Protein AF-0000000080060195 (afdb_homodimer)

InterPro domains:
  IPR005198 Glycoside hydrolase, family 76 [PF03663] (36-399)
  IPR008928 Six-hairpin glycosidase superfamily [SSF48208] (46-353)
  IPR014480 Mannan endo-1,6-alpha-mannosidase [PIRSF016302] (9-457)
  IPR014480 Mannan endo-1,6-alpha-mannosidase [PTHR12145] (8-458)

Radius of gyration: 31.0 Å; Cα contacts (8 Å, |Δi|>4): 1639; chains: 2; bounding box: 170×84×78 Å

Nearest PDB structures (foldseek):
  6ry6-assembly1_A  TM=9.215E-01  e=2.199E-27  Thermochaetoides thermophila DSM 1495
  6y8f-assembly1_A  TM=8.154E-01  e=5.928E-11  Salegentibacter sp. Hel_I_6
  6shm-assembly1_A  TM=8.233E-01  e=9.356E-11  Salegentibacter sp. Hel_I_6
  6shd-assembly3_C  TM=8.015E-01  e=4.115E-11  Salegentibacter sp. Hel_I_6
  5gy3-assembly1_A  TM=5.235E-01  e=1.309E-02  Klebsiella pneumoniae

Sequence (920 aa):
MHYLTSQQLCATLLFLFFHAQTALSDLGIVANNEDSLKKGAQEIIPPMMEFYKENQTEGIPGKLTDTWYIAGSMFMTLIQYWQASGDDSQNAVVSHDLMFQAGENYDFFSSNYSQWLGNDDQMFWGLAAITASEAGFPERDGKPSWTSLARAVFNEQVERWDGQTCGGGMRWQVWPYQAGYQLKNAISNGGLFELAARLARFTKNETYTEWAEKIWDWSAKSGLMDVNKWVIYDSVNNDDQCKSPDNLQWTYNYGTYLSGAAFLYNYTNGDEKWLNRVNGLLGTTLKTFFPEKYGGNTMSEVACEPIMSCDRNQIGFKGYLSMWLAFTSILVPSTKDQIVPKLQGSVESISKMCNGQSDGQSNLCGLTWGANTFDGVKGLEAQMSALGGVTGNLMLMVTESPNTIDTNPNAKEHNVPSAGEGKDPSKPKPITTADRAGAWILMVMMIAAVTGSVGWLVKPMHYLTSQQLCATLLFLFFHAQTALSDLGIVANNEDSLKKGAQEIIPPMMEFYKENQTEGIPGKLTDTWYIAGSMFMTLIQYWQASGDDSQNAVVSHDLMFQAGENYDFFSSNYSQWLGNDDQMFWGLAAITASEAGFPERDGKPSWTSLARAVFNEQVERWDGQTCGGGMRWQVWPYQAGYQLKNAISNGGLFELAARLARFTKNETYTEWAEKIWDWSAKSGLMDVNKWVIYDSVNNDDQCKSPDNLQWTYNYGTYLSGAAFLYNYTNGDEKWLNRVNGLLGTTLKTFFPEKYGGNTMSEVACEPIMSCDRNQIGFKGYLSMWLAFTSILVPSTKDQIVPKLQGSVESISKMCNGQSDGQSNLCGLTWGANTFDGVKGLEAQMSALGGVTGNLMLMVTESPNTIDTNPNAKEHNVPSAGEGKDPSKPKPITTADRAGAWILMVMMIAAVTGSVGWLVKP

Secondary structure (DSSP, 8-state):
-----S------------------------TT-HHHHHHHHHHHHHHHHHHHHHHBSTT-TT-BTTBSHHHHHHHHHHHHHHHHH---TTHHHHHHHHHHHTTTTTSS--TTTGGG-BHHHHHHHHHHHHHHHHHTPPPPTTS--HHHHHHHHHHHHHHT---SSTTS---SBSSTTSTTTTEEEHHHHHHHHHHHHHHHHHH--HHHHHHHHHHHHHHHHSTTEETTTTEE-SEEEGGGTT----S---HHHHHHHHHHHHHHHHHTTS-HHHHHHHHHHHHHHHHHHS-GGGTT-S---TTTGGGT---TTGGGHHHHHHHHHHHHHHHSGGGHHHHHHHHHHHHHHHHHH--EEETTEEEE--S-GGG-S--S--SHHHHHHHHHHHHHHHHTT--PPPP-TTT-GGG-------TTSS--TTS-----HHHHHHHHHHHHHHHHHHHHHHHHHH--/------------------------------TT-HHHHHHHHHHHHHHHHHHHHHHBSTT-TT-BTTBSHHHHHHHHHHHHHHHHH---TTHHHHHHHHHHHTTTTTSS--TTTGGG-BHHHHHHHHHHHHHHHHHTPPPPTTS--HHHHHHHHHHHHHHT---SSTTS---SBSSTTSTTTTEEEHHHHHHHHHHHHHHHHHH--HHHHHHHHHHHHHHHHSTTEETTTTEE-SEEEGGGTT----S---HHHHHHHHHHHHHHHHHTTS-HHHHHHHHHHHHHHHHHHS-GGGTT-S---TTTGGGT---TTGGGHHHHHHHHHHHHHHHSGGGHHHHHHHHHHHHHHHHHH--EEETTEEEE--S-GGG-S--S--SHHHHHHHHHHHHHHHHTT--PPPP-TTT-GGG-------TTSS--TTS-----HHHHHHHHHHHHHHHHHHHHHHHHHH--

Solvent-accessible surface area (backbone atoms only — not comparable to full-atom values): 46420 Å² total; per-residue (Å²): 136,82,79,80,76,82,70,83,70,72,77,76,71,71,73,70,70,69,71,68,63,72,63,73,53,47,52,66,38,42,65,92,33,70,69,32,38,52,52,33,44,63,51,34,47,55,53,24,52,50,36,48,61,71,35,33,41,92,73,41,61,54,36,37,66,97,44,52,34,61,45,28,46,46,41,29,47,51,46,54,33,22,57,44,66,68,56,62,88,58,47,66,61,41,56,50,24,57,56,55,47,18,38,94,42,39,34,46,61,33,83,88,56,45,88,75,39,34,43,40,37,39,40,34,40,20,48,22,22,40,46,29,37,28,53,61,52,82,74,56,88,97,50,77,27,39,30,15,32,19,47,37,30,50,55,50,50,62,71,53,48,31,74,85,46,57,82,30,56,34,36,29,29,65,38,79,65,34,59,50,28,58,25,34,26,33,51,31,38,22,37,49,25,22,46,23,16,47,47,16,46,29,68,70,43,65,72,27,47,55,49,24,50,50,45,49,52,45,38,52,72,32,33,34,23,39,73,90,74,35,42,56,27,45,30,17,32,53,90,64,45,20,58,61,40,57,94,44,58,53,55,40,40,52,22,24,45,35,30,17,28,19,37,42,16,45,59,57,74,63,40,62,69,30,48,52,52,28,54,43,38,46,54,39,47,53,62,60,29,19,40,65,93,46,74,44,22,20,55,47,58,64,76,24,54,86,74,65,60,58,41,74,70,60,42,27,26,60,10,53,24,31,37,28,49,34,49,26,27,68,50,35,61,91,42,29,82,71,45,52,58,36,47,35,37,28,31,40,23,37,19,35,5,20,36,23,71,55,96,91,40,57,40,35,38,15,68,58,31,65,65,45,39,36,29,78,45,70,51,39,37,20,24,46,14,47,43,18,29,43,32,18,42,38,44,68,72,45,86,74,73,75,36,29,42,86,77,34,59,88,38,51,67,54,92,59,65,52,70,65,76,78,61,48,70,87,48,79,79,79,82,44,71,64,54,49,49,50,50,46,50,50,48,49,49,47,48,47,50,50,49,47,52,48,46,61,67,64,52,130,138,83,79,79,79,86,73,82,77,74,75,75,73,73,74,70,71,69,72,70,63,72,63,72,53,48,52,67,39,43,65,91,32,71,68,33,40,52,52,33,44,64,51,34,46,56,52,24,52,50,36,49,61,71,36,33,41,94,73,39,62,54,35,36,66,96,44,52,32,60,45,27,46,47,42,30,46,52,45,52,34,22,57,42,66,68,58,61,88,57,47,66,60,41,55,49,23,56,56,56,45,19,37,94,43,38,35,46,61,34,84,91,57,45,89,75,39,33,44,39,37,41,40,34,40,21,47,21,23,40,46,31,37,29,53,62,53,82,73,59,87,98,50,77,27,37,31,14,31,21,46,36,31,49,56,52,50,61,70,54,49,31,74,84,46,57,82,30,57,33,36,29,29,65,37,80,65,34,61,51,30,57,25,35,27,32,52,30,38,23,38,48,26,22,44,23,16,48,49,18,47,30,67,70,43,64,73,28,46,54,49,23,50,50,45,50,52,46,38,52,71,32,33,34,23,39,76,89,74,34,43,56,26,46,30,18,32,51,89,65,46,21,57,61,41,57,92,45,59,53,53,38,41,52,21,24,46,36,30,17,30,20,36,41,17,45,59,57,74,62,39,64,71,32,47,52,50,30,53,44,38,47,53,39,49,54,63,60,29,20,42,62,94,46,73,43,24,20,56,46,58,66,77,23,55,86,75,68,62,57,40,75,71,60,43,27,25,60,10,52,23,31,37,28,49,33,50,26,28,68,49,34,61,90,43,29,83,71,45,52,58,36,47,34,37,26,29,40,23,36,18,36,6,20,36,23,72,55,97,90,40,56,38,34,37,13,71,59,31,63,65,46,38,36,30,79,45,72,52,40,38,20,25,45,14,48,43,17,29,43,34,16,44,38,44,69,71,45,85,72,72,73,36,30,41,88,79,33,59,88,38,51,67,53,92,60,66,50,72,63,76,79,60,49,71,88,48,79,79,78,82,44,71,64,56,50,47,51,49,47,49,50,47,50,48,47,49,48,50,51,50,48,52,49,47,62,68,63,53,128

Structure (mmCIF, N/CA/C/O backbone):
data_AF-0000000080060195-model_v1
#
loop_
_entity.id
_entity.type
_entity.pdbx_description
1 polymer 'Mannan endo-1,6-alpha-mannosidase'
#
loop_
_atom_site.group_PDB
_atom_site.id
_atom_site.type_symbol
_atom_site.label_atom_id
_atom_site.label_alt_id
_atom_site.label_comp_id
_atom_site.label_asym_id
_atom_site.label_entity_id
_atom_site.label_seq_id
_atom_site.pdbx_PDB_ins_code
_atom_site.Cartn_x
_atom_site.Cartn_y
_atom_site.Cartn_z
_atom_site.occupancy
_atom_site.B_iso_or_equiv
_atom_site.auth_seq_id
_atom_site.auth_comp_id
_atom_site.auth_asym_id
_atom_site.auth_atom_id
_atom_site.pdbx_PDB_model_num
ATOM 1 N N . MET A 1 1 ? 84.5 14.453 -6.129 1 26 1 MET A N 1
ATOM 2 C CA . MET A 1 1 ? 83.562 15.578 -6.16 1 26 1 MET A CA 1
ATOM 3 C C . MET A 1 1 ? 82.5 15.359 -7.207 1 26 1 MET A C 1
ATOM 5 O O . MET A 1 1 ? 82.688 15.602 -8.391 1 26 1 MET A O 1
ATOM 9 N N . HIS A 1 2 ? 81.75 14.156 -7.141 1 29.64 2 HIS A N 1
ATOM 10 C CA . HIS A 1 2 ? 80.938 13.312 -7.996 1 29.64 2 HIS A CA 1
ATOM 11 C C . HIS A 1 2 ? 79.625 13.992 -8.305 1 29.64 2 HIS A C 1
ATOM 13 O O . HIS A 1 2 ? 78.875 14.398 -7.387 1 29.64 2 HIS A O 1
ATOM 19 N N . TYR A 1 3 ? 79.562 14.781 -9.43 1 30.86 3 TYR A N 1
ATOM 20 C CA . TYR A 1 3 ? 78.562 15.602 -10.07 1 30.86 3 TYR A CA 1
ATOM 21 C C . TYR A 1 3 ? 77.25 14.812 -10.289 1 30.86 3 TYR A C 1
ATOM 23 O O . TYR A 1 3 ? 77.312 13.734 -10.883 1 30.86 3 TYR A O 1
ATOM 31 N N . LEU A 1 4 ? 76.375 14.844 -9.266 1 32.44 4 LEU A N 1
ATOM 32 C CA . LEU A 1 4 ? 75 14.328 -9.094 1 32.44 4 LEU A CA 1
ATOM 33 C C . LEU A 1 4 ? 74.125 14.758 -10.258 1 32.44 4 LEU A C 1
ATOM 35 O O . LEU A 1 4 ? 73.938 15.953 -10.516 1 32.44 4 LEU A O 1
ATOM 39 N N . THR A 1 5 ? 74.25 14.062 -11.461 1 32.44 5 THR A N 1
ATOM 40 C CA . THR A 1 5 ? 73.625 14.414 -12.734 1 32.44 5 THR A CA 1
ATOM 41 C C . THR A 1 5 ? 72.125 14.531 -12.594 1 32.44 5 THR A C 1
ATOM 43 O O . THR A 1 5 ? 71.5 13.906 -11.719 1 32.44 5 THR A O 1
ATOM 46 N N . SER A 1 6 ? 71.5 15.625 -13.148 1 32.47 6 SER A N 1
ATOM 47 C CA . SER A 1 6 ? 70.25 16.375 -13.164 1 32.47 6 SER A CA 1
ATOM 48 C C . SER A 1 6 ? 69.062 15.516 -13.672 1 32.47 6 SER A C 1
ATOM 50 O O . SER A 1 6 ? 68 16.016 -13.852 1 32.47 6 SER A O 1
ATOM 52 N N . GLN A 1 7 ? 69.312 14.344 -14.328 1 29.2 7 GLN A N 1
ATOM 53 C CA . GLN A 1 7 ? 68.312 13.812 -15.227 1 29.2 7 GLN A CA 1
ATOM 54 C C . GLN A 1 7 ? 67 13.578 -14.492 1 29.2 7 GLN A C 1
ATOM 56 O O . GLN A 1 7 ? 65.938 13.805 -15.047 1 29.2 7 GLN A O 1
ATOM 61 N N . GLN A 1 8 ? 66.938 12.688 -13.523 1 28.88 8 GLN A N 1
ATOM 62 C CA . GLN A 1 8 ? 65.75 11.82 -13.406 1 28.88 8 GLN A CA 1
ATOM 63 C C . GLN A 1 8 ? 64.562 12.578 -12.82 1 28.88 8 GLN A C 1
ATOM 65 O O . GLN A 1 8 ? 64.188 12.367 -11.664 1 28.88 8 GLN A O 1
ATOM 70 N N . LEU A 1 9 ? 64.5 13.898 -12.914 1 29.14 9 LEU A N 1
ATOM 71 C CA . LEU A 1 9 ? 63.375 14.477 -12.195 1 29.14 9 LEU A CA 1
ATOM 72 C C . LEU A 1 9 ? 62.062 14.094 -12.859 1 29.14 9 LEU A C 1
ATOM 74 O O . LEU A 1 9 ? 61.625 14.734 -13.82 1 29.14 9 LEU A O 1
ATOM 78 N N . CYS A 1 10 ? 62 12.938 -13.562 1 28.08 10 CYS A N 1
ATOM 79 C CA . CYS A 1 10 ? 60.719 12.727 -14.195 1 28.08 10 CYS A CA 1
ATOM 80 C C . CYS A 1 10 ? 59.594 12.883 -13.188 1 28.08 10 CYS A C 1
ATOM 82 O O . CYS A 1 10 ? 59.594 12.242 -12.133 1 28.08 10 CYS A O 1
ATOM 84 N N . ALA A 1 11 ? 58.781 13.992 -13.328 1 27.42 11 ALA A N 1
ATOM 85 C CA . ALA A 1 11 ? 57.531 14.453 -12.719 1 27.42 11 ALA A CA 1
ATOM 86 C C . ALA A 1 11 ? 56.469 13.352 -12.711 1 27.42 11 ALA A C 1
ATOM 88 O O . ALA A 1 11 ? 56.062 12.867 -13.773 1 27.42 11 ALA A O 1
ATOM 89 N N . THR A 1 12 ? 56.594 12.312 -11.867 1 30.09 12 THR A N 1
ATOM 90 C CA . THR A 1 12 ? 55.469 11.477 -11.547 1 30.09 12 THR A CA 1
ATOM 91 C C . THR A 1 12 ? 54.188 12.32 -11.438 1 30.09 12 THR A C 1
ATOM 93 O O . THR A 1 12 ? 54.062 13.133 -10.523 1 30.09 12 THR A O 1
ATOM 96 N N . LEU A 1 13 ? 53.812 12.93 -12.555 1 30.58 13 LEU A N 1
ATOM 97 C CA . LEU A 1 13 ? 52.469 13.484 -12.484 1 30.58 13 LEU A CA 1
ATOM 98 C C . LEU A 1 13 ? 51.5 12.453 -11.938 1 30.58 13 LEU A C 1
ATOM 100 O O . LEU A 1 13 ? 51.25 11.414 -12.57 1 30.58 13 LEU A O 1
ATOM 104 N N . LEU A 1 14 ? 51.5 12.281 -10.633 1 31.28 14 LEU A N 1
ATOM 105 C CA . LEU A 1 14 ? 50.406 11.617 -9.938 1 31.28 14 LEU A CA 1
ATOM 106 C C . LEU A 1 14 ? 49.062 12.086 -10.477 1 31.28 14 LEU A C 1
ATOM 108 O O . LEU A 1 14 ? 48.719 13.258 -10.344 1 31.28 14 LEU A O 1
ATOM 112 N N . PHE A 1 15 ? 48.75 11.617 -11.68 1 33.31 15 PHE A N 1
ATOM 113 C CA . PHE A 1 15 ? 47.344 11.75 -12.039 1 33.31 15 PHE A CA 1
ATOM 114 C C . PHE A 1 15 ? 46.438 11.367 -10.867 1 33.31 15 PHE A C 1
ATOM 116 O O . PHE A 1 15 ? 46.344 10.195 -10.508 1 33.31 15 PHE A O 1
ATOM 123 N N . LEU A 1 16 ? 46.406 12.242 -9.898 1 32.59 16 LEU A N 1
ATOM 124 C CA . LEU A 1 16 ? 45.312 12.148 -8.953 1 32.59 16 LEU A CA 1
ATOM 125 C C . LEU A 1 16 ? 43.969 12 -9.688 1 32.59 16 LEU A C 1
ATOM 127 O O . LEU A 1 16 ? 43.531 12.938 -10.352 1 32.59 16 LEU A O 1
ATOM 131 N N . PHE A 1 17 ? 43.844 10.875 -10.312 1 32 17 PHE A N 1
ATOM 132 C CA . PHE A 1 17 ? 42.438 10.578 -10.648 1 32 17 PHE A CA 1
ATOM 133 C C . PHE A 1 17 ? 41.531 10.922 -9.5 1 32 17 PHE A C 1
ATOM 135 O O . PHE A 1 17 ? 41.5 10.227 -8.477 1 32 17 PHE A O 1
ATOM 142 N N . PHE A 1 18 ? 41.312 12.211 -9.375 1 33.56 18 PHE A N 1
ATOM 143 C CA . PHE A 1 18 ? 40.125 12.539 -8.586 1 33.56 18 PHE A CA 1
ATOM 144 C C . PHE A 1 18 ? 38.906 11.742 -9.07 1 33.56 18 PHE A C 1
ATOM 146 O O . PHE A 1 18 ? 38.438 11.977 -10.18 1 33.56 18 PHE A O 1
ATOM 153 N N . HIS A 1 19 ? 38.875 10.445 -8.836 1 34.16 19 HIS A N 1
ATOM 154 C CA . HIS A 1 19 ? 37.562 9.852 -8.805 1 34.16 19 HIS A CA 1
ATOM 155 C C . HIS A 1 19 ? 36.5 10.859 -8.336 1 34.16 19 HIS A C 1
ATOM 157 O O . HIS A 1 19 ? 36.438 11.188 -7.145 1 34.16 19 HIS A O 1
ATOM 163 N N . ALA A 1 20 ? 36.25 11.703 -9.203 1 31.61 20 ALA A N 1
ATOM 164 C CA . ALA A 1 20 ? 35.062 12.477 -8.898 1 31.61 20 ALA A CA 1
ATOM 165 C C . ALA A 1 20 ? 33.906 11.57 -8.484 1 31.61 20 ALA A C 1
ATOM 167 O O . ALA A 1 20 ? 33.281 10.93 -9.328 1 31.61 20 ALA A O 1
ATOM 168 N N . GLN A 1 21 ? 34 10.781 -7.461 1 34.84 21 GLN A N 1
ATOM 169 C CA . GLN A 1 21 ? 32.719 10.344 -6.895 1 34.84 21 GLN A CA 1
ATOM 170 C C . GLN A 1 21 ? 31.625 11.391 -7.113 1 34.84 21 GLN A C 1
ATOM 172 O O . GLN A 1 21 ? 31.75 12.523 -6.641 1 34.84 21 GLN A O 1
ATOM 177 N N . THR A 1 22 ? 31.141 11.445 -8.25 1 35.97 22 THR A N 1
ATOM 178 C CA . THR A 1 22 ? 29.953 12.281 -8.227 1 35.97 22 THR A CA 1
ATOM 179 C C . THR A 1 22 ? 29.281 12.211 -6.859 1 35.97 22 THR A C 1
ATOM 181 O O . THR A 1 22 ? 28.812 11.148 -6.441 1 35.97 22 THR A O 1
ATOM 184 N N . ALA A 1 23 ? 29.766 12.766 -5.984 1 39.66 23 ALA A N 1
ATOM 185 C CA . ALA A 1 23 ? 29.078 12.953 -4.707 1 39.66 23 ALA A CA 1
ATOM 186 C C . ALA A 1 23 ? 27.562 12.992 -4.902 1 39.66 23 ALA A C 1
ATOM 188 O O . ALA A 1 23 ? 27.031 13.875 -5.578 1 39.66 23 ALA A O 1
ATOM 189 N N . LEU A 1 24 ? 26.859 11.875 -5.129 1 52.25 24 LEU A N 1
ATOM 190 C CA . LEU A 1 24 ? 25.406 11.906 -5.016 1 52.25 24 LEU A CA 1
ATOM 191 C C . LEU A 1 24 ? 24.969 13.055 -4.113 1 52.25 24 LEU A C 1
ATOM 193 O O . LEU A 1 24 ? 25.375 13.133 -2.953 1 52.25 24 LEU A O 1
ATOM 197 N N . SER A 1 25 ? 24.672 14.258 -4.676 1 63.53 25 SER A N 1
ATOM 198 C CA . SER A 1 25 ? 24.594 15.625 -4.156 1 63.53 25 SER A CA 1
ATOM 199 C C . SER A 1 25 ? 23.531 15.734 -3.059 1 63.53 25 SER A C 1
ATOM 201 O O . SER A 1 25 ? 22.375 15.383 -3.268 1 63.53 25 SER A O 1
ATOM 203 N N . ASP A 1 26 ? 23.828 15.672 -1.817 1 84.88 26 ASP A N 1
ATOM 204 C CA . ASP A 1 26 ? 23.188 16.234 -0.627 1 84.88 26 ASP A CA 1
ATOM 205 C C . ASP A 1 26 ? 22.641 17.625 -0.907 1 84.88 26 ASP A C 1
ATOM 207 O O . ASP A 1 26 ? 23.234 18.406 -1.657 1 84.88 26 ASP A O 1
ATOM 211 N N . LEU A 1 27 ? 21.422 17.844 -0.522 1 94 27 LEU A N 1
ATOM 212 C CA . LEU A 1 27 ? 20.812 19.141 -0.77 1 94 27 LEU A CA 1
ATOM 213 C C . LEU A 1 27 ? 21.547 20.25 -0.033 1 94 27 LEU A C 1
ATOM 215 O O . LEU A 1 27 ? 21.344 21.438 -0.312 1 94 27 LEU A O 1
ATOM 219 N N . GLY A 1 28 ? 22.406 19.875 0.902 1 93.75 28 GLY A N 1
ATOM 220 C CA . GLY A 1 28 ? 23.172 20.844 1.65 1 93.75 28 GLY A CA 1
ATOM 221 C C . GLY A 1 28 ? 22.359 21.578 2.695 1 93.75 28 GLY A C 1
ATOM 222 O O . GLY A 1 28 ? 22.672 22.719 3.062 1 93.75 28 GLY A O 1
ATOM 223 N N . ILE A 1 29 ? 21.281 21.016 3.199 1 96.25 29 ILE A N 1
ATOM 224 C CA . ILE A 1 29 ? 20.438 21.656 4.203 1 96.25 29 ILE A CA 1
ATOM 225 C C . ILE A 1 29 ? 21.141 21.625 5.559 1 96.25 29 ILE A C 1
ATOM 227 O O . ILE A 1 29 ? 21.641 20.594 5.992 1 96.25 29 ILE A O 1
ATOM 231 N N . VAL A 1 30 ? 21.125 22.781 6.148 1 94.25 30 VAL A N 1
ATOM 232 C CA . VAL A 1 30 ? 21.562 22.938 7.535 1 94.25 30 VAL A CA 1
ATOM 233 C C . VAL A 1 30 ? 20.359 23.312 8.406 1 94.25 30 VAL A C 1
ATOM 235 O O . VAL A 1 30 ? 19.703 24.328 8.164 1 94.25 30 VAL A O 1
ATOM 238 N N . ALA A 1 31 ? 19.828 22.562 9.43 1 91.06 31 ALA A N 1
ATOM 239 C CA . ALA A 1 31 ? 18.562 22.609 10.172 1 91.06 31 ALA A CA 1
ATOM 240 C C . ALA A 1 31 ? 18.344 24 10.766 1 91.06 31 ALA A C 1
ATOM 242 O O . ALA A 1 31 ? 17.203 24.484 10.805 1 91.06 31 ALA A O 1
ATOM 243 N N . ASN A 1 32 ? 19.25 24.734 11.141 1 91.06 32 ASN A N 1
ATOM 244 C CA . ASN A 1 32 ? 19.078 26.031 11.781 1 91.06 32 ASN A CA 1
ATOM 245 C C . ASN A 1 32 ? 19.562 27.172 10.883 1 91.06 32 ASN A C 1
ATOM 247 O O . ASN A 1 32 ? 19.953 28.219 11.375 1 91.06 32 ASN A O 1
ATOM 251 N N . ASN A 1 33 ? 19.484 26.875 9.656 1 96.31 33 ASN A N 1
ATOM 252 C CA . ASN A 1 33 ? 19.812 27.891 8.656 1 96.31 33 ASN A CA 1
ATOM 253 C C . ASN A 1 33 ? 18.672 28.094 7.664 1 96.31 33 ASN A C 1
ATOM 255 O O . ASN A 1 33 ? 18.453 27.266 6.781 1 96.31 33 ASN A O 1
ATOM 259 N N . GLU A 1 34 ? 18.031 29.25 7.789 1 96.69 34 GLU A N 1
ATOM 260 C CA . GLU A 1 34 ? 16.828 29.531 7.004 1 96.69 34 GLU A CA 1
ATOM 261 C C . GLU A 1 34 ? 17.125 29.469 5.508 1 96.69 34 GLU A C 1
ATOM 263 O O . GLU A 1 34 ? 16.344 28.891 4.746 1 96.69 34 GLU A O 1
ATOM 268 N N . ASP A 1 35 ? 18.234 30.047 5.078 1 97.06 35 ASP A N 1
ATOM 269 C CA . ASP A 1 35 ? 18.578 30.094 3.662 1 97.06 35 ASP A CA 1
ATOM 270 C C . ASP A 1 35 ? 18.797 28.703 3.096 1 97.06 35 ASP A C 1
ATOM 272 O O . ASP A 1 35 ? 18.344 28.391 1.987 1 97.06 35 ASP A O 1
ATOM 276 N N . SER A 1 36 ? 19.438 27.891 3.834 1 97.69 36 SER A N 1
ATOM 277 C CA . SER A 1 36 ? 19.703 26.531 3.363 1 97.69 36 SER A CA 1
ATOM 278 C C . SER A 1 36 ? 18.422 25.719 3.299 1 97.69 36 SER A C 1
ATOM 280 O O . SER A 1 36 ? 18.25 24.875 2.41 1 97.69 36 SER A O 1
ATOM 282 N N . LEU A 1 37 ? 17.516 25.906 4.27 1 98.31 37 LEU A N 1
ATOM 283 C CA . LEU A 1 37 ? 16.219 25.234 4.254 1 98.31 37 LEU A CA 1
ATOM 284 C C . LEU A 1 37 ? 15.414 25.641 3.027 1 98.31 37 LEU A C 1
ATOM 286 O O . LEU A 1 37 ? 14.852 24.797 2.34 1 98.31 37 LEU A O 1
ATOM 290 N N . LYS A 1 38 ? 15.398 26.938 2.75 1 98 38 LYS A N 1
ATOM 291 C CA . LYS A 1 38 ? 14.672 27.453 1.594 1 98 38 LYS A CA 1
ATOM 292 C C . LYS A 1 38 ? 15.242 26.906 0.293 1 98 38 LYS A C 1
ATOM 294 O O . LYS A 1 38 ? 14.492 26.5 -0.599 1 98 38 LYS A O 1
ATOM 299 N N . LYS A 1 39 ? 16.547 26.844 0.213 1 97.69 39 LYS A N 1
ATOM 300 C CA . LYS A 1 39 ? 17.188 26.297 -0.98 1 97.69 39 LYS A CA 1
ATOM 301 C C . LYS A 1 39 ? 16.859 24.828 -1.157 1 97.69 39 LYS A C 1
ATOM 303 O O . LYS A 1 39 ? 16.594 24.375 -2.275 1 97.69 39 LYS A O 1
ATOM 308 N N . GLY A 1 40 ? 16.922 24.078 -0.037 1 97.81 40 GLY A N 1
ATOM 309 C CA . GLY A 1 40 ? 16.516 22.672 -0.088 1 97.81 40 GLY A CA 1
ATOM 310 C C . GLY A 1 40 ? 15.094 22.484 -0.581 1 97.81 40 GLY A C 1
ATOM 311 O O . GLY A 1 40 ? 14.844 21.625 -1.435 1 97.81 40 GLY A O 1
ATOM 312 N N . ALA A 1 41 ? 14.164 23.281 -0.051 1 98.5 41 ALA A N 1
ATOM 313 C CA . ALA A 1 41 ? 12.766 23.203 -0.465 1 98.5 41 ALA A CA 1
ATOM 314 C C . ALA A 1 41 ? 12.617 23.5 -1.954 1 98.5 41 ALA A C 1
ATOM 316 O O . ALA A 1 41 ? 11.852 22.828 -2.65 1 98.5 41 ALA A O 1
ATOM 317 N N . GLN A 1 42 ? 13.359 24.469 -2.449 1 98.06 42 GLN A N 1
ATOM 318 C CA . GLN A 1 42 ? 13.297 24.859 -3.85 1 98.06 42 GLN A CA 1
ATOM 319 C C . GLN A 1 42 ? 13.789 23.75 -4.766 1 98.06 42 GLN A C 1
ATOM 321 O O . GLN A 1 42 ? 13.414 23.688 -5.938 1 98.06 42 GLN A O 1
ATOM 326 N N . GLU A 1 43 ? 14.586 22.859 -4.211 1 97.31 43 GLU A N 1
ATOM 327 C CA . GLU A 1 43 ? 15.062 21.703 -4.977 1 97.31 43 GLU A CA 1
ATOM 328 C C . GLU A 1 43 ? 14.086 20.547 -4.895 1 97.31 43 GLU A C 1
ATOM 330 O O . GLU A 1 43 ? 14.023 19.703 -5.801 1 97.31 43 GLU A O 1
ATOM 335 N N . ILE A 1 44 ? 13.266 20.453 -3.877 1 98.12 44 ILE A N 1
ATOM 336 C CA . ILE A 1 44 ? 12.328 19.359 -3.637 1 98.12 44 ILE A CA 1
ATOM 337 C C . ILE A 1 44 ? 11.039 19.609 -4.414 1 98.12 44 ILE A C 1
ATOM 339 O O . ILE A 1 44 ? 10.422 18.672 -4.914 1 98.12 44 ILE A O 1
ATOM 343 N N . ILE A 1 45 ? 10.664 20.859 -4.629 1 98.5 45 ILE A N 1
ATOM 344 C CA . ILE A 1 45 ? 9.344 21.25 -5.109 1 98.5 45 ILE A CA 1
ATOM 345 C C . ILE A 1 45 ? 9.227 20.953 -6.598 1 98.5 45 ILE A C 1
ATOM 347 O O . ILE A 1 45 ? 8.211 20.406 -7.047 1 98.5 45 ILE A O 1
ATOM 351 N N . PRO A 1 46 ? 10.273 21.141 -7.438 1 97.12 46 PRO A N 1
ATOM 352 C CA . PRO A 1 46 ? 10.078 20.953 -8.875 1 97.12 46 PRO A CA 1
ATOM 353 C C . PRO A 1 46 ? 9.711 19.516 -9.234 1 97.12 46 PRO A C 1
ATOM 355 O O . PRO A 1 46 ? 8.719 19.281 -9.922 1 97.12 46 PRO A O 1
ATOM 358 N N . PRO A 1 47 ? 10.461 18.547 -8.711 1 96.81 47 PRO A N 1
ATOM 359 C CA . PRO A 1 47 ? 10 17.188 -9.031 1 96.81 47 PRO A CA 1
ATOM 360 C C . PRO A 1 47 ? 8.625 16.875 -8.453 1 96.81 47 PRO A C 1
ATOM 362 O O . PRO A 1 47 ? 7.852 16.125 -9.055 1 96.81 47 PRO A O 1
ATOM 365 N N . MET A 1 48 ? 8.258 17.391 -7.309 1 97.56 48 MET A N 1
ATOM 366 C CA . MET A 1 48 ? 6.922 17.203 -6.742 1 97.56 48 MET A CA 1
ATOM 367 C C . MET A 1 48 ? 5.848 17.688 -7.711 1 97.56 48 MET A C 1
ATOM 369 O O . MET A 1 48 ? 4.859 16.984 -7.949 1 97.56 48 MET A O 1
ATOM 373 N N . MET A 1 49 ? 6.125 18.844 -8.281 1 97.19 49 MET A N 1
ATOM 374 C CA . MET A 1 49 ? 5.141 19.453 -9.172 1 97.19 49 MET A CA 1
ATOM 375 C C . MET A 1 49 ? 5.094 18.719 -10.508 1 97.19 49 MET A C 1
ATOM 377 O O . MET A 1 49 ? 4.047 18.672 -11.156 1 97.19 49 MET A O 1
ATOM 381 N N . GLU A 1 50 ? 6.184 18.141 -10.914 1 94.19 50 GLU A N 1
ATOM 382 C CA . GLU A 1 50 ? 6.156 17.266 -12.086 1 94.19 50 GLU A CA 1
ATOM 383 C C . GLU A 1 50 ? 5.301 16.031 -11.836 1 94.19 50 GLU A C 1
ATOM 385 O O . GLU A 1 50 ? 4.508 15.633 -12.695 1 94.19 50 GLU A O 1
ATOM 390 N N . PHE A 1 51 ? 5.5 15.453 -10.672 1 93.12 51 PHE A N 1
ATOM 391 C CA . PHE A 1 51 ? 4.664 14.312 -10.32 1 93.12 51 PHE A CA 1
ATOM 392 C C . PHE A 1 51 ? 3.195 14.719 -10.25 1 93.12 51 PHE A C 1
ATOM 394 O O . PHE A 1 51 ? 2.314 13.945 -10.633 1 93.12 51 PHE A O 1
ATOM 401 N N . TYR A 1 52 ? 2.908 15.898 -9.727 1 95.38 52 TYR A N 1
ATOM 402 C CA . TYR A 1 52 ? 1.538 16.391 -9.68 1 95.38 52 TYR A CA 1
ATOM 403 C C . TYR A 1 52 ? 0.924 16.453 -11.07 1 95.38 52 TYR A C 1
ATOM 405 O O . TYR A 1 52 ? -0.192 15.977 -11.281 1 95.38 52 TYR A O 1
ATOM 413 N N . LYS A 1 53 ? 1.637 16.953 -12.016 1 90.31 53 LYS A N 1
ATOM 414 C CA . LYS A 1 53 ? 1.165 17.062 -13.398 1 90.31 53 LYS A CA 1
ATOM 415 C C . LYS A 1 53 ? 0.954 15.672 -14.008 1 90.31 53 LYS A C 1
ATOM 417 O O . LYS A 1 53 ? -0.06 15.43 -14.664 1 90.31 53 LYS A O 1
ATOM 422 N N . GLU A 1 54 ? 1.875 14.836 -13.695 1 83.31 54 GLU A N 1
ATOM 423 C CA . GLU A 1 54 ? 1.841 13.492 -14.281 1 83.31 54 GLU A CA 1
ATOM 424 C C . GLU A 1 54 ? 0.671 12.68 -13.734 1 83.31 54 GLU A C 1
ATOM 426 O O . GLU A 1 54 ? 0.139 11.812 -14.422 1 83.31 54 GLU A O 1
ATOM 431 N N . ASN A 1 55 ? 0.3 12.984 -12.508 1 82.19 55 ASN A N 1
ATOM 432 C CA . ASN A 1 55 ? -0.732 12.195 -11.844 1 82.19 55 ASN A CA 1
ATOM 433 C C . ASN A 1 55 ? -2.113 12.82 -12.008 1 82.19 55 ASN A C 1
ATOM 435 O O . ASN A 1 55 ? -3.117 12.242 -11.594 1 82.19 55 ASN A O 1
ATOM 439 N N . GLN A 1 56 ? -2.178 13.977 -12.602 1 84.94 56 GLN A N 1
ATOM 440 C CA . GLN A 1 56 ? -3.473 14.625 -12.758 1 84.94 56 GLN A CA 1
ATOM 441 C C . GLN A 1 56 ? -4.375 13.836 -13.695 1 84.94 56 GLN A C 1
ATOM 443 O O . GLN A 1 56 ? -3.941 13.398 -14.766 1 84.94 56 GLN A O 1
ATOM 448 N N . THR A 1 57 ? -5.559 13.633 -13.258 1 71.12 57 THR A N 1
ATOM 449 C CA . THR A 1 57 ? -6.531 12.883 -14.047 1 71.12 57 THR A CA 1
ATOM 450 C C . THR A 1 57 ? -7.23 13.797 -15.047 1 71.12 57 THR A C 1
ATOM 452 O O . THR A 1 57 ? -7.93 14.734 -14.656 1 71.12 57 THR A O 1
ATOM 455 N N . GLU A 1 58 ? -7.152 13.531 -16.266 1 71.31 58 GLU A N 1
ATOM 456 C CA . GLU A 1 58 ? -7.859 14.203 -17.359 1 71.31 58 GLU A CA 1
ATOM 457 C C . GLU A 1 58 ? -7.672 15.719 -17.297 1 71.31 58 GLU A C 1
ATOM 459 O O . GLU A 1 58 ? -8.586 16.469 -17.641 1 71.31 58 GLU A O 1
ATOM 464 N N . GLY A 1 59 ? -6.684 16.156 -16.609 1 79.94 59 GLY A N 1
ATOM 465 C CA . GLY A 1 59 ? -6.391 17.578 -16.531 1 79.94 59 GLY A CA 1
ATOM 466 C C . GLY A 1 59 ? -7.266 18.312 -15.523 1 79.94 59 GLY A C 1
ATOM 467 O O . GLY A 1 59 ? -7.242 19.547 -15.461 1 79.94 59 GLY A O 1
ATOM 468 N N . ILE A 1 60 ? -8.016 17.641 -14.773 1 86.88 60 ILE A N 1
ATOM 469 C CA . ILE A 1 60 ? -8.867 18.266 -13.766 1 86.88 60 ILE A CA 1
ATOM 470 C C . ILE A 1 60 ? -8.016 18.781 -12.609 1 86.88 60 ILE A C 1
ATOM 472 O O . ILE A 1 60 ? -7.277 18.016 -11.984 1 86.88 60 ILE A O 1
ATOM 476 N N . PRO A 1 61 ? -8.102 20.031 -12.312 1 92.38 61 PRO A N 1
ATOM 477 C CA . PRO A 1 61 ? -7.285 20.609 -11.242 1 92.38 61 PRO A CA 1
ATOM 478 C C . PRO A 1 61 ? -7.496 19.922 -9.898 1 92.38 61 PRO A C 1
ATOM 480 O O . PRO A 1 61 ? -8.633 19.812 -9.43 1 92.38 61 PRO A O 1
ATOM 483 N N . GLY A 1 62 ? -6.406 19.484 -9.32 1 92.94 62 GLY A N 1
ATOM 484 C CA . GLY A 1 62 ? -6.438 18.938 -7.977 1 92.94 62 GLY A CA 1
ATOM 485 C C . GLY A 1 62 ? -6.891 17.484 -7.941 1 92.94 62 GLY A C 1
ATOM 486 O O . GLY A 1 62 ? -6.926 16.875 -6.875 1 92.94 62 GLY A O 1
ATOM 487 N N . LYS A 1 63 ? -7.258 16.922 -9.062 1 89.06 63 LYS A N 1
ATOM 488 C CA . LYS A 1 63 ? -7.668 15.523 -9.125 1 89.06 63 LYS A CA 1
ATOM 489 C C . LYS A 1 63 ? -6.512 14.633 -9.562 1 89.06 63 LYS A C 1
ATOM 491 O O . LYS A 1 63 ? -5.953 14.82 -10.648 1 89.06 63 LYS A O 1
ATOM 496 N N . LEU A 1 64 ? -6.164 13.711 -8.672 1 87.81 64 LEU A N 1
ATOM 497 C CA . LEU A 1 64 ? -5.074 12.789 -8.977 1 87.81 64 LEU A CA 1
ATOM 498 C C . LEU A 1 64 ? -5.609 11.391 -9.266 1 87.81 64 LEU A C 1
ATOM 500 O O . LEU A 1 64 ? -6.66 11 -8.75 1 87.81 64 LEU A O 1
ATOM 504 N N . THR A 1 65 ? -4.859 10.719 -10 1 77.75 65 THR A N 1
ATOM 505 C CA . THR A 1 65 ? -5.211 9.336 -10.312 1 77.75 65 THR A CA 1
ATOM 506 C C . THR A 1 65 ? -5.184 8.469 -9.055 1 77.75 65 THR A C 1
ATOM 508 O O . THR A 1 65 ? -4.195 8.461 -8.328 1 77.75 65 THR A O 1
ATOM 511 N N . ASP A 1 66 ? -6.312 7.859 -8.719 1 73.25 66 ASP A N 1
ATOM 512 C CA . ASP A 1 66 ? -6.488 6.832 -7.699 1 73.25 66 ASP A CA 1
ATOM 513 C C . ASP A 1 66 ? -6.484 7.445 -6.301 1 73.25 66 ASP A C 1
ATOM 515 O O . ASP A 1 66 ? -6.43 6.723 -5.301 1 73.25 66 ASP A O 1
ATOM 519 N N . THR A 1 67 ? -6.414 8.773 -6.246 1 84.62 67 THR A N 1
ATOM 520 C CA . THR A 1 67 ? -6.484 9.43 -4.945 1 84.62 67 THR A CA 1
ATOM 521 C C . THR A 1 67 ? -7.016 10.852 -5.082 1 84.62 67 THR A C 1
ATOM 523 O O . THR A 1 67 ? -6.871 11.477 -6.137 1 84.62 67 THR A O 1
ATOM 526 N N . TRP A 1 68 ? -7.605 11.305 -4.059 1 90.25 68 TRP A N 1
ATOM 527 C CA . TRP A 1 68 ? -8.109 12.672 -4.074 1 90.25 68 TRP A CA 1
ATOM 528 C C . TRP A 1 68 ? -7.492 13.492 -2.945 1 90.25 68 TRP A C 1
ATOM 530 O O . TRP A 1 68 ? -7.055 14.625 -3.158 1 90.25 68 TRP A O 1
ATOM 540 N N . TYR A 1 69 ? -7.352 12.953 -1.724 1 94.88 69 TYR A N 1
ATOM 541 C CA . TYR A 1 69 ? -6.949 13.742 -0.562 1 94.88 69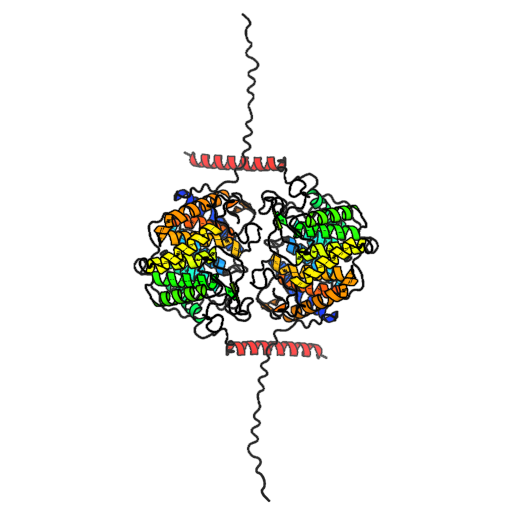 TYR A CA 1
ATOM 542 C C . TYR A 1 69 ? -5.488 14.156 -0.664 1 94.88 69 TYR A C 1
ATOM 544 O O . TYR A 1 69 ? -5.078 15.164 -0.079 1 94.88 69 TYR A O 1
ATOM 552 N N . ILE A 1 70 ? -4.699 13.438 -1.464 1 96.19 70 ILE A N 1
ATOM 553 C CA . ILE A 1 70 ? -3.271 13.711 -1.549 1 96.19 70 ILE A CA 1
ATOM 554 C C . ILE A 1 70 ? -3.047 15.109 -2.117 1 96.19 70 ILE A C 1
ATOM 556 O O . ILE A 1 70 ? -2.131 15.82 -1.694 1 96.19 70 ILE A O 1
ATOM 560 N N . ALA A 1 71 ? -3.834 15.461 -3.084 1 96.44 71 ALA A N 1
ATOM 561 C CA . ALA A 1 71 ? -3.705 16.812 -3.619 1 96.44 71 ALA A CA 1
ATOM 562 C C . ALA A 1 71 ? -4.012 17.859 -2.547 1 96.44 71 ALA A C 1
ATOM 564 O O . ALA A 1 71 ? -3.303 18.859 -2.43 1 96.44 71 ALA A O 1
ATOM 565 N N . GLY A 1 72 ? -5.07 17.656 -1.799 1 97.5 72 GLY A N 1
ATOM 566 C CA . GLY A 1 72 ? -5.367 18.547 -0.691 1 97.5 72 GLY A CA 1
ATOM 567 C C . GLY A 1 72 ? -4.23 18.656 0.306 1 97.5 72 GLY A C 1
ATOM 568 O O . GLY A 1 72 ? -3.904 19.766 0.763 1 97.5 72 GLY A O 1
ATOM 569 N N . SER A 1 73 ? -3.668 17.516 0.627 1 98.25 73 SER A N 1
ATOM 570 C CA . SER A 1 73 ? -2.541 17.5 1.554 1 98.25 73 SER A CA 1
ATOM 571 C C . SER A 1 73 ? -1.33 18.219 0.967 1 98.25 73 SER A C 1
ATOM 573 O O . SER A 1 73 ? -0.573 18.859 1.693 1 98.25 73 SER A O 1
ATOM 575 N N . MET A 1 74 ? -1.134 18.062 -0.323 1 98.62 74 MET A N 1
ATOM 576 C CA . MET A 1 74 ? -0.05 18.766 -0.995 1 98.62 74 MET A CA 1
ATOM 577 C C . MET A 1 74 ? -0.256 20.281 -0.914 1 98.62 74 MET A C 1
ATOM 579 O O . MET A 1 74 ? 0.683 21.031 -0.629 1 98.62 74 MET A O 1
ATOM 583 N N . PHE A 1 75 ? -1.45 20.734 -1.116 1 98.81 75 PHE A N 1
ATOM 584 C CA . PHE A 1 75 ? -1.746 22.156 -1.041 1 98.81 75 PHE A CA 1
ATOM 585 C C . PHE A 1 75 ? -1.563 22.672 0.381 1 98.81 75 PHE A C 1
ATOM 587 O O . PHE A 1 75 ? -1.038 23.766 0.585 1 98.81 75 PHE A O 1
ATOM 594 N N . MET A 1 76 ? -2.014 21.875 1.334 1 98.88 76 MET A N 1
ATOM 595 C CA . MET A 1 76 ? -1.767 22.219 2.732 1 98.88 76 MET A CA 1
ATOM 596 C C . MET A 1 76 ? -0.277 22.422 2.986 1 98.88 76 MET A C 1
ATOM 598 O O . MET A 1 76 ? 0.123 23.422 3.596 1 98.88 76 MET A O 1
ATOM 602 N N . THR A 1 77 ? 0.543 21.531 2.471 1 98.88 77 THR A N 1
ATOM 603 C CA . THR A 1 77 ? 1.989 21.578 2.662 1 98.88 77 THR A CA 1
ATOM 604 C C . THR A 1 77 ? 2.592 22.797 1.974 1 98.88 77 THR A C 1
ATOM 606 O O . THR A 1 77 ? 3.436 23.484 2.549 1 98.88 77 THR A O 1
ATOM 609 N N . LEU A 1 78 ? 2.113 23.109 0.792 1 98.94 78 LEU A N 1
ATOM 610 C CA . LEU A 1 78 ? 2.637 24.234 0.024 1 98.94 78 LEU A CA 1
ATOM 611 C C . LEU A 1 78 ? 2.221 25.562 0.652 1 98.94 78 LEU A C 1
ATOM 613 O O . LEU A 1 78 ? 2.99 26.516 0.638 1 98.94 78 LEU A O 1
ATOM 617 N N . ILE A 1 79 ? 1.056 25.641 1.18 1 98.88 79 ILE A N 1
ATOM 618 C CA . ILE A 1 79 ? 0.608 26.859 1.862 1 98.88 79 ILE A CA 1
ATOM 619 C C . ILE A 1 79 ? 1.474 27.109 3.096 1 98.88 79 ILE A C 1
ATOM 621 O O . ILE A 1 79 ? 1.949 28.219 3.312 1 98.88 79 ILE A O 1
ATOM 625 N N . GLN A 1 80 ? 1.639 26.031 3.863 1 98.69 80 GLN A N 1
ATOM 626 C CA . GLN A 1 80 ? 2.451 26.188 5.066 1 98.69 80 GLN A CA 1
ATOM 627 C C . GLN A 1 80 ? 3.889 26.547 4.715 1 98.69 80 GLN A C 1
ATOM 629 O O . GLN A 1 80 ? 4.52 27.359 5.41 1 98.69 80 GLN A O 1
ATOM 634 N N . TYR A 1 81 ? 4.391 25.938 3.648 1 98.75 81 TYR A N 1
ATOM 635 C CA . TYR A 1 81 ? 5.719 26.281 3.158 1 98.75 81 TYR A CA 1
ATOM 636 C C . TYR A 1 81 ? 5.805 27.75 2.787 1 98.75 81 TYR A C 1
ATOM 638 O O . TYR A 1 81 ? 6.766 28.438 3.148 1 98.75 81 TYR A O 1
ATOM 646 N N . TRP A 1 82 ? 4.867 28.203 2.082 1 98.56 82 TRP A N 1
ATOM 647 C CA . TRP A 1 82 ? 4.828 29.625 1.699 1 98.56 82 TRP A CA 1
ATOM 648 C C . TRP A 1 82 ? 4.84 30.516 2.932 1 98.56 82 TRP A C 1
ATOM 650 O O . TRP A 1 82 ? 5.594 31.5 2.99 1 98.56 82 TRP A O 1
ATOM 660 N N . GLN A 1 83 ? 3.998 30.219 3.848 1 98.12 83 GLN A N 1
ATOM 661 C CA . GLN A 1 83 ? 3.916 31.016 5.066 1 98.12 83 GLN A CA 1
ATOM 662 C C . GLN A 1 83 ? 5.27 31.094 5.77 1 98.12 83 GLN A C 1
ATOM 664 O O . GLN A 1 83 ? 5.66 32.156 6.266 1 98.12 83 GLN A O 1
ATOM 669 N N . ALA A 1 84 ? 5.961 29.984 5.812 1 97.81 84 ALA A N 1
ATOM 670 C CA . ALA A 1 84 ? 7.188 29.875 6.594 1 97.81 84 ALA A CA 1
ATOM 671 C C . ALA A 1 84 ? 8.383 30.453 5.828 1 97.81 84 ALA A C 1
ATOM 673 O O . ALA A 1 84 ? 9.352 30.906 6.43 1 97.81 84 ALA A O 1
ATOM 674 N N . SER A 1 85 ? 8.312 30.469 4.531 1 97.5 85 SER A N 1
ATOM 675 C CA . SER A 1 85 ? 9.5 30.781 3.742 1 97.5 85 SER A CA 1
ATOM 676 C C . SER A 1 85 ? 9.352 32.125 3.014 1 97.5 85 SER A C 1
ATOM 678 O O . SER A 1 85 ? 10.344 32.719 2.605 1 97.5 85 SER A O 1
ATOM 680 N N . GLY A 1 86 ? 8.109 32.5 2.74 1 96.81 86 GLY A N 1
ATOM 681 C CA . GLY A 1 86 ? 7.848 33.656 1.898 1 96.81 86 GLY A CA 1
ATOM 682 C C . GLY A 1 86 ? 7.887 33.312 0.416 1 96.81 86 GLY A C 1
ATOM 683 O O . GLY A 1 86 ? 7.602 34.188 -0.418 1 96.81 86 GLY A O 1
ATOM 684 N N . ASP A 1 87 ? 8.211 32.062 0.045 1 98.12 87 ASP A N 1
ATOM 685 C CA . ASP A 1 87 ? 8.266 31.656 -1.352 1 98.12 87 ASP A CA 1
ATOM 686 C C . ASP A 1 87 ? 6.867 31.469 -1.93 1 98.12 87 ASP A C 1
ATOM 688 O O . ASP A 1 87 ? 6.184 30.484 -1.605 1 98.12 87 ASP A O 1
ATOM 692 N N . ASP A 1 88 ? 6.449 32.312 -2.824 1 98.12 88 ASP A N 1
ATOM 693 C CA . ASP A 1 88 ? 5.082 32.281 -3.326 1 98.12 88 ASP A CA 1
ATOM 694 C C . ASP A 1 88 ? 5.016 31.672 -4.723 1 98.12 88 ASP A C 1
ATOM 696 O O . ASP A 1 88 ? 4.023 31.828 -5.434 1 98.12 88 ASP A O 1
ATOM 700 N N . SER A 1 89 ? 6.031 30.906 -5.137 1 97.94 89 SER A N 1
ATOM 701 C CA . SER A 1 89 ? 6.164 30.406 -6.496 1 97.94 89 SER A CA 1
ATOM 702 C C . SER A 1 89 ? 5.012 29.469 -6.852 1 97.94 89 SER A C 1
ATOM 704 O O . SER A 1 89 ? 4.688 29.297 -8.031 1 97.94 89 SER A O 1
ATOM 706 N N . GLN A 1 90 ? 4.387 28.844 -5.812 1 98.38 90 GLN A N 1
ATOM 707 C CA . GLN A 1 90 ? 3.342 27.875 -6.121 1 98.38 90 GLN A CA 1
ATOM 708 C C . GLN A 1 90 ? 1.963 28.422 -5.758 1 98.38 90 GLN A C 1
ATOM 710 O O . GLN A 1 90 ? 0.958 27.719 -5.906 1 98.38 90 GLN A O 1
ATOM 715 N N . ASN A 1 91 ? 1.83 29.688 -5.312 1 98.5 91 ASN A N 1
ATOM 716 C CA . ASN A 1 91 ? 0.588 30.234 -4.762 1 98.5 91 ASN A CA 1
ATOM 717 C C . ASN A 1 91 ? -0.523 30.25 -5.809 1 98.5 91 ASN A C 1
ATOM 719 O O . ASN A 1 91 ? -1.688 30 -5.488 1 98.5 91 ASN A O 1
ATOM 723 N N . ALA A 1 92 ? -0.172 30.531 -7.043 1 98 92 ALA A N 1
ATOM 724 C CA . ALA A 1 92 ? -1.189 30.625 -8.086 1 98 92 ALA A CA 1
ATOM 725 C C . ALA A 1 92 ? -1.882 29.281 -8.305 1 98 92 ALA A C 1
ATOM 727 O O . ALA A 1 92 ? -3.111 29.219 -8.344 1 98 92 ALA A O 1
ATOM 728 N N . VAL A 1 93 ? -1.058 28.234 -8.477 1 97.81 93 VAL A N 1
ATOM 729 C CA . VAL A 1 93 ? -1.621 26.906 -8.711 1 97.81 93 VAL A CA 1
ATOM 730 C C . VAL A 1 93 ? -2.395 26.453 -7.48 1 97.81 93 VAL A C 1
ATOM 732 O O . VAL A 1 93 ? -3.479 25.875 -7.602 1 97.81 93 VAL A O 1
ATOM 735 N N . VAL A 1 94 ? -1.89 26.688 -6.273 1 98.62 94 VAL A N 1
ATOM 736 C CA . VAL A 1 94 ? -2.541 26.281 -5.031 1 98.62 94 VAL A CA 1
ATOM 737 C C . VAL A 1 94 ? -3.887 26.984 -4.898 1 98.62 94 VAL A C 1
ATOM 739 O O . VAL A 1 94 ? -4.91 26.344 -4.652 1 98.62 94 VAL A O 1
ATOM 742 N N . SER A 1 95 ? -3.85 28.328 -5.113 1 98.5 95 SER A N 1
ATOM 743 C CA . SER A 1 95 ? -5.066 29.125 -5.004 1 98.5 95 SER A CA 1
ATOM 744 C C . SER A 1 95 ? -6.137 28.625 -5.973 1 98.5 95 SER A C 1
ATOM 746 O O . SER A 1 95 ? -7.293 28.422 -5.586 1 98.5 95 SER A O 1
ATOM 748 N N . HIS A 1 96 ? -5.734 28.391 -7.145 1 98 96 HIS A N 1
ATOM 749 C CA . HIS A 1 96 ? -6.668 27.969 -8.18 1 98 96 HIS A CA 1
ATOM 750 C C . HIS A 1 96 ? -7.215 26.562 -7.898 1 98 96 HIS A C 1
ATOM 752 O O . HIS A 1 96 ? -8.43 26.375 -7.875 1 98 96 HIS A O 1
ATOM 758 N N . ASP A 1 97 ? -6.348 25.609 -7.695 1 97.75 97 ASP A N 1
ATOM 759 C CA . ASP A 1 97 ? -6.766 24.203 -7.645 1 97.75 97 ASP A CA 1
ATOM 760 C C . ASP A 1 97 ? -7.488 23.891 -6.336 1 97.75 97 ASP A C 1
ATOM 762 O O . ASP A 1 97 ? -8.398 23.062 -6.305 1 97.75 97 ASP A O 1
ATOM 766 N N . LEU A 1 98 ? -7.059 24.516 -5.242 1 98.19 98 LEU A N 1
ATOM 767 C CA . LEU A 1 98 ? -7.75 24.344 -3.967 1 98.19 98 LEU A CA 1
ATOM 768 C C . LEU A 1 98 ? -9.188 24.828 -4.062 1 98.19 98 LEU A C 1
ATOM 770 O O . LEU A 1 98 ? -10.117 24.141 -3.627 1 98.19 98 LEU A O 1
ATOM 774 N N . MET A 1 99 ? -9.375 26.016 -4.668 1 97.56 99 MET A N 1
ATOM 775 C CA . MET A 1 99 ? -10.719 26.562 -4.82 1 97.56 99 MET A CA 1
ATOM 776 C C . MET A 1 99 ? -11.531 25.75 -5.82 1 97.56 99 MET A C 1
ATOM 778 O O . MET A 1 99 ? -12.734 25.547 -5.629 1 97.56 99 MET A O 1
ATOM 782 N N . PHE A 1 100 ? -10.867 25.312 -6.832 1 96 100 PHE A N 1
ATOM 783 C CA . PHE A 1 100 ? -11.562 24.5 -7.824 1 96 100 PHE A CA 1
ATOM 784 C C . PHE A 1 100 ? -12.164 23.25 -7.18 1 96 100 PHE A C 1
ATOM 786 O O . PHE A 1 100 ? -13.32 22.906 -7.441 1 96 100 PHE A O 1
ATOM 793 N N . GLN A 1 101 ? -11.445 22.594 -6.316 1 95.69 101 GLN A N 1
ATOM 794 C CA . GLN A 1 101 ? -11.859 21.328 -5.727 1 95.69 101 GLN A CA 1
ATOM 795 C C . GLN A 1 101 ? -12.883 21.547 -4.613 1 95.69 101 GLN A C 1
ATOM 797 O O . GLN A 1 101 ? -13.523 20.609 -4.152 1 95.69 101 GLN A O 1
ATOM 802 N N . ALA A 1 102 ? -13.078 22.797 -4.184 1 95.81 102 ALA A N 1
ATOM 803 C CA . ALA A 1 102 ? -14.141 23.078 -3.227 1 95.81 102 ALA A CA 1
ATOM 804 C C . ALA A 1 102 ? -15.516 22.766 -3.818 1 95.81 102 ALA A C 1
ATOM 806 O O . ALA A 1 102 ? -16.484 22.547 -3.082 1 95.81 102 ALA A O 1
ATOM 807 N N . GLY A 1 103 ? -15.508 22.734 -5.164 1 92.56 103 GLY A N 1
ATOM 808 C CA . GLY A 1 103 ? -16.703 22.266 -5.848 1 92.56 103 GLY A CA 1
ATOM 809 C C . GLY A 1 103 ? -17.812 23.297 -5.867 1 92.56 103 GLY A C 1
ATOM 810 O O . GLY A 1 103 ? -17.609 24.453 -5.477 1 92.56 103 GLY A O 1
ATOM 811 N N . GLU A 1 104 ? -19 22.844 -6.285 1 90.12 104 GLU A N 1
ATOM 812 C CA . GLU A 1 104 ? -20.141 23.719 -6.543 1 90.12 104 GLU A CA 1
ATOM 813 C C . GLU A 1 104 ? -20.719 24.266 -5.242 1 90.12 104 GLU A C 1
ATOM 815 O O . GLU A 1 104 ? -21.25 25.375 -5.215 1 90.12 104 GLU A O 1
ATOM 820 N N . ASN A 1 105 ? -20.516 23.547 -4.18 1 91.88 105 ASN A N 1
ATOM 821 C CA . ASN A 1 105 ? -21.094 23.953 -2.908 1 91.88 105 ASN A CA 1
ATOM 822 C C . ASN A 1 105 ? -20.031 24.422 -1.928 1 91.88 105 ASN A C 1
ATOM 824 O O . ASN A 1 105 ? -20.328 24.688 -0.761 1 91.88 105 ASN A O 1
ATOM 828 N N . TYR A 1 106 ? -18.734 24.406 -2.354 1 94.88 106 TYR A N 1
ATOM 829 C CA . TYR A 1 106 ? -17.609 24.906 -1.582 1 94.88 106 TYR A CA 1
ATOM 830 C C . TYR A 1 106 ? -17.422 24.109 -0.299 1 94.88 106 TYR A C 1
ATOM 832 O O . TYR A 1 106 ? -17.156 24.672 0.763 1 94.88 106 TYR A O 1
ATOM 840 N N . ASP A 1 107 ? -17.641 22.844 -0.363 1 94.94 107 ASP A N 1
ATOM 841 C CA . ASP A 1 107 ? -17.594 21.984 0.817 1 94.94 107 ASP A CA 1
ATOM 842 C C . ASP A 1 107 ? -16.656 20.812 0.597 1 94.94 107 ASP A C 1
ATOM 844 O O . ASP A 1 107 ? -16.656 19.859 1.377 1 94.94 107 ASP A O 1
ATOM 848 N N . PHE A 1 108 ? -15.898 20.844 -0.499 1 95.75 108 PHE A N 1
ATOM 849 C CA . PHE A 1 108 ? -15.008 19.75 -0.875 1 95.75 108 PHE A CA 1
ATOM 850 C C . PHE A 1 108 ? -15.758 18.422 -0.906 1 95.75 108 PHE A C 1
ATOM 852 O O . PHE A 1 108 ? -15.273 17.422 -0.372 1 95.75 108 PHE A O 1
ATOM 859 N N . PHE A 1 109 ? -16.875 18.422 -1.415 1 92.31 109 PHE A N 1
ATOM 860 C CA . PHE A 1 109 ? -17.719 17.25 -1.547 1 92.31 109 PHE A CA 1
ATOM 861 C C . PHE A 1 109 ? -18.5 17.281 -2.859 1 92.31 109 PHE A C 1
ATOM 863 O O . PHE A 1 109 ? -19.734 17.172 -2.865 1 92.31 109 PHE A O 1
ATOM 870 N N . SER A 1 110 ? -17.703 17.328 -3.934 1 85.5 110 SER A N 1
ATOM 871 C CA . SER A 1 110 ? -18.312 17.469 -5.25 1 85.5 110 SER A CA 1
ATOM 872 C C . SER A 1 110 ? -19.125 16.234 -5.621 1 85.5 110 SER A C 1
ATOM 874 O O . SER A 1 110 ? -18.719 15.109 -5.293 1 85.5 110 SER A O 1
ATOM 876 N N . SER A 1 111 ? -20.172 16.438 -6.324 1 77.81 111 SER A N 1
ATOM 877 C CA . SER A 1 111 ? -21.062 15.367 -6.766 1 77.81 111 SER A CA 1
ATOM 878 C C . SER A 1 111 ? -20.344 14.438 -7.734 1 77.81 111 SER A C 1
ATOM 880 O O . SER A 1 111 ? -20.719 13.266 -7.863 1 77.81 111 SER A O 1
ATOM 882 N N . ASN A 1 112 ? -19.391 14.977 -8.375 1 67.38 112 ASN A N 1
ATOM 883 C CA . ASN A 1 112 ? -18.688 14.203 -9.391 1 67.38 112 ASN A CA 1
ATOM 884 C C . ASN A 1 112 ? -17.844 13.102 -8.766 1 67.38 112 ASN A C 1
ATOM 886 O O . ASN A 1 112 ? -17.594 12.078 -9.406 1 67.38 112 ASN A O 1
ATOM 890 N N . TYR A 1 113 ? -17.516 13.289 -7.547 1 70.62 113 TYR A N 1
ATOM 891 C CA . TYR A 1 113 ? -16.547 12.328 -7.031 1 70.62 113 TYR A CA 1
ATOM 892 C C . TYR A 1 113 ? -16.922 11.867 -5.629 1 70.62 113 TYR A C 1
ATOM 894 O O . TYR A 1 113 ? -16.344 10.922 -5.098 1 70.62 113 TYR A O 1
ATOM 902 N N . SER A 1 114 ? -17.969 12.328 -5.105 1 76.62 114 SER A N 1
ATOM 903 C CA . SER A 1 114 ? -18.281 12.117 -3.697 1 76.62 114 SER A CA 1
ATOM 904 C C . SER A 1 114 ? -18.766 10.695 -3.445 1 76.62 114 SER A C 1
ATOM 906 O O . SER A 1 114 ? -18.781 10.234 -2.303 1 76.62 114 SER A O 1
ATOM 908 N N . GLN A 1 115 ? -19.031 9.953 -4.434 1 75.69 115 GLN A N 1
ATOM 909 C CA . GLN A 1 115 ? -19.594 8.625 -4.27 1 75.69 115 GLN A CA 1
ATOM 910 C C . GLN A 1 115 ? -18.562 7.641 -3.729 1 75.69 115 GLN A C 1
ATOM 912 O O . GLN A 1 115 ? -18.922 6.562 -3.248 1 75.69 115 GLN A O 1
ATOM 917 N N . TRP A 1 116 ? -17.312 8.062 -3.707 1 75.19 116 TRP A N 1
ATOM 918 C CA . TRP A 1 116 ? -16.297 7.109 -3.279 1 75.19 116 TRP A CA 1
ATOM 919 C C . TRP A 1 116 ? -15.398 7.723 -2.211 1 75.19 116 TRP A C 1
ATOM 921 O O . TRP A 1 116 ? -14.312 7.203 -1.931 1 75.19 116 TRP A O 1
ATOM 931 N N . LEU A 1 117 ? -15.852 8.758 -1.629 1 86.5 117 LEU A N 1
ATOM 932 C CA . LEU A 1 117 ? -15.008 9.5 -0.7 1 86.5 117 LEU A CA 1
ATOM 933 C C . LEU A 1 117 ? -15.164 8.969 0.721 1 86.5 117 LEU A C 1
ATOM 935 O O . LEU A 1 117 ? -16.25 8.562 1.123 1 86.5 117 LEU A O 1
ATOM 939 N N . GLY A 1 118 ? -14.047 8.93 1.404 1 92.75 118 GLY A N 1
ATOM 940 C CA . GLY A 1 118 ? -14.078 8.773 2.85 1 92.75 118 GLY A CA 1
ATOM 941 C C . GLY A 1 118 ? -14.109 10.094 3.594 1 92.75 118 GLY A C 1
ATOM 942 O O . GLY A 1 118 ? -13.891 11.156 3.002 1 92.75 118 GLY A O 1
ATOM 943 N N . ASN A 1 119 ? -14.453 10.008 4.848 1 97.25 119 ASN A N 1
ATOM 944 C CA . ASN A 1 119 ? -14.461 11.211 5.676 1 97.25 119 ASN A CA 1
ATOM 945 C C . ASN A 1 119 ? -13.062 11.812 5.801 1 97.25 119 ASN A C 1
ATOM 947 O O . ASN A 1 119 ? -12.914 13.031 5.879 1 97.25 119 ASN A O 1
ATOM 951 N N . ASP A 1 120 ? -12.109 10.93 5.82 1 97.19 120 ASP A N 1
ATOM 952 C CA . ASP A 1 120 ? -10.734 11.398 5.934 1 97.19 120 ASP A CA 1
ATOM 953 C C . ASP A 1 120 ? -10.312 12.18 4.688 1 97.19 120 ASP A C 1
ATOM 955 O O . ASP A 1 120 ? -9.562 13.148 4.781 1 97.19 120 ASP A O 1
ATOM 959 N N . ASP A 1 121 ? -10.859 11.781 3.523 1 95.62 121 ASP A N 1
ATOM 960 C CA . ASP A 1 121 ? -10.531 12.492 2.293 1 95.62 121 ASP A CA 1
ATOM 961 C C . ASP A 1 121 ? -10.945 13.961 2.377 1 95.62 121 ASP A C 1
ATOM 963 O O . ASP A 1 121 ? -10.125 14.859 2.168 1 95.62 121 ASP A O 1
ATOM 967 N N . GLN A 1 122 ? -12.195 14.148 2.691 1 96.88 122 GLN A N 1
ATOM 968 C CA . GLN A 1 122 ? -12.727 15.5 2.795 1 96.88 122 GLN A CA 1
ATOM 969 C C . GLN A 1 122 ? -12.031 16.281 3.9 1 96.88 122 GLN A C 1
ATOM 971 O O . GLN A 1 122 ? -11.789 17.484 3.758 1 96.88 122 GLN A O 1
ATOM 976 N N . MET A 1 123 ? -11.758 15.617 4.988 1 98.19 123 MET A N 1
ATOM 977 C CA . MET A 1 123 ? -11.117 16.234 6.145 1 98.19 123 MET A CA 1
ATOM 978 C C . MET A 1 123 ? -9.781 16.859 5.758 1 98.19 123 MET A C 1
ATOM 980 O O . MET A 1 123 ? -9.484 17.984 6.16 1 98.19 123 MET A O 1
ATOM 984 N N . PHE A 1 124 ? -8.984 16.234 4.934 1 98.5 124 PHE A N 1
ATOM 985 C CA . PHE A 1 124 ? -7.684 16.766 4.547 1 98.5 124 PHE A CA 1
ATOM 986 C C . PHE A 1 124 ? -7.836 18.062 3.771 1 98.5 124 PHE A C 1
ATOM 988 O O . PHE A 1 124 ? -7.016 18.984 3.904 1 98.5 124 PHE A O 1
ATOM 995 N N . TRP A 1 125 ? -8.859 18.156 2.992 1 98.25 125 TRP A N 1
ATOM 996 C CA . TRP A 1 125 ? -9.125 19.406 2.283 1 98.25 125 TRP A CA 1
ATOM 997 C C . TRP A 1 125 ? -9.578 20.484 3.25 1 98.25 125 TRP A C 1
ATOM 999 O O . TRP A 1 125 ? -9.242 21.672 3.072 1 98.25 125 TRP A O 1
ATOM 1009 N N . GLY A 1 126 ? -10.336 20.141 4.234 1 98.69 126 GLY A N 1
ATOM 1010 C CA . GLY A 1 126 ? -10.664 21.078 5.301 1 98.69 126 GLY A CA 1
ATOM 1011 C C . GLY A 1 126 ? -9.438 21.594 6.039 1 98.69 126 GLY A C 1
ATOM 1012 O O . GLY A 1 126 ? -9.344 22.797 6.328 1 98.69 126 GLY A O 1
ATOM 1013 N N . LEU A 1 127 ? -8.539 20.672 6.309 1 98.94 127 LEU A N 1
ATOM 1014 C CA . LEU A 1 127 ? -7.301 21.078 6.969 1 98.94 127 LEU A CA 1
ATOM 1015 C C . LEU A 1 127 ? -6.484 22 6.074 1 98.94 127 LEU A C 1
ATOM 1017 O O . LEU A 1 127 ? -5.836 22.938 6.566 1 98.94 127 LEU A O 1
ATOM 1021 N N . ALA A 1 128 ? -6.492 21.719 4.766 1 98.88 128 ALA A N 1
ATOM 1022 C CA . ALA A 1 128 ? -5.82 22.641 3.842 1 98.88 128 ALA A CA 1
ATOM 1023 C C . ALA A 1 128 ? -6.441 24.031 3.896 1 98.88 128 ALA A C 1
ATOM 1025 O O . ALA A 1 128 ? -5.727 25.031 3.928 1 98.88 128 ALA A O 1
ATOM 1026 N N . ALA A 1 129 ? -7.727 24.109 3.994 1 98.81 129 ALA A N 1
ATOM 1027 C CA . ALA A 1 129 ? -8.445 25.375 4.016 1 98.81 129 ALA A CA 1
ATOM 1028 C C . ALA A 1 129 ? -8.148 26.156 5.297 1 98.81 129 ALA A C 1
ATOM 1030 O O . ALA A 1 129 ? -7.863 27.359 5.25 1 98.81 129 ALA A O 1
ATOM 1031 N N . ILE A 1 130 ? -8.195 25.531 6.418 1 98.88 130 ILE A N 1
ATOM 1032 C CA . ILE A 1 130 ? -7.945 26.234 7.664 1 98.88 130 ILE A CA 1
ATOM 1033 C C . ILE A 1 130 ? -6.48 26.656 7.738 1 98.88 130 ILE A C 1
ATOM 1035 O O . ILE A 1 130 ? -6.156 27.719 8.273 1 98.88 130 ILE A O 1
ATOM 1039 N N . THR A 1 131 ? -5.586 25.797 7.141 1 98.88 131 THR A N 1
ATOM 1040 C CA . THR A 1 131 ? -4.184 26.188 7.047 1 98.88 131 THR A CA 1
ATOM 1041 C C . THR A 1 131 ? -4.035 27.469 6.234 1 98.88 131 THR A C 1
ATOM 1043 O O . THR A 1 131 ? -3.24 28.344 6.586 1 98.88 131 THR A O 1
ATOM 1046 N N . ALA A 1 132 ? -4.793 27.609 5.215 1 98.88 132 ALA A N 1
ATOM 1047 C CA . ALA A 1 132 ? -4.766 28.812 4.402 1 98.88 132 ALA A CA 1
ATOM 1048 C C . ALA A 1 132 ? -5.145 30.047 5.23 1 98.88 132 ALA A C 1
ATOM 1050 O O . ALA A 1 132 ? -4.465 31.062 5.176 1 98.88 132 ALA A O 1
ATOM 1051 N N . SER A 1 133 ? -6.133 29.953 6.008 1 98.69 133 SER A N 1
ATOM 1052 C CA . SER A 1 133 ? -6.578 31.062 6.844 1 98.69 133 SER A CA 1
ATOM 1053 C C . SER A 1 133 ? -5.539 31.406 7.902 1 98.69 133 SER A C 1
ATOM 1055 O O . SER A 1 133 ? -5.219 32.594 8.109 1 98.69 133 SER A O 1
ATOM 1057 N N . GLU A 1 134 ? -5.062 30.422 8.531 1 98.62 134 GLU A N 1
ATOM 1058 C CA . GLU A 1 134 ? -4.078 30.609 9.594 1 98.62 134 GLU A CA 1
ATOM 1059 C C . GLU A 1 134 ? -2.781 31.188 9.047 1 98.62 134 GLU A C 1
ATOM 1061 O O . GLU A 1 134 ? -2.088 31.938 9.734 1 98.62 134 GLU A O 1
ATOM 1066 N N . ALA A 1 135 ? -2.465 30.844 7.785 1 98 135 ALA A N 1
ATOM 1067 C CA . ALA A 1 135 ? -1.233 31.297 7.141 1 98 135 ALA A CA 1
ATOM 1068 C C . ALA A 1 135 ? -1.393 32.719 6.578 1 98 135 ALA A C 1
ATOM 1070 O O . ALA A 1 135 ? -0.402 33.375 6.273 1 98 135 ALA A O 1
ATOM 1071 N N . GLY A 1 136 ? -2.627 33.188 6.531 1 97.88 136 GLY A N 1
ATOM 1072 C CA . GLY A 1 136 ? -2.889 34.438 5.852 1 97.88 136 GLY A CA 1
ATOM 1073 C C . GLY A 1 136 ? -2.811 34.344 4.34 1 97.88 136 GLY A C 1
ATOM 1074 O O . GLY A 1 136 ? -2.398 35.281 3.664 1 97.88 136 GLY A O 1
ATOM 1075 N N . PHE A 1 137 ? -3.035 33.156 3.807 1 98.38 137 PHE A N 1
ATOM 1076 C CA . PHE A 1 137 ? -3.057 32.906 2.367 1 98.38 137 PHE A CA 1
ATOM 1077 C C . PHE A 1 137 ? -4.109 33.781 1.698 1 98.38 137 PHE A C 1
ATOM 1079 O O . PHE A 1 137 ? -5.23 33.906 2.199 1 98.38 137 PHE A O 1
ATOM 1086 N N . PRO A 1 138 ? -3.846 34.438 0.573 1 97.5 138 PRO A N 1
ATOM 1087 C CA . PRO A 1 138 ? -4.777 35.406 -0.023 1 97.5 138 PRO A CA 1
ATOM 1088 C C . PRO A 1 138 ? -6.129 34.781 -0.368 1 97.5 138 PRO A C 1
ATOM 1090 O O . PRO A 1 138 ? -6.18 33.688 -0.964 1 97.5 138 PRO A O 1
ATOM 1093 N N . GLU A 1 139 ? -7.137 35.469 0.052 1 97.62 139 GLU A N 1
ATOM 1094 C CA . GLU A 1 139 ? -8.484 35.062 -0.331 1 97.62 139 GLU A CA 1
ATOM 1095 C C . GLU A 1 139 ? -8.727 35.281 -1.823 1 97.62 139 GLU A C 1
ATOM 1097 O O . GLU A 1 139 ? -8.039 36.094 -2.457 1 97.62 139 GLU A O 1
ATOM 1102 N N . ARG A 1 140 ? -9.672 34.531 -2.387 1 96.38 140 ARG A N 1
ATOM 1103 C CA . ARG A 1 140 ? -10.047 34.719 -3.783 1 96.38 140 ARG A CA 1
ATOM 1104 C C . ARG A 1 140 ? -11.289 35.594 -3.898 1 96.38 140 ARG A C 1
ATOM 1106 O O . ARG A 1 140 ? -12.266 35.406 -3.168 1 96.38 140 ARG A O 1
ATOM 1113 N N . ASP A 1 141 ? -11.258 36.531 -4.852 1 93.81 141 ASP A N 1
ATOM 1114 C CA . ASP A 1 141 ? -12.359 37.469 -5.043 1 93.81 141 ASP A CA 1
ATOM 1115 C C . ASP A 1 141 ? -13.633 36.75 -5.465 1 93.81 141 ASP A C 1
ATOM 1117 O O . ASP A 1 141 ? -13.602 35.875 -6.352 1 93.81 141 ASP A O 1
ATOM 1121 N N . GLY A 1 142 ? -14.695 37.125 -4.805 1 93 142 GLY A N 1
ATOM 1122 C CA . GLY A 1 142 ? -16 36.594 -5.164 1 93 142 GLY A CA 1
ATOM 1123 C C . GLY A 1 142 ? -16.234 35.188 -4.68 1 93 142 GLY A C 1
ATOM 1124 O O . GLY A 1 142 ? -17.25 34.562 -5.008 1 93 142 GLY A O 1
ATOM 1125 N N . LYS A 1 143 ? -15.312 34.625 -3.961 1 95.69 143 LYS A N 1
ATOM 1126 C CA . LYS A 1 143 ? -15.438 33.281 -3.412 1 95.69 143 LYS A CA 1
ATOM 1127 C C . LYS A 1 143 ? -15.547 33.312 -1.89 1 95.69 143 LYS A C 1
ATOM 1129 O O . LYS A 1 143 ? -15.18 34.312 -1.258 1 95.69 143 LYS A O 1
ATOM 1134 N N . PRO A 1 144 ? -16.109 32.25 -1.301 1 96.56 144 PRO A N 1
ATOM 1135 C CA . PRO A 1 144 ? -16.078 32.188 0.162 1 96.56 144 PRO A CA 1
ATOM 1136 C C . PRO A 1 144 ? -14.648 32.156 0.714 1 96.56 144 PRO A C 1
ATOM 1138 O O . PRO A 1 144 ? -13.727 31.719 0.035 1 96.56 144 PRO A O 1
ATOM 1141 N N . SER A 1 145 ? -14.508 32.656 1.931 1 97.75 145 SER A N 1
ATOM 1142 C CA . SER A 1 145 ? -13.203 32.625 2.578 1 97.75 145 SER A CA 1
ATOM 1143 C C . SER A 1 145 ? -12.734 31.188 2.787 1 97.75 145 SER A C 1
ATOM 1145 O O . SER A 1 145 ? -13.547 30.25 2.805 1 97.75 145 SER A O 1
ATOM 1147 N N . TRP A 1 146 ? -11.43 30.984 2.926 1 98.44 146 TRP A N 1
ATOM 1148 C CA . TRP A 1 146 ? -10.883 29.672 3.232 1 98.44 146 TRP A CA 1
ATOM 1149 C C . TRP A 1 146 ? -11.469 29.125 4.531 1 98.44 146 TRP A C 1
ATOM 1151 O O . TRP A 1 146 ? -11.766 27.938 4.633 1 98.44 146 TRP A O 1
ATOM 1161 N N . THR A 1 147 ? -11.68 30.031 5.539 1 98.38 147 THR A N 1
ATOM 1162 C CA . THR A 1 147 ? -12.297 29.625 6.801 1 98.38 147 THR A CA 1
ATOM 1163 C C . THR A 1 147 ? -13.711 29.094 6.566 1 98.38 147 THR A C 1
ATOM 1165 O O . THR A 1 147 ? -14.148 28.156 7.238 1 98.38 147 THR A O 1
ATOM 1168 N N . SER A 1 148 ? -14.406 29.719 5.652 1 98.06 148 SER A N 1
ATOM 1169 C CA . SER A 1 148 ? -15.758 29.266 5.328 1 98.06 148 SER A CA 1
ATOM 1170 C C . SER A 1 148 ? -15.742 27.844 4.742 1 98.06 148 SER A C 1
ATOM 1172 O O . SER A 1 148 ? -16.625 27.047 5.016 1 98.06 148 SER A O 1
ATOM 1174 N N . LEU A 1 149 ? -14.727 27.578 3.906 1 98.12 149 LEU A N 1
ATOM 1175 C CA . LEU A 1 149 ? -14.602 26.234 3.346 1 98.12 149 LEU A CA 1
ATOM 1176 C C . LEU A 1 149 ? -14.305 25.219 4.441 1 98.12 149 LEU A C 1
ATOM 1178 O O . LEU A 1 149 ? -14.891 24.125 4.453 1 98.12 149 LEU A O 1
ATOM 1182 N N . ALA A 1 150 ? -13.391 25.547 5.34 1 98.44 150 ALA A N 1
ATOM 1183 C CA . ALA A 1 150 ? -13.078 24.688 6.473 1 98.44 150 ALA A CA 1
ATOM 1184 C C . ALA A 1 150 ? -14.32 24.422 7.324 1 98.44 150 ALA A C 1
ATOM 1186 O O . ALA A 1 150 ? -14.57 23.297 7.738 1 98.44 150 ALA A O 1
ATOM 1187 N N . ARG A 1 151 ? -15.094 25.438 7.57 1 97.69 151 ARG A N 1
ATOM 1188 C CA . ARG A 1 151 ? -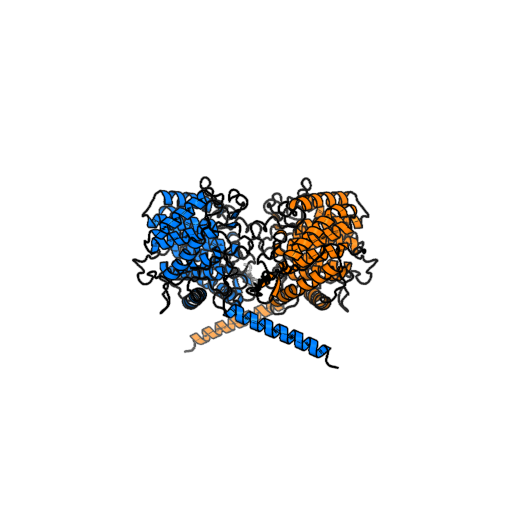16.328 25.328 8.336 1 97.69 151 ARG A CA 1
ATOM 1189 C C . ARG A 1 151 ? -17.328 24.406 7.641 1 97.69 151 ARG A C 1
ATOM 1191 O O . ARG A 1 151 ? -18.016 23.609 8.289 1 97.69 151 ARG A O 1
ATOM 1198 N N . ALA A 1 152 ? -17.422 24.547 6.371 1 97.25 152 ALA A N 1
ATOM 1199 C CA . ALA A 1 152 ? -18.344 23.688 5.621 1 97.25 152 ALA A CA 1
ATOM 1200 C C . ALA A 1 152 ? -18 22.219 5.816 1 97.25 152 ALA A C 1
ATOM 1202 O O . ALA A 1 152 ? -18.891 21.391 6.004 1 97.25 152 ALA A O 1
ATOM 1203 N N . VAL A 1 153 ? -16.734 21.875 5.734 1 97.62 153 VAL A N 1
ATOM 1204 C CA . VAL A 1 153 ? -16.281 20.5 5.945 1 97.62 153 VAL A CA 1
ATOM 1205 C C . VAL A 1 153 ? -16.641 20.062 7.363 1 97.62 153 VAL A C 1
ATOM 1207 O O . VAL A 1 153 ? -17.172 18.969 7.562 1 97.62 153 VAL A O 1
ATOM 1210 N N . PHE A 1 154 ? -16.375 20.922 8.359 1 97.94 154 PHE A N 1
ATOM 1211 C CA . PHE A 1 154 ? -16.703 20.625 9.75 1 97.94 154 PHE A CA 1
ATOM 1212 C C . PHE A 1 154 ? -18.188 20.328 9.906 1 97.94 154 PHE A C 1
ATOM 1214 O O . PHE A 1 154 ? -18.562 19.312 10.5 1 97.94 154 PHE A O 1
ATOM 1221 N N . ASN A 1 155 ? -19 21.188 9.359 1 96.94 155 ASN A N 1
ATOM 1222 C CA . ASN A 1 155 ? -20.453 21.047 9.484 1 96.94 155 ASN A CA 1
ATOM 1223 C C . ASN A 1 155 ? -20.938 19.75 8.875 1 96.94 155 ASN A C 1
ATOM 1225 O O . ASN A 1 155 ? -21.766 19.047 9.469 1 96.94 155 ASN A O 1
ATOM 1229 N N . GLU A 1 156 ? -20.406 19.438 7.781 1 95.69 156 GLU A N 1
ATOM 1230 C CA . GLU A 1 156 ? -20.828 18.203 7.125 1 95.69 156 GLU A CA 1
ATOM 1231 C C . GLU A 1 156 ? -20.391 16.969 7.91 1 95.69 156 GLU A C 1
ATOM 1233 O O . GLU A 1 156 ? -21.141 16 8.031 1 95.69 156 GLU A O 1
ATOM 1238 N N . GLN A 1 157 ? -19.219 17.062 8.422 1 97.44 157 GLN A N 1
ATOM 1239 C CA . GLN A 1 157 ? -18.688 15.883 9.094 1 97.44 157 GLN A CA 1
ATOM 1240 C C . GLN A 1 157 ? -19.375 15.672 10.438 1 97.44 157 GLN A C 1
ATOM 1242 O O . GLN A 1 157 ? -19.609 14.531 10.844 1 97.44 157 GLN A O 1
ATOM 1247 N N . VAL A 1 158 ? -19.703 16.719 11.148 1 96.75 158 VAL A N 1
ATOM 1248 C CA . VAL A 1 158 ? -20.375 16.531 12.422 1 96.75 158 VAL A CA 1
ATOM 1249 C C . VAL A 1 158 ? -21.766 15.938 12.18 1 96.75 158 VAL A C 1
ATOM 1251 O O . VAL A 1 158 ? -22.266 15.164 13 1 96.75 158 VAL A O 1
ATOM 1254 N N . GLU A 1 159 ? -22.344 16.203 11.008 1 95.88 159 GLU A N 1
ATOM 1255 C CA . GLU A 1 159 ? -23.625 15.617 10.656 1 95.88 159 GLU A CA 1
ATOM 1256 C C . GLU A 1 159 ? -23.5 14.109 10.414 1 95.88 159 GLU A C 1
ATOM 1258 O O . GLU A 1 159 ? -24.469 13.367 10.539 1 95.88 159 GLU A O 1
ATOM 1263 N N . ARG A 1 160 ? -22.266 13.703 10.156 1 96.69 160 ARG A N 1
ATOM 1264 C CA . ARG A 1 160 ? -22.047 12.289 9.852 1 96.69 160 ARG A CA 1
ATOM 1265 C C . ARG A 1 160 ? -21.547 11.539 11.078 1 96.69 160 ARG A C 1
ATOM 1267 O O . ARG A 1 160 ? -21.172 10.367 10.984 1 96.69 160 ARG A O 1
ATOM 1274 N N . TRP A 1 161 ? -21.516 12.234 12.211 1 97.56 161 TRP A N 1
ATOM 1275 C CA . TRP A 1 161 ? -21.188 11.578 13.469 1 97.56 161 TRP A CA 1
ATOM 1276 C C . TRP A 1 161 ? -22.125 10.406 13.727 1 97.56 161 TRP A C 1
ATOM 1278 O O . TRP A 1 161 ? -23.344 10.555 13.648 1 97.56 161 TRP A O 1
ATOM 1288 N N . ASP A 1 162 ? -21.562 9.195 14.023 1 96.31 162 ASP A N 1
ATOM 1289 C CA . ASP A 1 162 ? -22.359 7.98 14.18 1 96.31 162 ASP A CA 1
ATOM 1290 C C . ASP A 1 162 ? -22.797 7.789 15.633 1 96.31 162 ASP A C 1
ATOM 1292 O O . ASP A 1 162 ? -22.047 7.223 16.438 1 96.31 162 ASP A O 1
ATOM 1296 N N . GLY A 1 163 ? -24.031 8.047 15.969 1 93.25 163 GLY A N 1
ATOM 1297 C CA . GLY A 1 163 ? -24.547 7.883 17.328 1 93.25 163 GLY A CA 1
ATOM 1298 C C . GLY A 1 163 ? -25.156 6.516 17.578 1 93.25 163 GLY A C 1
ATOM 1299 O O . GLY A 1 163 ? -25.547 6.203 18.703 1 93.25 163 GLY A O 1
ATOM 1300 N N . GLN A 1 164 ? -25.109 5.637 16.641 1 94.44 164 GLN A N 1
ATOM 1301 C CA . GLN A 1 164 ? -25.828 4.371 16.734 1 94.44 164 GLN A CA 1
ATOM 1302 C C . GLN A 1 164 ? -24.891 3.244 17.188 1 94.44 164 GLN A C 1
ATOM 1304 O O . GLN A 1 164 ? -25.344 2.289 17.828 1 94.44 164 GLN A O 1
ATOM 1309 N N . THR A 1 165 ? -23.688 3.326 16.75 1 95.75 165 THR A N 1
ATOM 1310 C CA . THR A 1 165 ? -22.734 2.271 17.078 1 95.75 165 THR A CA 1
ATOM 1311 C C . THR A 1 165 ? -21.531 2.842 17.828 1 95.75 165 THR A C 1
ATOM 1313 O O . THR A 1 165 ? -21.203 4.016 17.672 1 95.75 165 THR A O 1
ATOM 1316 N N . CYS A 1 166 ? -20.906 2.02 18.75 1 97.19 166 CYS A N 1
ATOM 1317 C CA . CYS A 1 166 ? -19.656 2.301 19.438 1 97.19 166 CYS A CA 1
ATOM 1318 C C . CYS A 1 166 ? -19.781 3.539 20.328 1 97.19 166 CYS A C 1
ATOM 1320 O O . CYS A 1 166 ? -18.781 4.141 20.703 1 97.19 166 CYS A O 1
ATOM 1322 N N . GLY A 1 167 ? -21.031 4.074 20.531 1 96.56 167 GLY A N 1
ATOM 1323 C CA . GLY A 1 167 ? -21.203 5.27 21.344 1 96.56 167 GLY A CA 1
ATOM 1324 C C . GLY A 1 167 ? -20.828 6.543 20.609 1 96.56 167 GLY A C 1
ATOM 1325 O O . GLY A 1 167 ? -20.672 7.598 21.234 1 96.56 167 GLY A O 1
ATOM 1326 N N . GLY A 1 168 ? -20.594 6.465 19.359 1 98.06 168 GLY A N 1
ATOM 1327 C CA . GLY A 1 168 ? -20.203 7.613 18.562 1 98.06 168 GLY A CA 1
ATOM 1328 C C . GLY A 1 168 ? -19.094 7.301 17.562 1 98.06 168 GLY A C 1
ATOM 1329 O O . GLY A 1 168 ? -18.953 6.152 17.141 1 98.06 168 GLY A O 1
ATOM 1330 N N . GLY A 1 169 ? -18.422 8.414 17.156 1 98.25 169 GLY A N 1
ATOM 1331 C CA . GLY A 1 169 ? -17.297 8.281 16.25 1 98.25 169 GLY A CA 1
ATOM 1332 C C . GLY A 1 169 ? -17.688 8.422 14.797 1 98.25 169 GLY A C 1
ATOM 1333 O O . GLY A 1 169 ? -18.781 8.023 14.398 1 98.25 169 GLY A O 1
ATOM 1334 N N . MET A 1 170 ? -16.719 8.906 14.023 1 98.06 170 MET A N 1
ATOM 1335 C CA . MET A 1 170 ? -16.859 9.008 12.57 1 98.06 170 MET A CA 1
ATOM 1336 C C . MET A 1 170 ? -16.438 7.719 11.891 1 98.06 170 MET A C 1
ATOM 1338 O O . MET A 1 170 ? -15.367 7.168 12.195 1 98.06 170 MET A O 1
ATOM 1342 N N . ARG A 1 171 ? -17.297 7.258 11.016 1 97 171 ARG A N 1
ATOM 1343 C CA . ARG A 1 171 ? -16.906 6.148 10.156 1 97 171 ARG A CA 1
ATOM 1344 C C . ARG A 1 171 ? -15.844 6.586 9.148 1 97 171 ARG A C 1
ATOM 1346 O O . ARG A 1 171 ? -15.734 7.773 8.836 1 97 171 ARG A O 1
ATOM 1353 N N . TRP A 1 172 ? -15.102 5.621 8.727 1 96.25 172 TRP A N 1
ATOM 1354 C CA . TRP A 1 172 ? -14.078 5.91 7.734 1 96.25 172 TRP A CA 1
ATOM 1355 C C . TRP A 1 172 ? -14.711 6.332 6.41 1 96.25 172 TRP A C 1
ATOM 1357 O O . TRP A 1 172 ? -14.367 7.387 5.863 1 96.25 172 TRP A O 1
ATOM 1367 N N . GLN A 1 173 ? -15.625 5.488 5.926 1 92.88 173 GLN A N 1
ATOM 1368 C CA . GLN A 1 173 ? -16.281 5.746 4.648 1 92.88 173 GLN A CA 1
ATOM 1369 C C . GLN A 1 173 ? -17.562 6.535 4.836 1 92.88 173 GLN A C 1
ATOM 1371 O O . GLN A 1 173 ? -18.219 6.434 5.883 1 92.88 173 GLN A O 1
ATOM 1376 N N . VAL A 1 174 ? -17.953 7.324 3.828 1 93.31 174 VAL A N 1
ATOM 1377 C CA . VAL A 1 174 ? -19.156 8.148 3.895 1 93.31 174 VAL A CA 1
ATOM 1378 C C . VAL A 1 174 ? -20.391 7.301 3.561 1 93.31 174 VAL A C 1
ATOM 1380 O O . VAL A 1 174 ? -21.438 7.453 4.184 1 93.31 174 VAL A O 1
ATOM 1383 N N . TRP A 1 175 ? -20.125 6.324 2.604 1 87.19 175 TRP A N 1
ATOM 1384 C CA . TRP A 1 175 ? -21.297 5.609 2.111 1 87.19 175 TRP A CA 1
ATOM 1385 C C . TRP A 1 175 ? -21.281 4.152 2.561 1 87.19 175 TRP A C 1
ATOM 1387 O O . TRP A 1 175 ? -20.219 3.521 2.588 1 87.19 175 TRP A O 1
ATOM 1397 N N . PRO A 1 176 ? -22.422 3.555 2.734 1 85.5 176 PRO A N 1
ATOM 1398 C CA . PRO A 1 176 ? -22.516 2.197 3.281 1 85.5 176 PRO A CA 1
ATOM 1399 C C . PRO A 1 176 ? -22 1.136 2.312 1 85.5 176 PRO A C 1
ATOM 1401 O O . PRO A 1 176 ? -21.594 0.052 2.738 1 85.5 176 PRO A O 1
ATOM 1404 N N . TYR A 1 177 ? -22 1.452 1.033 1 74.31 177 TYR A N 1
ATOM 1405 C CA . TYR A 1 177 ? -21.609 0.441 0.055 1 74.31 177 TYR A CA 1
ATOM 1406 C C . TYR A 1 177 ? -20.094 0.374 -0.093 1 74.31 177 TYR A C 1
ATOM 1408 O O . TYR A 1 177 ? -19.562 -0.53 -0.746 1 74.31 177 TYR A O 1
ATOM 1416 N N . GLN A 1 178 ? -19.438 1.298 0.542 1 80.88 178 GLN A N 1
ATOM 1417 C CA . GLN A 1 178 ? -17.984 1.331 0.429 1 80.88 178 GLN A CA 1
ATOM 1418 C C . GLN A 1 178 ? -17.328 0.348 1.398 1 80.88 178 GLN A C 1
ATOM 1420 O O . GLN A 1 178 ? -17.766 0.216 2.543 1 80.88 178 GLN A O 1
ATOM 1425 N N . ALA A 1 179 ? -16.312 -0.252 0.855 1 77.44 179 ALA A N 1
ATOM 1426 C CA . ALA A 1 179 ? -15.5 -1.098 1.731 1 77.44 179 ALA A CA 1
ATOM 1427 C C . ALA A 1 179 ? -14.93 -0.295 2.896 1 77.44 179 ALA A C 1
ATOM 1429 O O . ALA A 1 179 ? -14.414 0.811 2.705 1 77.44 179 ALA A O 1
ATOM 1430 N N . GLY A 1 180 ? -15.07 -0.809 4.117 1 86.31 180 GLY A N 1
ATOM 1431 C CA . GLY A 1 180 ? -14.57 -0.131 5.301 1 86.31 180 GLY A CA 1
ATOM 1432 C C . GLY A 1 180 ? -15.602 0.754 5.969 1 86.31 180 GLY A C 1
ATOM 1433 O O . GLY A 1 180 ? -15.297 1.46 6.934 1 86.31 180 GLY A O 1
ATOM 1434 N N . TYR A 1 181 ? -16.812 0.637 5.453 1 89.94 181 TYR A N 1
ATOM 1435 C CA . TYR A 1 181 ? -17.859 1.478 6.008 1 89.94 181 TYR A CA 1
ATOM 1436 C C . TYR A 1 181 ? -18.031 1.22 7.5 1 89.94 181 TYR A C 1
ATOM 1438 O O . TYR A 1 181 ? -18.406 2.123 8.258 1 89.94 181 TYR A O 1
ATOM 1446 N N . GLN A 1 182 ? -17.75 0.071 7.984 1 90.69 182 GLN A N 1
ATOM 1447 C CA . GLN A 1 182 ? -17.969 -0.292 9.383 1 90.69 182 GLN A CA 1
ATOM 1448 C C . GLN A 1 182 ? -16.781 0.122 10.242 1 90.69 182 GLN A C 1
ATOM 1450 O O . GLN A 1 182 ? -16.812 -0.003 11.469 1 90.69 182 GLN A O 1
ATOM 1455 N N . LEU A 1 183 ? -15.789 0.667 9.617 1 94.44 183 LEU A N 1
ATOM 1456 C CA . LEU A 1 183 ? -14.594 1.07 10.352 1 94.44 183 LEU A CA 1
ATOM 1457 C C . LEU A 1 183 ? -14.719 2.508 10.844 1 94.44 183 LEU A C 1
ATOM 1459 O O . LEU A 1 183 ? -15.273 3.361 10.148 1 94.44 183 LEU A O 1
ATOM 1463 N N . LYS A 1 184 ? -14.203 2.689 12.008 1 97.69 184 LYS A N 1
ATOM 1464 C CA . LYS A 1 184 ? -13.906 4.02 12.531 1 97.69 184 LYS A CA 1
ATOM 1465 C C . LYS A 1 184 ? -12.414 4.199 12.773 1 97.69 184 LYS A C 1
ATOM 1467 O O . LYS A 1 184 ? -11.844 3.574 13.672 1 97.69 184 LYS A O 1
ATOM 1472 N N . ASN A 1 185 ? -11.789 5.012 11.977 1 97.56 185 ASN A N 1
ATOM 1473 C CA . ASN A 1 185 ? -10.336 5.082 12.008 1 97.56 185 ASN A CA 1
ATOM 1474 C C . ASN A 1 185 ? -9.852 6.375 12.656 1 97.56 185 ASN A C 1
ATOM 1476 O O . ASN A 1 185 ? -10.617 7.332 12.797 1 97.56 185 ASN A O 1
ATOM 1480 N N . ALA A 1 186 ? -8.664 6.379 13.078 1 98.31 186 ALA A N 1
ATOM 1481 C CA . ALA A 1 186 ? -8.047 7.484 13.812 1 98.31 186 ALA A CA 1
ATOM 1482 C C . ALA A 1 186 ? -7.938 8.727 12.938 1 98.31 186 ALA A C 1
ATOM 1484 O O . ALA A 1 186 ? -8.125 9.852 13.414 1 98.31 186 ALA A O 1
ATOM 1485 N N . ILE A 1 187 ? -7.684 8.547 11.664 1 98.38 187 ILE A N 1
ATOM 1486 C CA . ILE A 1 187 ? -7.398 9.719 10.844 1 98.38 187 ILE A CA 1
ATOM 1487 C C . ILE A 1 187 ? -8.688 10.5 10.602 1 98.38 187 ILE A C 1
ATOM 1489 O O . ILE A 1 187 ? -8.672 11.734 10.562 1 98.38 187 ILE A O 1
ATOM 1493 N N . SER A 1 188 ? -9.797 9.812 10.43 1 98.44 188 SER A N 1
ATOM 1494 C CA . SER A 1 188 ? -11.062 10.523 10.281 1 98.44 188 SER A CA 1
ATOM 1495 C C . SER A 1 188 ? -11.438 11.258 11.562 1 98.44 188 SER A C 1
ATOM 1497 O O . SER A 1 188 ? -11.797 12.438 11.523 1 98.44 188 SER A O 1
ATOM 1499 N N . ASN A 1 189 ? -11.336 10.633 12.656 1 98.81 189 ASN A N 1
ATOM 1500 C CA . ASN A 1 189 ? -11.734 11.219 13.93 1 98.81 189 ASN A CA 1
ATOM 1501 C C . ASN A 1 189 ? -10.711 12.227 14.438 1 98.81 189 ASN A C 1
ATOM 1503 O O . ASN A 1 189 ? -11.07 13.32 14.867 1 98.81 189 ASN A O 1
ATOM 1507 N N . GLY A 1 190 ? -9.477 11.82 14.391 1 98.88 190 GLY A N 1
ATOM 1508 C CA . GLY A 1 190 ? -8.422 12.742 14.773 1 98.88 190 GLY A CA 1
ATOM 1509 C C . GLY A 1 190 ? -8.344 13.969 13.883 1 98.88 190 GLY A C 1
ATOM 1510 O O . GLY A 1 190 ? -8.055 15.07 14.359 1 98.88 190 GLY A O 1
ATOM 1511 N N . GLY A 1 191 ? -8.547 13.727 12.547 1 98.88 191 GLY A N 1
ATOM 1512 C CA . GLY A 1 191 ? -8.57 14.852 11.625 1 98.88 191 GLY A CA 1
ATOM 1513 C C . GLY A 1 191 ? -9.703 15.82 11.906 1 98.88 191 GLY A C 1
ATOM 1514 O O . GLY A 1 191 ? -9.5 17.047 11.883 1 98.88 191 GLY A O 1
ATOM 1515 N N . LEU A 1 192 ? -10.867 15.32 12.195 1 98.81 192 LEU A N 1
ATOM 1516 C CA . LEU A 1 192 ? -11.977 16.188 12.57 1 98.81 192 LEU A CA 1
ATOM 1517 C C . LEU A 1 192 ? -11.703 16.891 13.891 1 98.81 192 LEU A C 1
ATOM 1519 O O . LEU A 1 192 ? -12.078 18.047 14.078 1 98.81 192 LEU A O 1
ATOM 1523 N N . PHE A 1 193 ? -11.133 16.188 14.836 1 98.94 193 PHE A N 1
ATOM 1524 C CA . PHE A 1 193 ? -10.727 16.781 16.109 1 98.94 193 PHE A CA 1
ATOM 1525 C C . PHE A 1 193 ? -9.789 17.969 15.875 1 98.94 193 PHE A C 1
ATOM 1527 O O . PHE A 1 193 ? -10 19.047 16.422 1 98.94 193 PHE A O 1
ATOM 1534 N N . GLU A 1 194 ? -8.75 17.719 15.078 1 98.94 194 GLU A N 1
ATOM 1535 C CA . GLU A 1 194 ? -7.805 18.781 14.773 1 98.94 194 GLU A CA 1
ATOM 1536 C C . GLU A 1 194 ? -8.5 19.953 14.078 1 98.94 194 GLU A C 1
ATOM 1538 O O . GLU A 1 194 ? -8.258 21.109 14.414 1 98.94 194 GLU A O 1
ATOM 1543 N N . LEU A 1 195 ? -9.336 19.625 13.094 1 98.94 195 LEU A N 1
ATOM 1544 C CA . LEU A 1 195 ? -10.062 20.672 12.383 1 98.94 195 LEU A CA 1
ATOM 1545 C C . LEU A 1 195 ? -10.906 21.5 13.344 1 98.94 195 LEU A C 1
ATOM 1547 O O . LEU A 1 195 ? -10.906 22.734 13.266 1 98.94 195 LEU A O 1
ATOM 1551 N N . ALA A 1 196 ? -11.594 20.859 14.242 1 98.94 196 ALA A N 1
ATOM 1552 C CA . ALA A 1 196 ? -12.422 21.547 15.234 1 98.94 196 ALA A CA 1
ATOM 1553 C C . ALA A 1 196 ? -11.57 22.422 16.141 1 98.94 196 ALA A C 1
ATOM 1555 O O . ALA A 1 196 ? -11.93 23.578 16.422 1 98.94 196 ALA A O 1
ATOM 1556 N N . ALA A 1 197 ? -10.508 21.906 16.594 1 98.94 197 ALA A N 1
ATOM 1557 C CA . ALA A 1 197 ? -9.617 22.641 17.484 1 98.94 197 ALA A CA 1
ATOM 1558 C C . ALA A 1 197 ? -9.07 23.891 16.812 1 98.94 197 ALA A C 1
ATOM 1560 O O . ALA A 1 197 ? -9.039 24.969 17.406 1 98.94 197 ALA A O 1
ATOM 1561 N N . ARG A 1 198 ? -8.656 23.75 15.547 1 98.88 198 ARG A N 1
ATOM 1562 C CA . ARG A 1 198 ? -8.086 24.859 14.797 1 98.88 198 ARG A CA 1
ATOM 1563 C C . ARG A 1 198 ? -9.148 25.906 14.484 1 98.88 198 ARG A C 1
ATOM 1565 O O . ARG A 1 198 ? -8.891 27.109 14.586 1 98.88 198 ARG A O 1
ATOM 1572 N N . LEU A 1 199 ? -10.312 25.422 14.148 1 98.81 199 LEU A N 1
ATOM 1573 C CA . LEU A 1 199 ? -11.414 26.344 13.922 1 98.81 199 LEU A CA 1
ATOM 1574 C C . LEU A 1 199 ? -11.773 27.078 15.211 1 98.81 199 LEU A C 1
ATOM 1576 O O . LEU A 1 199 ? -12.086 28.281 15.18 1 98.81 199 LEU A O 1
ATOM 1580 N N . ALA A 1 200 ? -11.758 26.391 16.328 1 98.62 200 ALA A N 1
ATOM 1581 C CA . ALA A 1 200 ? -12.031 27.016 17.609 1 98.62 200 ALA A CA 1
ATOM 1582 C C . ALA A 1 200 ? -11.047 28.156 17.891 1 98.62 200 ALA A C 1
ATOM 1584 O O . ALA A 1 200 ? -11.453 29.281 18.219 1 98.62 200 ALA A O 1
ATOM 1585 N N . ARG A 1 201 ? -9.805 27.828 17.734 1 98.5 201 ARG A N 1
ATOM 1586 C CA . ARG A 1 201 ? -8.797 28.844 18 1 98.5 201 ARG A CA 1
ATOM 1587 C C . ARG A 1 201 ? -8.906 30 17.016 1 98.5 201 ARG A C 1
ATOM 1589 O O . ARG A 1 201 ? -8.805 31.172 17.422 1 98.5 201 ARG A O 1
ATOM 1596 N N . PHE A 1 202 ? -9.086 29.719 15.75 1 98.56 202 PHE A N 1
ATOM 1597 C CA . PHE A 1 202 ? -9.078 30.734 14.711 1 98.56 202 PHE A CA 1
ATOM 1598 C C . PHE A 1 202 ? -10.266 31.672 14.859 1 98.56 202 PHE A C 1
ATOM 1600 O O . PHE A 1 202 ? -10.125 32.906 14.75 1 98.56 202 PHE A O 1
ATOM 1607 N N . THR A 1 203 ? -11.469 31.156 15.164 1 97.62 203 THR A N 1
ATOM 1608 C CA . THR A 1 203 ? -12.711 31.922 15.078 1 97.62 203 THR A CA 1
ATOM 1609 C C . THR A 1 203 ? -13.148 32.375 16.469 1 97.62 203 THR A C 1
ATOM 1611 O O . THR A 1 203 ? -14.016 33.25 16.594 1 97.62 203 THR A O 1
ATOM 1614 N N . LYS A 1 204 ? -12.734 31.703 17.516 1 95.81 204 LYS A N 1
ATOM 1615 C CA . LYS A 1 204 ? -13.141 31.922 18.891 1 95.81 204 LYS A CA 1
ATOM 1616 C C . LYS A 1 204 ? -14.594 31.516 19.109 1 95.81 204 LYS A C 1
ATOM 1618 O O . LYS A 1 204 ? -15.266 32.031 20 1 95.81 204 LYS A O 1
ATOM 1623 N N . ASN A 1 205 ? -15.047 30.656 18.219 1 93.38 205 ASN A N 1
ATOM 1624 C CA . ASN A 1 205 ? -16.391 30.094 18.328 1 93.38 205 ASN A CA 1
ATOM 1625 C C . ASN A 1 205 ? -16.391 28.828 19.172 1 93.38 205 ASN A C 1
ATOM 1627 O O . ASN A 1 205 ? -15.75 27.844 18.812 1 93.38 205 ASN A O 1
ATOM 1631 N N . GLU A 1 206 ? -17.188 28.75 20.219 1 93.69 206 GLU A N 1
ATOM 1632 C CA . GLU A 1 206 ? -17.188 27.688 21.203 1 93.69 206 GLU A CA 1
ATOM 1633 C C . GLU A 1 206 ? -17.812 26.406 20.656 1 93.69 206 GLU A C 1
ATOM 1635 O O . GLU A 1 206 ? -17.594 25.312 21.188 1 93.69 206 GLU A O 1
ATOM 1640 N N . THR A 1 207 ? -18.625 26.5 19.625 1 94.88 207 THR A N 1
ATOM 1641 C CA . THR A 1 207 ? -19.219 25.312 19.016 1 94.88 207 THR A CA 1
ATOM 1642 C C . THR A 1 207 ? -18.141 24.312 18.625 1 94.88 207 THR A C 1
ATOM 1644 O O . THR A 1 207 ? -18.328 23.094 18.781 1 94.88 207 THR A O 1
ATOM 1647 N N . TYR A 1 208 ? -17.062 24.797 18.219 1 98.06 208 TYR A N 1
ATOM 1648 C CA . TYR A 1 208 ? -15.984 23.922 17.766 1 98.06 208 TYR A CA 1
ATOM 1649 C C . TYR A 1 208 ? -15.328 23.219 18.938 1 98.06 208 TYR A C 1
ATOM 1651 O O . TYR A 1 208 ? -14.945 22.047 18.844 1 98.06 208 TYR A O 1
ATOM 1659 N N . THR A 1 209 ? -15.156 23.906 20.078 1 97.75 209 THR A N 1
ATOM 1660 C CA . THR A 1 209 ? -14.523 23.297 21.234 1 97.75 209 THR A CA 1
ATOM 1661 C C . THR A 1 209 ? -15.398 22.172 21.797 1 97.75 209 THR A C 1
ATOM 1663 O O . THR A 1 209 ? -14.883 21.172 22.297 1 97.75 209 THR A O 1
ATOM 1666 N N . GLU A 1 210 ? -16.719 22.375 21.734 1 98.06 210 GLU A N 1
ATOM 1667 C CA . GLU A 1 210 ? -17.641 21.328 22.188 1 98.06 210 GLU A CA 1
ATOM 1668 C C . GLU A 1 210 ? -17.438 20.047 21.391 1 98.06 210 GLU A C 1
ATOM 1670 O O . GLU A 1 210 ? -17.375 18.953 21.984 1 98.06 210 GLU A O 1
ATOM 1675 N N . TRP A 1 211 ? -17.328 20.219 20.172 1 98.44 211 TRP A N 1
ATOM 1676 C CA . TRP A 1 211 ? -17.141 19.047 19.312 1 98.44 211 TRP A CA 1
ATOM 1677 C C . TRP A 1 211 ? -15.75 18.453 19.5 1 98.44 211 TRP A C 1
ATOM 1679 O O . TRP A 1 211 ? -15.578 17.234 19.484 1 98.44 211 TRP A O 1
ATOM 1689 N N . ALA A 1 212 ? -14.727 19.328 19.578 1 98.75 212 ALA A N 1
ATOM 1690 C CA . ALA A 1 212 ? -13.375 18.812 19.828 1 98.75 212 ALA A CA 1
ATOM 1691 C C . ALA A 1 212 ? -13.344 17.953 21.078 1 98.75 212 ALA A C 1
ATOM 1693 O O . ALA A 1 212 ? -12.758 16.859 21.062 1 98.75 212 ALA A O 1
ATOM 1694 N N . GLU A 1 213 ? -14.008 18.422 22.141 1 98.44 213 GLU A N 1
ATOM 1695 C CA . GLU A 1 213 ? -14.086 17.656 23.391 1 98.44 213 GLU A CA 1
ATOM 1696 C C . GLU A 1 213 ? -14.828 16.344 23.188 1 98.44 213 GLU A C 1
ATOM 1698 O O . GLU A 1 213 ? -14.391 15.297 23.672 1 98.44 213 GLU A O 1
ATOM 1703 N N . LYS A 1 214 ? -15.898 16.406 22.484 1 98.44 214 LYS A N 1
ATOM 1704 C CA . LYS A 1 214 ? -16.703 15.219 22.219 1 98.44 214 LYS A CA 1
ATOM 1705 C C . LYS A 1 214 ? -15.898 14.164 21.469 1 98.44 214 LYS A C 1
ATOM 1707 O O . LYS A 1 214 ? -15.938 12.977 21.828 1 98.44 214 LYS A O 1
ATOM 1712 N N . ILE A 1 215 ? -15.172 14.562 20.484 1 98.81 215 ILE A N 1
ATOM 1713 C CA . ILE A 1 215 ? -14.398 13.641 19.656 1 98.81 215 ILE A CA 1
ATOM 1714 C C . ILE A 1 215 ? -13.266 13.031 20.469 1 98.81 215 ILE A C 1
ATOM 1716 O O . ILE A 1 215 ? -13.023 11.828 20.406 1 98.81 215 ILE A O 1
ATOM 1720 N N . TRP A 1 216 ? -12.555 13.867 21.25 1 98.69 216 TRP A N 1
ATOM 1721 C CA . TRP A 1 216 ? -11.492 13.359 22.109 1 98.69 216 TRP A CA 1
ATOM 1722 C C . TRP A 1 216 ? -12.031 12.32 23.078 1 98.69 216 TRP A C 1
ATOM 1724 O O . TRP A 1 216 ? -11.453 11.242 23.234 1 98.69 216 TRP A O 1
ATOM 1734 N N . ASP A 1 217 ? -13.148 12.68 23.719 1 98.44 217 ASP A N 1
ATOM 1735 C CA . ASP A 1 217 ? -13.719 11.805 24.75 1 98.44 217 ASP A CA 1
ATOM 1736 C C . ASP A 1 217 ? -14.125 10.461 24.156 1 98.44 217 ASP A C 1
ATOM 1738 O O . ASP A 1 217 ? -13.891 9.406 24.75 1 98.44 217 ASP A O 1
ATOM 1742 N N . TRP A 1 218 ? -14.711 10.516 23 1 98.56 218 TRP A N 1
ATOM 1743 C CA . TRP A 1 218 ? -15.086 9.258 22.359 1 98.56 218 TRP A CA 1
ATOM 1744 C C . TRP A 1 218 ? -13.844 8.43 22.031 1 98.56 218 TRP A C 1
ATOM 1746 O O . TRP A 1 218 ? -13.828 7.215 22.266 1 98.56 218 TRP A O 1
ATOM 1756 N N . SER A 1 219 ? -12.844 9.062 21.406 1 98.5 219 SER A N 1
ATOM 1757 C CA . SER A 1 219 ? -11.617 8.352 21.062 1 98.5 219 SER A CA 1
ATOM 1758 C C . SER A 1 219 ? -10.984 7.703 22.281 1 98.5 219 SER A C 1
ATOM 1760 O O . SER A 1 219 ? -10.516 6.566 22.219 1 98.5 219 SER A O 1
ATOM 1762 N N . ALA A 1 220 ? -11.023 8.414 23.391 1 97.69 220 ALA A N 1
ATOM 1763 C CA . ALA A 1 220 ? -10.406 7.961 24.625 1 97.69 220 ALA A CA 1
ATOM 1764 C C . ALA A 1 220 ? -11.203 6.824 25.25 1 97.69 220 ALA A C 1
ATOM 1766 O O . ALA A 1 220 ? -10.656 6.004 26 1 97.69 220 ALA A O 1
ATOM 1767 N N . LYS A 1 221 ? -12.453 6.758 24.984 1 96.5 221 LYS A N 1
ATOM 1768 C CA . LYS A 1 221 ? -13.312 5.734 25.578 1 96.5 221 LYS A CA 1
ATOM 1769 C C . LYS A 1 221 ? -13.406 4.508 24.672 1 96.5 221 LYS A C 1
ATOM 1771 O O . LYS A 1 221 ? -13.75 3.418 25.141 1 96.5 221 LYS A O 1
ATOM 1776 N N . SER A 1 222 ? -13.164 4.738 23.422 1 96.5 222 SER A N 1
ATOM 1777 C CA . SER A 1 222 ? -13.195 3.627 22.469 1 96.5 222 SER A CA 1
ATOM 1778 C C . SER A 1 222 ? -11.867 2.877 22.453 1 96.5 222 SER A C 1
ATOM 1780 O O . SER A 1 222 ? -10.945 3.223 23.203 1 96.5 222 SER A O 1
ATOM 1782 N N . GLY A 1 223 ? -11.812 1.808 21.703 1 95.38 223 GLY A N 1
ATOM 1783 C CA . GLY A 1 223 ? -10.578 1.062 21.531 1 95.38 223 GLY A CA 1
ATOM 1784 C C . GLY A 1 223 ? -9.562 1.775 20.656 1 95.38 223 GLY A C 1
ATOM 1785 O O . GLY A 1 223 ? -8.422 1.335 20.547 1 95.38 223 GLY A O 1
ATOM 1786 N N . LEU A 1 224 ? -9.914 2.939 20.141 1 97.38 224 LEU A N 1
ATOM 1787 C CA . LEU A 1 224 ? -9.086 3.646 19.172 1 97.38 224 LEU A CA 1
ATOM 1788 C C . LEU A 1 224 ? -7.871 4.27 19.844 1 97.38 224 LEU A C 1
ATOM 1790 O O . LEU A 1 224 ? -6.816 4.418 19.219 1 97.38 224 LEU A O 1
ATOM 1794 N N . MET A 1 225 ? -8.039 4.641 21.094 1 97.81 225 MET A N 1
ATOM 1795 C CA . MET A 1 225 ? -6.992 5.32 21.859 1 97.81 225 MET A CA 1
ATOM 1796 C C . MET A 1 225 ? -6.871 4.738 23.266 1 97.81 225 MET A C 1
ATOM 1798 O O . MET A 1 225 ? -7.879 4.512 23.938 1 97.81 225 MET A O 1
ATOM 1802 N N . ASP A 1 226 ? -5.68 4.398 23.656 1 97.75 226 ASP A N 1
ATOM 1803 C CA . ASP A 1 226 ? -5.371 4.023 25.031 1 97.75 226 ASP A CA 1
ATOM 1804 C C . ASP A 1 226 ? -4.688 5.168 25.781 1 97.75 226 ASP A C 1
ATOM 1806 O O . ASP A 1 226 ? -3.475 5.352 25.672 1 97.75 226 ASP A O 1
ATOM 1810 N N . VAL A 1 227 ? -5.387 5.863 26.578 1 96.06 227 VAL A N 1
ATOM 1811 C CA . VAL A 1 227 ? -4.887 7.086 27.203 1 96.06 227 VAL A CA 1
ATOM 1812 C C . VAL A 1 227 ? -3.932 6.73 28.344 1 96.06 227 VAL A C 1
ATOM 1814 O O . VAL A 1 227 ? -3.152 7.574 28.797 1 96.06 227 VAL A O 1
ATOM 1817 N N . ASN A 1 228 ? -3.986 5.539 28.812 1 96.5 228 ASN A N 1
ATOM 1818 C CA . ASN A 1 228 ? -3.029 5.121 29.844 1 96.5 228 ASN A CA 1
ATOM 1819 C C . ASN A 1 228 ? -1.645 4.887 29.25 1 96.5 228 ASN A C 1
ATOM 1821 O O . ASN A 1 228 ? -0.632 5.152 29.891 1 96.5 228 ASN A O 1
ATOM 1825 N N . LYS A 1 229 ? -1.63 4.41 28.031 1 97.44 229 LYS A N 1
ATOM 1826 C CA . LYS A 1 229 ? -0.37 4.137 27.359 1 97.44 229 LYS A CA 1
ATOM 1827 C C . LYS A 1 229 ? -0.056 5.219 26.328 1 97.44 229 LYS A C 1
ATOM 1829 O O . LYS A 1 229 ? 1.061 5.285 25.812 1 97.44 229 LYS A O 1
ATOM 1834 N N . TRP A 1 230 ? -1.058 6.082 26.047 1 98.44 230 TRP A N 1
ATOM 1835 C CA . TRP A 1 230 ? -0.985 7.133 25.031 1 98.44 230 TRP A CA 1
ATOM 1836 C C . TRP A 1 230 ? -0.708 6.543 23.656 1 98.44 230 TRP A C 1
ATOM 1838 O O . TRP A 1 230 ? 0.182 7.012 22.938 1 98.44 230 TRP A O 1
ATOM 1848 N N . VAL A 1 231 ? -1.441 5.473 23.375 1 98.5 231 VAL A N 1
ATOM 1849 C CA . VAL A 1 231 ? -1.336 4.805 22.078 1 98.5 231 VAL A CA 1
ATOM 1850 C C . VAL A 1 231 ? -2.562 5.125 21.234 1 98.5 231 VAL A C 1
ATOM 1852 O O . VAL A 1 231 ? -3.695 5.059 21.719 1 98.5 231 VAL A O 1
ATOM 1855 N N . ILE A 1 232 ? -2.35 5.547 20.031 1 98.5 232 ILE A N 1
ATOM 1856 C CA . ILE A 1 232 ? -3.4 5.711 19.031 1 98.5 232 ILE A CA 1
ATOM 1857 C C . ILE A 1 232 ? -3.309 4.598 18 1 98.5 232 ILE A C 1
ATOM 1859 O O . ILE A 1 232 ? -2.32 4.508 17.266 1 98.5 232 ILE A O 1
ATOM 1863 N N . TYR A 1 233 ? -4.281 3.77 17.984 1 97.25 233 TYR A N 1
ATOM 1864 C CA . TYR A 1 233 ? -4.355 2.703 16.984 1 97.25 233 TYR A CA 1
ATOM 1865 C C . TYR A 1 233 ? -4.945 3.217 15.68 1 97.25 233 TYR A C 1
ATOM 1867 O O . TYR A 1 233 ? -5.332 4.383 15.578 1 97.25 233 TYR A O 1
ATOM 1875 N N . ASP A 1 234 ? -4.973 2.416 14.703 1 96.5 234 ASP A N 1
ATOM 1876 C CA . ASP A 1 234 ? -5.387 2.879 13.383 1 96.5 234 ASP A CA 1
ATOM 1877 C C . ASP A 1 234 ? -6.91 2.857 13.25 1 96.5 234 ASP A C 1
ATOM 1879 O O . ASP A 1 234 ? -7.5 3.785 12.695 1 96.5 234 ASP A O 1
ATOM 1883 N N . SER A 1 235 ? -7.512 1.739 13.648 1 95.94 235 SER A N 1
ATOM 1884 C CA . SER A 1 235 ? -8.953 1.655 13.422 1 95.94 235 SER A CA 1
ATOM 1885 C C . SER A 1 235 ? -9.609 0.687 14.398 1 95.94 235 SER A C 1
ATOM 1887 O O . SER A 1 235 ? -8.93 -0.158 14.992 1 95.94 235 SER A O 1
ATOM 1889 N N . VAL A 1 236 ? -10.828 0.858 14.617 1 96.19 236 VAL A N 1
ATOM 1890 C CA . VAL A 1 236 ? -11.75 -0.042 15.312 1 96.19 236 VAL A CA 1
ATOM 1891 C C . VAL A 1 236 ? -12.945 -0.34 14.414 1 96.19 236 VAL A C 1
ATOM 1893 O O . VAL A 1 236 ? -13.102 0.268 13.352 1 96.19 236 VAL A O 1
ATOM 1896 N N . ASN A 1 237 ? -13.664 -1.325 14.797 1 92.38 237 ASN A N 1
ATOM 1897 C CA . ASN A 1 237 ? -14.75 -1.808 13.945 1 92.38 237 ASN A CA 1
ATOM 1898 C C . ASN A 1 237 ? -16.062 -1.886 14.703 1 92.38 237 ASN A C 1
ATOM 1900 O O . ASN A 1 237 ? -16.094 -2.254 15.875 1 92.38 237 ASN A O 1
ATOM 1904 N N . ASN A 1 238 ? -17.172 -1.546 14.016 1 93.12 238 ASN A N 1
ATOM 1905 C CA . ASN A 1 238 ? -18.516 -1.624 14.586 1 93.12 238 ASN A CA 1
ATOM 1906 C C . ASN A 1 238 ? -18.859 -3.051 15.008 1 93.12 238 ASN A C 1
ATOM 1908 O O . ASN A 1 238 ? -19.688 -3.258 15.898 1 93.12 238 ASN A O 1
ATOM 1912 N N . ASP A 1 239 ? -18.219 -3.99 14.383 1 86 239 ASP A N 1
ATOM 1913 C CA . ASP A 1 239 ? -18.562 -5.398 14.57 1 86 239 ASP A CA 1
ATOM 1914 C C . ASP A 1 239 ? -18.469 -5.797 16.047 1 86 239 ASP A C 1
ATOM 1916 O O . ASP A 1 239 ? -19.25 -6.609 16.531 1 86 239 ASP A O 1
ATOM 1920 N N . ASP A 1 240 ? -17.469 -5.281 16.75 1 92.38 240 ASP A N 1
ATOM 1921 C CA . ASP A 1 240 ? -17.328 -5.602 18.172 1 92.38 240 ASP A CA 1
ATOM 1922 C C . ASP A 1 240 ? -17.516 -4.355 19.031 1 92.38 240 ASP A C 1
ATOM 1924 O O . ASP A 1 240 ? -16.891 -4.238 20.094 1 92.38 240 ASP A O 1
ATOM 1928 N N . GLN A 1 241 ? -18.203 -3.42 18.469 1 95.12 241 GLN A N 1
ATOM 1929 C CA . GLN A 1 241 ? -18.547 -2.174 19.141 1 95.12 241 GLN A CA 1
ATOM 1930 C C . GLN A 1 241 ? -17.297 -1.379 19.5 1 95.12 241 GLN A C 1
ATOM 1932 O O . GLN A 1 241 ? -17.203 -0.786 20.578 1 95.12 241 GLN A O 1
ATOM 1937 N N . CYS A 1 242 ? -16.281 -1.46 18.625 1 96.12 242 CYS A N 1
ATOM 1938 C CA . CYS A 1 242 ? -15.07 -0.645 18.641 1 96.12 242 CYS A CA 1
ATOM 1939 C C . CYS A 1 242 ? -14.227 -0.954 19.875 1 96.12 242 CYS A C 1
ATOM 1941 O O . CYS A 1 242 ? -13.562 -0.068 20.422 1 96.12 242 CYS A O 1
ATOM 1943 N N . LYS A 1 243 ? -14.305 -2.195 20.312 1 92.94 243 LYS A N 1
ATOM 1944 C CA . LYS A 1 243 ? -13.578 -2.588 21.516 1 92.94 243 LYS A CA 1
ATOM 1945 C C . LYS A 1 243 ? -12.141 -2.992 21.172 1 92.94 243 LYS A C 1
ATOM 1947 O O . LYS A 1 243 ? -11.227 -2.762 21.953 1 92.94 243 LYS A O 1
ATOM 1952 N N . SER A 1 244 ? -11.984 -3.594 20 1 90.69 244 SER A N 1
ATOM 1953 C CA . SER A 1 244 ? -10.68 -4.145 19.656 1 90.69 244 SER A CA 1
ATOM 1954 C C . SER A 1 244 ? -10.062 -3.395 18.469 1 90.69 244 SER A C 1
ATOM 1956 O O . SER A 1 244 ? -10.641 -3.363 17.391 1 90.69 244 SER A O 1
ATOM 1958 N N . PRO A 1 245 ? -8.906 -2.803 18.719 1 92.81 245 PRO A N 1
ATOM 1959 C CA . PRO A 1 245 ? -8.227 -2.1 17.625 1 92.81 245 PRO A CA 1
ATOM 1960 C C . PRO A 1 245 ? -7.297 -3.01 16.828 1 92.81 245 PRO A C 1
ATOM 1962 O O . PRO A 1 245 ? -7.074 -4.16 17.203 1 92.81 245 PRO A O 1
ATOM 1965 N N . ASP A 1 246 ? -6.918 -2.529 15.742 1 88 246 ASP A N 1
ATOM 1966 C CA . ASP A 1 246 ? -5.777 -3.152 15.078 1 88 246 ASP A CA 1
ATOM 1967 C C . ASP A 1 246 ? -4.488 -2.904 15.867 1 88 246 ASP A C 1
ATOM 1969 O O . ASP A 1 246 ? -4.527 -2.416 17 1 88 246 ASP A O 1
ATOM 1973 N N . ASN A 1 247 ? -3.318 -3.281 15.375 1 84.5 247 ASN A N 1
ATOM 1974 C CA . ASN A 1 247 ? -2.061 -3.1 16.094 1 84.5 247 ASN A CA 1
ATOM 1975 C C . ASN A 1 247 ? -1.083 -2.24 15.289 1 84.5 247 ASN A C 1
ATOM 1977 O O . ASN A 1 247 ? 0.123 -2.496 15.297 1 84.5 247 ASN A O 1
ATOM 1981 N N . LEU A 1 248 ? -1.633 -1.231 14.672 1 90.69 248 LEU A N 1
ATOM 1982 C CA . LEU A 1 248 ? -0.796 -0.371 13.844 1 90.69 248 LEU A CA 1
ATOM 1983 C C . LEU A 1 248 ? -0.736 1.042 14.414 1 90.69 248 LEU A C 1
ATOM 1985 O O . LEU A 1 248 ? -1.742 1.562 14.898 1 90.69 248 LEU A O 1
ATOM 1989 N N . GLN A 1 249 ? 0.397 1.601 14.461 1 95.31 249 GLN A N 1
ATOM 1990 C CA . GLN A 1 249 ? 0.613 2.998 14.82 1 95.31 249 GLN A CA 1
ATOM 1991 C C . GLN A 1 249 ? 1.211 3.781 13.656 1 95.31 249 GLN A C 1
ATOM 1993 O O . GLN A 1 249 ? 2.283 3.436 13.156 1 95.31 249 GLN A O 1
ATOM 1998 N N . TRP A 1 250 ? 0.51 4.809 13.25 1 97.56 250 TRP A N 1
ATOM 1999 C CA . TRP A 1 250 ? 0.935 5.656 12.141 1 97.56 250 TRP A CA 1
ATOM 2000 C C . TRP A 1 250 ? 1.268 7.062 12.625 1 97.56 250 TRP A C 1
ATOM 2002 O O . TRP A 1 250 ? 0.579 7.605 13.492 1 97.56 250 TRP A O 1
ATOM 2012 N N . THR A 1 251 ? 2.248 7.688 12.062 1 98.75 251 THR A N 1
ATOM 2013 C CA . THR A 1 251 ? 2.719 9 12.477 1 98.75 251 THR A CA 1
ATOM 2014 C C . THR A 1 251 ? 1.597 10.031 12.391 1 98.75 251 THR A C 1
ATOM 2016 O O . THR A 1 251 ? 1.369 10.797 13.328 1 98.75 251 THR A O 1
ATOM 2019 N N . TYR A 1 252 ? 0.84 10.023 11.266 1 98.44 252 TYR A N 1
ATOM 2020 C CA . TYR A 1 252 ? -0.086 11.125 11.031 1 98.44 252 TYR A CA 1
ATOM 2021 C C . TYR A 1 252 ? -1.303 11.016 11.945 1 98.44 252 TYR A C 1
ATOM 2023 O O . TYR A 1 252 ? -1.992 12.008 12.188 1 98.44 252 TYR A O 1
ATOM 2031 N N . ASN A 1 253 ? -1.603 9.773 12.484 1 98.69 253 ASN A N 1
ATOM 2032 C CA . ASN A 1 253 ? -2.656 9.656 13.484 1 98.69 253 ASN A CA 1
ATOM 2033 C C . ASN A 1 253 ? -2.289 10.391 14.773 1 98.69 253 ASN A C 1
ATOM 2035 O O . ASN A 1 253 ? -3.102 11.141 15.32 1 98.69 253 ASN A O 1
ATOM 2039 N N . TYR A 1 254 ? -1.072 10.164 15.203 1 98.88 254 TYR A N 1
ATOM 2040 C CA . TYR A 1 254 ? -0.584 10.883 16.375 1 98.88 254 TYR A CA 1
ATOM 2041 C C . TYR A 1 254 ? -0.541 12.383 16.109 1 98.88 254 TYR A C 1
ATOM 2043 O O . TYR A 1 254 ? -0.886 13.188 16.984 1 98.88 254 TYR A O 1
ATOM 2051 N N . GLY A 1 255 ? -0.17 12.734 14.906 1 98.88 255 GLY A N 1
ATOM 2052 C CA . GLY A 1 255 ? -0.079 14.141 14.539 1 98.88 255 GLY A CA 1
ATOM 2053 C C . GLY A 1 255 ? -1.393 14.883 14.703 1 98.88 255 GLY A C 1
ATOM 2054 O O . GLY A 1 255 ? -1.427 15.984 15.25 1 98.88 255 GLY A O 1
ATOM 2055 N N . THR A 1 256 ? -2.463 14.289 14.227 1 98.88 256 THR A N 1
ATOM 2056 C CA . THR A 1 256 ? -3.75 14.977 14.258 1 98.88 256 THR A CA 1
ATOM 2057 C C . THR A 1 256 ? -4.207 15.203 15.695 1 98.88 256 THR A C 1
ATOM 2059 O O . THR A 1 256 ? -4.625 16.312 16.047 1 98.88 256 THR A O 1
ATOM 2062 N N . TYR A 1 257 ? -4.074 14.227 16.562 1 98.94 257 TYR A N 1
ATOM 2063 C CA . TYR A 1 257 ? -4.508 14.375 17.953 1 98.94 257 TYR A CA 1
ATOM 2064 C C . TYR A 1 257 ? -3.574 15.305 18.719 1 98.94 257 TYR A C 1
ATOM 2066 O O . TYR A 1 257 ? -4.027 16.125 19.516 1 98.94 257 TYR A O 1
ATOM 2074 N N . LEU A 1 258 ? -2.299 15.156 18.484 1 98.94 258 LEU A N 1
ATOM 2075 C CA . LEU A 1 258 ? -1.304 15.977 19.156 1 98.94 258 LEU A CA 1
ATOM 2076 C C . LEU A 1 258 ? -1.471 17.453 18.781 1 98.94 258 LEU A C 1
ATOM 2078 O O . LEU A 1 258 ? -1.522 18.312 19.672 1 98.94 258 LEU A O 1
ATOM 2082 N N . SER A 1 259 ? -1.549 17.734 17.516 1 98.75 259 SER A N 1
ATOM 2083 C CA . SER A 1 259 ? -1.714 19.125 17.062 1 98.75 259 SER A CA 1
ATOM 2084 C C . SER A 1 259 ? -3.047 19.703 17.531 1 98.75 259 SER A C 1
ATOM 2086 O O . SER A 1 259 ? -3.107 20.844 17.984 1 98.75 259 SER A O 1
ATOM 2088 N N . GLY A 1 260 ? -4.109 18.875 17.438 1 98.94 260 GLY A N 1
ATOM 2089 C CA . GLY A 1 260 ? -5.387 19.344 17.953 1 98.94 260 GLY A CA 1
ATOM 2090 C C . GLY A 1 260 ? -5.328 19.719 19.422 1 98.94 260 GLY A C 1
ATOM 2091 O O . GLY A 1 260 ? -5.832 20.766 19.828 1 98.94 260 GLY A O 1
ATOM 2092 N N . ALA A 1 261 ? -4.699 18.906 20.219 1 98.94 261 ALA A N 1
ATOM 2093 C CA . ALA A 1 261 ? -4.547 19.188 21.641 1 98.94 261 ALA A CA 1
ATOM 2094 C C . ALA A 1 261 ? -3.717 20.453 21.859 1 98.94 261 ALA A C 1
ATOM 2096 O O . ALA A 1 261 ? -4.004 21.234 22.766 1 98.94 261 ALA A O 1
ATOM 2097 N N . ALA A 1 262 ? -2.729 20.641 21.094 1 98.88 262 ALA A N 1
ATOM 2098 C CA . ALA A 1 262 ? -1.89 21.828 21.203 1 98.88 262 ALA A CA 1
ATOM 2099 C C . ALA A 1 262 ? -2.686 23.094 20.891 1 98.88 262 ALA A C 1
ATOM 2101 O O . ALA A 1 262 ? -2.566 24.109 21.578 1 98.88 262 ALA A O 1
ATOM 2102 N N . PHE A 1 263 ? -3.465 23.031 19.797 1 98.88 263 PHE A N 1
ATOM 2103 C CA . PHE A 1 263 ? -4.301 24.172 19.438 1 98.88 263 PHE A CA 1
ATOM 2104 C C . PHE A 1 263 ? -5.281 24.484 20.562 1 98.88 263 PHE A C 1
ATOM 2106 O O . PHE A 1 263 ? -5.516 25.656 20.875 1 98.88 263 PHE A O 1
ATOM 2113 N N . LEU A 1 264 ? -5.832 23.469 21.219 1 98.88 264 LEU A N 1
ATOM 2114 C CA . LEU A 1 264 ? -6.781 23.688 22.297 1 98.88 264 LEU A CA 1
ATOM 2115 C C . LEU A 1 264 ? -6.066 24.188 23.547 1 98.88 264 LEU A C 1
ATOM 2117 O O . LEU A 1 264 ? -6.617 24.984 24.312 1 98.88 264 LEU A O 1
ATOM 2121 N N . TYR A 1 265 ? -4.891 23.703 23.812 1 98.75 265 TYR A N 1
ATOM 2122 C CA . TYR A 1 265 ? -4.086 24.25 24.906 1 98.75 265 TYR A CA 1
ATOM 2123 C C . TYR A 1 265 ? -3.904 25.75 24.734 1 98.75 265 TYR A C 1
ATOM 2125 O O . TYR A 1 265 ? -4.082 26.516 25.703 1 98.75 265 TYR A O 1
ATOM 2133 N N . ASN A 1 266 ? -3.521 26.125 23.531 1 98.12 266 ASN A N 1
ATOM 2134 C CA . ASN A 1 266 ? -3.322 27.547 23.266 1 98.12 266 ASN A CA 1
ATOM 2135 C C . ASN A 1 266 ? -4.633 28.328 23.359 1 98.12 266 ASN A C 1
ATOM 2137 O O . ASN A 1 266 ? -4.676 29.406 23.953 1 98.12 266 ASN A O 1
ATOM 2141 N N . TYR A 1 267 ? -5.66 27.75 22.797 1 97.88 267 TYR A N 1
ATOM 2142 C CA . TYR A 1 267 ? -6.984 28.359 22.812 1 97.88 267 TYR A CA 1
ATOM 2143 C C . TYR A 1 267 ? -7.441 28.641 24.234 1 97.88 267 TYR A C 1
ATOM 2145 O O . TYR A 1 267 ? -8.055 29.672 24.5 1 97.88 267 TYR A O 1
ATOM 2153 N N . THR A 1 268 ? -7.098 27.766 25.141 1 97.81 268 THR A N 1
ATOM 2154 C CA . THR A 1 268 ? -7.578 27.844 26.516 1 97.81 268 THR A CA 1
ATOM 2155 C C . THR A 1 268 ? -6.574 28.578 27.391 1 97.81 268 THR A C 1
ATOM 2157 O O . THR A 1 268 ? -6.719 28.594 28.625 1 97.81 268 THR A O 1
ATOM 2160 N N . ASN A 1 269 ? -5.629 29.125 26.844 1 96.69 269 ASN A N 1
ATOM 2161 C CA . ASN A 1 269 ? -4.59 29.859 27.547 1 96.69 269 ASN A CA 1
ATOM 2162 C C . ASN A 1 269 ? -3.914 29 28.609 1 96.69 269 ASN A C 1
ATOM 2164 O O . ASN A 1 269 ? -3.666 29.453 29.734 1 96.69 269 ASN A O 1
ATOM 2168 N N . GLY A 1 270 ? -3.764 27.719 28.281 1 97.62 270 GLY A N 1
ATOM 2169 C CA . GLY A 1 270 ? -2.887 26.906 29.109 1 97.62 270 GLY A CA 1
ATOM 2170 C C . GLY A 1 270 ? -3.637 25.969 30.031 1 97.62 270 GLY A C 1
ATOM 2171 O O . GLY A 1 270 ? -3.172 25.656 31.125 1 97.62 270 GLY A O 1
ATOM 2172 N N . ASP A 1 271 ? -4.828 25.484 29.672 1 97.88 271 ASP A N 1
ATOM 2173 C CA . ASP A 1 271 ? -5.551 24.484 30.469 1 97.88 271 ASP A CA 1
ATOM 2174 C C . ASP A 1 271 ? -4.703 23.234 30.688 1 97.88 271 ASP A C 1
ATOM 2176 O O . ASP A 1 271 ? -4.18 22.656 29.734 1 97.88 271 ASP A O 1
ATOM 2180 N N . GLU A 1 272 ? -4.633 22.75 31.922 1 98.31 272 GLU A N 1
ATOM 2181 C CA . GLU A 1 272 ? -3.797 21.625 32.312 1 98.31 272 GLU A CA 1
ATOM 2182 C C . GLU A 1 272 ? -4.25 20.344 31.641 1 98.31 272 GLU A C 1
ATOM 2184 O O . GLU A 1 272 ? -3.426 19.484 31.297 1 98.31 272 GLU A O 1
ATOM 2189 N N . LYS A 1 273 ? -5.492 20.25 31.406 1 98.06 273 LYS A N 1
ATOM 2190 C CA . LYS A 1 273 ? -6.047 19.078 30.734 1 98.06 273 LYS A CA 1
ATOM 2191 C C . LYS A 1 273 ? -5.402 18.875 29.375 1 98.06 273 LYS A C 1
ATOM 2193 O O . LYS A 1 273 ? -4.961 17.781 29.047 1 98.06 273 LYS A O 1
ATOM 2198 N N . TRP A 1 274 ? -5.355 19.875 28.609 1 98.75 274 TRP A N 1
ATOM 2199 C CA . TRP A 1 274 ? -4.801 19.797 27.266 1 98.75 274 TRP A CA 1
ATOM 2200 C C . TRP A 1 274 ? -3.283 19.656 27.312 1 98.75 274 TRP A C 1
ATOM 2202 O O . TRP A 1 274 ? -2.689 18.984 26.469 1 98.75 274 TRP A O 1
ATOM 2212 N N . LEU A 1 275 ? -2.611 20.297 28.297 1 98.81 275 LEU A N 1
ATOM 2213 C CA . LEU A 1 275 ? -1.171 20.141 28.453 1 98.81 275 LEU A CA 1
ATOM 2214 C C . LEU A 1 275 ? -0.817 18.672 28.719 1 98.81 275 LEU A C 1
ATOM 2216 O O . LEU A 1 275 ? 0.142 18.141 28.156 1 98.81 275 LEU A O 1
ATOM 2220 N N . ASN A 1 276 ? -1.565 18.031 29.625 1 98.69 276 ASN A N 1
ATOM 2221 C CA . ASN A 1 276 ? -1.342 16.609 29.938 1 98.69 276 ASN A CA 1
ATOM 2222 C C . ASN A 1 276 ? -1.503 15.742 28.688 1 98.69 276 ASN A C 1
ATOM 2224 O O . ASN A 1 276 ? -0.724 14.812 28.484 1 98.69 276 ASN A O 1
ATOM 2228 N N . ARG A 1 277 ? -2.492 16.047 27.922 1 98.75 277 ARG A N 1
ATOM 2229 C CA . ARG A 1 277 ? -2.754 15.297 26.703 1 98.75 277 ARG A CA 1
ATOM 2230 C C . ARG A 1 277 ? -1.637 15.5 25.688 1 98.75 277 ARG A C 1
ATOM 2232 O O . ARG A 1 277 ? -1.179 14.539 25.062 1 98.75 277 ARG A O 1
ATOM 2239 N N . VAL A 1 278 ? -1.156 16.734 25.547 1 98.94 278 VAL A N 1
ATOM 2240 C CA . VAL A 1 278 ? -0.026 17.047 24.672 1 98.94 278 VAL A CA 1
ATOM 2241 C C . VAL A 1 278 ? 1.203 16.266 25.125 1 98.94 278 VAL A C 1
ATOM 2243 O O . VAL A 1 278 ? 1.837 15.57 24.328 1 98.94 278 VAL A O 1
ATOM 2246 N N . ASN A 1 279 ? 1.526 16.344 26.406 1 98.88 279 ASN A N 1
ATOM 2247 C CA . ASN A 1 279 ? 2.734 15.703 26.922 1 98.88 279 ASN A CA 1
ATOM 2248 C C . ASN A 1 279 ? 2.666 14.18 26.797 1 98.88 279 ASN A C 1
ATOM 2250 O O . ASN A 1 279 ? 3.664 13.539 26.453 1 98.88 279 ASN A O 1
ATOM 2254 N N . GLY A 1 280 ? 1.546 13.594 27.094 1 98.81 280 GLY A N 1
ATOM 2255 C CA . GLY A 1 280 ? 1.376 12.156 26.938 1 98.81 280 GLY A CA 1
ATOM 2256 C C . GLY A 1 280 ? 1.568 11.672 25.516 1 98.81 280 GLY A C 1
ATOM 2257 O O . GLY A 1 280 ? 2.367 10.766 25.266 1 98.81 280 GLY A O 1
ATOM 2258 N N . LEU A 1 281 ? 0.856 12.305 24.562 1 98.88 281 LEU A N 1
ATOM 2259 C CA . LEU A 1 281 ? 0.948 11.914 23.156 1 98.88 281 LEU A CA 1
ATOM 2260 C C . LEU A 1 281 ? 2.346 12.188 22.609 1 98.88 281 LEU A C 1
ATOM 2262 O O . LEU A 1 281 ? 2.871 11.391 21.828 1 98.88 281 LEU A O 1
ATOM 2266 N N . LEU A 1 282 ? 2.912 13.312 23 1 98.94 282 LEU A N 1
ATOM 2267 C CA . LEU A 1 282 ? 4.254 13.641 22.547 1 98.94 282 LEU A CA 1
ATOM 2268 C C . LEU A 1 282 ? 5.266 12.594 23 1 98.94 282 LEU A C 1
ATOM 2270 O O . LEU A 1 282 ? 6.125 12.172 22.234 1 98.94 282 LEU A O 1
ATOM 2274 N N . GLY A 1 283 ? 5.191 12.188 24.266 1 98.81 283 GLY A N 1
ATOM 2275 C CA . GLY A 1 283 ? 6.086 11.164 24.781 1 98.81 283 GLY A CA 1
ATOM 2276 C C . GLY A 1 283 ? 6.078 9.891 23.938 1 98.81 283 GLY A C 1
ATOM 2277 O O . GLY A 1 283 ? 7.137 9.383 23.578 1 98.81 283 GLY A O 1
ATOM 2278 N N . THR A 1 284 ? 4.918 9.414 23.641 1 98.75 284 THR A N 1
ATOM 2279 C CA . THR A 1 284 ? 4.797 8.195 22.844 1 98.75 284 THR A CA 1
ATOM 2280 C C . THR A 1 284 ? 5.242 8.445 21.406 1 98.75 284 THR A C 1
ATOM 2282 O O . THR A 1 284 ? 5.848 7.57 20.781 1 98.75 284 THR A O 1
ATOM 2285 N N . THR A 1 285 ? 4.906 9.617 20.859 1 98.81 285 THR A N 1
ATOM 2286 C CA . THR A 1 285 ? 5.324 9.977 19.5 1 98.81 285 THR A CA 1
ATOM 2287 C C . THR A 1 285 ? 6.84 9.914 19.375 1 98.81 285 THR A C 1
ATOM 2289 O O . THR A 1 285 ? 7.363 9.297 18.438 1 98.81 285 THR A O 1
ATOM 2292 N N . LEU A 1 286 ? 7.559 10.508 20.328 1 98.75 286 LEU A N 1
ATOM 2293 C CA . LEU A 1 286 ? 9.016 10.586 20.266 1 98.75 286 LEU A CA 1
ATOM 2294 C C . LEU A 1 286 ? 9.641 9.211 20.5 1 98.75 286 LEU A C 1
ATOM 2296 O O . LEU A 1 286 ? 10.648 8.867 19.875 1 98.75 286 LEU A O 1
ATOM 2300 N N . LYS A 1 287 ? 9.055 8.398 21.297 1 98.19 287 LYS A N 1
ATOM 2301 C CA . LYS A 1 287 ? 9.555 7.059 21.594 1 98.19 287 LYS A CA 1
ATOM 2302 C C . LYS A 1 287 ? 9.344 6.121 20.406 1 98.19 287 LYS A C 1
ATOM 2304 O O . LYS A 1 287 ? 10.203 5.281 20.109 1 98.19 287 LYS A O 1
ATOM 2309 N N . THR A 1 288 ? 8.266 6.254 19.75 1 98.12 288 THR A N 1
ATOM 2310 C CA . THR A 1 288 ? 7.848 5.273 18.75 1 98.12 288 THR A CA 1
ATOM 2311 C C . THR A 1 288 ? 8.422 5.621 17.391 1 98.12 288 THR A C 1
ATOM 2313 O O . THR A 1 288 ? 8.906 4.742 16.672 1 98.12 288 THR A O 1
ATOM 2316 N N . PHE A 1 289 ? 8.453 6.848 16.969 1 98.69 289 PHE A N 1
ATOM 2317 C CA . PHE A 1 289 ? 8.656 7.184 15.57 1 98.69 289 PHE A CA 1
ATOM 2318 C C . PHE A 1 289 ? 10.062 7.734 15.344 1 98.69 289 PHE A C 1
ATOM 2320 O O . PHE A 1 289 ? 10.398 8.148 14.227 1 98.69 289 PHE A O 1
ATOM 2327 N N . PHE A 1 290 ? 10.844 7.762 16.375 1 98.56 290 PHE A N 1
ATOM 2328 C CA . PHE A 1 290 ? 12.25 8.141 16.266 1 98.56 290 PHE A CA 1
ATOM 2329 C C . PHE A 1 290 ? 13.148 7.039 16.797 1 98.56 290 PHE A C 1
ATOM 2331 O O . PHE A 1 290 ? 13.758 7.184 17.859 1 98.56 290 PHE A O 1
ATOM 2338 N N . PRO A 1 291 ? 13.305 6.043 15.992 1 95.62 291 PRO A N 1
ATOM 2339 C CA . PRO A 1 291 ? 14.008 4.848 16.469 1 95.62 291 PRO A CA 1
ATOM 2340 C C . PRO A 1 291 ? 15.5 5.082 16.672 1 95.62 291 PRO A C 1
ATOM 2342 O O . PRO A 1 291 ? 16.109 5.867 15.945 1 95.62 291 PRO A O 1
ATOM 2345 N N . GLU A 1 292 ? 16.156 4.289 17.516 1 94.19 292 GLU A N 1
ATOM 2346 C CA . GLU A 1 292 ? 17.578 4.387 17.844 1 94.19 292 GLU A CA 1
ATOM 2347 C C . GLU A 1 292 ? 18.453 3.998 16.672 1 94.19 292 GLU A C 1
ATOM 2349 O O . GLU A 1 292 ? 19.562 4.527 16.5 1 94.19 292 GLU A O 1
ATOM 2354 N N . LYS A 1 293 ? 17.938 3.166 15.844 1 88.06 293 LYS A N 1
ATOM 2355 C CA . LYS A 1 293 ? 18.719 2.707 14.703 1 88.06 293 LYS A CA 1
ATOM 2356 C C . LYS A 1 293 ? 19.109 3.873 13.797 1 88.06 293 LYS A C 1
ATOM 2358 O O . LYS A 1 293 ? 20.094 3.793 13.062 1 88.06 293 LYS A O 1
ATOM 2363 N N . TYR A 1 294 ? 18.359 4.91 13.875 1 91.06 294 TYR A N 1
ATOM 2364 C CA . TYR A 1 294 ? 18.688 6.105 13.109 1 91.06 294 TYR A CA 1
ATOM 2365 C C . TYR A 1 294 ? 19.172 7.227 14.023 1 91.06 294 TYR A C 1
ATOM 2367 O O . TYR A 1 294 ? 18.969 8.406 13.727 1 91.06 294 TYR A O 1
ATOM 2375 N N . GLY A 1 295 ? 19.656 6.84 15.242 1 93.12 295 GLY A N 1
ATOM 2376 C CA . GLY A 1 295 ? 20.25 7.785 16.188 1 93.12 295 GLY A CA 1
ATOM 2377 C C . GLY A 1 295 ? 19.219 8.414 17.109 1 93.12 295 GLY A C 1
ATOM 2378 O O . GLY A 1 295 ? 19.562 9.266 17.922 1 93.12 295 GLY A O 1
ATOM 2379 N N . GLY A 1 296 ? 17.969 8.086 16.922 1 96.62 296 GLY A N 1
ATOM 2380 C CA . GLY A 1 296 ? 16.938 8.602 17.812 1 96.62 296 GLY A CA 1
ATOM 2381 C C . GLY A 1 296 ? 16.438 9.977 17.391 1 96.62 296 GLY A C 1
ATOM 2382 O O . GLY A 1 296 ? 15.625 10.586 18.094 1 96.62 296 GLY A O 1
ATOM 2383 N N . ASN A 1 297 ? 16.859 10.492 16.25 1 97.12 297 ASN A N 1
ATOM 2384 C CA . ASN A 1 297 ? 16.484 11.852 15.883 1 97.12 297 ASN A CA 1
ATOM 2385 C C . ASN A 1 297 ? 16.016 11.93 14.438 1 97.12 297 ASN A C 1
ATOM 2387 O O . ASN A 1 297 ? 15.898 13.023 13.875 1 97.12 297 ASN A O 1
ATOM 2391 N N . THR A 1 298 ? 15.82 10.859 13.797 1 98.06 298 THR A N 1
ATOM 2392 C CA . THR A 1 298 ? 15.25 10.812 12.453 1 98.06 298 THR A CA 1
ATOM 2393 C C . THR A 1 298 ? 13.922 10.078 12.453 1 98.06 298 THR A C 1
ATOM 2395 O O . THR A 1 298 ? 13.836 8.93 12.898 1 98.06 298 THR A O 1
ATOM 2398 N N . MET A 1 299 ? 12.922 10.688 11.945 1 98.56 299 MET A N 1
ATOM 2399 C CA . MET A 1 299 ? 11.57 10.133 11.953 1 98.56 299 MET A CA 1
ATOM 2400 C C . MET A 1 299 ? 11.461 8.938 11.008 1 98.56 299 MET A C 1
ATOM 2402 O O . MET A 1 299 ? 12.086 8.922 9.953 1 98.56 299 MET A O 1
ATOM 2406 N N . SER A 1 300 ? 10.68 7.98 11.422 1 97.5 300 SER A N 1
ATOM 2407 C CA . SER A 1 300 ? 10.445 6.773 10.633 1 97.5 300 SER A CA 1
ATOM 2408 C C . SER A 1 300 ? 9 6.305 10.75 1 97.5 300 SER A C 1
ATOM 2410 O O . SER A 1 300 ? 8.406 6.371 11.828 1 97.5 300 SER A O 1
ATOM 2412 N N . GLU A 1 301 ? 8.438 5.938 9.602 1 96.88 301 GLU A N 1
ATOM 2413 C CA . GLU A 1 301 ? 7.172 5.215 9.641 1 96.88 301 GLU A CA 1
ATOM 2414 C C . GLU A 1 301 ? 7.383 3.758 10.039 1 96.88 301 GLU A C 1
ATOM 2416 O O . GLU A 1 301 ? 7.453 2.873 9.188 1 96.88 301 GLU A O 1
ATOM 2421 N N . VAL A 1 302 ? 7.289 3.469 11.258 1 93.06 302 VAL A N 1
ATOM 2422 C CA . VAL A 1 302 ? 7.879 2.273 11.852 1 93.06 302 VAL A CA 1
ATOM 2423 C C . VAL A 1 302 ? 7.062 1.044 11.461 1 93.06 302 VAL A C 1
ATOM 2425 O O . VAL A 1 302 ? 7.578 -0.075 11.453 1 93.06 302 VAL A O 1
ATOM 2428 N N . ALA A 1 303 ? 5.816 1.251 11.125 1 89.81 303 ALA A N 1
ATOM 2429 C CA . ALA A 1 303 ? 4.961 0.1 10.844 1 89.81 303 ALA A CA 1
ATOM 2430 C C . ALA A 1 303 ? 5.254 -0.483 9.469 1 89.81 303 ALA A C 1
ATOM 2432 O O . ALA A 1 303 ? 5.066 -1.681 9.242 1 89.81 303 ALA A O 1
ATOM 2433 N N . CYS A 1 304 ? 5.852 0.305 8.547 1 89.56 304 CYS A N 1
ATOM 2434 C CA . CYS A 1 304 ? 5.93 -0.197 7.176 1 89.56 304 CYS A CA 1
ATOM 2435 C C . CYS A 1 304 ? 7.328 -0.009 6.602 1 89.56 304 CYS A C 1
ATOM 2437 O O . CYS A 1 304 ? 7.758 -0.775 5.738 1 89.56 304 CYS A O 1
ATOM 2439 N N . GLU A 1 305 ? 8.102 0.996 7.086 1 90 305 GLU A N 1
ATOM 2440 C CA . GLU A 1 305 ? 9.391 1.331 6.492 1 90 305 GLU A CA 1
ATOM 2441 C C . GLU A 1 305 ? 10.398 0.198 6.68 1 90 305 GLU A C 1
ATOM 2443 O O . GLU A 1 305 ? 11.102 -0.18 5.742 1 90 305 GLU A O 1
ATOM 2448 N N . PRO A 1 306 ? 10.461 -0.405 7.883 1 82.56 306 PRO A N 1
ATOM 2449 C CA . PRO A 1 306 ? 11.5 -1.415 8.094 1 82.56 306 PRO A CA 1
ATOM 2450 C C . PRO A 1 306 ? 11.359 -2.613 7.156 1 82.56 306 PRO A C 1
ATOM 2452 O O . PRO A 1 306 ? 12.344 -3.301 6.875 1 82.56 306 PRO A O 1
ATOM 2455 N N . ILE A 1 307 ? 10.094 -2.811 6.629 1 79.62 307 ILE A N 1
ATOM 2456 C CA . ILE A 1 307 ? 9.867 -3.973 5.773 1 79.62 307 ILE A CA 1
ATOM 2457 C C . ILE A 1 307 ? 9.484 -3.516 4.371 1 79.62 307 ILE A C 1
ATOM 2459 O O . ILE A 1 307 ? 9.016 -4.316 3.555 1 79.62 307 ILE A O 1
ATOM 2463 N N . MET A 1 308 ? 9.57 -2.146 4.129 1 81.5 308 MET A N 1
ATOM 2464 C CA . MET A 1 308 ? 9.367 -1.52 2.826 1 81.5 308 MET A CA 1
ATOM 2465 C C . MET A 1 308 ? 8 -1.875 2.26 1 81.5 308 MET A C 1
ATOM 2467 O O . MET A 1 308 ? 7.883 -2.256 1.093 1 81.5 308 MET A O 1
ATOM 2471 N N . SER A 1 309 ? 7.012 -1.774 3.148 1 81.62 309 SER A N 1
ATOM 2472 C CA . SER A 1 309 ? 5.66 -2.141 2.744 1 81.62 309 SER A CA 1
ATOM 2473 C C . SER A 1 309 ? 4.734 -0.926 2.738 1 81.62 309 SER A C 1
ATOM 2475 O O . SER A 1 309 ? 3.518 -1.066 2.627 1 81.62 309 SER A O 1
ATOM 2477 N N . CYS A 1 310 ? 5.336 0.261 2.785 1 90.5 310 CYS A N 1
ATOM 2478 C CA . CYS A 1 310 ? 4.488 1.447 2.82 1 90.5 310 CYS A CA 1
ATOM 2479 C C . CYS A 1 310 ? 3.711 1.6 1.518 1 90.5 310 CYS A C 1
ATOM 2481 O O . CYS A 1 310 ? 4.285 1.501 0.432 1 90.5 310 CYS A O 1
ATOM 2483 N N . ASP A 1 311 ? 2.424 1.805 1.709 1 86.38 311 ASP A N 1
ATOM 2484 C CA . ASP A 1 311 ? 1.649 2.127 0.515 1 86.38 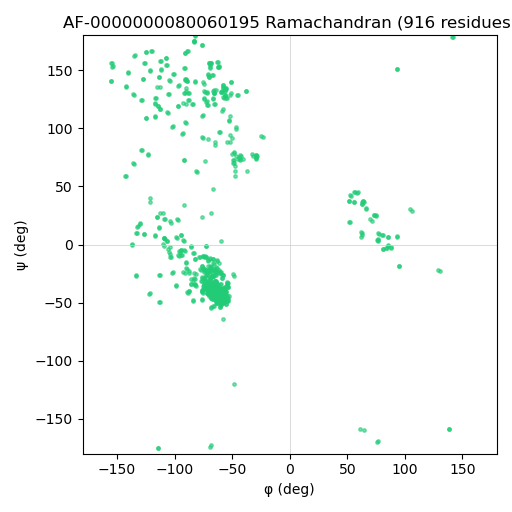311 ASP A CA 1
ATOM 2485 C C . ASP A 1 311 ? 1.758 3.611 0.174 1 86.38 311 ASP A C 1
ATOM 2487 O O . ASP A 1 311 ? 2.482 4.355 0.838 1 86.38 311 ASP A O 1
ATOM 2491 N N . ARG A 1 312 ? 1.117 3.992 -0.868 1 86.38 312 ARG A N 1
ATOM 2492 C CA . ARG A 1 312 ? 1.197 5.348 -1.405 1 86.38 312 ARG A CA 1
ATOM 2493 C C . ARG A 1 312 ? 0.831 6.379 -0.344 1 86.38 312 ARG A C 1
ATOM 2495 O O . ARG A 1 312 ? 1.444 7.445 -0.271 1 86.38 312 ARG A O 1
ATOM 2502 N N . ASN A 1 313 ? -0.196 6.105 0.458 1 92.69 313 ASN A N 1
ATOM 2503 C CA . ASN A 1 313 ? -0.619 7.02 1.511 1 92.69 313 ASN A CA 1
ATOM 2504 C C . ASN A 1 313 ? 0.443 7.156 2.598 1 92.69 313 ASN A C 1
ATOM 2506 O O . ASN A 1 313 ? 0.796 8.266 2.994 1 92.69 313 ASN A O 1
ATOM 2510 N N . GLN A 1 314 ? 0.969 6.039 2.998 1 95.19 314 GLN A N 1
ATOM 2511 C CA . GLN A 1 314 ? 1.842 5.945 4.164 1 95.19 314 GLN A CA 1
ATOM 2512 C C . GLN A 1 314 ? 3.17 6.652 3.916 1 95.19 314 GLN A C 1
ATOM 2514 O O . GLN A 1 314 ? 3.82 7.113 4.855 1 95.19 314 GLN A O 1
ATOM 2519 N N . ILE A 1 315 ? 3.5 6.875 2.658 1 95.5 315 ILE A N 1
ATOM 2520 C CA . ILE A 1 315 ? 4.738 7.535 2.258 1 95.5 315 ILE A CA 1
ATOM 2521 C C . ILE A 1 315 ? 4.707 9 2.695 1 95.5 315 ILE A C 1
ATOM 2523 O O . ILE A 1 315 ? 5.742 9.57 3.051 1 95.5 315 ILE A O 1
ATOM 2527 N N . GLY A 1 316 ? 3.549 9.562 2.803 1 97.56 316 GLY A N 1
ATOM 2528 C CA . GLY A 1 316 ? 3.424 10.992 3.08 1 97.56 316 GLY A CA 1
ATOM 2529 C C . GLY A 1 316 ? 3.273 11.297 4.559 1 97.56 316 GLY A C 1
ATOM 2530 O O . GLY A 1 316 ? 3.4 12.453 4.973 1 97.56 316 GLY A O 1
ATOM 2531 N N . PHE A 1 317 ? 3.084 10.328 5.473 1 98.62 317 PHE A N 1
ATOM 2532 C CA . PHE A 1 317 ? 2.605 10.516 6.836 1 98.62 317 PHE A CA 1
ATOM 2533 C C . PHE A 1 317 ? 3.625 11.297 7.66 1 98.62 317 PHE A C 1
ATOM 2535 O O . PHE A 1 317 ? 3.256 12.172 8.445 1 98.62 317 PHE A O 1
ATOM 2542 N N . LYS A 1 318 ? 4.906 11.031 7.402 1 98.75 318 LYS A N 1
ATOM 2543 C CA . LYS A 1 318 ? 5.949 11.672 8.195 1 98.75 318 LYS A CA 1
ATOM 2544 C C . LYS A 1 318 ? 6.004 13.172 7.926 1 98.75 318 LYS A C 1
ATOM 2546 O O . LYS A 1 318 ? 6.312 13.953 8.82 1 98.75 318 LYS A O 1
ATOM 2551 N N . GLY A 1 319 ? 5.707 13.539 6.703 1 98.81 319 GLY A N 1
ATOM 2552 C CA . GLY A 1 319 ? 5.656 14.961 6.387 1 98.81 319 GLY A CA 1
ATOM 2553 C C . GLY A 1 319 ? 4.605 15.711 7.18 1 98.81 319 GLY A C 1
ATOM 2554 O O . GLY A 1 319 ? 4.863 16.812 7.68 1 98.81 319 GLY A O 1
ATOM 2555 N N . TYR A 1 320 ? 3.422 15.07 7.355 1 98.81 320 TYR A N 1
ATOM 2556 C CA . TYR A 1 320 ? 2.35 15.672 8.133 1 98.81 320 TYR A CA 1
ATOM 2557 C C . TYR A 1 320 ? 2.762 15.844 9.594 1 98.81 320 TYR A C 1
ATOM 2559 O O . TYR A 1 320 ? 2.617 16.922 10.164 1 98.81 320 TYR A O 1
ATOM 2567 N N . LEU A 1 321 ? 3.307 14.766 10.125 1 98.94 321 LEU A N 1
ATOM 2568 C CA . LEU A 1 321 ? 3.695 14.828 11.531 1 98.94 321 LEU A CA 1
ATOM 2569 C C . LEU A 1 321 ? 4.77 15.891 11.75 1 98.94 321 LEU A C 1
ATOM 2571 O O . LEU A 1 321 ? 4.777 16.562 12.781 1 98.94 321 LEU A O 1
ATOM 2575 N N . SER A 1 322 ? 5.668 16.094 10.805 1 98.88 322 SER A N 1
ATOM 2576 C CA . SER A 1 322 ? 6.711 17.109 10.938 1 98.88 322 SER A CA 1
ATOM 2577 C C . SER A 1 322 ? 6.113 18.5 11.125 1 98.88 322 SER A C 1
ATOM 2579 O O . SER A 1 322 ? 6.496 19.219 12.047 1 98.88 322 SER A O 1
ATOM 2581 N N . MET A 1 323 ? 5.188 18.828 10.32 1 98.88 323 MET A N 1
ATOM 2582 C CA . MET A 1 323 ? 4.559 20.141 10.422 1 98.88 323 MET A CA 1
ATOM 2583 C C . MET A 1 323 ? 3.73 20.25 11.695 1 98.88 323 MET A C 1
ATOM 2585 O O . MET A 1 323 ? 3.744 21.281 12.367 1 98.88 323 MET A O 1
ATOM 2589 N N . TRP A 1 324 ? 3.09 19.188 12.086 1 98.88 324 TRP A N 1
ATOM 2590 C CA . TRP A 1 324 ? 2.209 19.219 13.25 1 98.88 324 TRP A CA 1
ATOM 2591 C C . TRP A 1 324 ? 3.018 19.219 14.547 1 98.88 324 TRP A C 1
ATOM 2593 O O . TRP A 1 324 ? 2.6 19.812 15.547 1 98.88 324 TRP A O 1
ATOM 2603 N N . LEU A 1 325 ? 4.223 18.625 14.492 1 98.88 325 LEU A N 1
ATOM 2604 C CA . LEU A 1 325 ? 5.148 18.781 15.609 1 98.88 325 LEU A CA 1
ATOM 2605 C C . LEU A 1 325 ? 5.621 20.234 15.719 1 98.88 325 LEU A C 1
ATOM 2607 O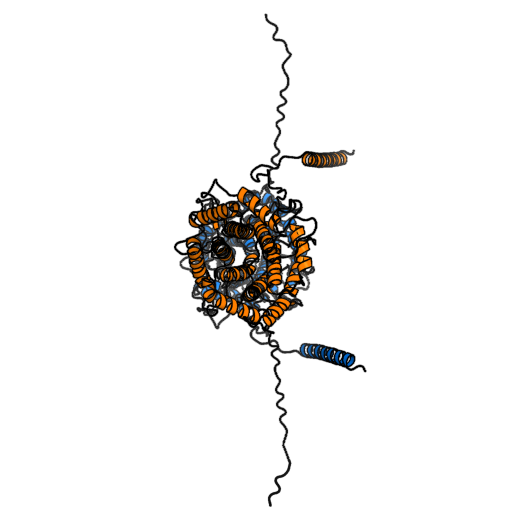 O . LEU A 1 325 ? 5.762 20.766 16.828 1 98.88 325 LEU A O 1
ATOM 2611 N N . ALA A 1 326 ? 5.883 20.859 14.625 1 98.75 326 ALA A N 1
ATOM 2612 C CA . ALA A 1 32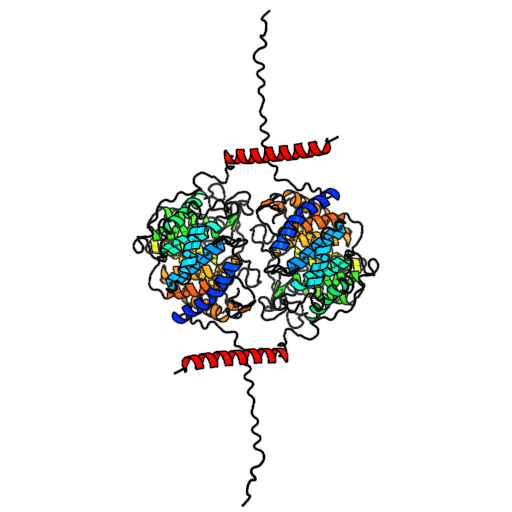6 ? 6.27 22.266 14.641 1 98.75 326 ALA A CA 1
ATOM 2613 C C . ALA A 1 326 ? 5.164 23.141 15.242 1 98.75 326 ALA A C 1
ATOM 2615 O O . ALA A 1 326 ? 5.43 23.984 16.094 1 98.75 326 ALA A O 1
ATOM 2616 N N . PHE A 1 327 ? 3.908 22.906 14.812 1 98.62 327 PHE A N 1
ATOM 2617 C CA . PHE A 1 327 ? 2.787 23.609 15.422 1 98.62 327 PHE A CA 1
ATOM 2618 C C . PHE A 1 327 ? 2.758 23.391 16.922 1 98.62 327 PHE A C 1
ATOM 2620 O O . PHE A 1 327 ? 2.537 24.344 17.688 1 98.62 327 PHE A O 1
ATOM 2627 N N . THR A 1 328 ? 2.979 22.141 17.312 1 98.81 328 THR A N 1
ATOM 2628 C CA . THR A 1 328 ? 2.945 21.812 18.734 1 98.81 328 THR A CA 1
ATOM 2629 C C . THR A 1 328 ? 4.016 22.594 19.484 1 98.81 328 THR A C 1
ATOM 2631 O O . THR A 1 328 ? 3.744 23.141 20.562 1 98.81 328 THR A O 1
ATOM 2634 N N . SER A 1 329 ? 5.16 22.672 18.938 1 98.25 329 SER A N 1
ATOM 2635 C CA . SER A 1 329 ? 6.266 23.375 19.562 1 98.25 329 SER A CA 1
ATOM 2636 C C . SER A 1 329 ? 5.961 24.875 19.688 1 98.25 329 SER A C 1
ATOM 2638 O O . SER A 1 329 ? 6.336 25.516 20.672 1 98.25 329 SER A O 1
ATOM 2640 N N . ILE A 1 330 ? 5.301 25.422 18.766 1 98 330 ILE A N 1
ATOM 2641 C CA . ILE A 1 330 ? 4.988 26.844 18.719 1 98 330 ILE A CA 1
ATOM 2642 C C . ILE A 1 330 ? 3.873 27.172 19.703 1 98 330 ILE A C 1
ATOM 2644 O O . ILE A 1 330 ? 3.955 28.156 20.453 1 98 330 ILE A O 1
ATOM 2648 N N . LEU A 1 331 ? 2.887 26.328 19.781 1 98.31 331 LEU A N 1
ATOM 2649 C CA . LEU A 1 331 ? 1.67 26.609 20.531 1 98.31 331 LEU A CA 1
ATOM 2650 C C . LEU A 1 331 ? 1.81 26.156 21.984 1 98.31 331 LEU A C 1
ATOM 2652 O O . LEU A 1 331 ? 1.069 26.625 22.859 1 98.31 331 LEU A O 1
ATOM 2656 N N . VAL A 1 332 ? 2.738 25.25 22.219 1 98.44 332 VAL A N 1
ATOM 2657 C CA . VAL A 1 332 ? 3.043 24.75 23.547 1 98.44 332 VAL A CA 1
ATOM 2658 C C . VAL A 1 332 ? 4.547 24.844 23.812 1 98.44 332 VAL A C 1
ATOM 2660 O O . VAL A 1 332 ? 5.25 23.828 23.781 1 98.44 332 VAL A O 1
ATOM 2663 N N . PRO A 1 333 ? 5.027 25.984 24.188 1 97.12 333 PRO A N 1
ATOM 2664 C CA . PRO A 1 333 ? 6.461 26.281 24.234 1 97.12 333 PRO A CA 1
ATOM 2665 C C . PRO A 1 333 ? 7.238 25.328 25.125 1 97.12 333 PRO A C 1
ATOM 2667 O O . PRO A 1 333 ? 8.414 25.062 24.875 1 97.12 333 PRO A O 1
ATOM 2670 N N . SER A 1 334 ? 6.637 24.719 26.125 1 98.31 334 SER A N 1
ATOM 2671 C CA . SER A 1 334 ? 7.324 23.812 27.031 1 98.31 334 SER A CA 1
ATOM 2672 C C . SER A 1 334 ? 7.766 22.547 26.312 1 98.31 334 SER A C 1
ATOM 2674 O O . SER A 1 334 ? 8.562 21.766 26.844 1 98.31 334 SER A O 1
ATOM 2676 N N . THR A 1 335 ? 7.246 22.328 25.062 1 98.69 335 THR A N 1
ATOM 2677 C CA . THR A 1 335 ? 7.59 21.109 24.328 1 98.69 335 THR A CA 1
ATOM 2678 C C . THR A 1 335 ? 8.75 21.375 23.359 1 98.69 335 THR A C 1
ATOM 2680 O O . THR A 1 335 ? 9.289 20.438 22.766 1 98.69 335 THR A O 1
ATOM 2683 N N . LYS A 1 336 ? 9.156 22.578 23.25 1 97.94 336 LYS A N 1
ATOM 2684 C CA . LYS A 1 336 ? 10.086 23.016 22.219 1 97.94 336 LYS A CA 1
ATOM 2685 C C . LYS A 1 336 ? 11.406 22.25 22.312 1 97.94 336 LYS A C 1
ATOM 2687 O O . LYS A 1 336 ? 11.914 21.75 21.297 1 97.94 336 LYS A O 1
ATOM 2692 N N . ASP A 1 337 ? 11.977 22.078 23.484 1 98.25 337 ASP A N 1
ATOM 2693 C CA . ASP A 1 337 ? 13.289 21.469 23.656 1 98.25 337 ASP A CA 1
ATOM 2694 C C . ASP A 1 337 ? 13.273 19.984 23.266 1 98.25 337 ASP A C 1
ATOM 2696 O O . ASP A 1 337 ? 14.305 19.438 22.891 1 98.25 337 ASP A O 1
ATOM 2700 N N . GLN A 1 338 ? 12.102 19.344 23.375 1 98.62 338 GLN A N 1
ATOM 2701 C CA . GLN A 1 338 ? 11.977 17.938 23.016 1 98.62 338 GLN A CA 1
ATOM 2702 C C . GLN A 1 338 ? 11.781 17.781 21.516 1 98.62 338 GLN A C 1
ATOM 2704 O O . GLN A 1 338 ? 12.258 16.797 20.922 1 98.62 338 GLN A O 1
ATOM 2709 N N . ILE A 1 339 ? 11.094 18.719 20.891 1 98.69 339 ILE A N 1
ATOM 2710 C CA . ILE A 1 339 ? 10.633 18.562 19.516 1 98.69 339 ILE A CA 1
ATOM 2711 C C . ILE A 1 339 ? 11.719 19.031 18.562 1 98.69 339 ILE A C 1
ATOM 2713 O O . ILE A 1 339 ? 11.992 18.375 17.547 1 98.69 339 ILE A O 1
ATOM 2717 N N . VAL A 1 340 ? 12.422 20.109 18.844 1 98.31 340 VAL A N 1
ATOM 2718 C CA . VAL A 1 340 ? 13.297 20.812 17.906 1 98.31 340 VAL A CA 1
ATOM 2719 C C . VAL A 1 340 ? 14.422 19.875 17.453 1 98.31 340 VAL A C 1
ATOM 2721 O O . VAL A 1 340 ? 14.672 19.734 16.25 1 98.31 340 VAL A O 1
ATOM 2724 N N . PRO A 1 341 ? 15.117 19.094 18.344 1 98.38 341 PRO A N 1
ATOM 2725 C CA . PRO A 1 341 ? 16.188 18.219 17.875 1 98.38 341 PRO A CA 1
ATOM 2726 C C . PRO A 1 341 ? 15.688 17.109 16.953 1 98.38 341 PRO A C 1
ATOM 2728 O O . PRO A 1 341 ? 16.406 16.688 16.047 1 98.38 341 PRO A O 1
ATOM 2731 N N . LYS A 1 342 ? 14.461 16.656 17.172 1 98.75 342 LYS A N 1
ATOM 2732 C CA . LYS A 1 342 ? 13.891 15.594 16.344 1 98.75 342 LYS A CA 1
ATOM 2733 C C . LYS A 1 342 ? 13.617 16.078 14.93 1 98.75 342 LYS A C 1
ATOM 2735 O O . LYS A 1 342 ? 13.898 15.383 13.961 1 98.75 342 LYS A O 1
ATOM 2740 N N . LEU A 1 343 ? 13.047 17.312 14.828 1 98.69 343 LEU A N 1
ATOM 2741 C CA . LEU A 1 343 ? 12.805 17.891 13.516 1 98.69 343 LEU A CA 1
ATOM 2742 C C . LEU A 1 343 ? 14.117 18.219 12.805 1 98.69 343 LEU A C 1
ATOM 2744 O O . LEU A 1 343 ? 14.242 17.984 11.602 1 98.69 343 LEU A O 1
ATOM 2748 N N . GLN A 1 344 ? 15.109 18.656 13.547 1 98.38 344 GLN A N 1
ATOM 2749 C CA . GLN A 1 344 ? 16.406 18.984 12.977 1 98.38 344 GLN A CA 1
ATOM 2750 C C . GLN A 1 344 ? 17.125 17.734 12.469 1 98.38 344 GLN A C 1
ATOM 2752 O O . GLN A 1 344 ? 17.688 17.734 11.375 1 98.38 344 GLN A O 1
ATOM 2757 N N . GLY A 1 345 ? 17.109 16.688 13.266 1 97.94 345 GLY A N 1
ATOM 2758 C CA . GLY A 1 345 ? 17.703 15.445 12.805 1 97.94 345 GLY A CA 1
ATOM 2759 C C . GLY A 1 345 ? 17.031 14.891 11.555 1 97.94 345 GLY A C 1
ATOM 2760 O O . GLY A 1 345 ? 17.703 14.383 10.664 1 97.94 345 GLY A O 1
ATOM 2761 N N . SER A 1 346 ? 15.719 15 11.484 1 98.44 346 SER A N 1
ATOM 2762 C CA . SER A 1 346 ? 14.969 14.5 10.336 1 98.44 346 SER A CA 1
ATOM 2763 C C . SER A 1 346 ? 15.312 15.281 9.07 1 98.44 346 SER A C 1
ATOM 2765 O O . SER A 1 346 ? 15.5 14.695 8.008 1 98.44 346 SER A O 1
ATOM 2767 N N . VAL A 1 347 ? 15.406 16.594 9.18 1 98.19 347 VAL A N 1
ATOM 2768 C CA . VAL A 1 347 ? 15.625 17.391 7.973 1 98.19 347 VAL A CA 1
ATOM 2769 C C . VAL A 1 347 ? 17.062 17.172 7.473 1 98.19 347 VAL A C 1
ATOM 2771 O O . VAL A 1 347 ? 17.312 17.188 6.266 1 98.19 347 VAL A O 1
ATOM 2774 N N . GLU A 1 348 ? 18.016 16.938 8.352 1 96.62 348 GLU A N 1
ATOM 2775 C CA . GLU A 1 348 ? 19.375 16.609 7.938 1 96.62 348 GLU A CA 1
ATOM 2776 C C . GLU A 1 348 ? 19.422 15.281 7.18 1 96.62 348 GLU A C 1
ATOM 2778 O O . GLU A 1 348 ? 20.141 15.148 6.188 1 96.62 348 GLU A O 1
ATOM 2783 N N . SER A 1 349 ? 18.656 14.391 7.703 1 96.75 349 SER A N 1
ATOM 2784 C CA . SER A 1 349 ? 18.547 13.109 7.004 1 96.75 349 SER A CA 1
ATOM 2785 C C . SER A 1 349 ? 17.891 13.273 5.645 1 96.75 349 SER A C 1
ATOM 2787 O O . SER A 1 349 ? 18.297 12.641 4.668 1 96.75 349 SER A O 1
ATOM 2789 N N . ILE A 1 350 ? 16.844 14.078 5.566 1 97.75 350 ILE A N 1
ATOM 2790 C CA . ILE A 1 350 ? 16.172 14.383 4.309 1 97.75 350 ILE A CA 1
ATOM 2791 C C . ILE A 1 350 ? 17.172 14.969 3.312 1 97.75 350 ILE A C 1
ATOM 2793 O O . ILE A 1 350 ? 17.172 14.594 2.139 1 97.75 350 ILE A O 1
ATOM 2797 N N . SER A 1 351 ? 18.031 15.852 3.793 1 97.19 351 SER A N 1
ATOM 2798 C CA . SER A 1 351 ? 19.047 16.5 2.955 1 97.19 351 SER A CA 1
ATOM 2799 C C . SER A 1 351 ? 19.922 15.461 2.262 1 97.19 351 SER A C 1
ATOM 2801 O O . SER A 1 351 ? 20.203 15.57 1.065 1 97.19 351 SER A O 1
ATOM 2803 N N . LYS A 1 352 ? 20.281 14.5 2.98 1 94.25 352 LYS A N 1
ATOM 2804 C CA . LYS A 1 352 ? 21.203 13.477 2.471 1 94.25 352 LYS A CA 1
ATOM 2805 C C . LYS A 1 352 ? 20.469 12.508 1.542 1 94.25 352 LYS A C 1
ATOM 2807 O O . LYS A 1 352 ? 21.047 12.016 0.573 1 94.25 352 LYS A O 1
ATOM 2812 N N . MET A 1 353 ? 19.25 12.336 1.855 1 92.12 353 MET A N 1
ATOM 2813 C CA . MET A 1 353 ? 18.5 11.305 1.149 1 92.12 353 MET A CA 1
ATOM 2814 C C . MET A 1 353 ? 17.969 11.828 -0.184 1 92.12 353 MET A C 1
ATOM 2816 O O . MET A 1 353 ? 17.75 11.047 -1.117 1 92.12 353 MET A O 1
ATOM 2820 N N . CYS A 1 354 ? 17.703 13.078 -0.316 1 95 354 CYS A N 1
ATOM 2821 C CA . CYS A 1 354 ? 17.078 13.664 -1.494 1 95 354 CYS A CA 1
ATOM 2822 C C . CYS A 1 354 ? 18.094 13.891 -2.602 1 95 354 CYS A C 1
ATOM 2824 O O . CYS A 1 354 ? 18.297 15.023 -3.045 1 95 354 CYS A O 1
ATOM 2826 N N . ASN A 1 355 ? 18.703 12.797 -3.088 1 90.56 355 ASN A N 1
ATOM 2827 C CA . ASN A 1 355 ? 19.719 12.867 -4.133 1 90.56 355 ASN A CA 1
ATOM 2828 C C . ASN A 1 355 ? 19.453 11.859 -5.246 1 90.56 355 ASN A C 1
ATOM 2830 O O . ASN A 1 355 ? 20.344 11.539 -6.027 1 90.56 355 ASN A O 1
ATOM 2834 N N . GLY A 1 356 ? 18.266 11.383 -5.242 1 88.69 356 GLY A N 1
ATOM 2835 C CA . GLY A 1 356 ? 17.906 10.406 -6.258 1 88.69 356 GLY A CA 1
ATOM 2836 C C . GLY A 1 356 ? 17.781 11.008 -7.645 1 88.69 356 GLY A C 1
ATOM 2837 O O . GLY A 1 356 ? 17.375 12.164 -7.789 1 88.69 356 GLY A O 1
ATOM 2838 N N . GLN A 1 357 ? 18.172 10.156 -8.625 1 85.94 357 GLN A N 1
ATOM 2839 C CA . GLN A 1 357 ? 17.969 10.5 -10.031 1 85.94 357 GLN A CA 1
ATOM 2840 C C . GLN A 1 357 ? 17.266 9.375 -10.781 1 85.94 357 GLN A C 1
ATOM 2842 O O . GLN A 1 357 ? 17.609 8.203 -10.641 1 85.94 357 GLN A O 1
ATOM 2847 N N . SER A 1 358 ? 16.219 9.758 -11.352 1 76.31 358 SER A N 1
ATOM 2848 C CA . SER A 1 358 ? 15.469 8.797 -12.164 1 76.31 358 SER A CA 1
ATOM 2849 C C . SER A 1 358 ? 14.633 9.508 -13.227 1 76.31 358 SER A C 1
ATOM 2851 O O . SER A 1 358 ? 14.047 10.555 -12.961 1 76.31 358 SER A O 1
ATOM 2853 N N . ASP A 1 359 ? 14.602 8.875 -14.445 1 72 359 ASP A N 1
ATOM 2854 C CA . ASP A 1 359 ? 13.711 9.297 -15.516 1 72 359 ASP A CA 1
ATOM 2855 C C . ASP A 1 359 ? 13.852 10.797 -15.781 1 72 359 ASP A C 1
ATOM 2857 O O . ASP A 1 359 ? 12.852 11.508 -15.891 1 72 359 ASP A O 1
ATOM 2861 N N . GLY A 1 360 ? 15.023 11.258 -15.688 1 77.94 360 GLY A N 1
ATOM 2862 C CA . GLY A 1 360 ? 15.305 12.641 -16.031 1 77.94 360 GLY A CA 1
ATOM 2863 C C . GLY A 1 360 ? 15.055 13.602 -14.883 1 77.94 360 GLY A C 1
ATOM 2864 O O . GLY A 1 360 ? 15.195 14.812 -15.039 1 77.94 360 GLY A O 1
ATOM 2865 N N . GLN A 1 361 ? 14.617 13.07 -13.773 1 85.5 361 GLN A N 1
ATOM 2866 C CA . GLN A 1 361 ? 14.398 13.906 -12.602 1 85.5 361 GLN A CA 1
ATOM 2867 C C . GLN A 1 361 ? 15.547 13.766 -11.602 1 85.5 361 GLN A C 1
ATOM 2869 O O . GLN A 1 361 ? 16.188 12.711 -11.523 1 85.5 361 GLN A O 1
ATOM 2874 N N . SER A 1 362 ? 15.805 14.828 -10.969 1 90.69 362 SER A N 1
ATOM 2875 C CA . SER A 1 362 ? 16.812 14.836 -9.922 1 90.69 362 SER A CA 1
ATOM 2876 C C . SER A 1 362 ? 16.219 15.234 -8.578 1 90.69 362 SER A C 1
ATOM 2878 O O . SER A 1 362 ? 15.047 15.602 -8.492 1 90.69 362 SER A O 1
ATOM 2880 N N . ASN A 1 363 ? 16.938 15.031 -7.484 1 94.25 363 ASN A N 1
ATOM 2881 C CA . ASN A 1 363 ? 16.578 15.398 -6.121 1 94.25 363 ASN A CA 1
ATOM 2882 C C . ASN A 1 363 ? 15.328 14.641 -5.66 1 94.25 363 ASN A C 1
ATOM 2884 O O . ASN A 1 363 ? 14.445 15.227 -5.027 1 94.25 363 ASN A O 1
ATOM 2888 N N . LEU A 1 364 ? 15.266 13.43 -6.086 1 93.88 364 LEU A N 1
ATOM 2889 C CA . LEU A 1 364 ? 14.211 12.555 -5.59 1 93.88 364 LEU A CA 1
ATOM 2890 C C . LEU A 1 364 ? 14.469 12.156 -4.141 1 93.88 364 LEU A C 1
ATOM 2892 O O . LEU A 1 364 ? 15.602 11.82 -3.777 1 93.88 364 LEU A O 1
ATOM 2896 N N . CYS A 1 365 ? 13.531 12.258 -3.166 1 94.75 365 CYS A N 1
ATOM 2897 C CA . CYS A 1 365 ? 13.75 12.25 -1.725 1 94.75 365 CYS A CA 1
ATOM 2898 C C . CYS A 1 365 ? 13.359 10.906 -1.118 1 94.75 365 CYS A C 1
ATOM 2900 O O . CYS A 1 365 ? 13.555 10.68 0.078 1 94.75 365 CYS A O 1
ATOM 2902 N N . GLY A 1 366 ? 12.906 10 -1.728 1 91.19 366 GLY A N 1
ATOM 2903 C CA . GLY A 1 366 ? 12.664 8.633 -1.293 1 91.19 366 GLY A CA 1
ATOM 2904 C C . GLY A 1 366 ? 11.688 8.539 -0.136 1 91.19 366 GLY A C 1
ATOM 2905 O O . GLY A 1 366 ? 10.93 9.469 0.116 1 91.19 366 GLY A O 1
ATOM 2906 N N . LEU A 1 367 ? 11.727 7.371 0.657 1 92.69 367 LEU A N 1
ATOM 2907 C CA . LEU A 1 367 ? 10.828 7.004 1.746 1 92.69 367 LEU A CA 1
ATOM 2908 C C . LEU A 1 367 ? 11.562 7.004 3.082 1 92.69 367 LEU A C 1
ATOM 2910 O O . LEU A 1 367 ? 11.102 7.609 4.051 1 92.69 367 LEU A O 1
ATOM 2914 N N . THR A 1 368 ? 12.719 6.34 3.152 1 93.31 368 THR A N 1
ATOM 2915 C CA . THR A 1 368 ? 13.414 6.09 4.41 1 93.31 368 THR A CA 1
ATOM 2916 C C . THR A 1 368 ? 14.438 7.188 4.688 1 93.31 368 THR A C 1
ATOM 2918 O O . THR A 1 368 ? 15.617 7.047 4.352 1 93.31 368 THR A O 1
ATOM 2921 N N . TRP A 1 369 ? 14.047 8.141 5.445 1 95.38 369 TRP A N 1
ATOM 2922 C CA . TRP A 1 369 ? 14.914 9.289 5.723 1 95.38 369 TRP A CA 1
ATOM 2923 C C . TRP A 1 369 ? 16.219 8.836 6.379 1 95.38 369 TRP A C 1
ATOM 2925 O O . TRP A 1 369 ? 17.297 9.32 6.027 1 95.38 369 TRP A O 1
ATOM 2935 N N . GLY A 1 370 ? 16.203 7.906 7.219 1 91.12 370 GLY A N 1
ATOM 2936 C CA . GLY A 1 370 ? 17.359 7.473 7.988 1 91.12 370 GLY A CA 1
ATOM 2937 C C . GLY A 1 370 ? 18.375 6.699 7.164 1 91.12 370 GLY A C 1
ATOM 2938 O O . GLY A 1 370 ? 19.484 6.461 7.617 1 91.12 370 GLY A O 1
ATOM 2939 N N . ALA A 1 371 ? 17.984 6.359 5.965 1 84.44 371 ALA A N 1
ATOM 2940 C CA . ALA A 1 371 ? 18.906 5.629 5.102 1 84.44 371 ALA A CA 1
ATOM 2941 C C . ALA A 1 371 ? 20.016 6.543 4.586 1 84.44 371 ALA A C 1
ATOM 2943 O O . ALA A 1 371 ? 21.047 6.066 4.125 1 84.44 371 ALA A O 1
ATOM 2944 N N . ASN A 1 372 ? 19.828 7.789 4.559 1 80.81 372 ASN A N 1
ATOM 2945 C CA . ASN A 1 372 ? 20.766 8.828 4.148 1 80.81 372 ASN A CA 1
ATOM 2946 C C . ASN A 1 372 ? 21.156 8.68 2.678 1 80.81 372 ASN A C 1
ATOM 2948 O O . ASN A 1 372 ? 22.141 9.2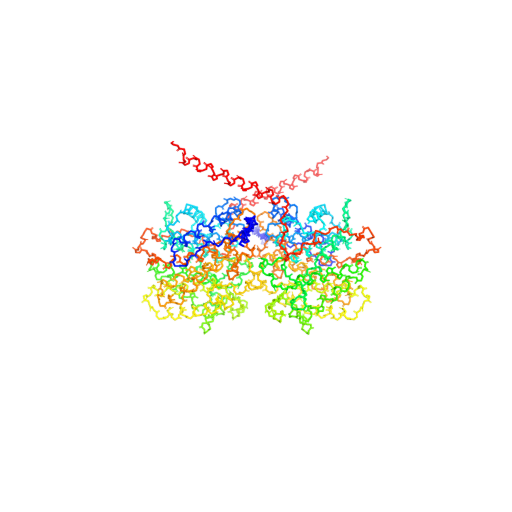58 2.234 1 80.81 372 ASN A O 1
ATOM 2952 N N . THR A 1 373 ? 20.547 7.828 1.957 1 84.62 373 THR A N 1
ATOM 2953 C CA . THR A 1 373 ? 20.672 7.656 0.515 1 84.62 373 THR A CA 1
ATOM 2954 C C . THR A 1 373 ? 19.312 7.355 -0.117 1 84.62 373 THR A C 1
ATOM 2956 O O . THR A 1 373 ? 18.422 6.793 0.535 1 84.62 373 THR A O 1
ATOM 2959 N N . PHE A 1 374 ? 19.25 7.828 -1.333 1 89.69 374 PHE A N 1
ATOM 2960 C CA . PHE A 1 374 ? 18.016 7.578 -2.053 1 89.69 374 PHE A CA 1
ATOM 2961 C C . PHE A 1 374 ? 17.719 6.086 -2.113 1 89.69 374 PHE A C 1
ATOM 2963 O O . PHE A 1 374 ? 18.578 5.289 -2.467 1 89.69 374 PHE A O 1
ATOM 2970 N N . ASP A 1 375 ? 16.484 5.723 -1.84 1 85.31 375 ASP A N 1
ATOM 2971 C CA . ASP A 1 375 ? 16.156 4.309 -1.654 1 85.31 375 ASP A CA 1
ATOM 2972 C C . ASP A 1 375 ? 15.336 3.773 -2.82 1 85.31 375 ASP A C 1
ATOM 2974 O O . ASP A 1 375 ? 14.75 2.691 -2.729 1 85.31 375 ASP A O 1
ATOM 2978 N N . GLY A 1 376 ? 15.148 4.613 -3.85 1 81.19 376 GLY A N 1
ATOM 2979 C CA . GLY A 1 376 ? 14.477 4.156 -5.055 1 81.19 376 GLY A CA 1
ATOM 2980 C C . GLY A 1 376 ? 12.992 4.465 -5.062 1 81.19 376 GLY A C 1
ATOM 2981 O O . GLY A 1 376 ? 12.344 4.406 -6.109 1 81.19 376 GLY A O 1
ATOM 2982 N N . VAL A 1 377 ? 12.422 4.738 -3.883 1 86 377 VAL A N 1
ATOM 2983 C CA . VAL A 1 377 ? 11.016 5.121 -3.828 1 86 377 VAL A CA 1
ATOM 2984 C C . VAL A 1 377 ? 10.852 6.551 -4.336 1 86 377 VAL A C 1
ATOM 2986 O O . VAL A 1 377 ? 11.555 7.461 -3.891 1 86 377 VAL A O 1
ATOM 2989 N N . LYS A 1 378 ? 10.023 6.707 -5.258 1 88 378 LYS A N 1
ATOM 2990 C CA . LYS A 1 378 ? 9.812 8.047 -5.801 1 88 378 LYS A CA 1
ATOM 2991 C C . LYS A 1 378 ? 8.328 8.344 -5.977 1 88 378 LYS A C 1
ATOM 2993 O O . LYS A 1 378 ? 7.5 7.434 -5.953 1 88 378 LYS A O 1
ATOM 2998 N N . GLY A 1 379 ? 8 9.68 -6.121 1 91.12 379 GLY A N 1
ATOM 2999 C CA . GLY A 1 379 ? 6.633 10.102 -6.375 1 91.12 379 GLY A CA 1
ATOM 3000 C C . GLY A 1 379 ? 6.258 11.375 -5.637 1 91.12 379 GLY A C 1
ATOM 3001 O O . GLY A 1 379 ? 7.066 11.93 -4.887 1 91.12 379 GLY A O 1
ATOM 3002 N N . LEU A 1 380 ? 5.047 11.742 -5.902 1 96 380 LEU A N 1
ATOM 3003 C CA . LEU A 1 380 ? 4.516 12.969 -5.316 1 96 380 LEU A CA 1
ATOM 3004 C C . LEU A 1 380 ? 4.559 12.906 -3.793 1 96 380 LEU A C 1
ATOM 3006 O O . LEU A 1 380 ? 5 13.859 -3.141 1 96 380 LEU A O 1
ATOM 3010 N N . GLU A 1 381 ? 4.172 11.773 -3.248 1 97.31 381 GLU A N 1
ATOM 3011 C CA . GLU A 1 381 ? 4.027 11.609 -1.804 1 97.31 381 GLU A CA 1
ATOM 3012 C C . GLU A 1 381 ? 5.383 11.672 -1.105 1 97.31 381 GLU A C 1
ATOM 3014 O O . GLU A 1 381 ? 5.504 12.242 -0.021 1 97.31 381 GLU A O 1
ATOM 3019 N N . ALA A 1 382 ? 6.383 11.102 -1.744 1 96.69 382 ALA A N 1
ATOM 3020 C CA . ALA A 1 382 ? 7.727 11.133 -1.169 1 96.69 382 ALA A CA 1
ATOM 3021 C C . ALA A 1 382 ? 8.273 12.562 -1.137 1 96.69 382 ALA A C 1
ATOM 3023 O O . ALA A 1 382 ? 8.852 12.984 -0.134 1 96.69 382 ALA A O 1
ATOM 3024 N N . GLN A 1 383 ? 8.094 13.266 -2.262 1 98.25 383 GLN A N 1
ATOM 3025 C CA . GLN A 1 383 ? 8.523 14.664 -2.332 1 98.25 383 GLN A CA 1
ATOM 3026 C C . GLN A 1 383 ? 7.766 15.523 -1.328 1 98.25 383 GLN A C 1
ATOM 3028 O O . GLN A 1 383 ? 8.359 16.359 -0.645 1 98.25 383 GLN A O 1
ATOM 3033 N N . MET A 1 384 ? 6.461 15.312 -1.247 1 98.75 384 MET A N 1
ATOM 3034 C CA . MET A 1 384 ? 5.625 16.047 -0.31 1 98.75 384 MET A CA 1
ATOM 3035 C C . MET A 1 384 ? 6.055 15.797 1.13 1 98.75 384 MET A C 1
ATOM 3037 O O . MET A 1 384 ? 6.098 16.719 1.945 1 98.75 384 MET A O 1
ATOM 3041 N N . SER A 1 385 ? 6.344 14.531 1.419 1 98.75 385 SER A N 1
ATOM 3042 C CA . SER A 1 385 ? 6.805 14.164 2.754 1 98.75 385 SER A CA 1
ATOM 3043 C C . SER A 1 385 ? 8.094 14.906 3.113 1 98.75 385 SER A C 1
ATOM 3045 O O . SER A 1 385 ? 8.203 15.469 4.203 1 98.75 385 SER A O 1
ATOM 3047 N N . ALA A 1 386 ? 9.023 14.914 2.221 1 98.69 386 ALA A N 1
ATOM 3048 C CA . ALA A 1 386 ? 10.281 15.625 2.436 1 98.69 386 ALA A CA 1
ATOM 3049 C C . ALA A 1 386 ? 10.047 17.125 2.617 1 98.69 386 ALA A C 1
ATOM 3051 O O . ALA A 1 386 ? 10.617 17.734 3.516 1 98.69 386 ALA A O 1
ATOM 3052 N N . LEU A 1 387 ? 9.211 17.688 1.78 1 98.88 387 LEU A N 1
ATOM 3053 C CA . LEU A 1 387 ? 8.891 19.094 1.905 1 98.88 387 LEU A CA 1
ATOM 3054 C C . LEU A 1 387 ? 8.281 19.406 3.27 1 98.88 387 LEU A C 1
ATOM 3056 O O . LEU A 1 387 ? 8.57 20.438 3.867 1 98.88 387 LEU A O 1
ATOM 3060 N N . GLY A 1 388 ? 7.414 18.531 3.707 1 98.88 388 GLY A N 1
ATOM 3061 C CA . GLY A 1 388 ? 6.855 18.688 5.043 1 98.88 388 GLY A CA 1
ATOM 3062 C C . GLY A 1 388 ? 7.914 18.734 6.129 1 98.88 388 GLY A C 1
ATOM 3063 O O . GLY A 1 388 ? 7.824 19.547 7.051 1 98.88 388 GLY A O 1
ATOM 3064 N N . GLY A 1 389 ? 8.914 17.844 6 1 98.81 389 GLY A N 1
ATOM 3065 C CA . GLY A 1 389 ? 10.023 17.875 6.938 1 98.81 389 GLY A CA 1
ATOM 3066 C C . GLY A 1 389 ? 10.797 19.172 6.93 1 98.81 389 GLY A C 1
ATOM 3067 O O . GLY A 1 389 ? 11.117 19.719 7.992 1 98.81 389 GLY A O 1
ATOM 3068 N N . VAL A 1 390 ? 11.055 19.688 5.77 1 98.81 390 VAL A N 1
ATOM 3069 C CA . VAL A 1 390 ? 11.758 20.953 5.629 1 98.81 390 VAL A CA 1
ATOM 3070 C C . VAL A 1 390 ? 10.891 22.094 6.168 1 98.81 390 VAL A C 1
ATOM 3072 O O . VAL A 1 390 ? 11.367 22.953 6.914 1 98.81 390 VAL A O 1
ATOM 3075 N N . THR A 1 391 ? 9.641 22.062 5.816 1 98.75 391 THR A N 1
ATOM 3076 C CA . THR A 1 391 ? 8.703 23.094 6.23 1 98.75 391 THR A CA 1
ATOM 3077 C C . THR A 1 391 ? 8.578 23.141 7.75 1 98.75 391 THR A C 1
ATOM 3079 O O . THR A 1 391 ? 8.531 24.219 8.344 1 98.75 391 THR A O 1
ATOM 3082 N N . GLY A 1 392 ? 8.523 21.938 8.391 1 98.56 392 GLY A N 1
ATOM 3083 C CA . GLY A 1 392 ? 8.492 21.906 9.844 1 98.56 392 GLY A CA 1
ATOM 3084 C C . GLY A 1 392 ? 9.641 22.672 10.477 1 98.56 392 GLY A C 1
ATOM 3085 O O . GLY A 1 392 ? 9.453 23.359 11.484 1 98.56 392 GLY A O 1
ATOM 3086 N N . ASN A 1 393 ? 10.766 22.625 9.891 1 98.56 393 ASN A N 1
ATOM 3087 C CA . ASN A 1 393 ? 11.93 23.344 10.398 1 98.56 393 ASN A CA 1
ATOM 3088 C C . ASN A 1 393 ? 11.844 24.844 10.102 1 98.56 393 ASN A C 1
ATOM 3090 O O . ASN A 1 393 ? 12.234 25.672 10.93 1 98.56 393 ASN A O 1
ATOM 3094 N N . LEU A 1 394 ? 11.367 25.172 8.93 1 98.56 394 LEU A N 1
ATOM 3095 C CA . LEU A 1 394 ? 11.172 26.578 8.586 1 98.56 394 LEU A CA 1
ATOM 3096 C C . LEU A 1 394 ? 10.195 27.234 9.547 1 98.56 394 LEU A C 1
ATOM 3098 O O . LEU A 1 394 ? 10.383 28.391 9.938 1 98.56 394 LEU A O 1
ATOM 3102 N N . MET A 1 395 ? 9.172 26.531 9.914 1 98 395 MET A N 1
ATOM 3103 C CA . MET A 1 395 ? 8.148 27.047 10.82 1 98 395 MET A CA 1
ATOM 3104 C C . MET A 1 395 ? 8.758 27.438 12.164 1 98 395 MET A C 1
ATOM 3106 O O . MET A 1 395 ? 8.305 28.391 12.797 1 98 395 MET A O 1
ATOM 3110 N N . LEU A 1 396 ? 9.758 26.719 12.578 1 96.31 396 LEU A N 1
ATOM 3111 C CA . LEU A 1 396 ? 10.383 26.953 13.867 1 96.31 396 LEU A CA 1
ATOM 3112 C C . LEU A 1 396 ? 11.188 28.25 13.859 1 96.31 396 LEU A C 1
ATOM 3114 O O . LEU A 1 396 ? 11.547 28.781 14.914 1 96.31 396 LEU A O 1
ATOM 3118 N N . MET A 1 397 ? 11.422 28.766 12.711 1 94.31 397 MET A N 1
ATOM 3119 C CA . MET A 1 397 ? 12.242 29.969 12.578 1 94.31 397 MET A CA 1
ATOM 3120 C C . MET A 1 397 ? 11.383 31.219 12.484 1 94.31 397 MET A C 1
ATOM 3122 O O . MET A 1 397 ? 11.891 32.344 12.523 1 94.31 397 MET A O 1
ATOM 3126 N N . VAL A 1 398 ? 10.164 30.906 12.352 1 85.25 398 VAL A N 1
ATOM 3127 C CA . VAL A 1 398 ? 9.242 32.031 12.281 1 85.25 398 VAL A CA 1
ATOM 3128 C C . VAL A 1 398 ? 8.773 32.406 13.688 1 85.25 398 VAL A C 1
ATOM 3130 O O . VAL A 1 398 ? 8.562 31.531 14.531 1 85.25 398 VAL A O 1
ATOM 3133 N N . THR A 1 399 ? 8.672 33.562 13.922 1 74.88 399 THR A N 1
ATOM 3134 C CA . THR A 1 399 ? 8.336 34.031 15.258 1 74.88 399 THR A CA 1
ATOM 3135 C C . THR A 1 399 ? 6.824 34.156 15.43 1 74.88 399 THR A C 1
ATOM 3137 O O . THR A 1 399 ? 6.32 34.188 16.547 1 74.88 399 THR A O 1
ATOM 3140 N N . GLU A 1 400 ? 6.129 34.156 14.398 1 82.44 400 GLU A N 1
ATOM 3141 C CA . GLU A 1 400 ? 4.703 34.438 14.492 1 82.44 400 GLU A CA 1
ATOM 3142 C C . GLU A 1 400 ? 3.896 33.156 14.695 1 82.44 400 GLU A C 1
ATOM 3144 O O . GLU A 1 400 ? 4.203 32.125 14.094 1 82.44 400 GLU A O 1
ATOM 3149 N N . SER A 1 401 ? 2.936 33.188 15.648 1 88.75 401 SER A N 1
ATOM 3150 C CA . SER A 1 401 ? 1.929 32.156 15.812 1 88.75 401 SER A CA 1
ATOM 3151 C C . SER A 1 401 ? 0.928 32.156 14.664 1 88.75 401 SER A C 1
ATOM 3153 O O . SER A 1 401 ? 0.752 33.188 14 1 88.75 401 SER A O 1
ATOM 3155 N N . PRO A 1 402 ? 0.342 30.969 14.383 1 95.75 402 PRO A N 1
ATOM 3156 C CA . PRO A 1 402 ? -0.702 30.969 13.359 1 95.75 402 PRO A CA 1
ATOM 3157 C C . PRO A 1 402 ? -1.768 32.031 13.602 1 95.75 402 PRO A C 1
ATOM 3159 O O . PRO A 1 402 ? -2.164 32.25 14.75 1 95.75 402 PRO A O 1
ATOM 3162 N N . ASN A 1 403 ? -2.229 32.688 12.586 1 97.31 403 ASN A N 1
ATOM 3163 C CA . ASN A 1 403 ? -3.207 33.781 12.688 1 97.31 403 ASN A CA 1
ATOM 3164 C C . ASN A 1 403 ? -4.523 33.281 13.281 1 97.31 403 ASN A C 1
ATOM 3166 O O . ASN A 1 403 ? -4.832 32.094 13.219 1 97.31 403 ASN A O 1
ATOM 3170 N N . THR A 1 404 ? -5.184 34.156 13.891 1 97.75 404 THR A N 1
ATOM 3171 C CA . THR A 1 404 ? -6.598 34.031 14.227 1 97.75 404 THR A CA 1
ATOM 3172 C C . THR A 1 404 ? -7.418 35.062 13.477 1 97.75 404 THR A C 1
ATOM 3174 O O . THR A 1 404 ? -6.879 35.812 12.656 1 97.75 404 THR A O 1
ATOM 3177 N N . ILE A 1 405 ? -8.664 35.094 13.781 1 97 405 ILE A N 1
ATOM 3178 C CA . ILE A 1 405 ? -9.539 36.062 13.125 1 97 405 ILE A CA 1
ATOM 3179 C C . ILE A 1 405 ? -9.125 37.5 13.531 1 97 405 ILE A C 1
ATOM 3181 O O . ILE A 1 405 ? -9.367 38.438 12.789 1 97 405 ILE A O 1
ATOM 3185 N N . ASP A 1 406 ? -8.414 37.688 14.648 1 96.69 406 ASP A N 1
ATOM 3186 C CA . ASP A 1 406 ? -7.953 38.969 15.125 1 96.69 406 ASP A CA 1
ATOM 3187 C C . ASP A 1 406 ? -6.82 39.5 14.25 1 96.69 406 ASP A C 1
ATOM 3189 O O . ASP A 1 406 ? -6.73 40.719 14.008 1 96.69 406 ASP A O 1
ATOM 3193 N N . THR A 1 407 ? -5.969 38.625 13.797 1 96.56 407 THR A N 1
ATOM 3194 C CA . THR A 1 407 ? -4.797 39.062 13.039 1 96.56 407 THR A CA 1
ATOM 3195 C C . THR A 1 407 ? -4.992 38.781 11.547 1 96.56 407 THR A C 1
ATOM 3197 O O . THR A 1 407 ? -4.156 39.188 10.734 1 96.56 407 THR A O 1
ATOM 3200 N N . ASN A 1 408 ? -6.023 38.125 11.18 1 96.69 408 ASN A N 1
ATOM 3201 C CA . ASN A 1 408 ? -6.453 37.938 9.805 1 96.69 408 ASN A CA 1
ATOM 3202 C C . ASN A 1 408 ? -7.957 38.125 9.648 1 96.69 408 ASN A C 1
ATOM 3204 O O . ASN A 1 408 ? -8.68 37.188 9.289 1 96.69 408 ASN A O 1
ATOM 3208 N N . PRO A 1 409 ? -8.453 39.312 9.781 1 94.88 409 PRO A N 1
ATOM 3209 C CA . PRO A 1 409 ? -9.891 39.594 9.82 1 94.88 409 PRO A CA 1
ATOM 3210 C C . PRO A 1 409 ? -10.586 39.312 8.484 1 94.88 409 PRO A C 1
ATOM 3212 O O . PRO A 1 409 ? -11.797 39.125 8.445 1 94.88 409 PRO A O 1
ATOM 3215 N N . ASN A 1 410 ? -9.891 39.344 7.336 1 92.19 410 ASN A N 1
ATOM 3216 C CA . ASN A 1 410 ? -10.469 39.125 6.012 1 92.19 410 ASN A CA 1
ATOM 3217 C C . ASN A 1 410 ? -10.906 37.688 5.828 1 92.19 410 ASN A C 1
ATOM 3219 O O . ASN A 1 410 ? -11.641 37.344 4.891 1 92.19 410 ASN A O 1
ATOM 3223 N N . ALA A 1 411 ? -10.492 36.781 6.754 1 94.94 411 ALA A N 1
ATOM 3224 C CA . ALA A 1 411 ? -10.797 35.344 6.633 1 94.94 411 ALA A CA 1
ATOM 3225 C C . ALA A 1 411 ? -12.023 34.969 7.457 1 94.94 411 ALA A C 1
ATOM 3227 O O . ALA A 1 411 ? -12.203 33.812 7.832 1 94.94 411 ALA A O 1
ATOM 3228 N N . LYS A 1 412 ? -12.82 35.938 7.754 1 92 412 LYS A N 1
ATOM 3229 C CA . LYS A 1 412 ? -14.016 35.688 8.539 1 92 412 LYS A CA 1
ATOM 3230 C C . LYS A 1 412 ? -14.906 34.656 7.867 1 92 412 LYS A C 1
ATOM 3232 O O . LYS A 1 412 ? -15.047 34.656 6.641 1 92 412 LYS A O 1
ATOM 3237 N N . GLU A 1 413 ? -15.414 33.75 8.711 1 88.75 413 GLU A N 1
ATOM 3238 C CA . GLU A 1 413 ? -16.25 32.688 8.188 1 88.75 413 GLU A CA 1
ATOM 3239 C C . GLU A 1 413 ? -17.641 33.188 7.82 1 88.75 413 GLU A C 1
ATOM 3241 O O . GLU A 1 413 ? -18.188 34.031 8.516 1 88.75 413 GLU A O 1
ATOM 3246 N N . HIS A 1 414 ? -18.109 32.719 6.762 1 85.44 414 HIS A N 1
ATOM 3247 C CA . HIS A 1 414 ? -19.5 32.906 6.352 1 85.44 414 HIS A CA 1
ATOM 3248 C C . HIS A 1 414 ? -20.156 31.547 6.051 1 85.44 414 HIS A C 1
ATOM 3250 O O . HIS A 1 414 ? -19.453 30.547 5.832 1 85.44 414 HIS A O 1
ATOM 3256 N N . ASN A 1 415 ? -21.516 31.547 6.16 1 80.69 415 ASN A N 1
ATOM 3257 C CA . ASN A 1 415 ? -22.234 30.328 5.824 1 80.69 415 ASN A CA 1
ATOM 3258 C C . ASN A 1 415 ? -22.219 30.062 4.32 1 80.69 415 ASN A C 1
ATOM 3260 O O . ASN A 1 415 ? -22.484 30.953 3.521 1 80.69 415 ASN A O 1
ATOM 3264 N N . VAL A 1 416 ? -21.672 28.938 4.027 1 81.69 416 VAL A N 1
ATOM 3265 C CA . VAL A 1 416 ? -21.734 28.516 2.635 1 81.69 416 VAL A CA 1
ATOM 3266 C C . VAL A 1 416 ? -22.766 27.406 2.484 1 81.69 416 VAL A C 1
ATOM 3268 O O . VAL A 1 416 ? -23 26.625 3.418 1 81.69 416 VAL A O 1
ATOM 3271 N N . PRO A 1 417 ? -23.531 27.406 1.386 1 67.75 417 PRO A N 1
ATOM 3272 C CA . PRO A 1 417 ? -24.484 26.312 1.198 1 67.75 417 PRO A CA 1
ATOM 3273 C C . PRO A 1 417 ? -23.828 24.938 1.182 1 67.75 417 PRO A C 1
ATOM 3275 O O . PRO A 1 417 ? -22.703 24.797 0.691 1 67.75 417 PRO A O 1
ATOM 3278 N N . SER A 1 418 ? -24.047 24.109 1.973 1 61.47 418 SER A N 1
ATOM 3279 C CA . SER A 1 418 ? -23.516 22.75 1.96 1 61.47 418 SER A CA 1
ATOM 3280 C C . SER A 1 418 ? -24.469 21.781 1.247 1 61.47 418 SER A C 1
ATOM 3282 O O . SER A 1 418 ? -25.688 21.938 1.338 1 61.47 418 SER A O 1
ATOM 3284 N N . ALA A 1 419 ? -24.062 21.141 0.268 1 53.78 419 ALA A N 1
ATOM 3285 C CA . ALA A 1 419 ? -24.891 20.141 -0.405 1 53.78 419 ALA A CA 1
ATOM 3286 C C . ALA A 1 419 ? -25.406 19.094 0.586 1 53.78 419 ALA A C 1
ATOM 3288 O O . ALA A 1 419 ? -26.375 18.391 0.3 1 53.78 419 ALA A O 1
ATOM 3289 N N . GLY A 1 420 ? -24.641 18.797 1.553 1 50.88 420 GLY A N 1
ATOM 3290 C CA . GLY A 1 420 ? -24.969 17.688 2.451 1 50.88 420 GLY A CA 1
ATOM 3291 C C . GLY A 1 420 ? -26.203 17.953 3.281 1 50.88 420 GLY A C 1
ATOM 3292 O O . GLY A 1 420 ? -26.578 17.125 4.121 1 50.88 420 GLY A O 1
ATOM 3293 N N . GLU A 1 421 ? -26.656 19.156 3.371 1 39.78 421 GLU A N 1
ATOM 3294 C CA . GLU A 1 421 ? -27.906 19.469 4.062 1 39.78 421 GLU A CA 1
ATOM 3295 C C . GLU A 1 421 ? -29.094 18.844 3.342 1 39.78 421 GLU A C 1
ATOM 3297 O O . GLU A 1 421 ? -29.375 19.172 2.189 1 39.78 421 GLU A O 1
ATOM 3302 N N . GLY A 1 422 ? -29.531 17.469 3.586 1 42.53 422 GLY A N 1
ATOM 3303 C CA . GLY A 1 422 ? -30.672 16.641 3.242 1 42.53 422 GLY A CA 1
ATOM 3304 C C . GLY A 1 422 ? -30.281 15.297 2.678 1 42.53 422 GLY A C 1
ATOM 3305 O O . GLY A 1 422 ? -31.156 14.445 2.447 1 42.53 422 GLY A O 1
ATOM 3306 N N . LYS A 1 423 ? -29.141 15.141 2.143 1 47.47 423 LYS A N 1
ATOM 3307 C CA . LYS A 1 423 ? -28.953 13.812 1.558 1 47.47 423 LYS A CA 1
ATOM 3308 C C . LYS A 1 423 ? -28.328 12.852 2.559 1 47.47 423 LYS A C 1
ATOM 3310 O O . LYS A 1 423 ? -27.141 12.984 2.893 1 47.47 423 LYS A O 1
ATOM 3315 N N . ASP A 1 424 ? -29.141 12.5 3.461 1 42.81 424 ASP A N 1
ATOM 3316 C CA . ASP A 1 424 ? -28.766 11.398 4.344 1 42.81 424 ASP A CA 1
ATOM 3317 C C . ASP A 1 424 ? -28.219 10.219 3.547 1 42.81 424 ASP A C 1
ATOM 3319 O O . ASP A 1 424 ? -28.953 9.57 2.799 1 42.81 424 ASP A O 1
ATOM 3323 N N . PRO A 1 425 ? -26.969 10.102 3.529 1 46.28 425 PRO A N 1
ATOM 3324 C CA . PRO A 1 425 ? -26.422 9.039 2.686 1 46.28 425 PRO A CA 1
ATOM 3325 C C . PRO A 1 425 ? -27.109 7.695 2.914 1 46.28 425 PRO A C 1
ATOM 3327 O O . PRO A 1 425 ? -26.938 6.766 2.121 1 46.28 425 PRO A O 1
ATOM 3330 N N . SER A 1 426 ? -27.656 7.551 4.109 1 44.53 426 SER A N 1
ATOM 3331 C CA . SER A 1 426 ? -28.391 6.312 4.34 1 44.53 426 SER A CA 1
ATOM 3332 C C . SER A 1 426 ? -29.703 6.289 3.555 1 44.53 426 SER A C 1
ATOM 3334 O O . SER A 1 426 ? -30.359 5.25 3.453 1 44.53 426 SER A O 1
ATOM 3336 N N . LYS A 1 427 ? -30.125 7.5 3.131 1 47.72 427 LYS A N 1
ATOM 3337 C CA . LYS A 1 427 ? -31.406 7.512 2.439 1 47.72 427 LYS A CA 1
ATOM 3338 C C . LYS A 1 427 ? -31.219 7.348 0.934 1 47.72 427 LYS A C 1
ATOM 3340 O O . LYS A 1 427 ? -30.359 7.98 0.336 1 47.72 427 LYS A O 1
ATOM 3345 N N . PRO A 1 428 ? -31.938 6.426 0.265 1 40.75 428 PRO A N 1
ATOM 3346 C CA . PRO A 1 428 ? -31.844 6.32 -1.192 1 40.75 428 PRO A CA 1
ATOM 3347 C C . PRO A 1 428 ? -32.062 7.656 -1.898 1 40.75 428 PRO A C 1
ATOM 3349 O O . PRO A 1 428 ? -32.812 8.5 -1.409 1 40.75 428 PRO A O 1
ATOM 3352 N N . LYS A 1 429 ? -31.266 8.141 -2.773 1 43.53 429 LYS A N 1
ATOM 3353 C CA . LYS A 1 429 ? -31.484 9.344 -3.572 1 43.53 429 LYS A CA 1
ATOM 3354 C C . LYS A 1 429 ? -32.906 9.367 -4.137 1 43.53 429 LYS A C 1
ATOM 3356 O O . LYS A 1 429 ? -33.375 8.375 -4.688 1 43.53 429 LYS A O 1
ATOM 3361 N N . PRO A 1 430 ? -33.719 10.477 -3.977 1 37.97 430 PRO A N 1
ATOM 3362 C CA . PRO A 1 430 ? -35 10.508 -4.664 1 37.97 430 PRO A CA 1
ATOM 3363 C C . PRO A 1 430 ? -34.875 10.578 -6.184 1 37.97 430 PRO A C 1
ATOM 3365 O O . PRO A 1 430 ? -33.938 11.203 -6.691 1 37.97 430 PRO A O 1
ATOM 3368 N N . ILE A 1 431 ? -35.469 9.703 -6.918 1 44.41 431 ILE A N 1
ATOM 3369 C CA . ILE A 1 431 ? -35.5 9.727 -8.375 1 44.41 431 ILE A CA 1
ATOM 3370 C C . ILE A 1 431 ? -36 11.086 -8.852 1 44.41 431 ILE A C 1
ATOM 3372 O O . ILE A 1 431 ? -37.094 11.516 -8.469 1 44.41 431 ILE A O 1
ATOM 3376 N N . THR A 1 432 ? -35.219 11.875 -9.336 1 42.88 432 THR A N 1
ATOM 3377 C CA . THR A 1 432 ? -35.656 13.188 -9.82 1 42.88 432 THR A CA 1
ATOM 3378 C C . THR A 1 432 ? -36.375 13.07 -11.156 1 42.88 432 THR A C 1
ATOM 3380 O O . THR A 1 432 ? -36.344 12.016 -11.789 1 42.88 432 THR A O 1
ATOM 3383 N N . THR A 1 433 ? -36.938 14.18 -11.57 1 50.5 433 THR A N 1
ATOM 3384 C CA . THR A 1 433 ? -37.625 14.273 -12.852 1 50.5 433 THR A CA 1
ATOM 3385 C C . THR A 1 433 ? -36.656 14.055 -14.008 1 50.5 433 THR A C 1
ATOM 3387 O O . THR A 1 433 ? -37 13.391 -14.992 1 50.5 433 THR A O 1
ATOM 3390 N N . ALA A 1 434 ? -35.5 14.539 -13.891 1 50.41 434 ALA A N 1
ATOM 3391 C CA . ALA A 1 434 ? -34.469 14.375 -14.922 1 50.41 434 ALA A CA 1
ATOM 3392 C C . ALA A 1 434 ? -33.969 12.938 -14.961 1 50.41 434 ALA A C 1
ATOM 3394 O O . ALA A 1 434 ? -33.719 12.383 -16.047 1 50.41 434 ALA A O 1
ATOM 3395 N N . ASP A 1 435 ? -33.844 12.375 -13.805 1 47.78 435 ASP A N 1
ATOM 3396 C CA . ASP A 1 435 ? -33.5 10.961 -13.734 1 47.78 435 ASP A CA 1
ATOM 3397 C C . ASP A 1 435 ? -34.562 10.102 -14.391 1 47.78 435 ASP A C 1
ATOM 3399 O O . ASP A 1 435 ? -34.25 9.141 -15.102 1 47.78 435 ASP A O 1
ATOM 3403 N N . ARG A 1 436 ? -35.75 10.508 -14.18 1 53.28 436 ARG A N 1
ATOM 3404 C CA . ARG A 1 436 ? -36.875 9.859 -14.812 1 53.28 436 ARG A CA 1
ATOM 3405 C C . ARG A 1 436 ? -36.875 10.094 -16.312 1 53.28 436 ARG A C 1
ATOM 3407 O O . ARG A 1 436 ? -37.125 9.172 -17.094 1 53.28 436 ARG A O 1
ATOM 3414 N N . ALA A 1 437 ? -36.562 11.258 -16.703 1 57.25 437 ALA A N 1
ATOM 3415 C CA . ALA A 1 437 ? -36.5 11.602 -18.125 1 57.25 437 ALA A CA 1
ATOM 3416 C C . ALA A 1 437 ? -35.312 10.883 -18.797 1 57.25 437 ALA A C 1
ATOM 3418 O O . ALA A 1 437 ? -35.469 10.375 -19.922 1 57.25 437 ALA A O 1
ATOM 3419 N N . GLY A 1 438 ? -34.188 10.773 -18.219 1 51.44 438 GLY A N 1
ATOM 3420 C CA . GLY A 1 438 ? -33.062 10.023 -18.75 1 51.44 438 GLY A CA 1
ATOM 3421 C C . GLY A 1 438 ? -33.344 8.523 -18.812 1 51.44 438 GLY A C 1
ATOM 3422 O O . GLY A 1 438 ? -32.969 7.867 -19.781 1 51.44 438 GLY A O 1
ATOM 3423 N N . ALA A 1 439 ? -34.031 8.078 -17.828 1 54.34 439 ALA A N 1
ATOM 3424 C CA . ALA A 1 439 ? -34.469 6.684 -17.859 1 54.34 439 ALA A CA 1
ATOM 3425 C C . ALA A 1 439 ? -35.438 6.434 -19 1 54.34 439 ALA A C 1
ATOM 3427 O O . ALA A 1 439 ? -35.375 5.398 -19.656 1 54.34 439 ALA A O 1
ATOM 3428 N N . TRP A 1 440 ? -36.25 7.453 -19.172 1 57.75 440 TRP A N 1
ATOM 3429 C CA . TRP A 1 440 ? -37.188 7.395 -20.297 1 57.75 440 TRP A CA 1
ATOM 3430 C C . TRP A 1 440 ? -36.469 7.402 -21.625 1 57.75 440 TRP A C 1
ATOM 3432 O O . TRP A 1 440 ? -36.812 6.641 -22.531 1 57.75 440 TRP A O 1
ATOM 3442 N N . ILE A 1 441 ? -35.5 8.156 -21.719 1 59 441 ILE A N 1
ATOM 3443 C CA . ILE A 1 441 ? -34.75 8.266 -22.969 1 59 441 ILE A CA 1
ATOM 3444 C C . ILE A 1 441 ? -33.938 6.988 -23.203 1 59 441 ILE A C 1
ATOM 3446 O O . ILE A 1 441 ? -33.938 6.441 -24.312 1 59 441 ILE A O 1
ATOM 3450 N N . LEU A 1 442 ? -33.438 6.516 -22.156 1 56 442 LEU A N 1
ATOM 3451 C CA . LEU A 1 442 ? -32.719 5.258 -22.297 1 56 442 LEU A CA 1
ATOM 3452 C C . LEU A 1 442 ? -33.656 4.109 -22.609 1 56 442 LEU A C 1
ATOM 3454 O O . LEU A 1 442 ? -33.344 3.238 -23.422 1 56 442 LEU A O 1
ATOM 3458 N N . MET A 1 443 ? -34.844 4.16 -22 1 56.81 443 MET A N 1
ATOM 3459 C CA . MET A 1 443 ? -35.875 3.188 -22.297 1 56.81 443 MET A CA 1
ATOM 3460 C C . MET A 1 443 ? -36.312 3.289 -23.75 1 56.81 443 MET A C 1
ATOM 3462 O O . MET A 1 443 ? -36.469 2.273 -24.438 1 56.81 443 MET A O 1
ATOM 3466 N N . VAL A 1 444 ? -36.438 4.465 -24.234 1 62.53 444 VAL A N 1
ATOM 3467 C CA . VAL A 1 444 ? -36.844 4.68 -25.609 1 62.53 444 VAL A CA 1
ATOM 3468 C C . VAL A 1 444 ? -35.75 4.219 -26.562 1 62.53 444 VAL A C 1
ATOM 3470 O O . VAL A 1 444 ? -36.031 3.557 -27.562 1 62.53 444 VAL A O 1
ATOM 3473 N N . MET A 1 445 ? -34.594 4.434 -26.141 1 60.31 445 MET A N 1
ATOM 3474 C CA . MET A 1 445 ? -33.5 4.012 -27 1 60.31 445 MET A CA 1
ATOM 3475 C C . MET A 1 445 ? -33.344 2.496 -26.969 1 60.31 445 MET A C 1
ATOM 3477 O O . MET A 1 445 ? -33.062 1.876 -28 1 60.31 445 MET A O 1
ATOM 3481 N N . MET A 1 446 ? -33.562 1.997 -25.859 1 58.75 446 MET A N 1
ATOM 3482 C CA . MET A 1 446 ? -33.531 0.542 -25.766 1 58.75 446 MET A CA 1
ATOM 3483 C C . MET A 1 446 ? -34.688 -0.089 -26.562 1 58.75 446 MET A C 1
ATOM 3485 O O . MET A 1 446 ? -34.469 -1.083 -27.266 1 58.75 446 MET A O 1
ATOM 3489 N N . ILE A 1 447 ? -35.781 0.462 -26.453 1 61.56 447 ILE A N 1
ATOM 3490 C CA . ILE A 1 447 ? -36.938 -0.023 -27.203 1 61.56 447 ILE A CA 1
ATOM 3491 C C . ILE A 1 447 ? -36.688 0.134 -28.703 1 61.56 447 ILE A C 1
ATOM 3493 O O . ILE A 1 447 ? -36.938 -0.779 -29.484 1 61.56 447 ILE A O 1
ATOM 3497 N N . ALA A 1 448 ? -36.062 1.217 -29.062 1 63.25 448 ALA A N 1
ATOM 3498 C CA . ALA A 1 448 ? -35.75 1.453 -30.469 1 63.25 448 ALA A CA 1
ATOM 3499 C C . ALA A 1 448 ? -34.688 0.477 -30.969 1 63.25 448 ALA A C 1
ATOM 3501 O O . ALA A 1 448 ? -34.781 -0.05 -32.062 1 63.25 448 ALA A O 1
ATOM 3502 N N . ALA A 1 449 ? -33.812 0.224 -30.141 1 60.06 449 ALA A N 1
ATOM 3503 C CA . ALA A 1 449 ? -32.75 -0.71 -30.5 1 60.06 449 ALA A CA 1
ATOM 3504 C C . ALA A 1 449 ? -33.281 -2.137 -30.594 1 60.06 449 ALA A C 1
ATOM 3506 O O . ALA A 1 449 ? -32.969 -2.863 -31.547 1 60.06 449 ALA A O 1
ATOM 3507 N N . VAL A 1 450 ? -34.125 -2.492 -29.703 1 61.12 450 VAL A N 1
ATOM 3508 C CA . VAL A 1 450 ? -34.719 -3.814 -29.734 1 61.12 450 VAL A CA 1
ATOM 3509 C C . VAL A 1 450 ? -35.688 -3.914 -30.938 1 61.12 450 VAL A C 1
ATOM 3511 O O . VAL A 1 450 ? -35.656 -4.91 -31.672 1 61.12 450 VAL A O 1
ATOM 3514 N N . THR A 1 451 ? -36.469 -2.902 -31.109 1 60.22 451 THR A N 1
ATOM 3515 C CA . THR A 1 451 ? -37.406 -2.914 -32.219 1 60.22 451 THR A CA 1
ATOM 3516 C C . THR A 1 451 ? -36.656 -2.871 -33.562 1 60.22 451 THR A C 1
ATOM 3518 O O . THR A 1 451 ? -37.094 -3.516 -34.531 1 60.22 451 THR A O 1
ATOM 3521 N N . GLY A 1 452 ? -35.625 -2.156 -33.625 1 59.41 452 GLY A N 1
ATOM 3522 C CA . GLY A 1 452 ? -34.812 -2.156 -34.844 1 59.41 452 GLY A CA 1
ATOM 3523 C C . GLY A 1 452 ? -34.156 -3.5 -35.125 1 59.41 452 GLY A C 1
ATOM 3524 O O . GLY A 1 452 ? -34.125 -3.945 -36.25 1 59.41 452 GLY A O 1
ATOM 3525 N N . SER A 1 453 ? -33.719 -4.082 -34.094 1 56.94 453 SER A N 1
ATOM 3526 C CA . SER A 1 453 ? -33.094 -5.402 -34.25 1 56.94 453 SER A CA 1
ATOM 3527 C C . SER A 1 453 ? -34.156 -6.438 -34.656 1 56.94 453 SER A C 1
ATOM 3529 O O . SER A 1 453 ? -33.875 -7.289 -35.5 1 56.94 453 SER A O 1
ATOM 3531 N N . VAL A 1 454 ? -35.25 -6.355 -34.062 1 56.44 454 VAL A N 1
ATOM 3532 C CA . VAL A 1 454 ? -36.344 -7.258 -34.469 1 56.44 454 VAL A CA 1
ATOM 3533 C C . VAL A 1 454 ? -36.75 -6.953 -35.906 1 56.44 454 VAL A C 1
ATOM 3535 O O . VAL A 1 454 ? -37 -7.867 -36.688 1 56.44 454 VAL A O 1
ATOM 3538 N N . GLY A 1 455 ? -36.844 -5.695 -36.219 1 57.22 455 GLY A N 1
ATOM 3539 C CA . GLY A 1 455 ? -37.156 -5.328 -37.594 1 57.22 455 GLY A CA 1
ATOM 3540 C C . GLY A 1 455 ? -36.156 -5.848 -38.594 1 57.22 455 GLY A C 1
ATOM 3541 O O . GLY A 1 455 ? -36.531 -6.281 -39.688 1 57.22 455 GLY A O 1
ATOM 3542 N N . TRP A 1 456 ? -34.969 -5.77 -38.188 1 56.59 456 TRP A N 1
ATOM 3543 C CA . TRP A 1 456 ? -33.938 -6.281 -39.062 1 56.59 456 TRP A CA 1
ATOM 3544 C C . TRP A 1 456 ? -34.062 -7.793 -39.219 1 56.59 456 TRP A C 1
ATOM 3546 O O . TRP A 1 456 ? -33.875 -8.328 -40.344 1 56.59 456 TRP A O 1
ATOM 3556 N N . LEU A 1 457 ? -34.438 -8.445 -38.219 1 50.62 457 LEU A N 1
ATOM 3557 C CA . LEU A 1 457 ? -34.562 -9.898 -38.281 1 50.62 457 LEU A CA 1
ATOM 3558 C C . LEU A 1 457 ? -35.812 -10.297 -39.062 1 50.62 457 LEU A C 1
ATOM 3560 O O . LEU A 1 457 ? -35.844 -11.352 -39.688 1 50.62 457 LEU A O 1
ATOM 3564 N N . VAL A 1 458 ? -36.875 -9.484 -38.906 1 45.31 458 VAL A N 1
ATOM 3565 C CA . VAL A 1 458 ? -38.125 -9.867 -39.531 1 45.31 458 VAL A CA 1
ATOM 3566 C C . VAL A 1 458 ? -38.188 -9.25 -40.938 1 45.31 458 VAL A C 1
ATOM 3568 O O . VAL A 1 458 ? -39.219 -9.336 -41.594 1 45.31 458 VAL A O 1
ATOM 3571 N N . LYS A 1 459 ? -37.156 -8.422 -41.219 1 47.28 459 LYS A N 1
ATOM 3572 C CA . LYS A 1 459 ? -37.25 -8.094 -42.656 1 47.28 459 LYS A CA 1
ATOM 3573 C C . LYS A 1 459 ? -37.281 -9.359 -43.5 1 47.28 459 LYS A C 1
ATOM 3575 O O . LYS A 1 459 ? -36.438 -10.242 -43.312 1 47.28 459 LYS A O 1
ATOM 3580 N N . PRO A 1 460 ? -38.438 -9.492 -44.469 1 43.19 460 PRO A N 1
ATOM 3581 C CA . PRO A 1 460 ? -38.594 -10.617 -45.375 1 43.19 460 PRO A CA 1
ATOM 3582 C C . PRO A 1 460 ? -37.375 -10.82 -46.281 1 43.19 460 PRO A C 1
ATOM 3584 O O . PRO A 1 460 ? -36.656 -9.867 -46.562 1 43.19 460 PRO A O 1
ATOM 3587 N N . MET B 1 1 ? -86.812 -9.266 -5.355 1 27.92 1 MET B N 1
ATOM 3588 C CA . MET B 1 1 ? -85.938 -9.742 -6.406 1 27.92 1 MET B CA 1
ATOM 3589 C C . MET B 1 1 ? -84.938 -8.664 -6.789 1 27.92 1 MET B C 1
ATOM 3591 O O . MET B 1 1 ? -85.25 -7.656 -7.398 1 27.92 1 MET B O 1
ATOM 3595 N N . HIS B 1 2 ? -84 -8.312 -5.809 1 28.64 2 HIS B N 1
ATOM 3596 C CA . HIS B 1 2 ? -83.125 -7.215 -5.375 1 28.64 2 HIS B CA 1
ATOM 3597 C C . HIS B 1 2 ? -81.938 -7.078 -6.293 1 28.64 2 HIS B C 1
ATOM 3599 O O . HIS B 1 2 ? -81.062 -7.977 -6.359 1 28.64 2 HIS B O 1
ATOM 3605 N N . TYR B 1 3 ? -82.188 -6.562 -7.547 1 29.94 3 TYR B N 1
ATOM 3606 C CA . TYR B 1 3 ? -81.25 -6.371 -8.664 1 29.94 3 TYR B CA 1
ATOM 3607 C C . TYR B 1 3 ? -80.062 -5.551 -8.234 1 29.94 3 TYR B C 1
ATOM 3609 O O . TYR B 1 3 ? -80.188 -4.426 -7.746 1 29.94 3 TYR B O 1
ATOM 3617 N N . LEU B 1 4 ? -79 -6.254 -7.707 1 31.41 4 LEU B N 1
ATOM 3618 C CA . LEU B 1 4 ? -77.688 -5.789 -7.242 1 31.41 4 LEU B CA 1
ATOM 3619 C C . LEU B 1 4 ? -77 -4.934 -8.305 1 31.41 4 LEU B C 1
ATOM 3621 O O . LEU B 1 4 ? -76.875 -5.352 -9.453 1 31.41 4 LEU B O 1
ATOM 3625 N N . THR B 1 5 ? -77.125 -3.594 -8.289 1 32.25 5 THR B N 1
ATOM 3626 C CA . THR B 1 5 ? -76.688 -2.512 -9.156 1 32.25 5 THR B CA 1
ATOM 3627 C C . THR B 1 5 ? -75.188 -2.564 -9.344 1 32.25 5 THR B C 1
ATOM 3629 O O . THR B 1 5 ? -74.438 -3.039 -8.461 1 32.25 5 THR B O 1
ATOM 3632 N N . SER B 1 6 ? -74.625 -2.553 -10.625 1 32.41 6 SER B N 1
ATOM 3633 C CA . SER B 1 6 ? -73.438 -2.713 -11.391 1 32.41 6 SER B CA 1
ATOM 3634 C C . SER B 1 6 ? -72.375 -1.704 -10.961 1 32.41 6 SER B C 1
ATOM 3636 O O . SER B 1 6 ? -71.375 -1.485 -11.664 1 32.41 6 SER B O 1
ATOM 3638 N N . GLN B 1 7 ? -72.562 -0.828 -9.922 1 28.86 7 GLN B N 1
ATOM 3639 C CA . GLN B 1 7 ? -71.625 0.302 -9.742 1 28.86 7 GLN B CA 1
ATOM 3640 C C . GLN B 1 7 ? -70.188 -0.147 -9.797 1 28.86 7 GLN B C 1
ATOM 3642 O O . GLN B 1 7 ? -69.375 0.417 -10.547 1 28.86 7 GLN B O 1
ATOM 3647 N N . GLN B 1 8 ? -69.312 0.054 -8.656 1 27.58 8 GLN B N 1
ATOM 3648 C CA . GLN B 1 8 ? -68.062 0.736 -8.352 1 27.58 8 GLN B CA 1
ATOM 3649 C C . GLN B 1 8 ? -66.875 -0.199 -8.539 1 27.58 8 GLN B C 1
ATOM 3651 O O . GLN B 1 8 ? -66.438 -0.83 -7.578 1 27.58 8 GLN B O 1
ATOM 3656 N N . LEU B 1 9 ? -66.812 -1.138 -9.438 1 26.2 9 LEU B N 1
ATOM 3657 C CA . LEU B 1 9 ? -65.625 -1.962 -9.398 1 26.2 9 LEU B CA 1
ATOM 3658 C C . LEU B 1 9 ? -64.375 -1.143 -9.766 1 26.2 9 LEU B C 1
ATOM 3660 O O . LEU B 1 9 ? -64.125 -0.853 -10.938 1 26.2 9 LEU B O 1
ATOM 3664 N N . CYS B 1 10 ? -64.188 0.084 -9.164 1 28.28 10 CYS B N 1
ATOM 3665 C CA . CYS B 1 10 ? -62.906 0.759 -9.469 1 28.28 10 CYS B CA 1
ATOM 3666 C C . CYS B 1 10 ? -61.719 -0.175 -9.266 1 28.28 10 CYS B C 1
ATOM 3668 O O . CYS B 1 10 ? -61.5 -0.66 -8.156 1 28.28 10 CYS B O 1
ATOM 3670 N N . ALA B 1 11 ? -61.281 -0.888 -10.273 1 29.5 11 ALA B N 1
ATOM 3671 C CA . ALA B 1 11 ? -60.094 -1.71 -10.398 1 29.5 11 ALA B CA 1
ATOM 3672 C C . ALA B 1 11 ? -58.875 -0.958 -9.914 1 29.5 11 ALA B C 1
ATOM 3674 O O . ALA B 1 11 ? -58.531 0.099 -10.453 1 29.5 11 ALA B O 1
ATOM 3675 N N . THR B 1 12 ? -58.656 -0.862 -8.594 1 29.7 12 THR B N 1
ATOM 3676 C CA . THR B 1 12 ? -57.375 -0.476 -8.047 1 29.7 12 THR B CA 1
ATOM 3677 C C . THR B 1 12 ? -56.219 -1.13 -8.828 1 29.7 12 THR B C 1
ATOM 3679 O O . THR B 1 12 ? -56.094 -2.354 -8.812 1 29.7 12 THR B O 1
ATOM 3682 N N . LEU B 1 13 ? -55.969 -0.661 -10.008 1 30.86 13 LEU B N 1
ATOM 3683 C CA . LEU B 1 13 ? -54.688 -1.033 -10.641 1 30.86 13 LEU B CA 1
ATOM 3684 C C . LEU B 1 13 ? -53.531 -0.867 -9.664 1 30.86 13 LEU B C 1
ATOM 3686 O O . LEU B 1 13 ? -53.219 0.252 -9.258 1 30.86 13 LEU B O 1
ATOM 3690 N N . LEU B 1 14 ? -53.406 -1.792 -8.734 1 31.48 14 LEU B N 1
ATOM 3691 C CA . LEU B 1 14 ? -52.156 -1.937 -7.996 1 31.48 14 LEU B CA 1
ATOM 3692 C C . LEU B 1 14 ? -50.969 -1.852 -8.938 1 31.48 14 LEU B C 1
ATOM 3694 O O . LEU B 1 14 ? -50.781 -2.723 -9.789 1 31.48 14 LEU B O 1
ATOM 3698 N N . PHE B 1 15 ? -50.656 -0.642 -9.391 1 33.78 15 PHE B N 1
ATOM 3699 C CA . PHE B 1 15 ? -49.344 -0.452 -9.961 1 33.78 15 PHE B CA 1
ATOM 3700 C C . PHE B 1 15 ? -48.281 -1.112 -9.086 1 33.78 15 PHE B C 1
ATOM 3702 O O . PHE B 1 15 ? -47.969 -0.633 -7.988 1 33.78 15 PHE B O 1
ATOM 3709 N N . LEU B 1 16 ? -48.25 -2.41 -9.141 1 32.47 16 LEU B N 1
ATOM 3710 C CA . LEU B 1 16 ? -47.031 -3.049 -8.648 1 32.47 16 LEU B CA 1
ATOM 3711 C C . LEU B 1 16 ? -45.781 -2.389 -9.242 1 32.47 16 LEU B C 1
ATOM 3713 O O . LEU B 1 16 ? -45.5 -2.521 -10.445 1 32.47 16 LEU B O 1
ATOM 3717 N N . PHE B 1 17 ? -45.531 -1.195 -8.812 1 32.56 17 PHE B N 1
ATOM 3718 C CA . PHE B 1 17 ? -44.188 -0.719 -9.039 1 32.56 17 PHE B CA 1
ATOM 3719 C C . PHE B 1 17 ? -43.156 -1.812 -8.727 1 32.56 17 PHE B C 1
ATOM 3721 O O . PHE B 1 17 ? -42.938 -2.148 -7.562 1 32.56 17 PHE B O 1
ATOM 3728 N N . PHE B 1 18 ? -43.062 -2.721 -9.664 1 34.09 18 PHE B N 1
ATOM 3729 C CA . PHE B 1 18 ? -41.844 -3.51 -9.602 1 34.09 18 PHE B CA 1
ATOM 3730 C C . PHE B 1 18 ? -40.625 -2.605 -9.484 1 34.09 18 PHE B C 1
ATOM 3732 O O . PHE B 1 18 ? -40.281 -1.891 -10.43 1 34.09 18 PHE B O 1
ATOM 3739 N N . HIS B 1 19 ? -40.406 -2.006 -8.359 1 34.53 19 HIS B N 1
ATOM 3740 C CA . HIS B 1 19 ? -39.031 -1.613 -8.086 1 34.53 19 HIS B CA 1
ATOM 3741 C C . HIS B 1 19 ? -38.062 -2.596 -8.711 1 34.53 19 HIS B C 1
ATOM 3743 O O . HIS B 1 19 ? -37.875 -3.715 -8.219 1 34.53 19 HIS B O 1
ATOM 3749 N N . ALA B 1 20 ? -37.938 -2.465 -9.953 1 32.09 20 ALA B N 1
ATOM 3750 C CA . ALA B 1 20 ? -36.781 -3.148 -10.523 1 32.09 20 ALA B CA 1
ATOM 3751 C C . ALA B 1 20 ? -35.531 -2.848 -9.719 1 32.09 20 ALA B C 1
ATOM 3753 O O . ALA B 1 20 ? -34.938 -1.765 -9.844 1 32.09 20 ALA B O 1
ATOM 3754 N N . GLN B 1 21 ? -35.406 -3.197 -8.508 1 35.34 21 GLN B N 1
ATOM 3755 C CA . GLN B 1 21 ? -34.031 -3.295 -8 1 35.34 21 GLN B CA 1
ATOM 3756 C C . GLN B 1 21 ? -33.094 -3.736 -9.094 1 35.34 21 GLN B C 1
ATOM 3758 O O . GLN B 1 21 ? -33.219 -4.828 -9.656 1 35.34 21 GLN B O 1
ATOM 3763 N N . THR B 1 22 ? -32.75 -2.869 -9.93 1 36.38 22 THR B N 1
ATOM 3764 C CA . THR B 1 22 ? -31.625 -3.342 -10.734 1 36.38 22 THR B CA 1
ATOM 3765 C C . THR B 1 22 ? -30.766 -4.312 -9.93 1 36.38 22 THR B C 1
ATOM 3767 O O . THR B 1 22 ? -30.172 -3.934 -8.922 1 36.38 22 THR B O 1
ATOM 3770 N N . ALA B 1 23 ? -31.156 -5.379 -9.766 1 39.91 23 ALA B N 1
ATOM 3771 C CA . ALA B 1 23 ? -30.312 -6.445 -9.227 1 39.91 23 ALA B CA 1
ATOM 3772 C C . ALA B 1 23 ? -28.844 -6.227 -9.586 1 39.91 23 ALA B C 1
ATOM 3774 O O . ALA B 1 23 ? -28.484 -6.219 -10.766 1 39.91 23 ALA B O 1
ATOM 3775 N N . LEU B 1 24 ? -28.094 -5.336 -8.945 1 52.28 24 LEU B N 1
ATOM 3776 C CA . LEU B 1 24 ? -26.641 -5.348 -9.117 1 52.28 24 LEU B CA 1
ATOM 3777 C C . LEU B 1 24 ? -26.156 -6.734 -9.516 1 52.28 24 LEU B C 1
ATOM 3779 O O . LEU B 1 24 ? -26.406 -7.719 -8.82 1 52.28 24 LEU B O 1
ATOM 3783 N N . SER B 1 25 ? -26 -7.039 -10.844 1 64 25 SER B N 1
ATOM 3784 C CA . SER B 1 25 ? -25.922 -8.281 -11.602 1 64 25 SER B CA 1
ATOM 3785 C C . SER B 1 25 ? -24.734 -9.133 -11.172 1 64 25 SER B C 1
ATOM 3787 O O . SER B 1 25 ? -23.594 -8.664 -11.164 1 64 25 SER B O 1
ATOM 3789 N N . ASP B 1 26 ? -24.844 -10.109 -10.328 1 84.94 26 ASP B N 1
ATOM 3790 C CA . ASP B 1 26 ? -24.094 -11.344 -10.125 1 84.94 26 ASP B CA 1
ATOM 3791 C C . ASP B 1 26 ? -23.672 -11.953 -11.461 1 84.94 26 ASP B C 1
ATOM 3793 O O . ASP B 1 26 ? -24.406 -11.883 -12.445 1 84.94 26 ASP B O 1
ATOM 3797 N N . LEU B 1 27 ? -22.422 -12.32 -11.555 1 93.94 27 LEU B N 1
ATOM 3798 C CA . LEU B 1 27 ? -21.922 -12.891 -12.805 1 93.94 27 LEU B CA 1
ATOM 3799 C C . LEU B 1 27 ? -22.625 -14.195 -13.125 1 93.94 27 LEU B C 1
ATOM 3801 O O . LEU B 1 27 ? -22.547 -14.695 -14.25 1 93.94 27 LEU B O 1
ATOM 3805 N N . GLY B 1 28 ? -23.328 -14.75 -12.156 1 93.62 28 GLY B N 1
ATOM 3806 C CA . GLY B 1 28 ? -24.047 -15.992 -12.367 1 93.62 28 GLY B CA 1
ATOM 3807 C C . GLY B 1 28 ? -23.141 -17.219 -12.414 1 93.62 28 GLY B C 1
ATOM 3808 O O . GLY B 1 28 ? -23.484 -18.219 -13.039 1 93.62 28 GLY B O 1
ATOM 3809 N N . ILE B 1 29 ? -21.984 -17.172 -11.805 1 96.19 29 ILE B N 1
ATOM 3810 C CA . ILE B 1 29 ? -21.047 -18.297 -11.805 1 96.19 29 ILE B CA 1
ATOM 3811 C C . ILE B 1 29 ? -21.562 -19.391 -10.875 1 96.19 29 ILE B C 1
ATOM 3813 O O . ILE B 1 29 ? -21.938 -19.125 -9.734 1 96.19 29 ILE B O 1
ATOM 3817 N N . VAL B 1 30 ? -21.547 -20.578 -11.414 1 94.31 30 VAL B N 1
ATOM 3818 C CA . VAL B 1 30 ? -21.797 -21.797 -10.648 1 94.31 30 VAL B CA 1
ATOM 3819 C C . VAL B 1 30 ? -20.516 -22.625 -10.57 1 94.31 30 VAL B C 1
ATOM 3821 O O . VAL B 1 30 ? -19.969 -23.016 -11.602 1 94.31 30 VAL B O 1
ATOM 3824 N N . ALA B 1 31 ? -19.828 -22.922 -9.43 1 91.44 31 ALA B N 1
ATOM 3825 C CA . ALA B 1 31 ? -18.5 -23.438 -9.188 1 91.44 31 ALA B CA 1
ATOM 3826 C C . ALA B 1 31 ? -18.266 -24.75 -9.953 1 91.44 31 ALA B C 1
ATOM 3828 O O . ALA B 1 31 ? -17.172 -25 -10.453 1 91.44 31 ALA B O 1
ATOM 3829 N N . ASN B 1 32 ? -19.156 -25.562 -10.148 1 91.12 32 ASN B N 1
ATOM 3830 C CA . ASN B 1 32 ? -18.969 -26.859 -10.805 1 91.12 32 ASN B CA 1
ATOM 3831 C C . ASN B 1 32 ? -19.625 -26.891 -12.18 1 91.12 32 ASN B C 1
ATOM 3833 O O . ASN B 1 32 ? -20.016 -27.953 -12.656 1 91.12 32 ASN B O 1
ATOM 3837 N N . ASN B 1 33 ? -19.703 -25.734 -12.719 1 96.38 33 ASN B N 1
ATOM 3838 C CA . ASN B 1 33 ? -20.234 -25.594 -14.07 1 96.38 33 ASN B CA 1
ATOM 3839 C C . ASN B 1 33 ? -19.25 -24.875 -14.984 1 96.38 33 ASN B C 1
ATOM 3841 O O . ASN B 1 33 ? -19.109 -23.656 -14.898 1 96.38 33 ASN B O 1
ATOM 3845 N N . GLU B 1 34 ? -18.656 -25.641 -15.914 1 96.69 34 GLU B N 1
ATOM 3846 C CA . GLU B 1 34 ? -17.609 -25.125 -16.766 1 96.69 34 GLU B CA 1
ATOM 3847 C C . GLU B 1 34 ? -18.094 -23.938 -17.594 1 96.69 34 GLU B C 1
ATOM 3849 O O . GLU B 1 34 ? -17.391 -22.922 -17.703 1 96.69 34 GLU B O 1
ATOM 3854 N N . ASP B 1 35 ? -19.281 -24.031 -18.156 1 97 35 ASP B N 1
ATOM 3855 C CA . ASP B 1 35 ? -19.812 -22.969 -19.016 1 97 35 ASP B CA 1
ATOM 3856 C C . ASP B 1 35 ? -20.016 -21.672 -18.234 1 97 35 ASP B C 1
ATOM 3858 O O . ASP B 1 35 ? -19.703 -20.594 -18.719 1 97 35 ASP B O 1
ATOM 3862 N N . SER B 1 36 ? -20.5 -21.812 -17.062 1 97.69 36 SER B N 1
ATOM 3863 C CA . SER B 1 36 ? -20.734 -20.609 -16.25 1 97.69 36 SER B CA 1
ATOM 3864 C C . SER B 1 36 ? -19.422 -19.969 -15.82 1 97.69 36 SER B C 1
ATOM 3866 O O . SER B 1 36 ? -19.328 -18.75 -15.734 1 97.69 36 SER B O 1
ATOM 3868 N N . LEU B 1 37 ? -18.422 -20.781 -15.5 1 98.31 37 LEU B N 1
ATOM 3869 C CA . LEU B 1 37 ? -17.109 -20.266 -15.156 1 98.31 37 LEU B CA 1
ATOM 3870 C C . LEU B 1 37 ? -16.5 -19.516 -16.328 1 98.31 37 LEU B C 1
ATOM 3872 O O . LEU B 1 37 ? -15.984 -18.406 -16.156 1 98.31 37 LEU B O 1
ATOM 3876 N N . LYS B 1 38 ? -16.609 -20.094 -17.516 1 98 38 LYS B N 1
ATOM 3877 C CA . LYS B 1 38 ? -16.078 -19.453 -18.719 1 98 38 LYS B CA 1
ATOM 3878 C C . LYS B 1 38 ? -16.781 -18.125 -19 1 98 38 LYS B C 1
ATOM 3880 O O . LYS B 1 38 ? -16.125 -17.141 -19.328 1 98 38 LYS B O 1
ATOM 3885 N N . LYS B 1 39 ? -18.062 -18.125 -18.828 1 97.69 39 LYS B N 1
ATOM 3886 C CA . LYS B 1 39 ? -18.828 -16.891 -19.031 1 97.69 39 LYS B CA 1
ATOM 3887 C C . LYS B 1 39 ? -18.438 -15.82 -18.031 1 97.69 39 LYS B C 1
ATOM 3889 O O . LYS B 1 39 ? -18.297 -14.648 -18.391 1 97.69 39 LYS B O 1
ATOM 3894 N N . GLY B 1 40 ? -18.297 -16.234 -16.75 1 97.81 40 GLY B N 1
ATOM 3895 C CA . GLY B 1 40 ? -17.828 -15.312 -15.734 1 97.81 40 GLY B CA 1
ATOM 3896 C C . GLY B 1 40 ? -16.469 -14.711 -16.062 1 97.81 40 GLY B C 1
ATOM 3897 O O . GLY B 1 40 ? -16.281 -13.492 -15.953 1 97.81 40 GLY B O 1
ATOM 3898 N N . ALA B 1 41 ? -15.531 -15.555 -16.516 1 98.5 41 ALA B N 1
ATOM 3899 C CA . ALA B 1 41 ? -14.203 -15.086 -16.891 1 98.5 41 ALA B CA 1
ATOM 3900 C C . ALA B 1 41 ? -14.273 -14.086 -18.047 1 98.5 41 ALA B C 1
ATOM 3902 O O . ALA B 1 41 ? -13.562 -13.078 -18.047 1 98.5 41 ALA B O 1
ATOM 3903 N N . GLN B 1 42 ? -15.133 -14.344 -19 1 98 42 GLN B N 1
ATOM 3904 C CA . GLN B 1 42 ? -15.289 -13.484 -20.172 1 98 42 GLN B CA 1
ATOM 3905 C C . GLN B 1 42 ? -15.828 -12.109 -19.781 1 98 42 GLN B C 1
ATOM 3907 O O . GLN B 1 42 ? -15.617 -11.133 -20.5 1 98 42 GLN B O 1
ATOM 3912 N N . GLU B 1 43 ? -16.484 -12.055 -18.641 1 97.31 43 GLU B N 1
ATOM 3913 C CA . GLU B 1 43 ? -16.984 -10.781 -18.141 1 97.31 43 GLU B CA 1
ATOM 3914 C C . GLU B 1 43 ? -15.938 -10.055 -17.297 1 97.31 43 GLU B C 1
ATOM 3916 O O . GLU B 1 43 ? -15.953 -8.828 -17.203 1 97.31 43 GLU B O 1
ATOM 3921 N N . ILE B 1 44 ? -14.977 -10.75 -16.734 1 98.12 44 ILE B N 1
ATOM 3922 C CA . ILE B 1 44 ? -13.953 -10.195 -15.852 1 98.12 44 ILE B CA 1
ATOM 3923 C C . ILE B 1 44 ? -12.797 -9.648 -16.688 1 98.12 44 ILE B C 1
ATOM 3925 O O . ILE B 1 44 ? -12.195 -8.633 -16.344 1 98.12 44 ILE B O 1
ATOM 3929 N N . ILE B 1 45 ? -12.531 -10.219 -17.859 1 98.5 45 ILE B N 1
ATOM 3930 C CA . ILE B 1 45 ? -11.312 -10 -18.625 1 98.5 45 ILE B CA 1
ATOM 3931 C C . ILE B 1 45 ? -11.375 -8.633 -19.312 1 98.5 45 ILE B C 1
ATOM 3933 O O . ILE B 1 45 ? -10.406 -7.875 -19.297 1 98.5 45 ILE B O 1
ATOM 3937 N N . PRO B 1 46 ? -12.539 -8.18 -19.844 1 97.12 46 PRO B N 1
ATOM 3938 C CA . PRO B 1 46 ? -12.531 -6.922 -20.594 1 97.12 46 PRO B CA 1
ATOM 3939 C C . PRO B 1 46 ? -12.133 -5.727 -19.719 1 97.12 46 PRO B C 1
ATOM 3941 O O . PRO B 1 46 ? -11.227 -4.969 -20.094 1 97.12 46 PRO B O 1
ATOM 3944 N N . PRO B 1 47 ? -12.742 -5.582 -18.547 1 96.88 47 PRO B N 1
ATOM 3945 C CA . PRO B 1 47 ? -12.25 -4.457 -17.75 1 96.88 47 PRO B CA 1
ATOM 3946 C C . PRO B 1 47 ? -10.789 -4.629 -17.328 1 96.88 47 PRO B C 1
ATOM 3948 O O . PRO B 1 47 ? -10.055 -3.643 -17.219 1 96.88 47 PRO B O 1
ATOM 3951 N N . MET B 1 48 ? -10.297 -5.828 -17.094 1 97.56 48 MET B N 1
ATOM 3952 C CA . MET B 1 48 ? -8.891 -6.059 -16.781 1 97.56 48 MET B CA 1
ATOM 3953 C C . MET B 1 48 ? -7.988 -5.531 -17.891 1 97.56 48 MET B C 1
ATOM 3955 O O . MET B 1 48 ? -7 -4.844 -17.625 1 97.56 48 MET B O 1
ATOM 3959 N N . MET B 1 49 ? -8.414 -5.812 -19.109 1 97.19 49 MET B N 1
ATOM 3960 C CA . MET B 1 49 ? -7.598 -5.418 -20.25 1 97.19 49 MET B CA 1
ATOM 3961 C C . MET B 1 49 ? -7.684 -3.918 -20.5 1 97.19 49 MET B C 1
ATOM 3963 O O . MET B 1 49 ? -6.738 -3.309 -21 1 97.19 49 MET B O 1
ATOM 3967 N N . GLU B 1 50 ? -8.781 -3.32 -20.141 1 94.19 50 GLU B N 1
ATOM 3968 C CA . GLU B 1 50 ? -8.859 -1.862 -20.172 1 94.19 50 GLU B CA 1
ATOM 3969 C C . GLU B 1 50 ? -7.902 -1.234 -19.172 1 94.19 50 GLU B C 1
ATOM 3971 O O . GLU B 1 50 ? -7.207 -0.265 -19.484 1 94.19 50 GLU B O 1
ATOM 3976 N N . PHE B 1 51 ? -7.906 -1.806 -17.969 1 93.19 51 PHE B N 1
ATOM 3977 C CA . PHE B 1 51 ? -6.961 -1.32 -16.969 1 93.19 51 PHE B CA 1
ATOM 3978 C C . PHE B 1 51 ? -5.527 -1.524 -17.453 1 93.19 51 PHE B C 1
ATOM 3980 O O . PHE B 1 51 ? -4.656 -0.688 -17.188 1 93.19 51 PHE B O 1
ATOM 3987 N N . TYR B 1 52 ? -5.246 -2.645 -18.094 1 95.38 52 TYR B N 1
ATOM 3988 C CA . TYR B 1 52 ? -3.916 -2.898 -18.641 1 95.38 52 TYR B CA 1
ATOM 3989 C C . TYR B 1 52 ? -3.504 -1.802 -19.609 1 95.38 52 TYR B C 1
ATOM 3991 O O . TYR B 1 52 ? -2.4 -1.261 -19.516 1 95.38 52 TYR B O 1
ATOM 3999 N N . LYS B 1 53 ? -4.367 -1.422 -20.484 1 90.31 53 LYS B N 1
ATOM 4000 C CA . LYS B 1 53 ? -4.098 -0.375 -21.469 1 90.31 53 LYS B CA 1
ATOM 4001 C C . LYS B 1 53 ? -3.881 0.974 -20.781 1 90.31 53 LYS B C 1
ATOM 4003 O O . LYS B 1 53 ? -2.949 1.704 -21.125 1 90.31 53 LYS B O 1
ATOM 4008 N N . GLU B 1 54 ? -4.691 1.19 -19.812 1 83.5 54 GLU B N 1
ATOM 4009 C CA . GLU B 1 54 ? -4.648 2.479 -19.125 1 83.5 54 GLU B CA 1
ATOM 4010 C C . GLU B 1 54 ? -3.365 2.629 -18.312 1 83.5 54 GLU B C 1
ATOM 4012 O O . GLU B 1 54 ? -2.873 3.744 -18.125 1 83.5 54 GLU B O 1
ATOM 4017 N N . ASN B 1 55 ? -2.855 1.504 -17.859 1 82.5 55 ASN B N 1
ATOM 4018 C CA . ASN B 1 55 ? -1.694 1.548 -16.984 1 82.5 55 ASN B CA 1
ATOM 4019 C C . ASN B 1 55 ? -0.393 1.383 -17.75 1 82.5 55 ASN B C 1
ATOM 4021 O O . ASN B 1 55 ? 0.695 1.489 -17.188 1 82.5 55 ASN B O 1
ATOM 4025 N N . GLN B 1 56 ? -0.487 1.131 -19.031 1 85.25 56 GLN B N 1
ATOM 4026 C CA . GLN B 1 56 ? 0.73 0.941 -19.812 1 85.25 56 GLN B CA 1
ATOM 4027 C C . GLN B 1 56 ? 1.545 2.23 -19.891 1 85.25 56 GLN B C 1
ATOM 4029 O O . GLN B 1 56 ? 0.997 3.305 -20.141 1 85.25 56 GLN B O 1
ATOM 4034 N N . THR B 1 57 ? 2.783 2.094 -19.609 1 71.12 57 THR B N 1
ATOM 4035 C CA . THR B 1 57 ? 3.684 3.242 -19.625 1 71.12 57 THR B CA 1
ATOM 4036 C C . THR B 1 57 ? 4.191 3.51 -21.047 1 71.12 57 THR B C 1
ATOM 4038 O O . THR B 1 57 ? 4.875 2.672 -21.625 1 71.12 57 THR B O 1
ATOM 4041 N N . GLU B 1 58 ? 3.967 4.621 -21.578 1 71.38 58 GLU B N 1
ATOM 4042 C CA . GLU B 1 58 ? 4.484 5.105 -22.859 1 71.38 58 GLU B CA 1
ATOM 4043 C C . GLU B 1 58 ? 4.215 4.109 -23.969 1 71.38 58 GLU B C 1
ATOM 4045 O O . GLU B 1 58 ? 5.023 3.965 -24.891 1 71.38 58 GLU B O 1
ATOM 4050 N N . GLY B 1 59 ? 3.297 3.23 -23.766 1 79.94 59 GLY B N 1
ATOM 4051 C CA . GLY B 1 59 ? 2.93 2.273 -24.797 1 79.94 59 GLY B CA 1
ATOM 4052 C C . GLY B 1 59 ? 3.879 1.093 -24.891 1 79.94 59 GLY B C 1
ATOM 4053 O O . GLY B 1 59 ? 3.791 0.284 -25.812 1 79.94 59 GLY B O 1
ATOM 4054 N N . ILE B 1 60 ? 4.758 0.963 -24 1 86.81 60 ILE B N 1
ATOM 4055 C CA . ILE B 1 60 ? 5.695 -0.153 -23.984 1 86.81 60 ILE B CA 1
ATOM 4056 C C . ILE B 1 60 ? 4.973 -1.433 -23.578 1 86.81 60 ILE B C 1
ATOM 4058 O O . ILE B 1 60 ? 4.383 -1.495 -22.5 1 86.81 60 ILE B O 1
ATOM 4062 N N . PRO B 1 61 ? 5.016 -2.436 -24.391 1 92.31 61 PRO B N 1
ATOM 4063 C CA . PRO B 1 61 ? 4.312 -3.682 -24.078 1 92.31 61 PRO B CA 1
ATOM 4064 C C . PRO B 1 61 ? 4.754 -4.297 -22.75 1 92.31 61 PRO B C 1
ATOM 4066 O O . PRO B 1 61 ? 5.949 -4.508 -22.531 1 92.31 61 PRO B O 1
ATOM 4069 N N . GLY B 1 62 ? 3.795 -4.562 -21.906 1 92.94 62 GLY B N 1
ATOM 4070 C CA . GLY B 1 62 ? 4.047 -5.27 -20.672 1 92.94 62 GLY B CA 1
ATOM 4071 C C . GLY B 1 62 ? 4.594 -4.371 -19.562 1 92.94 62 GLY B C 1
ATOM 4072 O O . GLY B 1 62 ? 4.812 -4.82 -18.438 1 92.94 62 GLY B O 1
ATOM 4073 N N . LYS B 1 63 ? 4.836 -3.117 -19.859 1 89.06 63 LYS B N 1
ATOM 4074 C CA . LYS B 1 63 ? 5.32 -2.176 -18.859 1 89.06 63 LYS B CA 1
ATOM 4075 C C . LYS B 1 63 ? 4.176 -1.358 -18.266 1 89.06 63 LYS B C 1
ATOM 4077 O O . LYS B 1 63 ? 3.463 -0.666 -19 1 89.06 63 LYS B O 1
ATOM 4082 N N . LEU B 1 64 ? 4.016 -1.515 -16.953 1 87.88 64 LEU B N 1
ATOM 4083 C CA . LEU B 1 64 ? 2.957 -0.784 -16.266 1 87.88 64 LEU B CA 1
ATOM 4084 C C . LEU B 1 64 ? 3.537 0.345 -15.422 1 87.88 64 LEU B C 1
ATOM 4086 O O . LEU B 1 64 ? 4.676 0.254 -14.953 1 87.88 64 LEU B O 1
ATOM 4090 N N . THR B 1 65 ? 2.73 1.276 -15.227 1 77.75 65 THR B N 1
ATOM 4091 C CA . THR B 1 65 ? 3.127 2.4 -14.391 1 77.75 65 THR B CA 1
ATOM 4092 C C . THR B 1 65 ? 3.334 1.949 -12.945 1 77.75 65 THR B C 1
ATOM 4094 O O . THR B 1 65 ? 2.461 1.308 -12.359 1 77.75 65 THR B O 1
ATOM 4097 N N . ASP B 1 66 ? 4.543 2.15 -12.422 1 73.19 66 ASP B N 1
ATOM 4098 C CA . ASP B 1 66 ? 4.93 1.997 -11.023 1 73.19 66 ASP B CA 1
ATOM 4099 C C . ASP B 1 66 ? 5.078 0.523 -10.648 1 73.19 66 ASP B C 1
ATOM 4101 O O . ASP B 1 66 ? 5.215 0.185 -9.477 1 73.19 66 ASP B O 1
ATOM 4105 N N . THR B 1 67 ? 4.914 -0.349 -11.648 1 84.75 67 THR B N 1
ATOM 4106 C CA . THR B 1 67 ? 5.121 -1.769 -11.383 1 84.75 67 THR B CA 1
ATOM 4107 C C . THR B 1 67 ? 5.539 -2.502 -12.656 1 84.75 67 THR B C 1
ATOM 4109 O O . THR B 1 67 ? 5.219 -2.064 -13.766 1 84.75 67 THR B O 1
ATOM 4112 N N . TRP B 1 68 ? 6.227 -3.541 -12.461 1 90.38 68 TRP B N 1
ATOM 4113 C CA . TRP B 1 68 ? 6.633 -4.34 -13.617 1 90.38 68 TRP B CA 1
ATOM 4114 C C . TRP B 1 68 ? 6.125 -5.77 -13.492 1 90.38 68 TRP B C 1
ATOM 4116 O O . TRP B 1 68 ? 5.598 -6.332 -14.453 1 90.38 68 TRP B O 1
ATOM 4126 N N . TYR B 1 69 ? 6.191 -6.41 -12.312 1 94.88 69 TYR B N 1
ATOM 4127 C CA . TYR B 1 69 ? 5.898 -7.836 -12.172 1 94.88 69 TYR B CA 1
ATOM 4128 C C . TYR B 1 69 ? 4.414 -8.109 -12.367 1 94.88 69 TYR B C 1
ATOM 4130 O O . TYR B 1 69 ? 4.023 -9.219 -12.742 1 94.88 69 TYR B O 1
ATOM 4138 N N . ILE B 1 70 ? 3.572 -7.09 -12.18 1 96.19 70 ILE B N 1
ATOM 4139 C CA . ILE B 1 70 ? 2.129 -7.289 -12.25 1 96.19 70 ILE B CA 1
ATOM 4140 C C . ILE B 1 70 ? 1.739 -7.723 -13.664 1 96.19 70 ILE B C 1
ATOM 4142 O O . ILE B 1 70 ? 0.845 -8.555 -13.836 1 96.19 70 ILE B O 1
ATOM 4146 N N . ALA B 1 71 ? 2.361 -7.125 -14.625 1 96.5 71 ALA B N 1
ATOM 4147 C CA . ALA B 1 71 ? 2.074 -7.555 -15.992 1 96.5 71 ALA B CA 1
ATOM 4148 C C . ALA B 1 71 ? 2.457 -9.016 -16.203 1 96.5 71 ALA B C 1
ATOM 4150 O O . ALA B 1 71 ? 1.709 -9.773 -16.828 1 96.5 71 ALA B O 1
ATOM 4151 N N . GLY B 1 72 ? 3.621 -9.406 -15.734 1 97.5 72 GLY B N 1
ATOM 4152 C CA . GLY B 1 72 ? 4.008 -10.805 -15.797 1 97.5 72 GLY B CA 1
ATOM 4153 C C . GLY B 1 72 ? 3.008 -11.734 -15.133 1 97.5 72 GLY B C 1
ATOM 4154 O O . GLY B 1 72 ? 2.676 -12.789 -15.672 1 97.5 72 GLY B O 1
ATOM 4155 N N . SER B 1 73 ? 2.564 -11.312 -13.969 1 98.25 73 SER B N 1
ATOM 4156 C CA . SER B 1 73 ? 1.574 -12.102 -13.242 1 98.25 73 SER B CA 1
ATOM 4157 C C . SER B 1 73 ? 0.252 -12.164 -14 1 98.25 73 SER B C 1
ATOM 4159 O O . SER B 1 73 ? -0.439 -13.188 -13.961 1 98.25 73 SER B O 1
ATOM 4161 N N . MET B 1 74 ? -0.108 -11.078 -14.633 1 98.62 74 MET B N 1
ATOM 4162 C CA . MET B 1 74 ? -1.316 -11.062 -15.453 1 98.62 74 MET B CA 1
ATOM 4163 C C . MET B 1 74 ? -1.2 -12.039 -16.609 1 98.62 74 MET B C 1
ATOM 4165 O O . MET B 1 74 ? -2.139 -12.789 -16.891 1 98.62 74 MET B O 1
ATOM 4169 N N . PHE B 1 75 ? -0.069 -12.078 -17.25 1 98.81 75 PHE B N 1
ATOM 4170 C CA . PHE B 1 75 ? 0.139 -13 -18.359 1 98.81 75 PHE B CA 1
ATOM 4171 C C . PHE B 1 75 ? 0.117 -14.445 -17.875 1 98.81 75 PHE B C 1
ATOM 4173 O O . PHE B 1 75 ? -0.45 -15.312 -18.547 1 98.81 75 PHE B O 1
ATOM 4180 N N . MET B 1 76 ? 0.745 -14.68 -16.75 1 98.88 76 MET B N 1
ATOM 4181 C CA . MET B 1 76 ? 0.667 -16 -16.125 1 98.88 76 MET B CA 1
ATOM 4182 C C . MET B 1 76 ? -0.785 -16.422 -15.938 1 98.88 76 MET B C 1
ATOM 4184 O O . MET B 1 76 ? -1.162 -17.547 -16.297 1 98.88 76 MET B O 1
ATOM 4188 N N . THR B 1 77 ? -1.609 -15.523 -15.438 1 98.88 77 THR B N 1
ATOM 4189 C CA . THR B 1 77 ? -3.016 -15.797 -15.164 1 98.88 77 THR B CA 1
ATOM 4190 C C . THR B 1 77 ? -3.783 -16.047 -16.453 1 98.88 77 THR B C 1
ATOM 4192 O O . THR B 1 77 ? -4.582 -16.984 -16.531 1 98.88 77 THR B O 1
ATOM 4195 N N . LEU B 1 78 ? -3.492 -15.281 -17.469 1 98.94 78 LEU B N 1
ATOM 4196 C CA . LEU B 1 78 ? -4.184 -15.406 -18.75 1 98.94 78 LEU B CA 1
ATOM 4197 C C . LEU B 1 78 ? -3.775 -16.688 -19.469 1 98.94 78 LEU B C 1
ATOM 4199 O O . LEU B 1 78 ? -4.598 -17.328 -20.125 1 98.94 78 LEU B O 1
ATOM 4203 N N . ILE B 1 79 ? -2.553 -17.078 -19.375 1 98.88 79 ILE B N 1
ATOM 4204 C CA . ILE B 1 79 ? -2.096 -18.328 -19.969 1 98.88 79 ILE B CA 1
ATOM 4205 C C . ILE B 1 79 ? -2.801 -19.516 -19.297 1 98.88 79 ILE B C 1
ATOM 4207 O O . ILE B 1 79 ? -3.316 -20.406 -19.984 1 98.88 79 ILE B O 1
ATOM 4211 N N . GLN B 1 80 ? -2.789 -19.469 -17.969 1 98.69 80 GLN B N 1
ATOM 4212 C CA . GLN B 1 80 ? -3.439 -20.562 -17.25 1 98.69 80 GLN B CA 1
ATOM 4213 C C . GLN B 1 80 ? -4.934 -20.609 -17.562 1 98.69 80 GLN B C 1
ATOM 4215 O O . GLN B 1 80 ? -5.512 -21.688 -17.688 1 98.69 80 GLN B O 1
ATOM 4220 N N . TYR B 1 81 ? -5.535 -19.422 -17.656 1 98.75 81 TYR B N 1
ATOM 4221 C CA . TYR B 1 81 ? -6.938 -19.344 -18.047 1 98.75 81 TYR B CA 1
ATOM 4222 C C . TYR B 1 81 ? -7.164 -19.969 -19.406 1 98.75 81 TYR B C 1
ATOM 4224 O O . TYR B 1 81 ? -8.109 -20.75 -19.609 1 98.75 81 TYR B O 1
ATOM 4232 N N . TRP B 1 82 ? -6.363 -19.641 -20.328 1 98.56 82 TRP B N 1
ATOM 4233 C CA . TRP B 1 82 ? -6.469 -20.203 -21.672 1 98.56 82 TRP B CA 1
ATOM 4234 C C . TRP B 1 82 ? -6.371 -21.719 -21.625 1 98.56 82 TRP B C 1
ATOM 4236 O O . TRP B 1 82 ? -7.172 -22.422 -22.25 1 98.56 82 TRP B O 1
ATOM 4246 N N . GLN B 1 83 ? -5.398 -22.203 -20.938 1 98.12 83 GLN B N 1
ATOM 4247 C CA . GLN B 1 83 ? -5.203 -23.656 -20.844 1 98.12 83 GLN B CA 1
ATOM 4248 C C . GLN B 1 83 ? -6.445 -24.328 -20.281 1 98.12 83 GLN B C 1
ATOM 4250 O O . GLN B 1 83 ? -6.836 -25.406 -20.75 1 98.12 83 GLN B O 1
ATOM 4255 N N . ALA B 1 84 ? -7.059 -23.734 -19.312 1 97.81 84 ALA B N 1
ATOM 4256 C CA . ALA B 1 84 ? -8.164 -24.359 -18.578 1 97.81 84 ALA B CA 1
ATOM 4257 C C . ALA B 1 84 ? -9.477 -24.188 -19.328 1 97.81 84 ALA B C 1
ATOM 4259 O O . ALA B 1 84 ? -10.391 -25.016 -19.203 1 97.81 84 ALA B O 1
ATOM 4260 N N . SER B 1 85 ? -9.602 -23.188 -20.156 1 97.5 85 SER B N 1
ATOM 4261 C CA . SER B 1 85 ? -10.898 -22.844 -20.719 1 97.5 85 SER B CA 1
ATOM 4262 C C . SER B 1 85 ? -10.93 -23.078 -22.219 1 97.5 85 SER B C 1
ATOM 4264 O O . SER B 1 85 ? -12.008 -23.188 -22.812 1 97.5 85 SER B O 1
ATOM 4266 N N . GLY B 1 86 ? -9.758 -23.016 -22.844 1 96.81 86 GLY B N 1
ATOM 4267 C CA . GLY B 1 86 ? -9.688 -23.047 -24.297 1 96.81 86 GLY B CA 1
ATOM 4268 C C . GLY B 1 86 ? -9.906 -21.688 -24.938 1 96.81 86 GLY B C 1
ATOM 4269 O O . GLY B 1 86 ? -9.797 -21.547 -26.156 1 96.81 86 GLY B O 1
ATOM 4270 N N . ASP B 1 87 ? -10.195 -20.641 -24.141 1 98.12 87 ASP B N 1
ATOM 4271 C CA . ASP B 1 87 ? -10.422 -19.297 -24.656 1 98.12 87 ASP B CA 1
ATOM 4272 C C . ASP B 1 87 ? -9.102 -18.625 -25.047 1 98.12 87 ASP B C 1
ATOM 4274 O O . ASP B 1 87 ? -8.32 -18.234 -24.172 1 98.12 87 ASP B O 1
ATOM 4278 N N . ASP B 1 88 ? -8.867 -18.422 -26.297 1 98.12 88 ASP B N 1
ATOM 4279 C CA . ASP B 1 88 ? -7.582 -17.922 -26.781 1 98.12 88 ASP B CA 1
ATOM 4280 C C . ASP B 1 88 ? -7.668 -16.438 -27.141 1 98.12 88 ASP B C 1
ATOM 4282 O O . ASP B 1 88 ? -6.793 -15.914 -27.844 1 98.12 88 ASP B O 1
ATOM 4286 N N . SER B 1 89 ? -8.672 -15.727 -26.656 1 97.88 89 SER B N 1
ATOM 4287 C CA . SER B 1 89 ? -8.953 -14.352 -27.078 1 97.88 89 SER B CA 1
ATOM 4288 C C . SER B 1 89 ? -7.809 -13.414 -26.703 1 97.88 89 SER B C 1
ATOM 4290 O O . SER B 1 89 ? -7.633 -12.367 -27.328 1 97.88 89 SER B O 1
ATOM 4292 N N . GLN B 1 90 ? -7.012 -13.812 -25.672 1 98.38 90 GLN B N 1
ATOM 4293 C CA . GLN B 1 90 ? -5.957 -12.898 -25.234 1 98.38 90 GLN B CA 1
ATOM 4294 C C . GLN B 1 90 ? -4.582 -13.43 -25.625 1 98.38 90 GLN B C 1
ATOM 4296 O O . GLN B 1 90 ? -3.561 -12.812 -25.312 1 98.38 90 GLN B O 1
ATOM 4301 N N . ASN B 1 91 ? -4.469 -14.555 -26.391 1 98.5 91 ASN B N 1
ATOM 4302 C CA . ASN B 1 91 ? -3.201 -15.227 -26.641 1 98.5 91 ASN B CA 1
ATOM 4303 C C . ASN B 1 91 ? -2.246 -14.344 -27.438 1 98.5 91 ASN B C 1
ATOM 4305 O O . ASN B 1 91 ? -1.035 -14.367 -27.203 1 98.5 91 ASN B O 1
ATOM 4309 N N . ALA B 1 92 ? -2.773 -13.578 -28.359 1 98 92 ALA B N 1
ATOM 4310 C CA . ALA B 1 92 ? -1.913 -12.75 -29.203 1 98 92 ALA B CA 1
ATOM 4311 C C . ALA B 1 92 ? -1.169 -11.711 -28.375 1 98 92 ALA B C 1
ATOM 4313 O O . ALA B 1 92 ? 0.047 -11.547 -28.5 1 98 92 ALA B O 1
ATOM 4314 N N . VAL B 1 93 ? -1.938 -10.984 -27.531 1 97.81 93 VAL B N 1
ATOM 4315 C CA . VAL B 1 93 ? -1.326 -9.945 -26.719 1 97.81 93 VAL B CA 1
ATOM 4316 C C . VAL B 1 93 ? -0.366 -10.57 -25.719 1 97.81 93 VAL B C 1
ATOM 4318 O O . VAL B 1 93 ? 0.727 -10.047 -25.469 1 97.81 93 VAL B O 1
ATOM 4321 N N . VAL B 1 94 ? -0.722 -11.703 -25.109 1 98.62 94 VAL B N 1
ATOM 4322 C CA . VAL B 1 94 ? 0.117 -12.383 -24.125 1 98.62 94 VAL B CA 1
ATOM 4323 C C . VAL B 1 94 ? 1.42 -12.828 -24.781 1 98.62 94 VAL B C 1
ATOM 4325 O O . VAL B 1 94 ? 2.508 -12.562 -24.266 1 98.62 94 VAL B O 1
ATOM 4328 N N . SER B 1 95 ? 1.265 -13.484 -25.953 1 98.5 95 SER B N 1
ATOM 4329 C CA . SER B 1 95 ? 2.432 -13.977 -26.672 1 98.5 95 SER B CA 1
ATOM 4330 C C . SER B 1 95 ? 3.389 -12.844 -27.016 1 98.5 95 SER B C 1
ATOM 4332 O O . SER B 1 95 ? 4.594 -12.945 -26.797 1 98.5 95 SER B O 1
ATOM 4334 N N . HIS B 1 96 ? 2.855 -11.797 -27.484 1 98 96 HIS B N 1
ATOM 4335 C CA . HIS B 1 96 ? 3.664 -10.664 -27.906 1 98 96 HIS B CA 1
ATOM 4336 C C . HIS B 1 96 ? 4.336 -9.992 -26.703 1 98 96 HIS B C 1
ATOM 4338 O O . HIS B 1 96 ? 5.555 -9.805 -26.703 1 98 96 HIS B O 1
ATOM 4344 N N . ASP B 1 97 ? 3.568 -9.609 -25.719 1 97.75 97 ASP B N 1
ATOM 4345 C CA . ASP B 1 97 ? 4.074 -8.758 -24.641 1 97.75 97 ASP B CA 1
ATOM 4346 C C . ASP B 1 97 ? 4.988 -9.539 -23.703 1 97.75 97 ASP B C 1
ATOM 4348 O O . ASP B 1 97 ? 5.949 -8.992 -23.156 1 97.75 97 ASP B O 1
ATOM 4352 N N . LEU B 1 98 ? 4.668 -10.812 -23.469 1 98.12 98 LEU B N 1
ATOM 4353 C CA . LEU B 1 98 ? 5.535 -11.664 -22.672 1 98.12 98 LEU B CA 1
ATOM 4354 C C . LEU B 1 98 ? 6.914 -11.797 -23.297 1 98.12 98 LEU B C 1
ATOM 4356 O O . LEU B 1 98 ? 7.934 -11.641 -22.625 1 98.12 98 LEU B O 1
ATOM 4360 N N . MET B 1 99 ? 6.934 -12.023 -24.625 1 97.56 99 MET B N 1
ATOM 4361 C CA . MET B 1 99 ? 8.203 -12.156 -25.328 1 97.56 99 MET B CA 1
ATOM 4362 C C . MET B 1 99 ? 8.922 -10.82 -25.406 1 97.56 99 MET B C 1
ATOM 4364 O O . MET B 1 99 ? 10.148 -10.758 -25.297 1 97.56 99 MET B O 1
ATOM 4368 N N . PHE B 1 100 ? 8.164 -9.805 -25.578 1 96 100 PHE B N 1
ATOM 4369 C CA . PHE B 1 100 ? 8.773 -8.477 -25.641 1 96 100 PHE B CA 1
ATOM 4370 C C . PHE B 1 100 ? 9.539 -8.18 -24.344 1 96 100 PHE B C 1
ATOM 4372 O O . PHE B 1 100 ? 10.664 -7.688 -24.391 1 96 100 PHE B O 1
ATOM 4379 N N . GLN B 1 101 ? 8.977 -8.492 -23.219 1 95.62 101 GLN B N 1
ATOM 4380 C CA . GLN B 1 101 ? 9.555 -8.148 -21.922 1 95.62 101 GLN B CA 1
ATOM 4381 C C . GLN B 1 101 ? 10.695 -9.086 -21.562 1 95.62 101 GLN B C 1
ATOM 4383 O O . GLN B 1 101 ? 11.453 -8.828 -20.625 1 95.62 101 GLN B O 1
ATOM 4388 N N . ALA B 1 102 ? 10.867 -10.172 -22.297 1 95.81 102 ALA B N 1
ATOM 4389 C CA . ALA B 1 102 ? 12.031 -11.031 -22.078 1 95.81 102 ALA B CA 1
ATOM 4390 C C . ALA B 1 102 ? 13.328 -10.281 -22.391 1 95.81 102 ALA B C 1
ATOM 4392 O O . ALA B 1 102 ? 14.391 -10.664 -21.906 1 95.81 102 ALA B O 1
ATOM 4393 N N . GLY B 1 103 ? 13.141 -9.203 -23.172 1 92.62 103 GLY B N 1
ATOM 4394 C CA . GLY B 1 103 ? 14.266 -8.305 -23.391 1 92.62 103 GLY B CA 1
ATOM 4395 C C . GLY B 1 103 ? 15.289 -8.852 -24.359 1 92.62 103 GLY B C 1
ATOM 4396 O O . GLY B 1 103 ? 15.055 -9.883 -25 1 92.62 103 GLY B O 1
ATOM 4397 N N . GLU B 1 104 ? 16.422 -8.156 -24.422 1 90.06 104 GLU B N 1
ATOM 4398 C CA . GLU B 1 104 ? 17.453 -8.422 -25.406 1 90.06 104 GLU B CA 1
ATOM 4399 C C . GLU B 1 104 ? 18.172 -9.742 -25.125 1 90.06 104 GLU B C 1
ATOM 4401 O O . GLU B 1 104 ? 18.641 -10.414 -26.062 1 90.06 104 GLU B O 1
ATOM 4406 N N . ASN B 1 105 ? 18.172 -10.141 -23.891 1 91.69 105 ASN B N 1
ATOM 4407 C CA . ASN B 1 105 ? 18.891 -11.352 -23.516 1 91.69 105 ASN B CA 1
ATOM 4408 C C . ASN B 1 105 ? 17.938 -12.484 -23.156 1 91.69 105 ASN B C 1
ATOM 4410 O O . ASN B 1 105 ? 18.375 -13.539 -22.688 1 91.69 105 ASN B O 1
ATOM 4414 N N . TYR B 1 106 ? 16.609 -12.219 -23.203 1 94.88 106 TYR B N 1
ATOM 4415 C CA . TYR B 1 106 ? 15.57 -13.211 -22.984 1 94.88 106 TYR B CA 1
ATOM 4416 C C . TYR B 1 106 ? 15.609 -13.742 -21.562 1 94.88 106 TYR B C 1
ATOM 4418 O O . TYR B 1 106 ? 15.453 -14.938 -21.328 1 94.88 106 TYR B O 1
ATOM 4426 N N . ASP B 1 107 ? 15.906 -12.891 -20.641 1 94.94 107 ASP B N 1
ATOM 4427 C CA . ASP B 1 107 ? 16.062 -13.289 -19.234 1 94.94 107 ASP B CA 1
ATOM 4428 C C . ASP B 1 107 ? 15.188 -12.453 -18.312 1 94.94 107 ASP B C 1
ATOM 4430 O O . ASP B 1 107 ? 15.352 -12.477 -17.094 1 94.94 107 ASP B O 1
ATOM 4434 N N . PHE B 1 108 ? 14.289 -11.648 -18.906 1 95.81 108 PHE B N 1
ATOM 4435 C CA . PHE B 1 108 ? 13.43 -10.742 -18.172 1 95.81 108 PHE B CA 1
ATOM 4436 C C . PHE B 1 108 ? 14.25 -9.844 -17.25 1 95.81 108 PHE B C 1
ATOM 4438 O O . PHE B 1 108 ? 13.906 -9.672 -16.078 1 95.81 108 PHE B O 1
ATOM 4445 N N . PHE B 1 109 ? 15.289 -9.391 -17.703 1 92.38 109 PHE B N 1
ATOM 4446 C CA . PHE B 1 109 ? 16.188 -8.508 -16.984 1 92.38 109 PHE B CA 1
ATOM 4447 C C . PHE B 1 109 ? 16.781 -7.445 -17.906 1 92.38 109 PHE B C 1
ATOM 4449 O O . PHE B 1 109 ? 18 -7.289 -17.984 1 92.38 109 PHE B O 1
ATOM 4456 N N . SER B 1 110 ? 15.828 -6.68 -18.484 1 85.38 110 SER B N 1
ATOM 4457 C CA . SER B 1 110 ? 16.25 -5.691 -19.484 1 85.38 110 SER B CA 1
ATOM 4458 C C . SER B 1 110 ? 17.078 -4.582 -18.844 1 85.38 110 SER B C 1
ATOM 4460 O O . SER B 1 110 ? 16.797 -4.176 -17.703 1 85.38 110 SER B O 1
ATOM 4462 N N . SER B 1 111 ? 18.016 -4.094 -19.578 1 77.62 111 SER B N 1
ATOM 4463 C CA . SER B 1 111 ? 18.891 -3.027 -19.125 1 77.62 111 SER B CA 1
ATOM 4464 C C . SER B 1 111 ? 18.125 -1.735 -18.875 1 77.62 111 SER B C 1
ATOM 4466 O O . SER B 1 111 ? 18.547 -0.891 -18.078 1 77.62 111 SER B O 1
ATOM 4468 N N . ASN B 1 112 ? 17.062 -1.626 -19.547 1 67.31 112 ASN B N 1
ATOM 4469 C CA . ASN B 1 112 ? 16.281 -0.396 -19.453 1 67.31 112 ASN B CA 1
ATOM 4470 C C . ASN B 1 112 ? 15.594 -0.268 -18.094 1 67.31 112 ASN B C 1
ATOM 4472 O O . ASN B 1 112 ? 15.312 0.842 -17.641 1 67.31 112 ASN B O 1
ATOM 4476 N N . TYR B 1 113 ? 15.414 -1.368 -17.453 1 70.75 113 TYR B N 1
ATOM 4477 C CA . TYR B 1 113 ? 14.586 -1.255 -16.266 1 70.75 113 TYR B CA 1
ATOM 4478 C C . TYR B 1 113 ? 15.188 -2.045 -15.109 1 70.75 113 TYR B C 1
ATOM 4480 O O . TYR B 1 113 ? 14.742 -1.929 -13.961 1 70.75 113 TYR B O 1
ATOM 4488 N N . SER B 1 114 ? 16.266 -2.666 -15.305 1 76.62 114 SER B N 1
ATOM 4489 C CA . SER B 1 114 ? 16.781 -3.619 -14.328 1 76.62 114 SER B CA 1
ATOM 4490 C C . SER B 1 114 ? 17.391 -2.906 -13.125 1 76.62 114 SER B C 1
ATOM 4492 O O . SER B 1 114 ? 17.594 -3.514 -12.078 1 76.62 114 SER B O 1
ATOM 4494 N N . GLN B 1 115 ? 17.562 -1.654 -13.18 1 75.62 115 GLN B N 1
ATOM 4495 C CA . GLN B 1 115 ? 18.234 -0.922 -12.117 1 75.62 115 GLN B CA 1
ATOM 4496 C C . GLN B 1 115 ? 17.344 -0.809 -10.875 1 75.62 115 GLN B C 1
ATOM 4498 O O . GLN B 1 115 ? 17.828 -0.486 -9.789 1 75.62 115 GLN B O 1
ATOM 4503 N N . TRP B 1 116 ? 16.094 -1.166 -11.023 1 75.38 116 TRP B N 1
ATOM 4504 C CA . TRP B 1 116 ? 15.203 -0.983 -9.891 1 75.38 116 TRP B CA 1
ATOM 4505 C C . TRP B 1 116 ? 14.414 -2.258 -9.602 1 75.38 116 TRP B C 1
ATOM 4507 O O . TRP B 1 116 ? 13.414 -2.229 -8.883 1 75.38 116 TRP B O 1
ATOM 4517 N N . LEU B 1 117 ? 14.891 -3.32 -10.109 1 86.75 117 LEU B N 1
ATOM 4518 C CA . LEU B 1 117 ? 14.133 -4.566 -10.023 1 86.75 117 LEU B CA 1
ATOM 4519 C C . LEU B 1 117 ? 14.508 -5.34 -8.758 1 86.75 117 LEU B C 1
ATOM 4521 O O . LEU B 1 117 ? 15.672 -5.332 -8.352 1 86.75 117 LEU B O 1
ATOM 4525 N N . GLY B 1 118 ? 13.492 -5.926 -8.18 1 92.75 118 GLY B N 1
ATOM 4526 C CA . GLY B 1 118 ? 13.727 -6.961 -7.18 1 92.75 118 GLY B CA 1
ATOM 4527 C C . GLY B 1 118 ? 13.781 -8.359 -7.77 1 92.75 118 GLY B C 1
ATOM 4528 O O . GLY B 1 118 ? 13.414 -8.562 -8.93 1 92.75 118 GLY B O 1
ATOM 4529 N N . ASN B 1 119 ? 14.289 -9.258 -6.977 1 97.25 119 ASN B N 1
ATOM 4530 C CA . ASN B 1 119 ? 14.328 -10.648 -7.422 1 97.25 119 ASN B CA 1
ATOM 4531 C C . ASN B 1 119 ? 12.922 -11.211 -7.629 1 97.25 119 ASN B C 1
ATOM 4533 O O . ASN B 1 119 ? 12.711 -12.039 -8.516 1 97.25 119 ASN B O 1
ATOM 4537 N N . ASP B 1 120 ? 12.047 -10.742 -6.793 1 97.19 120 ASP B N 1
ATOM 4538 C CA . ASP B 1 120 ? 10.664 -11.219 -6.91 1 97.19 120 ASP B CA 1
ATOM 4539 C C . ASP B 1 120 ? 10.039 -10.75 -8.219 1 97.19 120 ASP B C 1
ATOM 4541 O O . ASP B 1 120 ? 9.242 -11.469 -8.828 1 97.19 120 ASP B O 1
ATOM 4545 N N . ASP B 1 121 ? 10.445 -9.547 -8.688 1 95.69 121 ASP B N 1
ATOM 4546 C CA . ASP B 1 121 ? 9.906 -9.047 -9.953 1 95.69 121 ASP B CA 1
ATOM 4547 C C . ASP B 1 121 ? 10.234 -9.992 -11.102 1 95.69 121 ASP B C 1
ATOM 4549 O O . ASP B 1 121 ? 9.336 -10.438 -11.828 1 95.69 121 ASP B O 1
ATOM 4553 N N . GLN B 1 122 ? 11.492 -10.273 -11.234 1 96.88 122 GLN B N 1
ATOM 4554 C CA . GLN B 1 122 ? 11.953 -11.156 -12.297 1 96.88 122 GLN B CA 1
ATOM 4555 C C . GLN B 1 122 ? 11.359 -12.555 -12.156 1 96.88 122 GLN B C 1
ATOM 4557 O O . GLN B 1 122 ? 11.016 -13.195 -13.148 1 96.88 122 GLN B O 1
ATOM 4562 N N . MET B 1 123 ? 11.281 -13.016 -10.938 1 98.19 123 MET B N 1
ATOM 4563 C CA . MET B 1 123 ? 10.766 -14.344 -10.633 1 98.19 123 MET B CA 1
ATOM 4564 C C . MET B 1 123 ? 9.352 -14.523 -11.188 1 98.19 123 MET B C 1
ATOM 4566 O O . MET B 1 123 ? 9.039 -15.555 -11.781 1 98.19 123 MET B O 1
ATOM 4570 N N . PHE B 1 124 ? 8.492 -13.531 -11.078 1 98.5 124 PHE B N 1
ATOM 4571 C CA . PHE B 1 124 ? 7.117 -13.641 -11.555 1 98.5 124 PHE B CA 1
ATOM 4572 C C . PHE B 1 124 ? 7.078 -13.828 -13.07 1 98.5 124 PHE B C 1
ATOM 4574 O O . PHE B 1 124 ? 6.223 -14.555 -13.586 1 98.5 124 PHE B O 1
ATOM 4581 N N . TRP B 1 125 ? 7.984 -13.195 -13.742 1 98.25 125 TRP B N 1
ATOM 4582 C CA . TRP B 1 125 ? 8.07 -13.398 -15.188 1 98.25 125 TRP B CA 1
ATOM 4583 C C . TRP B 1 125 ? 8.57 -14.805 -15.516 1 98.25 125 TRP B C 1
ATOM 4585 O O . TRP B 1 125 ? 8.141 -15.414 -16.484 1 98.25 125 TRP B O 1
ATOM 4595 N N . GLY B 1 126 ? 9.484 -15.312 -14.75 1 98.69 126 GLY B N 1
ATOM 4596 C CA . GLY B 1 126 ? 9.891 -16.703 -14.875 1 98.69 126 GLY B CA 1
ATOM 4597 C C . GLY B 1 126 ? 8.75 -17.672 -14.672 1 98.69 126 GLY B C 1
ATOM 4598 O O . GLY B 1 126 ? 8.609 -18.641 -15.414 1 98.69 126 GLY B O 1
ATOM 4599 N N . LEU B 1 127 ? 7.953 -17.391 -13.664 1 98.94 127 LEU B N 1
ATOM 4600 C CA . LEU B 1 127 ? 6.793 -18.234 -13.406 1 98.94 127 LEU B CA 1
ATOM 4601 C C . LEU B 1 127 ? 5.805 -18.156 -14.562 1 98.94 127 LEU B C 1
ATOM 4603 O O . LEU B 1 127 ? 5.172 -19.172 -14.906 1 98.94 127 LEU B O 1
ATOM 4607 N N . ALA B 1 128 ? 5.648 -16.969 -15.141 1 98.88 128 ALA B N 1
ATOM 4608 C CA . ALA B 1 128 ? 4.797 -16.844 -16.328 1 98.88 128 ALA B CA 1
ATOM 4609 C C . ALA B 1 128 ? 5.328 -17.719 -17.469 1 98.88 128 ALA B C 1
ATOM 4611 O O . ALA B 1 128 ? 4.562 -18.406 -18.141 1 98.88 128 ALA B O 1
ATOM 4612 N N . ALA B 1 129 ? 6.609 -17.75 -17.641 1 98.81 129 ALA B N 1
ATOM 4613 C CA . ALA B 1 129 ? 7.234 -18.5 -18.734 1 98.81 129 ALA B CA 1
ATOM 4614 C C . ALA B 1 129 ? 7.07 -20 -18.516 1 98.81 129 ALA B C 1
ATOM 4616 O O . ALA B 1 129 ? 6.703 -20.719 -19.453 1 98.81 129 ALA B O 1
ATOM 4617 N N . ILE B 1 130 ? 7.312 -20.5 -17.359 1 98.88 130 ILE B N 1
ATOM 4618 C CA . ILE B 1 130 ? 7.191 -21.938 -17.125 1 98.88 130 ILE B CA 1
ATOM 4619 C C . ILE B 1 130 ? 5.723 -22.344 -17.203 1 98.88 130 ILE B C 1
ATOM 4621 O O . ILE B 1 130 ? 5.406 -23.438 -17.672 1 98.88 130 ILE B O 1
ATOM 4625 N N . THR B 1 131 ? 4.812 -21.406 -16.781 1 98.88 131 THR B N 1
ATOM 4626 C CA . THR B 1 131 ? 3.387 -21.672 -16.953 1 98.88 131 THR B CA 1
ATOM 4627 C C . THR B 1 131 ? 3.045 -21.844 -18.422 1 98.88 131 THR B C 1
ATOM 4629 O O . THR B 1 131 ? 2.254 -22.703 -18.797 1 98.88 131 THR B O 1
ATOM 4632 N N . ALA B 1 132 ? 3.645 -21.062 -19.25 1 98.88 132 ALA B N 1
ATOM 4633 C CA . ALA B 1 132 ? 3.428 -21.172 -20.688 1 98.88 132 ALA B CA 1
ATOM 4634 C C . ALA B 1 132 ? 3.836 -22.562 -21.203 1 98.88 132 ALA B C 1
ATOM 4636 O O . ALA B 1 132 ? 3.088 -23.188 -21.938 1 98.88 132 ALA B O 1
ATOM 4637 N N . SER B 1 133 ? 4.93 -23.047 -20.797 1 98.69 133 SER B N 1
ATOM 4638 C CA . SER B 1 133 ? 5.41 -24.359 -21.219 1 98.69 133 SER B CA 1
ATOM 4639 C C . SER B 1 133 ? 4.504 -25.469 -20.703 1 98.69 133 SER B C 1
ATOM 4641 O O . SER B 1 133 ? 4.137 -26.375 -21.453 1 98.69 133 SER B O 1
ATOM 4643 N N . GLU B 1 134 ? 4.188 -25.391 -19.484 1 98.62 134 GLU B N 1
ATOM 4644 C CA . GLU B 1 134 ? 3.344 -26.406 -18.859 1 98.62 134 GLU B CA 1
ATOM 4645 C C . GLU B 1 134 ? 1.948 -26.422 -19.469 1 98.62 134 GLU B C 1
ATOM 4647 O O . GLU B 1 134 ? 1.308 -27.469 -19.547 1 98.62 134 GLU B O 1
ATOM 4652 N N . ALA B 1 135 ? 1.481 -25.234 -19.922 1 98 135 ALA B N 1
ATOM 4653 C CA . ALA B 1 135 ? 0.148 -25.094 -20.5 1 98 135 ALA B CA 1
ATOM 4654 C C . ALA B 1 135 ? 0.137 -25.516 -21.969 1 98 135 ALA B C 1
ATOM 4656 O O . ALA B 1 135 ? -0.927 -25.766 -22.547 1 98 135 ALA B O 1
ATOM 4657 N N . GLY B 1 136 ? 1.321 -25.688 -22.547 1 97.88 136 GLY B N 1
ATOM 4658 C CA . GLY B 1 136 ? 1.405 -25.922 -23.969 1 97.88 136 GLY B CA 1
ATOM 4659 C C . GLY B 1 136 ? 1.129 -24.672 -24.797 1 97.88 136 GLY B C 1
ATOM 4660 O O . GLY B 1 136 ? 0.568 -24.75 -25.891 1 97.88 136 GLY B O 1
ATOM 4661 N N . PHE B 1 137 ? 1.356 -23.516 -24.219 1 98.38 137 PHE B N 1
ATOM 4662 C CA . PHE B 1 137 ? 1.197 -22.25 -24.922 1 98.38 137 PHE B CA 1
ATOM 4663 C C . PHE B 1 137 ? 2.09 -22.188 -26.156 1 98.38 137 PHE B C 1
ATOM 4665 O O . PHE B 1 137 ? 3.26 -22.578 -26.094 1 98.38 137 PHE B O 1
ATOM 4672 N N . PRO B 1 138 ? 1.641 -21.734 -27.297 1 97.56 138 PRO B N 1
ATOM 4673 C CA . PRO B 1 138 ? 2.418 -21.797 -28.547 1 97.56 138 PRO B CA 1
ATOM 4674 C C . PRO B 1 138 ? 3.746 -21.047 -28.453 1 97.56 138 PRO B C 1
ATOM 4676 O O . PRO B 1 138 ? 3.785 -19.906 -27.969 1 97.56 138 PRO B O 1
ATOM 4679 N N . GLU B 1 139 ? 4.754 -21.734 -28.875 1 97.62 139 GLU B N 1
ATOM 4680 C CA . GLU B 1 139 ? 6.062 -21.094 -28.969 1 97.62 139 GLU B CA 1
ATOM 4681 C C . GLU B 1 139 ? 6.078 -20.031 -30.062 1 97.62 139 GLU B C 1
ATOM 4683 O O . GLU B 1 139 ? 5.262 -20.078 -30.984 1 97.62 139 GLU B O 1
ATOM 4688 N N . ARG B 1 140 ? 6.988 -19.062 -29.938 1 96.38 140 ARG B N 1
ATOM 4689 C CA . ARG B 1 140 ? 7.16 -18.047 -30.984 1 96.38 140 ARG B CA 1
ATOM 4690 C C . ARG B 1 140 ? 8.305 -18.422 -31.922 1 96.38 140 ARG B C 1
ATOM 4692 O O . ARG B 1 140 ? 9.383 -18.812 -31.469 1 96.38 140 ARG B O 1
ATOM 4699 N N . ASP B 1 141 ? 8.094 -18.234 -33.219 1 93.75 141 ASP B N 1
ATOM 4700 C CA . ASP B 1 141 ? 9.086 -18.594 -34.219 1 93.75 141 ASP B CA 1
ATOM 4701 C C . ASP B 1 141 ? 10.336 -17.734 -34.094 1 93.75 141 ASP B C 1
ATOM 4703 O O . ASP B 1 141 ? 10.242 -16.516 -33.938 1 93.75 141 ASP B O 1
ATOM 4707 N N . GLY B 1 142 ? 11.461 -18.406 -34.125 1 92.94 142 GLY B N 1
ATOM 4708 C CA . GLY B 1 142 ? 12.742 -17.719 -34.094 1 92.94 142 GLY B CA 1
ATOM 4709 C C . GLY B 1 142 ? 13.133 -17.203 -32.719 1 92.94 142 GLY B C 1
ATOM 4710 O O . GLY B 1 142 ? 14.133 -16.5 -32.594 1 92.94 142 GLY B O 1
ATOM 4711 N N . LYS B 1 143 ? 12.344 -17.516 -31.75 1 95.69 143 LYS B N 1
ATOM 4712 C CA . LYS B 1 143 ? 12.633 -17.109 -30.375 1 95.69 143 LYS B CA 1
ATOM 4713 C C . LYS B 1 143 ? 12.945 -18.312 -29.5 1 95.69 143 LYS B C 1
ATOM 4715 O O . LYS B 1 143 ? 12.602 -19.453 -29.844 1 95.69 143 LYS B O 1
ATOM 4720 N N . PRO B 1 144 ? 13.648 -18.078 -28.391 1 96.56 144 PRO B N 1
ATOM 4721 C CA . PRO B 1 144 ? 13.812 -19.188 -27.453 1 96.56 144 PRO B CA 1
ATOM 4722 C C . PRO B 1 144 ? 12.484 -19.688 -26.891 1 96.56 144 PRO B C 1
ATOM 4724 O O . PRO B 1 144 ? 11.516 -18.938 -26.812 1 96.56 144 PRO B O 1
ATOM 4727 N N . SER B 1 145 ? 12.484 -20.953 -26.516 1 97.69 145 SER B N 1
ATOM 4728 C CA . SER B 1 145 ? 11.281 -21.531 -25.906 1 97.69 145 SER B CA 1
ATOM 4729 C C . SER B 1 145 ? 10.938 -20.844 -24.594 1 97.69 145 SER B C 1
ATOM 4731 O O . SER B 1 145 ? 11.805 -20.219 -23.969 1 97.69 145 SER B O 1
ATOM 4733 N N . TRP B 1 146 ? 9.688 -20.922 -24.188 1 98.44 146 TRP B N 1
ATOM 4734 C CA . TRP B 1 146 ? 9.273 -20.391 -22.891 1 98.44 146 TRP B CA 1
ATOM 4735 C C . TRP B 1 146 ? 10.062 -21.031 -21.766 1 98.44 146 TRP B C 1
ATOM 4737 O O . TRP B 1 146 ? 10.445 -20.344 -20.797 1 98.44 146 TRP B O 1
ATOM 4747 N N . THR B 1 147 ? 10.352 -22.359 -21.875 1 98.38 147 THR B N 1
ATOM 4748 C CA . THR B 1 147 ? 11.156 -23.047 -20.891 1 98.38 147 THR B CA 1
ATOM 4749 C C . THR B 1 147 ? 12.555 -22.453 -20.797 1 98.38 147 THR B C 1
ATOM 4751 O O . THR B 1 147 ? 13.141 -22.359 -19.719 1 98.38 147 THR B O 1
ATOM 4754 N N . SER B 1 148 ? 13.086 -22.062 -21.938 1 98.06 148 SER B N 1
ATOM 4755 C CA . SER B 1 148 ? 14.398 -21.438 -21.953 1 98.06 148 SER B CA 1
ATOM 4756 C C . SER B 1 148 ? 14.398 -20.109 -21.203 1 98.06 148 SER B C 1
ATOM 4758 O O . SER B 1 148 ? 15.367 -19.766 -20.531 1 98.06 148 SER B O 1
ATOM 4760 N N . LEU B 1 149 ? 13.305 -19.359 -21.359 1 98.12 149 LEU B N 1
ATOM 4761 C CA . LEU B 1 149 ? 13.188 -18.094 -20.641 1 98.12 149 LEU B CA 1
ATOM 4762 C C . LEU B 1 149 ? 13.117 -18.344 -19.141 1 98.12 149 LEU B C 1
ATOM 4764 O O . LEU B 1 149 ? 13.766 -17.641 -18.359 1 98.12 149 LEU B O 1
ATOM 4768 N N . ALA B 1 150 ? 12.312 -19.312 -18.734 1 98.44 150 ALA B N 1
ATOM 4769 C CA . ALA B 1 150 ? 12.211 -19.688 -17.312 1 98.44 150 ALA B CA 1
ATOM 4770 C C . ALA B 1 150 ? 13.57 -20.109 -16.766 1 98.44 150 ALA B C 1
ATOM 4772 O O . ALA B 1 150 ? 13.945 -19.719 -15.664 1 98.44 150 ALA B O 1
ATOM 4773 N N . ARG B 1 151 ? 14.297 -20.875 -17.516 1 97.62 151 ARG B N 1
ATOM 4774 C CA . ARG B 1 151 ? 15.633 -21.328 -17.125 1 97.62 151 ARG B CA 1
ATOM 4775 C C . ARG B 1 151 ? 16.578 -20.141 -16.969 1 97.62 151 ARG B C 1
ATOM 4777 O O . ARG B 1 151 ? 17.391 -20.125 -16.047 1 97.62 151 ARG B O 1
ATOM 4784 N N . ALA B 1 152 ? 16.5 -19.234 -17.859 1 97.25 152 ALA B N 1
ATOM 4785 C CA . ALA B 1 152 ? 17.359 -18.047 -17.766 1 97.25 152 ALA B CA 1
ATOM 4786 C C . ALA B 1 152 ? 17.156 -17.312 -16.438 1 97.25 152 ALA B C 1
ATOM 4788 O O . ALA B 1 152 ? 18.109 -16.891 -15.797 1 97.25 152 ALA B O 1
ATOM 4789 N N . VAL B 1 153 ? 15.906 -17.125 -16.062 1 97.62 153 VAL B N 1
ATOM 4790 C CA . VAL B 1 153 ? 15.578 -16.484 -14.789 1 97.62 153 VAL B CA 1
ATOM 4791 C C . VAL B 1 153 ? 16.141 -17.297 -13.633 1 97.62 153 VAL B C 1
ATOM 4793 O O . VAL B 1 153 ? 16.781 -16.75 -12.727 1 97.62 153 VAL B O 1
ATOM 4796 N N . PHE B 1 154 ? 15.969 -18.625 -13.68 1 97.94 154 PHE B N 1
ATOM 4797 C CA . PHE B 1 154 ? 16.5 -19.516 -12.648 1 97.94 154 PHE B CA 1
ATOM 4798 C C . PHE B 1 154 ? 18 -19.359 -12.516 1 97.94 154 PHE B C 1
ATOM 4800 O O . PHE B 1 154 ? 18.516 -19.172 -11.406 1 97.94 154 PHE B O 1
ATOM 4807 N N . ASN B 1 155 ? 18.672 -19.391 -13.625 1 96.94 155 ASN B N 1
ATOM 4808 C CA . ASN B 1 155 ? 20.141 -19.312 -13.625 1 96.94 155 ASN B CA 1
ATOM 4809 C C . ASN B 1 155 ? 20.625 -18 -13.031 1 96.94 155 ASN B C 1
ATOM 4811 O O . ASN B 1 155 ? 21.562 -17.969 -12.234 1 96.94 155 ASN B O 1
ATOM 4815 N N . GLU B 1 156 ? 19.969 -16.984 -13.383 1 95.69 156 GLU B N 1
ATOM 4816 C CA . GLU B 1 156 ? 20.375 -15.672 -12.875 1 95.69 156 GLU B CA 1
ATOM 4817 C C . GLU B 1 156 ? 20.125 -15.562 -11.375 1 95.69 156 GLU B C 1
ATOM 4819 O O . GLU B 1 156 ? 20.938 -15 -10.641 1 95.69 156 GLU B O 1
ATOM 4824 N N . GLN B 1 157 ? 19.031 -16.094 -10.984 1 97.44 157 GLN B N 1
ATOM 4825 C CA . GLN B 1 157 ? 18.672 -15.93 -9.586 1 97.44 157 GLN B CA 1
ATOM 4826 C C . GLN B 1 157 ? 19.547 -16.812 -8.688 1 97.44 157 GLN B C 1
ATOM 4828 O O . GLN B 1 157 ? 19.906 -16.406 -7.582 1 97.44 157 GLN B O 1
ATOM 4833 N N . VAL B 1 158 ? 19.906 -17.984 -9.125 1 96.81 158 VAL B N 1
ATOM 4834 C CA . VAL B 1 158 ? 20.766 -18.828 -8.297 1 96.81 158 VAL B CA 1
ATOM 4835 C C . VAL B 1 158 ? 22.141 -18.172 -8.164 1 96.81 158 VAL B C 1
ATOM 4837 O O . VAL B 1 158 ? 22.797 -18.312 -7.133 1 96.81 158 VAL B O 1
ATOM 4840 N N . GLU B 1 159 ? 22.531 -17.391 -9.172 1 95.88 159 GLU B N 1
ATOM 4841 C CA . GLU B 1 159 ? 23.797 -16.656 -9.094 1 95.88 159 GLU B CA 1
ATOM 4842 C C . GLU B 1 159 ? 23.719 -15.562 -8.039 1 95.88 159 GLU B C 1
ATOM 4844 O O . GLU B 1 159 ? 24.75 -15.141 -7.512 1 95.88 159 GLU B O 1
ATOM 4849 N N . ARG B 1 160 ? 22.5 -15.172 -7.715 1 96.69 160 ARG B N 1
ATOM 4850 C CA . ARG B 1 160 ? 22.328 -14.078 -6.766 1 96.69 160 ARG B CA 1
ATOM 4851 C C . ARG B 1 160 ? 22.047 -14.617 -5.363 1 96.69 160 ARG B C 1
ATOM 4853 O O . ARG B 1 160 ? 21.75 -13.844 -4.449 1 96.69 160 ARG B O 1
ATOM 4860 N N . TRP B 1 161 ? 22.125 -15.938 -5.215 1 97.56 161 TRP B N 1
ATOM 4861 C CA . TRP B 1 161 ? 22.016 -16.531 -3.891 1 97.56 161 TRP B CA 1
ATOM 4862 C C . TRP B 1 161 ? 23.062 -15.953 -2.943 1 97.56 161 TRP B C 1
ATOM 4864 O O . TRP B 1 161 ? 24.25 -15.898 -3.275 1 97.56 161 TRP B O 1
ATOM 4874 N N . ASP B 1 162 ? 22.625 -15.469 -1.746 1 96.31 162 ASP B N 1
ATOM 4875 C CA . ASP B 1 162 ? 23.516 -14.789 -0.81 1 96.31 162 ASP B CA 1
ATOM 4876 C C . ASP B 1 162 ? 24.141 -15.781 0.166 1 96.31 162 ASP B C 1
ATOM 4878 O O . ASP B 1 162 ? 23.547 -16.109 1.194 1 96.31 162 ASP B O 1
ATOM 4882 N N . GLY B 1 163 ? 25.406 -16.125 0.006 1 93.19 163 GLY B N 1
ATOM 4883 C CA . GLY B 1 163 ? 26.094 -17.047 0.889 1 93.19 163 GLY B CA 1
ATOM 4884 C C . GLY B 1 163 ? 26.828 -16.359 2.027 1 93.19 163 GLY B C 1
ATOM 4885 O O . GLY B 1 163 ? 27.391 -17.016 2.9 1 93.19 163 GLY B O 1
ATOM 4886 N N . GLN B 1 164 ? 26.703 -15.07 2.146 1 94.38 164 GLN B N 1
ATOM 4887 C CA . GLN B 1 164 ? 27.516 -14.312 3.098 1 94.38 164 GLN B CA 1
ATOM 4888 C C . GLN B 1 164 ? 26.734 -14.039 4.379 1 94.38 164 GLN B C 1
ATOM 4890 O O . GLN B 1 164 ? 27.312 -13.922 5.457 1 94.38 164 GLN B O 1
ATOM 4895 N N . THR B 1 165 ? 25.453 -13.828 4.223 1 95.62 165 THR B N 1
ATOM 4896 C CA . THR B 1 165 ? 24.641 -13.508 5.387 1 95.62 165 THR B CA 1
ATOM 4897 C C . THR B 1 165 ? 23.516 -14.523 5.555 1 95.62 165 THR B C 1
ATOM 4899 O O . THR B 1 165 ? 23.078 -15.141 4.582 1 95.62 165 THR B O 1
ATOM 4902 N N . CYS B 1 166 ? 23.078 -14.773 6.844 1 97.19 166 CYS B N 1
ATOM 4903 C CA . CYS B 1 166 ? 21.922 -15.578 7.211 1 97.19 166 CYS B CA 1
ATOM 4904 C C . CYS B 1 166 ? 22.078 -17.016 6.754 1 97.19 166 CYS B C 1
ATOM 4906 O O . CYS B 1 166 ? 21.109 -17.766 6.652 1 97.19 166 CYS B O 1
ATOM 4908 N N . GLY B 1 167 ? 23.312 -17.438 6.293 1 96.56 167 GLY B N 1
ATOM 4909 C CA . GLY B 1 167 ? 23.516 -18.797 5.824 1 96.56 167 GLY B CA 1
ATOM 4910 C C . GLY B 1 167 ? 22.953 -19.047 4.438 1 96.56 167 GLY B C 1
ATOM 4911 O O . GLY B 1 167 ? 22.828 -20.188 4.012 1 96.56 167 GLY B O 1
ATOM 4912 N N . GLY B 1 168 ? 22.562 -18.031 3.768 1 98.06 168 GLY B N 1
ATOM 4913 C CA . GLY B 1 168 ? 22 -18.141 2.436 1 98.06 168 GLY B CA 1
ATOM 4914 C C . GLY B 1 168 ? 20.797 -17.234 2.223 1 98.06 168 GLY B C 1
ATOM 4915 O O . GLY B 1 168 ? 20.672 -16.203 2.873 1 98.06 168 GLY B O 1
ATOM 4916 N N . GLY B 1 169 ? 20 -17.656 1.191 1 98.25 169 GLY B N 1
ATOM 4917 C CA . GLY B 1 169 ? 18.781 -16.938 0.901 1 98.25 169 GLY B CA 1
ATOM 4918 C C . GLY B 1 169 ? 18.953 -15.859 -0.15 1 98.25 169 GLY B C 1
ATOM 4919 O O . GLY B 1 169 ? 20.016 -15.242 -0.238 1 98.25 169 GLY B O 1
ATOM 4920 N N . MET B 1 170 ? 17.859 -15.609 -0.854 1 98.06 170 MET B N 1
ATOM 4921 C CA . MET B 1 170 ? 17.797 -14.531 -1.834 1 98.06 170 MET B CA 1
ATOM 4922 C C . MET B 1 170 ? 17.359 -13.227 -1.179 1 98.06 170 MET B C 1
ATOM 4924 O O . MET B 1 170 ? 16.391 -13.203 -0.419 1 98.06 170 MET B O 1
ATOM 4928 N N . ARG B 1 171 ? 18.141 -12.203 -1.472 1 97.06 171 ARG B N 1
ATOM 4929 C CA . ARG B 1 171 ? 17.688 -10.875 -1.068 1 97.06 171 ARG B CA 1
ATOM 4930 C C . ARG B 1 171 ? 16.469 -10.43 -1.876 1 97.06 171 ARG B C 1
ATOM 4932 O O . ARG B 1 171 ? 16.25 -10.922 -2.982 1 97.06 171 ARG B O 1
ATOM 4939 N N . TRP B 1 172 ? 15.758 -9.547 -1.276 1 96.25 172 TRP B N 1
ATOM 4940 C CA . TRP B 1 172 ? 14.586 -9.016 -1.969 1 96.25 172 TRP B CA 1
ATOM 4941 C C . TRP B 1 172 ? 15 -8.195 -3.188 1 96.25 172 TRP B C 1
ATOM 4943 O O . TRP B 1 172 ? 14.531 -8.445 -4.301 1 96.25 172 TRP B O 1
ATOM 4953 N N . GLN B 1 173 ? 15.891 -7.234 -2.93 1 93 173 GLN B N 1
ATOM 4954 C CA . GLN B 1 173 ? 16.344 -6.348 -3.998 1 93 173 GLN B CA 1
ATOM 4955 C C . GLN B 1 173 ? 17.594 -6.895 -4.672 1 93 173 GLN B C 1
ATOM 4957 O O . GLN B 1 173 ? 18.391 -7.605 -4.047 1 93 173 GLN B O 1
ATOM 4962 N N . VAL B 1 174 ? 17.781 -6.562 -5.957 1 93.44 174 VAL B N 1
ATOM 4963 C CA . VAL B 1 174 ? 18.938 -7.039 -6.723 1 93.44 174 VAL B CA 1
ATOM 4964 C C . VAL B 1 174 ? 20.156 -6.172 -6.426 1 93.44 174 VAL B C 1
ATOM 4966 O O . VAL B 1 174 ? 21.266 -6.68 -6.301 1 93.44 174 VAL B O 1
ATOM 4969 N N . TRP B 1 175 ? 19.844 -4.844 -6.227 1 87.25 175 TRP B N 1
ATOM 4970 C CA . TRP B 1 175 ? 20.984 -3.936 -6.121 1 87.25 175 TRP B CA 1
ATOM 4971 C C . TRP B 1 175 ? 21.109 -3.389 -4.707 1 87.25 175 TRP B C 1
ATOM 4973 O O . TRP B 1 175 ? 20.109 -3.094 -4.051 1 87.25 175 TRP B O 1
ATOM 4983 N N . PRO B 1 176 ? 22.312 -3.074 -4.289 1 85.56 176 PRO B N 1
ATOM 4984 C CA . PRO B 1 176 ? 22.562 -2.656 -2.91 1 85.56 176 PRO B CA 1
ATOM 4985 C C . PRO B 1 176 ? 21.984 -1.276 -2.596 1 85.56 176 PRO B C 1
ATOM 4987 O O . PRO B 1 176 ? 21.719 -0.966 -1.433 1 85.56 176 PRO B O 1
ATOM 4990 N N . TYR B 1 177 ? 21.781 -0.475 -3.611 1 74.12 177 TYR B N 1
ATOM 4991 C CA . TYR B 1 177 ? 21.328 0.891 -3.363 1 74.12 177 TYR B CA 1
ATOM 4992 C C . TYR B 1 177 ? 19.812 0.945 -3.195 1 74.12 177 TYR B C 1
ATOM 4994 O O . TYR B 1 177 ? 19.266 1.979 -2.814 1 74.12 177 TYR B O 1
ATOM 5002 N N . GLN B 1 178 ? 19.188 -0.174 -3.443 1 80.94 178 GLN B N 1
ATOM 5003 C CA . GLN B 1 178 ? 17.734 -0.208 -3.338 1 80.94 178 GLN B CA 1
ATOM 5004 C C . GLN B 1 178 ? 17.281 -0.406 -1.89 1 80.94 178 GLN B C 1
ATOM 5006 O O . GLN B 1 178 ? 17.875 -1.197 -1.156 1 80.94 178 GLN B O 1
ATOM 5011 N N . ALA B 1 179 ? 16.25 0.324 -1.603 1 77.38 179 ALA B N 1
ATOM 5012 C CA . ALA B 1 179 ? 15.633 0.102 -0.298 1 77.38 179 ALA B CA 1
ATOM 5013 C C . ALA B 1 179 ? 15.172 -1.345 -0.149 1 77.38 179 ALA B C 1
ATOM 5015 O O . ALA B 1 179 ? 14.562 -1.908 -1.064 1 77.38 179 ALA B O 1
ATOM 5016 N N . GLY B 1 180 ? 15.5 -1.967 0.969 1 86.38 180 GLY B N 1
ATOM 5017 C CA . GLY B 1 180 ? 15.125 -3.348 1.218 1 86.38 180 GLY B CA 1
ATOM 5018 C C . GLY B 1 180 ? 16.188 -4.348 0.794 1 86.38 180 GLY B C 1
ATOM 5019 O O . GLY B 1 180 ? 15.961 -5.559 0.863 1 86.38 180 GLY B O 1
ATOM 5020 N N . TYR B 1 181 ? 17.312 -3.793 0.409 1 90.06 181 TYR B N 1
ATOM 5021 C CA . TYR B 1 181 ? 18.375 -4.676 -0.052 1 90.06 181 TYR B CA 1
ATOM 5022 C C . TYR B 1 181 ? 18.766 -5.672 1.033 1 90.06 181 TYR B C 1
ATOM 5024 O O . TYR B 1 181 ? 19.188 -6.793 0.735 1 90.06 181 TYR B O 1
ATOM 5032 N N . GLN B 1 182 ? 18.625 -5.363 2.266 1 90.69 182 GLN B N 1
ATOM 5033 C CA . GLN B 1 182 ? 19.047 -6.219 3.369 1 90.69 182 GLN B CA 1
ATOM 5034 C C . GLN B 1 182 ? 17.953 -7.227 3.73 1 90.69 182 GLN B C 1
ATOM 5036 O O . GLN B 1 182 ? 18.172 -8.102 4.57 1 90.69 182 GLN B O 1
ATOM 5041 N N . LEU B 1 183 ? 16.875 -7.141 3.047 1 94.44 183 LEU B N 1
ATOM 5042 C CA . LEU B 1 183 ? 15.758 -8.039 3.336 1 94.44 183 LEU B CA 1
ATOM 5043 C C . LEU B 1 183 ? 15.852 -9.312 2.492 1 94.44 183 LEU B C 1
ATOM 5045 O O . LEU B 1 183 ? 16.25 -9.258 1.327 1 94.44 183 LEU B O 1
ATOM 5049 N N . LYS B 1 184 ? 15.492 -10.367 3.127 1 97.69 184 LYS B N 1
ATOM 5050 C CA . LYS B 1 184 ? 15.195 -11.617 2.443 1 97.69 184 LYS B CA 1
ATOM 5051 C C . LYS B 1 184 ? 13.734 -12.023 2.652 1 97.69 184 LYS B C 1
ATOM 5053 O O . LYS B 1 184 ? 13.344 -12.375 3.766 1 97.69 184 LYS B O 1
ATOM 5058 N N . ASN B 1 185 ? 12.961 -11.953 1.62 1 97.62 185 ASN B N 1
ATOM 5059 C CA . ASN B 1 185 ? 11.516 -12.117 1.78 1 97.62 185 ASN B CA 1
ATOM 5060 C C . ASN B 1 185 ? 11.047 -13.453 1.228 1 97.62 185 ASN B C 1
ATOM 5062 O O . ASN B 1 185 ? 11.758 -14.102 0.46 1 97.62 185 ASN B O 1
ATOM 5066 N N . ALA B 1 186 ? 9.922 -13.867 1.64 1 98.31 186 ALA B N 1
ATOM 5067 C CA . ALA B 1 186 ? 9.344 -15.164 1.299 1 98.31 186 ALA B CA 1
ATOM 5068 C C . ALA B 1 186 ? 9.031 -15.25 -0.193 1 98.31 186 ALA B C 1
ATOM 5070 O O . ALA B 1 186 ? 9.211 -16.297 -0.809 1 98.31 186 ALA B O 1
ATOM 5071 N N . ILE B 1 187 ? 8.625 -14.164 -0.781 1 98.38 187 ILE B N 1
ATOM 5072 C CA . ILE B 1 187 ? 8.156 -14.258 -2.16 1 98.38 187 ILE B CA 1
ATOM 5073 C C . ILE B 1 187 ? 9.352 -14.461 -3.094 1 98.38 187 ILE B C 1
ATOM 5075 O O . ILE B 1 187 ? 9.25 -15.195 -4.082 1 98.38 187 ILE B O 1
ATOM 5079 N N . SER B 1 188 ? 10.469 -13.828 -2.812 1 98.44 188 SER B N 1
ATOM 5080 C CA . SER B 1 188 ? 11.648 -14.062 -3.633 1 98.44 188 SER B CA 1
ATOM 5081 C C . SER B 1 188 ? 12.148 -15.5 -3.484 1 98.44 188 SER B C 1
ATOM 5083 O O . SER B 1 188 ? 12.422 -16.172 -4.48 1 98.44 188 SER B O 1
ATOM 5085 N N . ASN B 1 189 ? 12.234 -15.977 -2.318 1 98.81 189 ASN B N 1
ATOM 5086 C CA . ASN B 1 189 ? 12.766 -17.312 -2.055 1 98.81 189 ASN B CA 1
ATOM 5087 C C . ASN B 1 189 ? 11.758 -18.391 -2.402 1 98.81 189 ASN B C 1
ATOM 5089 O O . ASN B 1 189 ? 12.094 -19.375 -3.055 1 98.81 189 ASN B O 1
ATOM 5093 N N . GLY B 1 190 ? 10.555 -18.203 -1.95 1 98.88 190 GLY B N 1
ATOM 5094 C CA . GLY B 1 190 ? 9.5 -19.141 -2.297 1 98.88 190 GLY B CA 1
ATOM 5095 C C . GLY B 1 190 ? 9.227 -19.203 -3.787 1 98.88 190 GLY B C 1
ATOM 5096 O O . GLY B 1 190 ? 8.93 -20.266 -4.328 1 98.88 190 GLY B O 1
ATOM 5097 N N . GLY B 1 191 ? 9.258 -18 -4.426 1 98.88 191 GLY B N 1
ATOM 5098 C CA . GLY B 1 191 ? 9.094 -17.953 -5.871 1 98.88 191 GLY B CA 1
ATOM 5099 C C . GLY B 1 191 ? 10.18 -18.703 -6.617 1 98.88 191 GLY B C 1
ATOM 5100 O O . GLY B 1 191 ? 9.898 -19.453 -7.559 1 98.88 191 GLY B O 1
ATOM 5101 N N . LEU B 1 192 ? 11.406 -18.531 -6.203 1 98.81 192 LEU B N 1
ATOM 5102 C CA . LEU B 1 192 ? 12.5 -19.297 -6.812 1 98.81 192 LEU B CA 1
ATOM 5103 C C . LEU B 1 192 ? 12.352 -20.781 -6.523 1 98.81 192 LEU B C 1
ATOM 5105 O O . LEU B 1 192 ? 12.672 -21.609 -7.375 1 98.81 192 LEU B O 1
ATOM 5109 N N . PHE B 1 193 ? 11.969 -21.125 -5.332 1 98.94 193 PHE B N 1
ATOM 5110 C CA . PHE B 1 193 ? 11.695 -22.516 -4.969 1 98.94 193 PHE B CA 1
ATOM 5111 C C . PHE B 1 193 ? 10.656 -23.125 -5.902 1 98.94 193 PHE B C 1
ATOM 5113 O O . PHE B 1 193 ? 10.867 -24.203 -6.453 1 98.94 193 PHE B O 1
ATOM 5120 N N . GLU B 1 194 ? 9.547 -22.422 -6.055 1 98.94 194 GLU B N 1
ATOM 5121 C CA . GLU B 1 194 ? 8.5 -22.906 -6.953 1 98.94 194 GLU B CA 1
ATOM 5122 C C . GLU B 1 194 ? 9.016 -23.031 -8.383 1 98.94 194 GLU B C 1
ATOM 5124 O O . GLU B 1 194 ? 8.742 -24.031 -9.055 1 98.94 194 GLU B O 1
ATOM 5129 N N . LEU B 1 195 ? 9.727 -22.016 -8.836 1 98.94 195 LEU B N 1
ATOM 5130 C CA . LEU B 1 195 ? 10.281 -22.047 -10.188 1 98.94 195 LEU B CA 1
ATOM 5131 C C . LEU B 1 195 ? 11.188 -23.25 -10.375 1 98.94 195 LEU B C 1
ATOM 5133 O O . LEU B 1 195 ? 11.094 -23.969 -11.383 1 98.94 195 LEU B O 1
ATOM 5137 N N . ALA B 1 196 ? 12.031 -23.516 -9.414 1 98.94 196 ALA B N 1
ATOM 5138 C CA . ALA B 1 196 ? 12.945 -24.656 -9.461 1 98.94 196 ALA B CA 1
ATOM 5139 C C . ALA B 1 196 ? 12.172 -25.969 -9.484 1 98.94 196 ALA B C 1
ATOM 5141 O O . ALA B 1 196 ? 12.484 -26.875 -10.266 1 98.94 196 ALA B O 1
ATOM 5142 N N . ALA B 1 197 ? 11.211 -26.094 -8.656 1 98.94 197 ALA B N 1
ATOM 5143 C CA . ALA B 1 197 ? 10.398 -27.297 -8.57 1 98.94 197 ALA B CA 1
ATOM 5144 C C . ALA B 1 197 ? 9.688 -27.578 -9.891 1 98.94 197 ALA B C 1
ATOM 5146 O O . ALA B 1 197 ? 9.664 -28.703 -10.367 1 98.94 197 ALA B O 1
ATOM 5147 N N . ARG B 1 198 ? 9.125 -26.516 -10.484 1 98.88 198 ARG B N 1
ATOM 5148 C CA . ARG B 1 198 ? 8.383 -26.656 -11.734 1 98.88 198 ARG B CA 1
ATOM 5149 C C . ARG B 1 198 ? 9.32 -26.984 -12.891 1 98.88 198 ARG B C 1
ATOM 5151 O O . ARG B 1 198 ? 9 -27.828 -13.734 1 98.88 198 ARG B O 1
ATOM 5158 N N . LEU B 1 199 ? 10.461 -26.344 -12.875 1 98.81 199 LEU B N 1
ATOM 5159 C CA . LEU B 1 199 ? 11.453 -26.656 -13.891 1 98.81 199 LEU B CA 1
ATOM 5160 C C . LEU B 1 199 ? 11.938 -28.109 -13.734 1 98.81 199 LEU B C 1
ATOM 5162 O O . LEU B 1 199 ? 12.164 -28.797 -14.727 1 98.81 199 LEU B O 1
ATOM 5166 N N . ALA B 1 200 ? 12.125 -28.562 -12.508 1 98.62 200 ALA B N 1
ATOM 5167 C CA . ALA B 1 200 ? 12.531 -29.938 -12.258 1 98.62 200 ALA B CA 1
ATOM 5168 C C . ALA B 1 200 ? 11.523 -30.922 -12.844 1 98.62 200 ALA B C 1
ATOM 5170 O O . ALA B 1 200 ? 11.891 -31.828 -13.586 1 98.62 200 ALA B O 1
ATOM 5171 N N . ARG B 1 201 ? 10.297 -30.672 -12.523 1 98.5 201 ARG B N 1
ATOM 5172 C CA . ARG B 1 201 ? 9.266 -31.578 -13.016 1 98.5 201 ARG B CA 1
ATOM 5173 C C . ARG B 1 201 ? 9.172 -31.516 -14.539 1 98.5 201 ARG B C 1
ATOM 5175 O O . ARG B 1 201 ? 9.047 -32.562 -15.195 1 98.5 201 ARG B O 1
ATOM 5182 N N . PHE B 1 202 ? 9.195 -30.344 -15.102 1 98.56 202 PHE B N 1
ATOM 5183 C CA . PHE B 1 202 ? 8.977 -30.156 -16.531 1 98.56 202 PHE B CA 1
ATOM 5184 C C . PHE B 1 202 ? 10.109 -30.766 -17.328 1 98.56 202 PHE B C 1
ATOM 5186 O O . PHE B 1 202 ? 9.875 -31.453 -18.344 1 98.56 202 PHE B O 1
ATOM 5193 N N . THR B 1 203 ? 11.375 -30.609 -16.906 1 97.62 203 THR B N 1
ATOM 5194 C CA . THR B 1 203 ? 12.539 -30.938 -17.734 1 97.62 203 THR B CA 1
ATOM 5195 C C . THR B 1 203 ? 13.141 -32.281 -17.312 1 97.62 203 THR B C 1
ATOM 5197 O O . THR B 1 203 ? 13.953 -32.844 -18.031 1 97.62 203 THR B O 1
ATOM 5200 N N . LYS B 1 204 ? 12.922 -32.688 -16.078 1 95.81 204 LYS B N 1
ATOM 5201 C CA . LYS B 1 204 ? 13.5 -33.906 -15.461 1 95.81 204 LYS B CA 1
ATOM 5202 C C . LYS B 1 204 ? 14.992 -33.719 -15.195 1 95.81 204 LYS B C 1
ATOM 5204 O O . LYS B 1 204 ? 15.742 -34.688 -15.148 1 95.81 204 LYS B O 1
ATOM 5209 N N . ASN B 1 205 ? 15.367 -32.438 -15.148 1 93.5 205 ASN B N 1
ATOM 5210 C CA . ASN B 1 205 ? 16.734 -32.094 -14.812 1 93.5 205 ASN B CA 1
ATOM 5211 C C . ASN B 1 205 ? 16.938 -31.969 -13.312 1 93.5 205 ASN B C 1
ATOM 5213 O O . ASN B 1 205 ? 16.312 -31.125 -12.664 1 93.5 205 ASN B O 1
ATOM 5217 N N . GLU B 1 206 ? 17.875 -32.688 -12.719 1 93.88 206 GLU B N 1
ATOM 5218 C CA . GLU B 1 206 ? 18.062 -32.812 -11.273 1 93.88 206 GLU B CA 1
ATOM 5219 C C . GLU B 1 206 ? 18.703 -31.547 -10.695 1 93.88 206 GLU B C 1
ATOM 5221 O O . GLU B 1 206 ? 18.625 -31.297 -9.492 1 93.88 206 GLU B O 1
ATOM 5226 N N . THR B 1 207 ? 19.359 -30.734 -11.508 1 95 207 THR B N 1
ATOM 5227 C CA . THR B 1 207 ? 19.938 -29.484 -11.031 1 95 207 THR B CA 1
ATOM 5228 C C . THR B 1 207 ? 18.875 -28.641 -10.32 1 95 207 THR B C 1
ATOM 5230 O O . THR B 1 207 ? 19.172 -27.984 -9.312 1 95 207 THR B O 1
ATOM 5233 N N . TYR B 1 208 ? 17.734 -28.688 -10.812 1 98.12 208 TYR B N 1
ATOM 5234 C CA . TYR B 1 208 ? 16.672 -27.875 -10.266 1 98.12 208 TYR B CA 1
ATOM 5235 C C . TYR B 1 208 ? 16.219 -28.406 -8.906 1 98.12 208 TYR B C 1
ATOM 5237 O O . TYR B 1 208 ? 15.906 -27.625 -8 1 98.12 208 TYR B O 1
ATOM 5245 N N . THR B 1 209 ? 16.141 -29.734 -8.742 1 97.75 209 THR B N 1
ATOM 5246 C CA . THR B 1 209 ? 15.711 -30.297 -7.473 1 97.75 209 THR B CA 1
ATOM 5247 C C . THR B 1 209 ? 16.719 -30 -6.371 1 97.75 209 THR B C 1
ATOM 5249 O O . THR B 1 209 ? 16.359 -29.812 -5.211 1 97.75 209 THR B O 1
ATOM 5252 N N . GLU B 1 210 ? 18.016 -29.984 -6.734 1 98.12 210 GLU B N 1
ATOM 5253 C CA . GLU B 1 210 ? 19.047 -29.641 -5.766 1 98.12 210 GLU B CA 1
ATOM 5254 C C . GLU B 1 210 ? 18.828 -28.234 -5.211 1 98.12 210 GLU B C 1
ATOM 5256 O O . GLU B 1 210 ? 18.922 -28.016 -3.998 1 98.12 210 GLU B O 1
ATOM 5261 N N . TRP B 1 211 ? 18.547 -27.391 -6.078 1 98.5 211 TRP B N 1
ATOM 5262 C CA . TRP B 1 211 ? 18.328 -26 -5.656 1 98.5 211 TRP B CA 1
ATOM 5263 C C . TRP B 1 211 ? 17.016 -25.875 -4.895 1 98.5 211 TRP B C 1
ATOM 5265 O O . TRP B 1 211 ? 16.922 -25.125 -3.916 1 98.5 211 TRP B O 1
ATOM 5275 N N . ALA B 1 212 ? 15.953 -26.531 -5.391 1 98.75 212 ALA B N 1
ATOM 5276 C CA . ALA B 1 212 ? 14.688 -26.516 -4.664 1 98.75 212 ALA B CA 1
ATOM 5277 C C . ALA B 1 212 ? 14.883 -26.953 -3.217 1 98.75 212 ALA B C 1
ATOM 5279 O O . ALA B 1 212 ? 14.375 -26.312 -2.291 1 98.75 212 ALA B O 1
ATOM 5280 N N . GLU B 1 213 ? 15.664 -28.031 -3.031 1 98.38 213 GLU B N 1
ATOM 5281 C CA . GLU B 1 213 ? 15.953 -28.547 -1.692 1 98.38 213 GLU B CA 1
ATOM 5282 C C . GLU B 1 213 ? 16.75 -27.516 -0.882 1 98.38 213 GLU B C 1
ATOM 5284 O O . GLU B 1 213 ? 16.453 -27.281 0.289 1 98.38 213 GLU B O 1
ATOM 5289 N N . LYS B 1 214 ? 17.703 -26.938 -1.495 1 98.44 214 LYS B N 1
ATOM 5290 C CA . LYS B 1 214 ? 18.547 -25.953 -0.832 1 98.44 214 LYS B CA 1
ATOM 5291 C C . LYS B 1 214 ? 17.719 -24.766 -0.353 1 98.44 214 LYS B C 1
ATOM 5293 O O . LYS B 1 214 ? 17.875 -24.297 0.779 1 98.44 214 LYS B O 1
ATOM 5298 N N . ILE B 1 215 ? 16.828 -24.281 -1.162 1 98.81 215 ILE B N 1
ATOM 5299 C CA . ILE B 1 215 ? 16.016 -23.109 -0.844 1 98.81 215 ILE B CA 1
ATOM 5300 C C . ILE B 1 215 ? 15.047 -23.453 0.282 1 98.81 215 ILE B C 1
ATOM 5302 O O . ILE B 1 215 ? 14.875 -22.672 1.221 1 98.81 215 ILE B O 1
ATOM 5306 N N . TRP B 1 216 ? 14.391 -24.625 0.193 1 98.69 216 TRP B N 1
ATOM 5307 C CA . TRP B 1 216 ? 13.492 -25.047 1.258 1 98.69 216 TRP B CA 1
ATOM 5308 C C . TRP B 1 216 ? 14.227 -25.141 2.592 1 98.69 216 TRP B C 1
ATOM 5310 O O . TRP B 1 216 ? 13.742 -24.641 3.607 1 98.69 216 TRP B O 1
ATOM 5320 N N . ASP B 1 217 ? 15.391 -25.797 2.551 1 98.44 217 ASP B N 1
ATOM 5321 C CA . ASP B 1 217 ? 16.141 -26.016 3.779 1 98.44 217 ASP B CA 1
ATOM 5322 C C . ASP B 1 217 ? 16.562 -24.688 4.418 1 98.44 217 ASP B C 1
ATOM 5324 O O . ASP B 1 217 ? 16.469 -24.531 5.637 1 98.44 217 ASP B O 1
ATOM 5328 N N . TRP B 1 218 ? 16.984 -23.781 3.609 1 98.56 218 TRP B N 1
ATOM 5329 C CA . TRP B 1 218 ? 17.344 -22.469 4.148 1 98.56 218 TRP B CA 1
ATOM 5330 C C . TRP B 1 218 ? 16.125 -21.781 4.766 1 98.56 218 TRP B C 1
ATOM 5332 O O . TRP B 1 218 ? 16.219 -21.219 5.859 1 98.56 218 TRP B O 1
ATOM 5342 N N . SER B 1 219 ? 15.008 -21.766 4.02 1 98.5 219 SER B N 1
ATOM 5343 C CA . SER B 1 219 ? 13.797 -21.125 4.523 1 98.5 219 SER B CA 1
ATOM 5344 C C . SER B 1 219 ? 13.375 -21.719 5.863 1 98.5 219 SER B C 1
ATOM 5346 O O . SER B 1 219 ? 12.977 -21 6.777 1 98.5 219 SER B O 1
ATOM 5348 N N . ALA B 1 220 ? 13.516 -23.016 5.977 1 97.69 220 ALA B N 1
ATOM 5349 C CA . ALA B 1 220 ? 13.102 -23.75 7.168 1 97.69 220 ALA B CA 1
ATOM 5350 C C . ALA B 1 220 ? 14.055 -23.484 8.336 1 97.69 220 ALA B C 1
ATOM 5352 O O . ALA B 1 220 ? 13.664 -23.594 9.5 1 97.69 220 ALA B O 1
ATOM 5353 N N . LYS B 1 221 ? 15.25 -23.172 8.055 1 96.44 221 LYS B N 1
ATOM 5354 C CA . LYS B 1 221 ? 16.25 -22.938 9.094 1 96.44 221 LYS B CA 1
ATOM 5355 C C . LYS B 1 221 ? 16.297 -21.469 9.492 1 96.44 221 LYS B C 1
ATOM 5357 O O . LYS B 1 221 ? 16.781 -21.125 10.578 1 96.44 221 LYS B O 1
ATOM 5362 N N . SER B 1 222 ? 15.875 -20.641 8.578 1 96.44 222 SER B N 1
ATOM 5363 C CA . SER B 1 222 ? 15.852 -19.219 8.867 1 96.44 222 SER B CA 1
ATOM 5364 C C . SER B 1 222 ? 14.586 -18.828 9.625 1 96.44 222 SER B C 1
ATOM 5366 O O . SER B 1 222 ? 13.758 -19.688 9.938 1 96.44 222 SER B O 1
ATOM 5368 N N . GLY B 1 223 ? 14.508 -17.578 10.023 1 95.25 223 GLY B N 1
ATOM 5369 C CA . GLY B 1 223 ? 13.312 -17.078 10.672 1 95.25 223 GLY B CA 1
ATOM 5370 C C . GLY B 1 223 ? 12.141 -16.906 9.719 1 95.25 223 GLY B C 1
ATOM 5371 O O . GLY B 1 223 ? 11.023 -16.625 10.148 1 95.25 223 GLY B O 1
ATOM 5372 N N . LEU B 1 224 ? 12.344 -17.188 8.445 1 97.31 224 LEU B N 1
ATOM 5373 C CA . LEU B 1 224 ? 11.352 -16.922 7.414 1 97.31 224 LEU B CA 1
ATOM 5374 C C . LEU B 1 224 ? 10.195 -17.906 7.504 1 97.31 224 LEU B C 1
ATOM 5376 O O . LEU B 1 224 ? 9.062 -17.578 7.156 1 97.31 224 LEU B O 1
ATOM 5380 N N . MET B 1 225 ? 10.5 -19.109 7.941 1 97.81 225 MET B N 1
ATOM 5381 C CA . MET B 1 225 ? 9.523 -20.203 8.008 1 97.81 225 MET B CA 1
ATOM 5382 C C . MET B 1 225 ? 9.625 -20.953 9.328 1 97.81 225 MET B C 1
ATOM 5384 O O . MET B 1 225 ? 10.727 -21.281 9.773 1 97.81 225 MET B O 1
ATOM 5388 N N . ASP B 1 226 ? 8.523 -21.125 10 1 97.75 226 ASP B N 1
ATOM 5389 C CA . ASP B 1 226 ? 8.43 -22 11.172 1 97.75 226 ASP B CA 1
ATOM 5390 C C . ASP B 1 226 ? 7.781 -23.328 10.812 1 97.75 226 ASP B C 1
ATOM 5392 O O . ASP B 1 226 ? 6.555 -23.438 10.758 1 97.75 226 ASP B O 1
ATOM 5396 N N . VAL B 1 227 ? 8.539 -24.344 10.656 1 96 227 VAL B N 1
ATOM 5397 C CA . VAL B 1 227 ? 8.047 -25.625 10.148 1 96 227 VAL B CA 1
ATOM 5398 C C . VAL B 1 227 ? 7.281 -26.359 11.242 1 96 227 VAL B C 1
ATOM 5400 O O . VAL B 1 227 ? 6.527 -27.297 10.953 1 96 227 VAL B O 1
ATOM 5403 N N . ASN B 1 228 ? 7.48 -25.984 12.461 1 96.44 228 ASN B N 1
ATOM 5404 C CA . ASN B 1 228 ? 6.699 -26.594 13.531 1 96.44 228 ASN B CA 1
ATOM 5405 C C . ASN B 1 228 ? 5.262 -26.078 13.539 1 96.44 228 ASN B C 1
ATOM 5407 O O . ASN B 1 228 ? 4.332 -26.812 13.852 1 96.44 228 ASN B O 1
ATOM 5411 N N . LYS B 1 229 ? 5.117 -24.844 13.188 1 97.5 229 LYS B N 1
ATOM 5412 C CA . LYS B 1 229 ? 3.797 -24.219 13.156 1 97.5 229 LYS B CA 1
ATOM 5413 C C . LYS B 1 229 ? 3.277 -24.094 11.727 1 97.5 229 LYS B C 1
ATOM 5415 O O . LYS B 1 229 ? 2.1 -23.797 11.508 1 97.5 229 LYS B O 1
ATOM 5420 N N . TRP B 1 230 ? 4.172 -24.344 10.742 1 98.44 230 TRP B N 1
ATOM 5421 C CA . TRP B 1 230 ? 3.893 -24.203 9.312 1 98.44 230 TRP B CA 1
ATOM 5422 C C . TRP B 1 230 ? 3.467 -22.781 8.977 1 98.44 230 TRP B C 1
ATOM 5424 O O . TRP B 1 230 ? 2.461 -22.562 8.297 1 98.44 230 TRP B O 1
ATOM 5434 N N . VAL B 1 231 ? 4.223 -21.844 9.555 1 98.5 231 VAL B N 1
ATOM 5435 C CA . VAL B 1 231 ? 3.986 -20.422 9.312 1 98.5 231 VAL B CA 1
ATOM 5436 C C . VAL B 1 231 ? 5.066 -19.875 8.375 1 98.5 231 VAL B C 1
ATOM 5438 O O . VAL B 1 231 ? 6.254 -20.141 8.57 1 98.5 231 VAL B O 1
ATOM 5441 N N . ILE B 1 232 ? 4.668 -19.203 7.352 1 98.5 232 ILE B N 1
ATOM 5442 C CA . ILE B 1 232 ? 5.562 -18.469 6.48 1 98.5 232 ILE B CA 1
ATOM 5443 C C . ILE B 1 232 ? 5.402 -16.969 6.734 1 98.5 232 ILE B C 1
ATOM 5445 O O . ILE B 1 232 ? 4.332 -16.406 6.496 1 98.5 232 ILE B O 1
ATOM 5449 N N . TYR B 1 233 ? 6.422 -16.375 7.234 1 97.31 233 TYR B N 1
ATOM 5450 C CA . TYR B 1 233 ? 6.434 -14.93 7.461 1 97.31 233 TYR B CA 1
ATOM 5451 C C . TYR B 1 233 ? 6.812 -14.18 6.188 1 97.31 233 TYR B C 1
ATOM 5453 O O . TYR B 1 233 ? 7.117 -14.797 5.164 1 97.31 233 TYR B O 1
ATOM 5461 N N . ASP B 1 234 ? 6.75 -12.93 6.223 1 96.5 234 ASP B N 1
ATOM 5462 C CA . ASP B 1 234 ? 6.953 -12.156 5.004 1 96.5 234 ASP B CA 1
ATOM 5463 C C . ASP B 1 234 ? 8.445 -11.938 4.738 1 96.5 234 ASP B C 1
ATOM 5465 O O . ASP B 1 234 ? 8.898 -12.039 3.596 1 96.5 234 ASP B O 1
ATOM 5469 N N . SER B 1 235 ? 9.156 -11.508 5.773 1 96 235 SER B N 1
ATOM 5470 C CA . SER B 1 235 ? 10.555 -11.18 5.508 1 96 235 SER B CA 1
ATOM 5471 C C . SER B 1 235 ? 11.406 -11.305 6.77 1 96 235 SER B C 1
ATOM 5473 O O . SER B 1 235 ? 10.875 -11.289 7.883 1 96 235 SER B O 1
ATOM 5475 N N . VAL B 1 236 ? 12.641 -11.5 6.613 1 96.25 236 VAL B N 1
ATOM 5476 C CA . VAL B 1 236 ? 13.703 -11.422 7.609 1 96.25 236 VAL B CA 1
ATOM 5477 C C . VAL B 1 236 ? 14.781 -10.461 7.137 1 96.25 236 VAL B C 1
ATOM 5479 O O . VAL B 1 236 ? 14.758 -10 5.996 1 96.25 236 VAL B O 1
ATOM 5482 N N . ASN B 1 237 ? 15.609 -10.102 8.039 1 92.38 237 ASN B N 1
ATOM 5483 C CA . ASN B 1 237 ? 16.594 -9.062 7.754 1 92.38 237 ASN B CA 1
ATOM 5484 C C . ASN B 1 237 ? 18.016 -9.516 8.094 1 92.38 237 ASN B C 1
ATOM 5486 O O . ASN B 1 237 ? 18.219 -10.203 9.094 1 92.38 237 ASN B O 1
ATOM 5490 N N . ASN B 1 238 ? 18.984 -9.117 7.266 1 93.06 238 ASN B N 1
ATOM 5491 C CA . ASN B 1 238 ? 20.391 -9.43 7.492 1 93.06 238 ASN B CA 1
ATOM 5492 C C . ASN B 1 238 ? 20.875 -8.852 8.82 1 93.06 238 ASN B C 1
ATOM 5494 O O . ASN B 1 238 ? 21.828 -9.375 9.414 1 93.06 238 ASN B O 1
ATOM 5498 N N . ASP B 1 239 ? 20.219 -7.832 9.266 1 86 239 ASP B N 1
ATOM 5499 C CA . ASP B 1 239 ? 20.672 -7.086 10.438 1 86 239 ASP B CA 1
ATOM 5500 C C . ASP B 1 239 ? 20.812 -7.996 11.656 1 86 239 ASP B C 1
ATOM 5502 O O . ASP B 1 239 ? 21.703 -7.816 12.477 1 86 239 ASP B O 1
ATOM 5506 N N . ASP B 1 240 ? 19.891 -8.93 11.82 1 92.31 240 ASP B N 1
ATOM 5507 C CA . ASP B 1 240 ? 19.969 -9.859 12.953 1 92.31 240 ASP B CA 1
ATOM 5508 C C . ASP B 1 240 ? 20.188 -11.289 12.477 1 92.31 240 ASP B C 1
ATOM 5510 O O . ASP B 1 240 ? 19.719 -12.234 13.109 1 92.31 240 ASP B O 1
ATOM 5514 N N . GLN B 1 241 ? 20.734 -11.383 11.312 1 95.12 241 GLN B N 1
ATOM 5515 C CA . GLN B 1 241 ? 21.078 -12.664 10.695 1 95.12 241 GLN B CA 1
ATOM 5516 C C . GLN B 1 241 ? 19.828 -13.516 10.453 1 95.12 241 GLN B C 1
ATOM 5518 O O . GLN B 1 241 ? 19.859 -14.727 10.656 1 95.12 241 GLN B O 1
ATOM 5523 N N . CYS B 1 242 ? 18.719 -12.844 10.117 1 96.19 242 CYS B N 1
ATOM 5524 C CA . CYS B 1 242 ? 17.484 -13.445 9.656 1 96.19 242 CYS B CA 1
ATOM 5525 C C . CYS B 1 242 ? 16.828 -14.281 10.758 1 96.19 242 CYS B C 1
ATOM 5527 O O . CYS B 1 242 ? 16.188 -15.289 10.477 1 96.19 242 CYS B O 1
ATOM 5529 N N . LYS B 1 243 ? 17.047 -13.852 11.984 1 93.06 243 LYS B N 1
ATOM 5530 C CA . LYS B 1 243 ? 16.516 -14.594 13.117 1 93.06 243 LYS B CA 1
ATOM 5531 C C . LYS B 1 243 ? 15.078 -14.172 13.422 1 93.06 243 LYS B C 1
ATOM 5533 O O . LYS B 1 243 ? 14.258 -15 13.836 1 93.06 243 LYS B O 1
ATOM 5538 N N . SER B 1 244 ? 14.812 -12.898 13.203 1 90.69 244 SER B N 1
ATOM 5539 C CA . SER B 1 244 ? 13.508 -12.367 13.602 1 90.69 244 SER B CA 1
ATOM 5540 C C . SER B 1 244 ? 12.688 -11.945 12.383 1 90.69 244 SER B C 1
ATOM 5542 O O . SER B 1 244 ? 13.102 -11.07 11.625 1 90.69 244 SER B O 1
ATOM 5544 N N . PRO B 1 245 ? 11.539 -12.594 12.227 1 92.94 245 PRO B N 1
ATOM 5545 C CA . PRO B 1 245 ? 10.672 -12.219 11.109 1 92.94 245 PRO B CA 1
ATOM 5546 C C . PRO B 1 245 ? 9.695 -11.102 11.469 1 92.94 245 PRO B C 1
ATOM 5548 O O . PRO B 1 245 ? 9.602 -10.711 12.633 1 92.94 245 PRO B O 1
ATOM 5551 N N . ASP B 1 246 ? 9.125 -10.562 10.484 1 88.19 246 ASP B N 1
ATOM 5552 C CA . ASP B 1 246 ? 7.941 -9.75 10.727 1 88.19 246 ASP B CA 1
ATOM 5553 C C . ASP B 1 246 ? 6.77 -10.609 11.188 1 88.19 246 ASP B C 1
ATOM 5555 O O . ASP B 1 246 ? 6.941 -11.789 11.492 1 88.19 246 ASP B O 1
ATOM 5559 N N . ASN B 1 247 ? 5.562 -10.07 11.312 1 84.38 247 ASN B N 1
ATOM 5560 C CA . ASN B 1 247 ? 4.414 -10.836 11.781 1 84.38 247 ASN B CA 1
ATOM 5561 C C . ASN B 1 247 ? 3.285 -10.836 10.75 1 84.38 247 ASN B C 1
ATOM 5563 O O . ASN B 1 247 ? 2.107 -10.836 11.117 1 84.38 247 ASN B O 1
ATOM 5567 N N . LEU B 1 248 ? 3.68 -10.883 9.516 1 90.88 248 LEU B N 1
ATOM 5568 C CA . LEU B 1 248 ? 2.68 -10.82 8.453 1 90.88 248 LEU B CA 1
ATOM 5569 C C . LEU B 1 248 ? 2.604 -12.141 7.699 1 90.88 248 LEU B C 1
ATOM 5571 O O . LEU B 1 248 ? 3.629 -12.781 7.449 1 90.88 248 LEU B O 1
ATOM 5575 N N . GLN B 1 249 ? 1.453 -12.602 7.438 1 95.38 249 GLN B N 1
ATOM 5576 C CA . GLN B 1 249 ? 1.196 -13.766 6.594 1 95.38 249 GLN B CA 1
ATOM 5577 C C . GLN B 1 249 ? 0.398 -13.375 5.352 1 95.38 249 GLN B C 1
ATOM 5579 O O . GLN B 1 249 ? -0.705 -12.836 5.461 1 95.38 249 GLN B O 1
ATOM 5584 N N . TRP B 1 250 ? 0.961 -13.633 4.211 1 97.62 250 TRP B N 1
ATOM 5585 C CA . TRP B 1 250 ? 0.338 -13.312 2.93 1 97.62 250 TRP B CA 1
ATOM 5586 C C . TRP B 1 250 ? -0.015 -14.586 2.162 1 97.62 250 TRP B C 1
ATOM 5588 O O . TRP B 1 250 ? 0.75 -15.555 2.168 1 97.62 250 TRP B O 1
ATOM 5598 N N . THR B 1 251 ? -1.098 -14.594 1.462 1 98.75 251 THR B N 1
ATOM 5599 C CA . THR B 1 251 ? -1.591 -15.766 0.746 1 98.75 251 THR B CA 1
ATOM 5600 C C . THR B 1 251 ? -0.559 -16.25 -0.266 1 98.75 251 THR B C 1
ATOM 5602 O O . THR B 1 251 ? -0.254 -17.453 -0.324 1 98.75 251 THR B O 1
ATOM 5605 N N . TYR B 1 252 ? 0.036 -15.32 -1.044 1 98.44 252 TYR B N 1
ATOM 5606 C CA . TYR B 1 252 ? 0.849 -15.75 -2.174 1 98.44 252 TYR B CA 1
ATOM 5607 C C . TYR B 1 252 ? 2.182 -16.312 -1.7 1 98.44 252 TYR B C 1
ATOM 5609 O O . TYR B 1 252 ? 2.832 -17.078 -2.422 1 98.44 252 TYR B O 1
ATOM 5617 N N . ASN B 1 253 ? 2.635 -15.953 -0.441 1 98.69 253 ASN B N 1
ATOM 5618 C CA . ASN B 1 253 ? 3.818 -16.594 0.117 1 98.69 253 ASN B CA 1
ATOM 5619 C C . ASN B 1 253 ? 3.584 -18.078 0.371 1 98.69 253 ASN B C 1
ATOM 5621 O O . ASN B 1 253 ? 4.414 -18.922 0.004 1 98.69 253 ASN B O 1
ATOM 5625 N N . TYR B 1 254 ? 2.451 -18.359 0.974 1 98.88 254 TYR B N 1
ATOM 5626 C CA . TYR B 1 254 ? 2.084 -19.75 1.185 1 98.88 254 TYR B CA 1
ATOM 5627 C C . TYR B 1 254 ? 1.909 -20.469 -0.144 1 98.88 254 TYR B C 1
ATOM 5629 O O . TYR B 1 254 ? 2.32 -21.625 -0.288 1 98.88 254 TYR B O 1
ATOM 5637 N N . GLY B 1 255 ? 1.356 -19.781 -1.089 1 98.88 255 GLY B N 1
ATOM 5638 C CA . GLY B 1 255 ? 1.127 -20.375 -2.398 1 98.88 255 GLY B CA 1
ATOM 5639 C C . GLY B 1 255 ? 2.398 -20.859 -3.061 1 98.88 255 GLY B C 1
ATOM 5640 O O . GLY B 1 255 ? 2.434 -21.969 -3.596 1 98.88 255 GLY B O 1
ATOM 5641 N N . THR B 1 256 ? 3.438 -20.047 -3.031 1 98.88 256 THR B N 1
ATOM 5642 C CA . THR B 1 256 ? 4.668 -20.422 -3.725 1 98.88 256 THR B CA 1
ATOM 5643 C C . THR B 1 256 ? 5.297 -21.656 -3.092 1 98.88 256 THR B C 1
ATOM 5645 O O . THR B 1 256 ? 5.68 -22.594 -3.797 1 98.88 256 THR B O 1
ATOM 5648 N N . TYR B 1 257 ? 5.348 -21.75 -1.792 1 98.88 257 TYR B N 1
ATOM 5649 C CA . TYR B 1 257 ? 5.949 -22.891 -1.124 1 98.88 257 TYR B CA 1
ATOM 5650 C C . TYR B 1 257 ? 5.07 -24.125 -1.263 1 98.88 257 TYR B C 1
ATOM 5652 O O . TYR B 1 257 ? 5.574 -25.234 -1.482 1 98.88 257 TYR B O 1
ATOM 5660 N N . LEU B 1 258 ? 3.787 -23.938 -1.113 1 98.94 258 LEU B N 1
ATOM 5661 C CA . LEU B 1 258 ? 2.842 -25.047 -1.214 1 98.94 258 LEU B CA 1
ATOM 5662 C C . LEU B 1 258 ? 2.863 -25.656 -2.611 1 98.94 258 LEU B C 1
ATOM 5664 O O . LEU B 1 258 ? 2.984 -26.859 -2.762 1 98.94 258 LEU B O 1
ATOM 5668 N N . SER B 1 259 ? 2.75 -24.828 -3.625 1 98.75 259 SER B N 1
ATOM 5669 C CA . SER B 1 259 ? 2.76 -25.328 -5 1 98.75 259 SER B CA 1
ATOM 5670 C C . SER B 1 259 ? 4.102 -25.953 -5.355 1 98.75 259 SER B C 1
ATOM 5672 O O . SER B 1 259 ? 4.152 -27 -5.992 1 98.75 259 SER B O 1
ATOM 5674 N N . GLY B 1 260 ? 5.199 -25.297 -4.918 1 98.94 260 GLY B N 1
ATOM 5675 C CA . GLY B 1 260 ? 6.5 -25.906 -5.141 1 98.94 260 GLY B CA 1
ATOM 5676 C C . GLY B 1 260 ? 6.621 -27.297 -4.535 1 98.94 260 GLY B C 1
ATOM 5677 O O . GLY B 1 260 ? 7.105 -28.219 -5.188 1 98.94 260 GLY B O 1
ATOM 5678 N N . ALA B 1 261 ? 6.164 -27.453 -3.336 1 98.94 261 ALA B N 1
ATOM 5679 C CA . ALA B 1 261 ? 6.191 -28.75 -2.672 1 98.94 261 ALA B CA 1
ATOM 5680 C C . ALA B 1 261 ? 5.32 -29.766 -3.412 1 98.94 261 ALA B C 1
ATOM 5682 O O . ALA B 1 261 ? 5.676 -30.938 -3.52 1 98.94 261 ALA B O 1
ATOM 5683 N N . ALA B 1 262 ? 4.223 -29.344 -3.895 1 98.88 262 ALA B N 1
ATOM 5684 C CA . ALA B 1 262 ? 3.33 -30.219 -4.652 1 98.88 262 ALA B CA 1
ATOM 5685 C C . ALA B 1 262 ? 3.994 -30.703 -5.938 1 98.88 262 ALA B C 1
ATOM 5687 O O . ALA B 1 262 ? 3.908 -31.875 -6.289 1 98.88 262 ALA B O 1
ATOM 5688 N N . PHE B 1 263 ? 4.621 -29.75 -6.645 1 98.88 263 PHE B N 1
ATOM 5689 C CA . PHE B 1 263 ? 5.324 -30.125 -7.867 1 98.88 263 PHE B CA 1
ATOM 5690 C C . PHE B 1 263 ? 6.426 -31.141 -7.574 1 98.88 263 PHE B C 1
ATOM 5692 O O . PHE B 1 263 ? 6.621 -32.094 -8.336 1 98.88 263 PHE B O 1
ATOM 5699 N N . LEU B 1 264 ? 7.125 -30.969 -6.449 1 98.88 264 LEU B N 1
ATOM 5700 C CA . LEU B 1 264 ? 8.195 -31.906 -6.098 1 98.88 264 LEU B CA 1
ATOM 5701 C C . LEU B 1 264 ? 7.625 -33.25 -5.637 1 98.88 264 LEU B C 1
ATOM 5703 O O . LEU B 1 264 ? 8.227 -34.281 -5.875 1 98.88 264 LEU B O 1
ATOM 5707 N N . TYR B 1 265 ? 6.531 -33.219 -4.938 1 98.75 265 TYR B N 1
ATOM 5708 C CA . TYR B 1 265 ? 5.844 -34.469 -4.602 1 98.75 265 TYR B CA 1
ATOM 5709 C C . TYR B 1 265 ? 5.547 -35.281 -5.852 1 98.75 265 TYR B C 1
ATOM 5711 O O . TYR B 1 265 ? 5.801 -36.469 -5.891 1 98.75 265 TYR B O 1
ATOM 5719 N N . ASN B 1 266 ? 4.984 -34.594 -6.82 1 98.19 266 ASN B N 1
ATOM 5720 C CA . ASN B 1 266 ? 4.66 -35.281 -8.07 1 98.19 266 ASN B CA 1
ATOM 5721 C C . ASN B 1 266 ? 5.922 -35.75 -8.797 1 98.19 266 ASN B C 1
ATOM 5723 O O . ASN B 1 266 ? 5.98 -36.875 -9.289 1 98.19 266 ASN B O 1
ATOM 5727 N N . TYR B 1 267 ? 6.902 -34.875 -8.828 1 97.94 267 TYR B N 1
ATOM 5728 C CA . TYR B 1 267 ? 8.172 -35.156 -9.484 1 97.94 267 TYR B CA 1
ATOM 5729 C C . TYR B 1 267 ? 8.805 -36.438 -8.891 1 97.94 267 TYR B C 1
ATOM 5731 O O . TYR B 1 267 ? 9.375 -37.25 -9.617 1 97.94 267 TYR B O 1
ATOM 5739 N N . THR B 1 268 ? 8.641 -36.625 -7.613 1 97.81 268 THR B N 1
ATOM 5740 C CA . THR B 1 268 ? 9.297 -37.719 -6.902 1 97.81 268 THR B CA 1
ATOM 5741 C C . THR B 1 268 ? 8.383 -38.938 -6.812 1 97.81 268 THR B C 1
ATOM 5743 O O . THR B 1 268 ? 8.688 -39.875 -6.109 1 97.81 268 THR B O 1
ATOM 5746 N N . ASN B 1 269 ? 7.328 -38.906 -7.461 1 96.69 269 ASN B N 1
ATOM 5747 C CA . ASN B 1 269 ? 6.352 -39.969 -7.469 1 96.69 269 ASN B CA 1
ATOM 5748 C C . ASN B 1 269 ? 5.887 -40.312 -6.059 1 96.69 269 ASN B C 1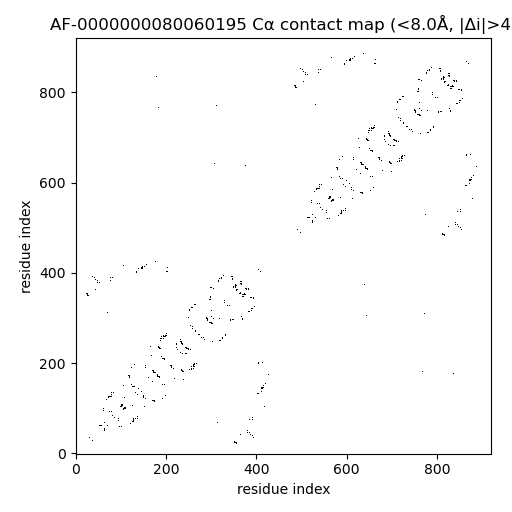
ATOM 5750 O O . ASN B 1 269 ? 5.766 -41.5 -5.711 1 96.69 269 ASN B O 1
ATOM 5754 N N . GLY B 1 270 ? 5.773 -39.281 -5.234 1 97.62 270 GLY B N 1
ATOM 5755 C CA . GLY B 1 270 ? 5.07 -39.5 -3.977 1 97.62 270 GLY B CA 1
ATOM 5756 C C . GLY B 1 270 ? 6 -39.562 -2.781 1 97.62 270 GLY B C 1
ATOM 5757 O O . GLY B 1 270 ? 5.711 -40.281 -1.814 1 97.62 270 GLY B O 1
ATOM 5758 N N . ASP B 1 271 ? 7.156 -38.906 -2.771 1 97.88 271 ASP B N 1
ATOM 5759 C CA . ASP B 1 271 ? 8.039 -38.875 -1.61 1 97.88 271 ASP B CA 1
ATOM 5760 C C . ASP B 1 271 ? 7.316 -38.344 -0.383 1 97.88 271 ASP B C 1
ATOM 5762 O O . ASP B 1 271 ? 6.707 -37.281 -0.442 1 97.88 271 ASP B O 1
ATOM 5766 N N . GLU B 1 272 ? 7.438 -39.031 0.762 1 98.31 272 GLU B N 1
ATOM 5767 C CA . GLU B 1 272 ? 6.734 -38.688 1.998 1 98.31 272 GLU B CA 1
ATOM 5768 C C . GLU B 1 272 ? 7.172 -37.312 2.527 1 98.31 272 GLU B C 1
ATOM 5770 O O . GLU B 1 272 ? 6.367 -36.594 3.105 1 98.31 272 GLU B O 1
ATOM 5775 N N . LYS B 1 273 ? 8.375 -37 2.301 1 98 273 LYS B N 1
ATOM 5776 C CA . LYS B 1 273 ? 8.906 -35.719 2.736 1 98 273 LYS B CA 1
ATOM 5777 C C . LYS B 1 273 ? 8.102 -34.562 2.148 1 98 273 LYS B C 1
ATOM 5779 O O . LYS B 1 273 ? 7.688 -33.656 2.873 1 98 273 LYS B O 1
ATOM 5784 N N . TRP B 1 274 ? 7.891 -34.594 0.905 1 98.75 274 TRP B N 1
ATOM 5785 C CA . TRP B 1 274 ? 7.164 -33.531 0.231 1 98.75 274 TRP B CA 1
ATOM 5786 C C . TRP B 1 274 ? 5.676 -33.594 0.566 1 98.75 274 TRP B C 1
ATOM 5788 O O . TRP B 1 274 ? 5.02 -32.531 0.676 1 98.75 274 TRP B O 1
ATOM 5798 N N . LEU B 1 275 ? 5.105 -34.781 0.759 1 98.81 275 LEU B N 1
ATOM 5799 C CA . LEU B 1 275 ? 3.713 -34.906 1.176 1 98.81 275 LEU B CA 1
ATOM 5800 C C . LEU B 1 275 ? 3.494 -34.25 2.533 1 98.81 275 LEU B C 1
ATOM 5802 O O . LEU B 1 275 ? 2.504 -33.531 2.732 1 98.81 275 LEU B O 1
ATOM 5806 N N . ASN B 1 276 ? 4.402 -34.5 3.492 1 98.69 276 ASN B N 1
ATOM 5807 C CA . ASN B 1 276 ? 4.312 -33.875 4.812 1 98.69 276 ASN B CA 1
ATOM 5808 C C . ASN B 1 276 ? 4.359 -32.344 4.727 1 98.69 276 ASN B C 1
ATOM 5810 O O . ASN B 1 276 ? 3.619 -31.672 5.43 1 98.69 276 ASN B O 1
ATOM 5814 N N . ARG B 1 277 ? 5.211 -31.875 3.887 1 98.75 277 ARG B N 1
ATOM 5815 C CA . ARG B 1 277 ? 5.352 -30.438 3.697 1 98.75 277 ARG B CA 1
ATOM 5816 C C . ARG B 1 277 ? 4.094 -29.844 3.07 1 98.75 277 ARG B C 1
ATOM 5818 O O . ARG B 1 277 ? 3.617 -28.797 3.506 1 98.75 277 ARG B O 1
ATOM 5825 N N . VAL B 1 278 ? 3.52 -30.531 2.078 1 98.94 278 VAL B N 1
ATOM 5826 C CA . VAL B 1 278 ? 2.266 -30.109 1.462 1 98.94 278 VAL B CA 1
ATOM 5827 C C . VAL B 1 278 ? 1.161 -30.078 2.516 1 98.94 278 VAL B C 1
ATOM 5829 O O . VAL B 1 278 ? 0.469 -29.062 2.658 1 98.94 278 VAL B O 1
ATOM 5832 N N . ASN B 1 279 ? 1.016 -31.141 3.283 1 98.88 279 ASN B N 1
ATOM 5833 C CA . ASN B 1 279 ? -0.068 -31.234 4.254 1 98.88 279 ASN B CA 1
ATOM 5834 C C . ASN B 1 279 ? 0.078 -30.188 5.359 1 98.88 279 ASN B C 1
ATOM 5836 O O . ASN B 1 279 ? -0.912 -29.594 5.793 1 98.88 279 ASN B O 1
ATOM 5840 N N . GLY B 1 280 ? 1.261 -29.984 5.848 1 98.81 280 GLY B N 1
ATOM 5841 C CA . GLY B 1 280 ? 1.501 -28.969 6.867 1 98.81 280 GLY B CA 1
ATOM 5842 C C . GLY B 1 280 ? 1.148 -27.562 6.406 1 98.81 280 GLY B C 1
ATOM 5843 O O . GLY B 1 280 ? 0.378 -26.875 7.07 1 98.81 280 GLY B O 1
ATOM 5844 N N . LEU B 1 281 ? 1.686 -27.156 5.234 1 98.88 281 LEU B N 1
ATOM 5845 C CA . LEU B 1 281 ? 1.43 -25.828 4.699 1 98.88 281 LEU B CA 1
ATOM 5846 C C . LEU B 1 281 ? -0.044 -25.656 4.348 1 98.88 281 LEU B C 1
ATOM 5848 O O . LEU B 1 281 ? -0.619 -24.594 4.562 1 98.88 281 LEU B O 1
ATOM 5852 N N . LEU B 1 282 ? -0.626 -26.703 3.779 1 98.94 282 LEU B N 1
ATOM 5853 C CA . LEU B 1 282 ? -2.037 -26.625 3.416 1 98.94 282 LEU B CA 1
ATOM 5854 C C . LEU B 1 282 ? -2.906 -26.422 4.652 1 98.94 282 LEU B C 1
ATOM 5856 O O . LEU B 1 282 ? -3.832 -25.594 4.629 1 98.94 282 LEU B O 1
ATOM 5860 N N . GLY B 1 283 ? -2.639 -27.156 5.734 1 98.81 283 GLY B N 1
ATOM 5861 C CA . GLY B 1 283 ? -3.387 -26.969 6.969 1 98.81 283 GLY B CA 1
ATOM 5862 C C . GLY B 1 283 ? -3.41 -25.547 7.457 1 98.81 283 GLY B C 1
ATOM 5863 O O . GLY B 1 283 ? -4.473 -25 7.773 1 98.81 283 GLY B O 1
ATOM 5864 N N . THR B 1 284 ? -2.279 -24.922 7.488 1 98.75 284 THR B N 1
ATOM 5865 C CA . THR B 1 284 ? -2.186 -23.547 7.941 1 98.75 284 THR B CA 1
ATOM 5866 C C . THR B 1 284 ? -2.836 -22.594 6.938 1 98.75 284 THR B C 1
ATOM 5868 O O . THR B 1 284 ? -3.461 -21.609 7.324 1 98.75 284 THR B O 1
ATOM 5871 N N . THR B 1 285 ? -2.639 -22.875 5.637 1 98.81 285 THR B N 1
ATOM 5872 C CA . THR B 1 285 ? -3.256 -22.062 4.59 1 98.81 285 THR B CA 1
ATOM 5873 C C . THR B 1 285 ? -4.77 -22.031 4.766 1 98.81 285 THR B C 1
ATOM 5875 O O . THR B 1 285 ? -5.371 -20.953 4.762 1 98.81 285 THR B O 1
ATOM 5878 N N . LEU B 1 286 ? -5.395 -23.172 4.977 1 98.75 286 LEU B N 1
ATOM 5879 C CA . LEU B 1 286 ? -6.848 -23.281 5.078 1 98.75 286 LEU B CA 1
ATOM 5880 C C . LEU B 1 286 ? -7.348 -22.656 6.379 1 98.75 286 LEU B C 1
ATOM 5882 O O . LEU B 1 286 ? -8.406 -22.016 6.402 1 98.75 286 LEU B O 1
ATOM 5886 N N . LYS B 1 287 ? -6.605 -22.734 7.418 1 98.19 287 LYS B N 1
ATOM 5887 C CA . LYS B 1 287 ? -6.977 -22.172 8.719 1 98.19 287 LYS B CA 1
ATOM 5888 C C . LYS B 1 287 ? -6.863 -20.656 8.711 1 98.19 287 LYS B C 1
ATOM 5890 O O . LYS B 1 287 ? -7.691 -19.953 9.305 1 98.19 287 LYS B O 1
ATOM 5895 N N . THR B 1 288 ? -5.906 -20.141 8.062 1 98.19 288 THR B N 1
ATOM 5896 C CA . THR B 1 288 ? -5.559 -18.734 8.164 1 98.19 288 THR B CA 1
ATOM 5897 C C . THR B 1 288 ? -6.332 -17.906 7.141 1 98.19 288 THR B C 1
ATOM 5899 O O . THR B 1 288 ? -6.859 -16.844 7.465 1 98.19 288 THR B O 1
ATOM 5902 N N . PHE B 1 289 ? -6.508 -18.344 5.934 1 98.69 289 PHE B N 1
ATOM 5903 C CA . PHE B 1 289 ? -6.922 -17.469 4.848 1 98.69 289 PHE B CA 1
ATOM 5904 C C . PHE B 1 289 ? -8.375 -17.719 4.469 1 98.69 289 PHE B C 1
ATOM 5906 O O . PHE B 1 289 ? -8.891 -17.125 3.52 1 98.69 289 PHE B O 1
ATOM 5913 N N . PHE B 1 290 ? -9.016 -18.594 5.176 1 98.56 290 PHE B N 1
ATOM 5914 C CA . PHE B 1 290 ? -10.445 -18.844 5.004 1 98.56 290 PHE B CA 1
ATOM 5915 C C . PHE B 1 290 ? -11.195 -18.641 6.316 1 98.56 290 PHE B C 1
ATOM 5917 O O . PHE B 1 290 ? -11.656 -19.609 6.926 1 98.56 290 PHE B O 1
ATOM 5924 N N . PRO B 1 291 ? -11.391 -17.406 6.629 1 95.62 291 PRO B N 1
ATOM 5925 C CA . PRO B 1 291 ? -11.938 -17.078 7.945 1 95.62 291 PRO B CA 1
ATOM 5926 C C . PRO B 1 291 ? -13.406 -17.484 8.086 1 95.62 291 PRO B C 1
ATOM 5928 O O . PRO B 1 291 ? -14.156 -17.438 7.113 1 95.62 291 PRO B O 1
ATOM 5931 N 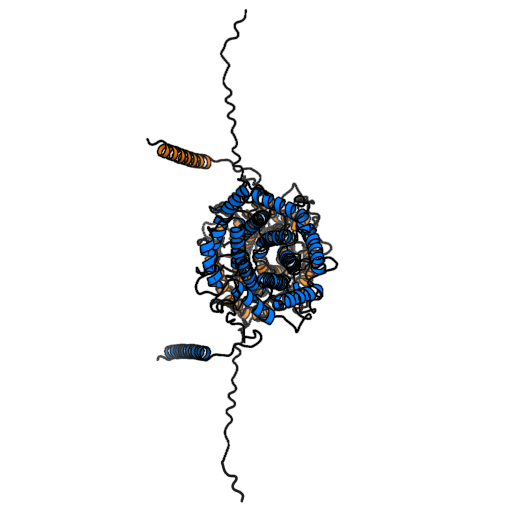N . GLU B 1 292 ? -13.883 -17.703 9.305 1 94.25 292 GLU B N 1
ATOM 5932 C CA . GLU B 1 292 ? -15.242 -18.125 9.625 1 94.25 292 GLU B CA 1
ATOM 5933 C C . GLU B 1 292 ? -16.25 -17.016 9.328 1 94.25 292 GLU B C 1
ATOM 5935 O O . GLU B 1 292 ? -17.391 -17.297 8.961 1 94.25 292 GLU B O 1
ATOM 5940 N N . LYS B 1 293 ? -15.805 -15.82 9.43 1 88.12 293 LYS B N 1
ATOM 5941 C CA . LYS B 1 293 ? -16.703 -14.695 9.203 1 88.12 293 LYS B CA 1
ATOM 5942 C C . LYS B 1 293 ? -17.281 -14.734 7.789 1 88.12 293 LYS B C 1
ATOM 5944 O O . LYS B 1 293 ? -18.359 -14.172 7.539 1 88.12 293 LYS B O 1
ATOM 5949 N N . TYR B 1 294 ? -16.594 -15.383 6.926 1 91.06 294 TYR B N 1
ATOM 5950 C CA . TYR B 1 294 ? -17.094 -15.547 5.566 1 91.06 294 TYR B CA 1
ATOM 5951 C C . TYR B 1 294 ? -17.531 -16.984 5.309 1 91.06 294 TYR B C 1
ATOM 5953 O O . TYR B 1 294 ? -17.469 -17.469 4.176 1 91.06 294 TYR B O 1
ATOM 5961 N N . GLY B 1 295 ? -17.828 -17.734 6.41 1 93.12 295 GLY B N 1
ATOM 5962 C CA . GLY B 1 295 ? -18.344 -19.094 6.32 1 93.12 295 GLY B CA 1
ATOM 5963 C C . GLY B 1 295 ? -17.25 -20.141 6.242 1 93.12 295 GLY B C 1
ATOM 5964 O O . GLY B 1 295 ? -17.531 -21.328 6.125 1 93.12 295 GLY B O 1
ATOM 5965 N N . GLY B 1 296 ? -16 -19.719 6.207 1 96.69 296 GLY B N 1
ATOM 5966 C CA . GLY B 1 296 ? -14.891 -20.656 6.195 1 96.69 296 GLY B CA 1
ATOM 5967 C C . GLY B 1 296 ? -14.539 -21.156 4.805 1 96.69 296 GLY B C 1
ATOM 5968 O O . GLY B 1 296 ? -13.68 -22.016 4.645 1 96.69 296 GLY B O 1
ATOM 5969 N N . ASN B 1 297 ? -15.156 -20.609 3.771 1 97.12 297 ASN B N 1
ATOM 5970 C CA . ASN B 1 297 ? -14.922 -21.125 2.432 1 97.12 297 ASN B CA 1
ATOM 5971 C C . ASN B 1 297 ? -14.656 -20.016 1.427 1 97.12 297 ASN B C 1
ATOM 5973 O O . ASN B 1 297 ? -14.703 -20.234 0.216 1 97.12 297 ASN B O 1
ATOM 5977 N N . THR B 1 298 ? -14.469 -18.828 1.858 1 98.06 298 THR B N 1
ATOM 5978 C CA . THR B 1 298 ? -14.094 -17.703 1.003 1 98.06 298 THR B CA 1
ATOM 5979 C C . THR B 1 298 ? -12.727 -17.156 1.401 1 98.06 298 THR B C 1
ATOM 5981 O O . THR B 1 298 ? -12.508 -16.797 2.561 1 98.06 298 THR B O 1
ATOM 5984 N N . MET B 1 299 ? -11.852 -17.078 0.477 1 98.62 299 MET B N 1
ATOM 5985 C CA . MET B 1 299 ? -10.477 -16.656 0.734 1 98.62 299 MET B CA 1
ATOM 5986 C C . MET B 1 299 ? -10.422 -15.172 1.085 1 98.62 299 MET B C 1
ATOM 5988 O O . MET B 1 299 ? -11.18 -14.367 0.537 1 98.62 299 MET B O 1
ATOM 5992 N N . SER B 1 300 ? -9.531 -14.836 1.984 1 97.56 300 SER B N 1
ATOM 5993 C CA . SER B 1 300 ? -9.336 -13.461 2.424 1 97.56 300 SER B CA 1
ATOM 5994 C C . SER B 1 300 ? -7.855 -13.164 2.666 1 97.56 300 SER B C 1
ATOM 5996 O O . SER B 1 300 ? -7.125 -14.008 3.186 1 97.56 300 SER B O 1
ATOM 5998 N N . GLU B 1 301 ? -7.434 -12.008 2.17 1 97 301 GLU B N 1
ATOM 5999 C CA . GLU B 1 301 ? -6.133 -11.5 2.592 1 97 301 GLU B CA 1
ATOM 6000 C C . GLU B 1 301 ? -6.191 -10.93 4.008 1 97 301 GLU B C 1
ATOM 6002 O O . GLU B 1 301 ? -6.328 -9.719 4.191 1 97 301 GLU B O 1
ATOM 6007 N N . VAL B 1 302 ? -5.922 -11.695 4.961 1 93.19 302 VAL B N 1
ATOM 6008 C CA . VAL B 1 302 ? -6.344 -11.469 6.34 1 93.19 302 VAL B CA 1
ATOM 6009 C C . VAL B 1 302 ? -5.512 -10.344 6.957 1 93.19 302 VAL B C 1
ATOM 6011 O O . VAL B 1 302 ? -5.949 -9.688 7.902 1 93.19 302 VAL B O 1
ATOM 6014 N N . ALA B 1 303 ? -4.344 -10.117 6.41 1 89.88 303 ALA B N 1
ATOM 6015 C CA . ALA B 1 303 ? -3.457 -9.133 7.031 1 89.88 303 ALA B CA 1
ATOM 6016 C C . ALA B 1 303 ? -3.895 -7.711 6.688 1 89.88 303 ALA B C 1
ATOM 6018 O O . ALA B 1 303 ? -3.66 -6.781 7.465 1 89.88 303 ALA B O 1
ATOM 6019 N N . CYS B 1 304 ? -4.664 -7.523 5.598 1 89.5 304 CYS B N 1
ATOM 6020 C CA . CYS B 1 304 ? -4.895 -6.148 5.172 1 89.5 304 CYS B CA 1
ATOM 6021 C C . CYS B 1 304 ? -6.367 -5.906 4.867 1 89.5 304 CYS B C 1
ATOM 6023 O O . CYS B 1 304 ? -6.855 -4.781 4.996 1 89.5 304 CYS B O 1
ATOM 6025 N N . GLU B 1 305 ? -7.137 -6.969 4.48 1 90.12 305 GLU B N 1
ATOM 6026 C CA . GLU B 1 305 ? -8.516 -6.793 4.035 1 90.12 305 GLU B CA 1
ATOM 6027 C C . GLU B 1 305 ? -9.406 -6.305 5.176 1 90.12 305 GLU B C 1
ATOM 6029 O O . GLU B 1 305 ? -10.195 -5.375 4.996 1 90.12 305 GLU B O 1
ATOM 6034 N N . PRO B 1 306 ? -9.266 -6.867 6.387 1 82.75 306 PRO B N 1
ATOM 6035 C CA . PRO B 1 306 ? -10.195 -6.473 7.445 1 82.75 306 PRO B CA 1
ATOM 6036 C C . PRO B 1 306 ? -10.102 -4.988 7.789 1 82.75 306 PRO B C 1
ATOM 6038 O O . PRO B 1 306 ? -11.07 -4.402 8.281 1 82.75 306 PRO B O 1
ATOM 6041 N N . ILE B 1 307 ? -8.906 -4.379 7.457 1 79.62 307 ILE B N 1
ATOM 6042 C CA . ILE B 1 307 ? -8.727 -2.979 7.816 1 79.62 307 ILE B CA 1
ATOM 6043 C C . ILE B 1 307 ? -8.562 -2.137 6.555 1 79.62 307 ILE B C 1
ATOM 6045 O O . ILE B 1 307 ? -8.156 -0.976 6.621 1 79.62 307 ILE B O 1
ATOM 6049 N N . MET B 1 308 ? -8.781 -2.801 5.352 1 81.56 308 MET B N 1
ATOM 6050 C CA . MET B 1 308 ? -8.797 -2.154 4.039 1 81.56 308 MET B CA 1
ATOM 6051 C C . MET B 1 308 ? -7.492 -1.399 3.791 1 81.56 308 MET B C 1
ATOM 6053 O O . MET B 1 308 ? -7.512 -0.245 3.359 1 81.56 308 MET B O 1
ATOM 6057 N N . SER B 1 309 ? -6.402 -2.086 4.113 1 81.56 309 SER B N 1
ATOM 6058 C CA . SER B 1 309 ? -5.094 -1.455 3.973 1 81.56 309 SER B CA 1
ATOM 6059 C C . SER B 1 309 ? -4.262 -2.141 2.891 1 81.56 309 SER B C 1
ATOM 6061 O O . SER B 1 309 ? -3.064 -1.881 2.764 1 81.56 309 SER B O 1
ATOM 6063 N N . CYS B 1 310 ? -4.926 -2.953 2.072 1 90.62 310 CYS B N 1
ATOM 6064 C CA . CYS B 1 310 ? -4.164 -3.656 1.047 1 90.62 310 CYS B CA 1
ATOM 6065 C C . CYS B 1 310 ? -3.582 -2.68 0.033 1 90.62 310 CYS B C 1
ATOM 6067 O O . CYS B 1 310 ? -4.293 -1.807 -0.472 1 90.62 310 CYS B O 1
ATOM 6069 N N . ASP B 1 311 ? -2.293 -2.867 -0.184 1 86.38 311 ASP B N 1
ATOM 6070 C CA . ASP B 1 311 ? -1.71 -2.078 -1.266 1 86.38 311 ASP B CA 1
ATOM 6071 C C . ASP B 1 311 ? -1.961 -2.734 -2.621 1 86.38 311 ASP B C 1
ATOM 6073 O O . ASP B 1 311 ? -2.639 -3.76 -2.705 1 86.38 311 ASP B O 1
ATOM 6077 N N . ARG B 1 312 ? -1.487 -2.115 -3.643 1 86.5 312 ARG B N 1
ATOM 6078 C CA . ARG B 1 312 ? -1.726 -2.537 -5.02 1 86.5 312 ARG B CA 1
ATOM 6079 C C . ARG B 1 312 ? -1.289 -3.982 -5.23 1 86.5 312 ARG B C 1
ATOM 6081 O O . ARG B 1 312 ? -1.957 -4.738 -5.938 1 86.5 312 ARG B O 1
ATOM 6088 N N . ASN B 1 313 ? -0.149 -4.367 -4.672 1 92.75 313 ASN B N 1
ATOM 6089 C CA . ASN B 1 313 ? 0.354 -5.73 -4.809 1 92.75 313 ASN B CA 1
ATOM 6090 C C . ASN B 1 313 ? -0.556 -6.734 -4.109 1 92.75 313 ASN B C 1
ATOM 6092 O O . ASN B 1 313 ? -0.927 -7.754 -4.695 1 92.75 313 ASN B O 1
ATOM 6096 N N . GLN B 1 314 ? -0.95 -6.391 -2.922 1 95.19 314 GLN B N 1
ATOM 6097 C CA . GLN B 1 314 ? -1.646 -7.305 -2.023 1 95.19 314 GLN B CA 1
ATOM 6098 C C . GLN B 1 314 ? -3.041 -7.633 -2.549 1 95.19 314 GLN B C 1
ATOM 6100 O O . GLN B 1 314 ? -3.584 -8.703 -2.258 1 95.19 314 GLN B O 1
ATOM 6105 N N . ILE B 1 315 ? -3.557 -6.812 -3.436 1 95.5 315 ILE B N 1
ATOM 6106 C CA . ILE B 1 315 ? -4.879 -6.992 -4.027 1 95.5 315 ILE B CA 1
ATOM 6107 C C . ILE B 1 315 ? -4.883 -8.234 -4.914 1 95.5 315 ILE B C 1
ATOM 6109 O O . ILE B 1 315 ? -5.891 -8.938 -5.004 1 95.5 315 ILE B O 1
ATOM 6113 N N . GLY B 1 316 ? -3.76 -8.594 -5.453 1 97.56 316 GLY B N 1
ATOM 6114 C CA . GLY B 1 316 ? -3.693 -9.68 -6.414 1 97.56 316 GLY B CA 1
ATOM 6115 C C . GLY B 1 316 ? -3.363 -11.016 -5.777 1 97.56 316 GLY B C 1
ATOM 6116 O O . GLY B 1 316 ? -3.51 -12.062 -6.414 1 97.56 316 GLY B O 1
ATOM 6117 N N . PHE B 1 317 ? -2.99 -11.117 -4.492 1 98.62 317 PHE B N 1
ATOM 6118 C CA . PHE B 1 317 ? -2.348 -12.273 -3.881 1 98.62 317 PHE B CA 1
ATOM 6119 C C . PHE B 1 317 ? -3.291 -13.469 -3.854 1 98.62 317 PHE B C 1
ATOM 6121 O O . PHE B 1 317 ? -2.875 -14.602 -4.105 1 98.62 317 PHE B O 1
ATOM 6128 N N . LYS B 1 318 ? -4.578 -13.188 -3.639 1 98.75 318 LYS B N 1
ATOM 6129 C CA . LYS B 1 318 ? -5.543 -14.273 -3.516 1 98.75 318 LYS B CA 1
ATOM 6130 C C . LYS B 1 318 ? -5.73 -15 -4.848 1 98.75 318 LYS B C 1
ATOM 6132 O O . LYS B 1 318 ? -5.965 -16.203 -4.875 1 98.75 318 LYS B O 1
ATOM 6137 N N . GLY B 1 319 ? -5.629 -14.25 -5.914 1 98.81 319 GLY B N 1
ATOM 6138 C CA . GLY B 1 319 ? -5.715 -14.875 -7.227 1 98.81 319 GLY B CA 1
ATOM 6139 C C . GLY B 1 319 ? -4.617 -15.898 -7.473 1 98.81 319 GLY B C 1
ATOM 6140 O O . GLY B 1 319 ? -4.875 -16.984 -7.992 1 98.81 319 GLY B O 1
ATOM 6141 N N . TYR B 1 320 ? -3.379 -15.555 -7.02 1 98.81 320 TYR B N 1
ATOM 6142 C CA . TYR B 1 320 ? -2.252 -16.469 -7.168 1 98.81 320 TYR B CA 1
ATOM 6143 C C . TYR B 1 320 ? -2.471 -17.734 -6.359 1 98.81 320 TYR B C 1
ATOM 6145 O O . TYR B 1 320 ? -2.322 -18.844 -6.879 1 98.81 320 TYR B O 1
ATOM 6153 N N . LEU B 1 321 ? -2.865 -17.531 -5.113 1 98.94 321 LEU B N 1
ATOM 6154 C CA . LEU B 1 321 ? -3.062 -18.688 -4.258 1 98.94 321 LEU B CA 1
ATOM 6155 C C . LEU B 1 321 ? -4.16 -19.594 -4.812 1 98.94 321 LEU B C 1
ATOM 6157 O O . LEU B 1 321 ? -4.074 -20.812 -4.715 1 98.94 321 LEU B O 1
ATOM 6161 N N . SER B 1 322 ? -5.199 -19.031 -5.426 1 98.88 322 SER B N 1
ATOM 6162 C CA . SER B 1 322 ? -6.277 -19.844 -5.996 1 98.88 322 SER B CA 1
ATOM 6163 C C . SER B 1 322 ? -5.746 -20.797 -7.051 1 98.88 322 SER B C 1
ATOM 6165 O O . SER B 1 322 ? -6.047 -22 -7.012 1 98.88 322 SER B O 1
ATOM 6167 N N . MET B 1 323 ? -4.961 -20.312 -7.93 1 98.88 323 MET B N 1
ATOM 6168 C CA . MET B 1 323 ? -4.41 -21.156 -8.977 1 98.88 323 MET B CA 1
ATOM 6169 C C . MET B 1 323 ? -3.428 -22.172 -8.398 1 98.88 323 MET B C 1
ATOM 6171 O O . MET B 1 323 ? -3.416 -23.328 -8.805 1 98.88 323 MET B O 1
ATOM 6175 N N . TRP B 1 324 ? -2.676 -21.797 -7.43 1 98.94 324 TRP B N 1
ATOM 6176 C CA . TRP B 1 324 ? -1.647 -22.656 -6.863 1 98.94 324 TRP B CA 1
ATOM 6177 C C . TRP B 1 324 ? -2.27 -23.719 -5.969 1 98.94 324 TRP B C 1
ATOM 6179 O O . TRP B 1 324 ? -1.758 -24.844 -5.879 1 98.94 324 TRP B O 1
ATOM 6189 N N . LEU B 1 325 ? -3.426 -23.406 -5.363 1 98.88 325 LEU B N 1
ATOM 6190 C CA . LEU B 1 325 ? -4.199 -24.438 -4.691 1 98.88 325 LEU B CA 1
ATOM 6191 C C . LEU B 1 325 ? -4.742 -25.453 -5.695 1 98.88 325 LEU B C 1
ATOM 6193 O O . LEU B 1 325 ? -4.766 -26.656 -5.422 1 98.88 325 LEU B O 1
ATOM 6197 N N . ALA B 1 326 ? -5.191 -25 -6.824 1 98.75 326 ALA B N 1
ATOM 6198 C CA . ALA B 1 326 ? -5.664 -25.906 -7.863 1 98.75 326 ALA B CA 1
ATOM 6199 C C . ALA B 1 326 ? -4.547 -26.828 -8.328 1 98.75 326 ALA B C 1
ATOM 6201 O O . ALA B 1 326 ? -4.746 -28.047 -8.445 1 98.75 326 ALA B O 1
ATOM 6202 N N . PHE B 1 327 ? -3.348 -26.266 -8.57 1 98.62 327 PHE B N 1
ATOM 6203 C CA . PHE B 1 327 ? -2.201 -27.109 -8.914 1 98.62 327 PHE B CA 1
ATOM 6204 C C . PHE B 1 327 ? -1.955 -28.156 -7.836 1 98.62 327 PHE B C 1
ATOM 6206 O O . PHE B 1 327 ? -1.694 -29.312 -8.141 1 98.62 327 PHE B O 1
ATOM 6213 N N . THR B 1 328 ? -2.037 -27.688 -6.59 1 98.81 328 THR B N 1
ATOM 6214 C CA . THR B 1 328 ? -1.79 -28.594 -5.477 1 98.81 328 THR B CA 1
ATOM 6215 C C . THR B 1 328 ? -2.795 -29.75 -5.48 1 98.81 328 THR B C 1
ATOM 6217 O O . THR B 1 328 ? -2.416 -30.906 -5.316 1 98.81 328 THR B O 1
ATOM 6220 N N . SER B 1 329 ? -4.004 -29.438 -5.719 1 98.25 329 SER B N 1
ATOM 6221 C CA . SER B 1 329 ? -5.059 -30.453 -5.75 1 98.25 329 SER B CA 1
ATOM 6222 C C . SER B 1 329 ? -4.836 -31.453 -6.883 1 98.25 329 SER B C 1
ATOM 6224 O O . SER B 1 329 ? -5.117 -32.625 -6.734 1 98.25 329 SER B O 1
ATOM 6226 N N . ILE B 1 330 ? -4.348 -31.016 -7.973 1 98 330 ILE B N 1
ATOM 6227 C CA . ILE B 1 330 ? -4.137 -31.844 -9.164 1 98 330 ILE B CA 1
ATOM 6228 C C . ILE B 1 330 ? -2.92 -32.75 -8.961 1 98 330 ILE B C 1
ATOM 6230 O O . ILE B 1 330 ? -2.965 -33.938 -9.266 1 98 330 ILE B O 1
ATOM 6234 N N . LEU B 1 331 ? -1.88 -32.219 -8.383 1 98.31 331 LEU B N 1
ATOM 6235 C CA . LEU B 1 331 ? -0.593 -32.906 -8.312 1 98.31 331 LEU B CA 1
ATOM 6236 C C . LEU B 1 331 ? -0.505 -33.75 -7.066 1 98.31 331 LEU B C 1
ATOM 6238 O O . LEU B 1 331 ? 0.315 -34.688 -7 1 98.31 331 LEU B O 1
ATOM 6242 N N . VAL B 1 332 ? -1.322 -33.438 -6.09 1 98.44 332 VAL B N 1
ATOM 6243 C CA . VAL B 1 332 ? -1.412 -34.188 -4.848 1 98.44 332 VAL B CA 1
ATOM 6244 C C . VAL B 1 332 ? -2.869 -34.562 -4.562 1 98.44 332 VAL B C 1
ATOM 6246 O O . VAL B 1 332 ? -3.504 -33.969 -3.689 1 98.44 332 VAL B O 1
ATOM 6249 N N . PRO B 1 333 ? -3.369 -35.594 -5.156 1 97.19 333 PRO B N 1
ATOM 6250 C CA . PRO B 1 333 ? -4.801 -35.906 -5.176 1 97.19 333 PRO B CA 1
ATOM 6251 C C . PRO B 1 333 ? -5.387 -36.062 -3.775 1 97.19 333 PRO B C 1
ATOM 6253 O O . PRO B 1 333 ? -6.57 -35.812 -3.561 1 97.19 333 PRO B O 1
ATOM 6256 N N . SER B 1 334 ? -4.609 -36.438 -2.773 1 98.31 334 SER B N 1
ATOM 6257 C CA . SER B 1 334 ? -5.105 -36.625 -1.416 1 98.31 334 SER B CA 1
ATOM 6258 C C . SER B 1 334 ? -5.559 -35.312 -0.799 1 98.31 334 SER B C 1
ATOM 6260 O O . SER B 1 334 ? -6.219 -35.312 0.242 1 98.31 334 SER B O 1
ATOM 6262 N N . THR B 1 335 ? -5.207 -34.156 -1.459 1 98.69 335 THR B N 1
ATOM 6263 C CA . THR B 1 335 ? -5.566 -32.844 -0.909 1 98.69 335 THR B CA 1
ATOM 6264 C C . THR B 1 335 ? -6.863 -32.344 -1.537 1 98.69 335 THR B C 1
ATOM 6266 O O . THR B 1 335 ? -7.414 -31.328 -1.097 1 98.69 335 THR B O 1
ATOM 6269 N N . LYS B 1 336 ? -7.359 -33.031 -2.484 1 98 336 LYS B N 1
ATOM 6270 C CA . LYS B 1 336 ? -8.445 -32.562 -3.332 1 98 336 LYS B CA 1
ATOM 6271 C C . LYS B 1 336 ? -9.695 -32.25 -2.506 1 98 336 LYS B C 1
ATOM 6273 O O . LYS B 1 336 ? -10.297 -31.188 -2.658 1 98 336 LYS B O 1
ATOM 6278 N N . ASP B 1 337 ? -10.086 -33.094 -1.581 1 98.25 337 ASP B N 1
ATOM 6279 C CA . ASP B 1 337 ? -11.328 -32.938 -0.821 1 98.25 337 ASP B CA 1
ATOM 6280 C C . ASP B 1 337 ? -11.266 -31.734 0.099 1 98.25 337 ASP B C 1
ATOM 6282 O O . ASP B 1 337 ? -12.305 -31.156 0.442 1 98.25 337 ASP B O 1
ATOM 6286 N N . GLN B 1 338 ? -10.055 -31.344 0.507 1 98.62 338 GLN B N 1
ATOM 6287 C CA . GLN B 1 338 ? -9.891 -30.172 1.375 1 98.62 338 GLN B CA 1
ATOM 6288 C C . GLN B 1 338 ? -9.891 -28.875 0.566 1 98.62 338 GLN B C 1
ATOM 6290 O O . GLN B 1 338 ? -10.383 -27.844 1.036 1 98.62 338 GLN B O 1
ATOM 6295 N N . ILE B 1 339 ? -9.352 -28.938 -0.641 1 98.69 339 ILE B N 1
ATOM 6296 C CA . ILE B 1 339 ? -9.078 -27.734 -1.414 1 98.69 339 ILE B CA 1
ATOM 6297 C C . ILE B 1 339 ? -10.312 -27.344 -2.217 1 98.69 339 ILE B C 1
ATOM 6299 O O . ILE B 1 339 ? -10.68 -26.172 -2.271 1 98.69 339 ILE B O 1
ATOM 6303 N N . VAL B 1 340 ? -11.031 -28.281 -2.795 1 98.31 340 VAL B N 1
ATOM 6304 C CA . VAL B 1 340 ? -12.07 -28.031 -3.795 1 98.31 340 VAL B CA 1
ATOM 6305 C C . VAL B 1 340 ? -13.188 -27.188 -3.189 1 98.31 340 VAL B C 1
ATOM 6307 O O . VAL B 1 340 ? -13.586 -26.172 -3.766 1 98.31 340 VAL B O 1
ATOM 6310 N N . PRO B 1 341 ? -13.703 -27.438 -1.935 1 98.38 341 PRO B N 1
ATOM 6311 C CA . PRO B 1 341 ? -14.766 -26.594 -1.381 1 98.38 341 PRO B CA 1
ATOM 6312 C C . PRO B 1 341 ? -14.328 -25.156 -1.146 1 98.38 341 PRO B C 1
ATOM 6314 O O . PRO B 1 341 ? -15.133 -24.234 -1.267 1 98.38 341 PRO B O 1
ATOM 6317 N N . LYS B 1 342 ? -13.055 -24.969 -0.809 1 98.75 342 LYS B N 1
ATOM 6318 C CA . LYS B 1 342 ? -12.531 -23.625 -0.555 1 98.75 342 LYS B CA 1
ATOM 6319 C C . LYS B 1 342 ? -12.484 -22.797 -1.839 1 98.75 342 LYS B C 1
ATOM 6321 O O . LYS B 1 342 ? -12.859 -21.625 -1.841 1 98.75 342 LYS B O 1
ATOM 6326 N N . LEU B 1 343 ? -12.023 -23.438 -2.945 1 98.69 343 LEU B N 1
ATOM 6327 C CA . LEU B 1 343 ? -12 -22.75 -4.234 1 98.69 343 LEU B CA 1
ATOM 6328 C C . LEU B 1 343 ? -13.414 -22.484 -4.738 1 98.69 343 LEU B C 1
ATOM 6330 O O . LEU B 1 343 ? -13.688 -21.422 -5.273 1 98.69 343 LEU B O 1
ATOM 6334 N N . GLN B 1 344 ? -14.312 -23.406 -4.492 1 98.38 344 GLN B N 1
ATOM 6335 C CA . GLN B 1 344 ? -15.703 -23.25 -4.926 1 98.38 344 GLN B CA 1
ATOM 6336 C C . GLN B 1 344 ? -16.391 -22.141 -4.16 1 98.38 344 GLN B C 1
ATOM 6338 O O . GLN B 1 344 ? -17.094 -21.312 -4.75 1 98.38 344 GLN B O 1
ATOM 6343 N N . GLY B 1 345 ? -16.203 -22.094 -2.859 1 97.88 345 GLY B N 1
ATOM 6344 C CA . GLY B 1 345 ? -16.781 -21.016 -2.082 1 97.88 345 GLY B CA 1
ATOM 6345 C C . GLY B 1 345 ? -16.25 -19.641 -2.496 1 97.88 345 GLY B C 1
ATOM 6346 O O . GLY B 1 345 ? -17 -18.672 -2.553 1 97.88 345 GLY B O 1
ATOM 6347 N N . SER B 1 346 ? -14.969 -19.578 -2.799 1 98.44 346 SER B N 1
ATOM 6348 C CA . SER B 1 346 ? -14.352 -18.312 -3.203 1 98.44 346 SER B CA 1
ATOM 6349 C C . SER B 1 346 ? -14.906 -17.828 -4.535 1 98.44 346 SER B C 1
ATOM 6351 O O . SER B 1 346 ? -15.203 -16.641 -4.695 1 98.44 346 SER B O 1
ATOM 6353 N N . VAL B 1 347 ? -15.078 -18.734 -5.496 1 98.19 347 VAL B N 1
ATOM 6354 C CA . VAL B 1 347 ? -15.508 -18.281 -6.816 1 98.19 347 VAL B CA 1
ATOM 6355 C C . VAL B 1 347 ? -16.984 -17.859 -6.766 1 98.19 347 VAL B C 1
ATOM 6357 O O . VAL B 1 347 ? -17.391 -16.938 -7.473 1 98.19 347 VAL B O 1
ATOM 6360 N N . GLU B 1 348 ? -17.781 -18.469 -5.902 1 96.62 348 GLU B N 1
ATOM 6361 C CA . GLU B 1 348 ? -19.172 -18.031 -5.707 1 96.62 348 GLU B CA 1
ATOM 6362 C C . GLU B 1 348 ? -19.234 -16.625 -5.129 1 96.62 348 GLU B C 1
ATOM 6364 O O . GLU B 1 348 ? -20.062 -15.812 -5.531 1 96.62 348 GLU B O 1
ATOM 6369 N N . SER B 1 349 ? -18.344 -16.422 -4.223 1 96.75 349 SER B N 1
ATOM 6370 C CA . SER B 1 349 ? -18.25 -15.086 -3.658 1 96.75 349 SER B CA 1
ATOM 6371 C C . SER B 1 349 ? -17.797 -14.078 -4.703 1 96.75 349 SER B C 1
ATOM 6373 O O . SER B 1 349 ? -18.281 -12.945 -4.742 1 96.75 349 SER B O 1
ATOM 6375 N N . ILE B 1 350 ? -16.828 -14.445 -5.52 1 97.75 350 ILE B N 1
ATOM 6376 C CA . ILE B 1 350 ? -16.344 -13.602 -6.609 1 97.75 350 ILE B CA 1
ATOM 6377 C C . ILE B 1 350 ? -17.5 -13.25 -7.535 1 97.75 350 ILE B C 1
ATOM 6379 O O . ILE B 1 350 ? -17.656 -12.102 -7.949 1 97.75 350 ILE B O 1
ATOM 6383 N N . SER B 1 351 ? -18.359 -14.227 -7.824 1 97.19 351 SER B N 1
ATOM 6384 C CA . SER B 1 351 ? -19.516 -14.031 -8.695 1 97.19 351 SER B CA 1
ATOM 6385 C C . SER B 1 351 ? -20.406 -12.914 -8.188 1 97.19 351 SER B C 1
ATOM 6387 O O . SER B 1 351 ? -20.844 -12.062 -8.961 1 97.19 351 SER B O 1
ATOM 6389 N N . LYS B 1 352 ? -20.609 -12.906 -6.945 1 94.19 352 LYS B N 1
ATOM 6390 C CA . LYS B 1 352 ? -21.5 -11.938 -6.332 1 94.19 352 LYS B CA 1
ATOM 6391 C C . LYS B 1 352 ? -20.844 -10.562 -6.23 1 94.19 352 LYS B C 1
ATOM 6393 O O . LYS B 1 352 ? -21.531 -9.539 -6.344 1 94.19 352 LYS B O 1
ATOM 6398 N N . MET B 1 353 ? -19.594 -10.625 -6.074 1 92.06 353 MET B N 1
ATOM 6399 C CA . MET B 1 353 ? -18.875 -9.383 -5.801 1 92.06 353 MET B CA 1
ATOM 6400 C C . MET B 1 353 ? -18.578 -8.625 -7.09 1 92.06 353 MET B C 1
ATOM 6402 O O . MET B 1 353 ? -18.453 -7.402 -7.078 1 92.06 353 MET B O 1
ATOM 6406 N N . CYS B 1 354 ? -18.406 -9.281 -8.188 1 94.94 354 CYS B N 1
ATOM 6407 C CA . CYS B 1 354 ? -17.984 -8.672 -9.445 1 94.94 354 CYS B CA 1
ATOM 6408 C C . CYS B 1 354 ? -19.156 -8.023 -10.164 1 94.94 354 CYS B C 1
ATOM 6410 O O . CYS B 1 354 ? -19.5 -8.391 -11.289 1 94.94 354 CYS B O 1
ATOM 6412 N N . ASN B 1 355 ? -19.75 -6.988 -9.523 1 90.5 355 ASN B N 1
ATOM 6413 C CA . ASN B 1 355 ? -20.906 -6.281 -10.086 1 90.5 355 ASN B CA 1
ATOM 6414 C C . ASN B 1 355 ? -20.719 -4.77 -10 1 90.5 355 ASN B C 1
ATOM 6416 O O . ASN B 1 355 ? -21.688 -4.016 -10.109 1 90.5 355 ASN B O 1
ATOM 6420 N N . GLY B 1 356 ? -19.531 -4.41 -9.766 1 88.75 356 GLY B N 1
ATOM 6421 C CA . GLY B 1 356 ? -19.25 -2.988 -9.656 1 88.75 356 GLY B CA 1
ATOM 6422 C C . GLY B 1 356 ? -19.344 -2.26 -10.984 1 88.75 356 GLY B C 1
ATOM 6423 O O . GLY B 1 356 ? -19.031 -2.83 -12.039 1 88.75 356 GLY B O 1
ATOM 6424 N N . GLN B 1 357 ? -19.797 -0.988 -10.867 1 85.94 357 GLN B N 1
ATOM 6425 C CA . GLN B 1 357 ? -19.812 -0.086 -12.016 1 85.94 357 GLN B CA 1
ATOM 6426 C C . GLN B 1 357 ? -19.141 1.242 -11.688 1 85.94 357 GLN B C 1
ATOM 6428 O O . GLN B 1 357 ? -19.391 1.823 -10.625 1 85.94 357 GLN B O 1
ATOM 6433 N N . SER B 1 358 ? -18.219 1.532 -12.461 1 76.5 358 SER B N 1
ATOM 6434 C CA . SER B 1 358 ? -17.531 2.811 -12.297 1 76.5 358 SER B CA 1
ATOM 6435 C C . SER B 1 358 ? -16.891 3.268 -13.609 1 76.5 358 SER B C 1
ATOM 6437 O O . SER B 1 358 ? -16.344 2.455 -14.352 1 76.5 358 SER B O 1
ATOM 6439 N N . ASP B 1 359 ? -16.984 4.617 -13.859 1 72.19 359 ASP B N 1
ATOM 6440 C CA . ASP B 1 359 ? -16.281 5.258 -14.969 1 72.19 359 ASP B CA 1
ATOM 6441 C C . ASP B 1 359 ? -16.562 4.531 -16.281 1 72.19 359 ASP B C 1
ATOM 6443 O O . ASP B 1 359 ? -15.625 4.242 -17.047 1 72.19 359 ASP B O 1
ATOM 6447 N N . GLY B 1 360 ? -17.734 4.086 -16.438 1 77.75 360 GLY B N 1
ATOM 6448 C CA . GLY B 1 360 ? -18.141 3.479 -17.688 1 77.75 360 GLY B CA 1
ATOM 6449 C C . GLY B 1 360 ? -17.797 2.004 -17.781 1 77.75 360 GLY B C 1
ATOM 6450 O O . GLY B 1 360 ? -18.047 1.364 -18.812 1 77.75 360 GLY B O 1
ATOM 6451 N N . GLN B 1 361 ? -17.172 1.491 -16.75 1 85.44 361 GLN B N 1
ATOM 6452 C CA . GLN B 1 361 ? -16.844 0.067 -16.719 1 85.44 361 GLN B CA 1
ATOM 6453 C C . GLN B 1 361 ? -17.844 -0.701 -15.852 1 85.44 361 GLN B C 1
ATOM 6455 O O . GLN B 1 361 ? -18.375 -0.154 -14.891 1 85.44 361 GLN B O 1
ATOM 6460 N N . SER B 1 362 ? -18.062 -1.869 -16.266 1 90.62 362 SER B N 1
ATOM 6461 C CA . SER B 1 362 ? -18.922 -2.764 -15.508 1 90.62 362 SER B CA 1
ATOM 6462 C C . SER B 1 362 ? -18.172 -4.023 -15.078 1 90.62 362 SER B C 1
ATOM 6464 O O . SER B 1 362 ? -17.031 -4.23 -15.477 1 90.62 362 SER B O 1
ATOM 6466 N N . ASN B 1 363 ? -18.734 -4.801 -14.164 1 94.31 363 ASN B N 1
ATOM 6467 C CA . ASN B 1 363 ? -18.203 -6.07 -13.672 1 94.31 363 ASN B CA 1
ATOM 6468 C C . ASN B 1 363 ? -16.859 -5.887 -12.969 1 94.31 363 ASN B C 1
ATOM 6470 O O . ASN B 1 363 ? -15.938 -6.68 -13.156 1 94.31 363 ASN B O 1
ATOM 6474 N N . LEU B 1 364 ? -16.781 -4.797 -12.289 1 93.94 364 LEU B N 1
ATOM 6475 C CA . LEU B 1 364 ? -15.625 -4.574 -11.438 1 93.94 364 LEU B CA 1
ATOM 6476 C C . LEU B 1 364 ? -15.656 -5.48 -10.211 1 93.94 364 LEU B C 1
ATOM 6478 O O . LEU B 1 364 ? -16.703 -5.633 -9.578 1 93.94 364 LEU B O 1
ATOM 6482 N N . CYS B 1 365 ? -14.602 -6.199 -9.828 1 95 365 CYS B N 1
ATOM 6483 C CA . CYS B 1 365 ? -14.633 -7.355 -8.938 1 95 365 CYS B CA 1
ATOM 6484 C C . CYS B 1 365 ? -14.094 -6.996 -7.559 1 95 365 CYS B C 1
ATOM 6486 O O . CYS B 1 365 ? -14.117 -7.824 -6.645 1 95 365 CYS B O 1
ATOM 6488 N N . GLY B 1 366 ? -13.633 -5.906 -7.285 1 91.38 366 GLY B N 1
ATOM 6489 C CA . GLY B 1 366 ? -13.273 -5.414 -5.965 1 91.38 366 GLY B CA 1
ATOM 6490 C C . GLY B 1 366 ? -12.133 -6.188 -5.328 1 91.38 366 GLY B C 1
ATOM 6491 O O . GLY B 1 366 ? -11.383 -6.879 -6.023 1 91.38 366 GLY B O 1
ATOM 6492 N N . LEU B 1 367 ? -12.008 -6.098 -3.928 1 92.75 367 LEU B N 1
ATOM 6493 C CA . LEU B 1 367 ? -10.945 -6.668 -3.107 1 92.75 367 LEU B CA 1
ATOM 6494 C C . LEU B 1 367 ? -11.492 -7.766 -2.199 1 92.75 367 LEU B C 1
ATOM 6496 O O . LEU B 1 367 ? -10.93 -8.867 -2.145 1 92.75 367 LEU B O 1
ATOM 6500 N N . THR B 1 368 ? -12.578 -7.496 -1.487 1 93.38 368 THR B N 1
ATOM 6501 C CA . THR B 1 368 ? -13.07 -8.367 -0.43 1 93.38 368 THR B CA 1
ATOM 6502 C C . THR B 1 368 ? -14.117 -9.336 -0.975 1 93.38 368 THR B C 1
ATOM 6504 O O . THR B 1 368 ? -15.32 -9.07 -0.896 1 93.38 368 THR B O 1
ATOM 6507 N N . TRP B 1 369 ? -13.695 -10.492 -1.322 1 95.44 369 TRP B N 1
ATOM 6508 C CA . TRP B 1 369 ? -14.578 -11.477 -1.93 1 95.44 369 TRP B CA 1
ATOM 6509 C C . TRP B 1 369 ? -15.75 -11.805 -1.003 1 95.44 369 TRP B C 1
ATOM 6511 O O . TRP B 1 369 ? -16.891 -11.898 -1.449 1 95.44 369 TRP B O 1
ATOM 6521 N N . GLY B 1 370 ? -15.562 -11.875 0.238 1 91.06 370 GLY B N 1
ATOM 6522 C CA . GLY B 1 370 ? -16.562 -12.289 1.205 1 91.06 370 GLY B CA 1
ATOM 6523 C C . GLY B 1 370 ? -17.625 -11.227 1.447 1 91.06 370 GLY B C 1
ATOM 6524 O O . GLY B 1 370 ? -18.656 -11.508 2.064 1 91.06 370 GLY B O 1
ATOM 6525 N N . ALA B 1 371 ? -17.375 -10.055 0.932 1 84.38 371 ALA B N 1
ATOM 6526 C CA . ALA B 1 371 ? -18.359 -8.984 1.104 1 84.38 371 ALA B CA 1
ATOM 6527 C C . ALA B 1 371 ? -19.594 -9.219 0.227 1 84.38 371 ALA B C 1
ATOM 6529 O O . ALA B 1 371 ? -20.641 -8.625 0.456 1 84.38 371 ALA B O 1
ATOM 6530 N N . ASN B 1 372 ? -19.5 -9.969 -0.787 1 80.81 372 ASN B N 1
ATOM 6531 C CA . ASN B 1 372 ? -20.562 -10.344 -1.724 1 80.81 372 ASN B CA 1
ATOM 6532 C C . ASN B 1 372 ? -21.125 -9.133 -2.447 1 80.81 372 ASN B C 1
ATOM 6534 O O . ASN B 1 372 ? -22.219 -9.203 -3.023 1 80.81 372 ASN B O 1
ATOM 6538 N N . THR B 1 373 ? -20.578 -8 -2.293 1 84.44 373 THR B N 1
ATOM 6539 C CA . THR B 1 373 ? -20.891 -6.77 -3.014 1 84.44 373 THR B CA 1
ATOM 6540 C C . THR B 1 373 ? -19.609 -5.996 -3.342 1 84.44 373 THR B C 1
ATOM 6542 O O . THR B 1 373 ? -18.625 -6.102 -2.627 1 84.44 373 THR B O 1
ATOM 6545 N N . PHE B 1 374 ? -19.734 -5.348 -4.48 1 89.44 374 PHE B N 1
ATOM 6546 C CA . PHE B 1 374 ? -18.578 -4.543 -4.887 1 89.44 374 PHE B CA 1
ATOM 6547 C C . PHE B 1 374 ? -18.203 -3.553 -3.795 1 89.44 374 PHE B C 1
ATOM 6549 O O . PHE B 1 374 ? -19.062 -2.846 -3.262 1 89.44 374 PHE B O 1
ATOM 6556 N N . ASP B 1 375 ? -16.938 -3.453 -3.496 1 85.25 375 ASP B N 1
ATOM 6557 C CA . ASP B 1 375 ? -16.5 -2.699 -2.324 1 85.25 375 ASP B CA 1
ATOM 6558 C C . ASP B 1 375 ? -15.805 -1.4 -2.73 1 85.25 375 ASP B C 1
ATOM 6560 O O . ASP B 1 375 ? -15.148 -0.757 -1.911 1 85.25 375 ASP B O 1
ATOM 6564 N N . GLY B 1 376 ? -15.82 -1.108 -4.035 1 81.38 376 GLY B N 1
ATOM 6565 C CA . GLY B 1 376 ? -15.289 0.161 -4.508 1 81.38 376 GLY B CA 1
ATOM 6566 C C . GLY B 1 376 ? -13.844 0.072 -4.961 1 81.38 376 GLY B C 1
ATOM 6567 O O . GLY B 1 376 ? -13.352 0.967 -5.648 1 81.38 376 GLY B O 1
ATOM 6568 N N . VAL B 1 377 ? -13.133 -0.971 -4.543 1 86.12 377 VAL B N 1
ATOM 6569 C CA . VAL B 1 377 ? -11.758 -1.154 -5 1 86.12 377 VAL B CA 1
ATOM 6570 C C . VAL B 1 377 ? -11.75 -1.632 -6.449 1 86.12 377 VAL B C 1
ATOM 6572 O O . VAL B 1 377 ? -12.438 -2.598 -6.793 1 86.12 377 VAL B O 1
ATOM 6575 N N . LYS B 1 378 ? -11.078 -0.94 -7.25 1 88.12 378 LYS B N 1
ATOM 6576 C CA . LYS B 1 378 ? -11.039 -1.327 -8.656 1 88.12 378 LYS B CA 1
ATOM 6577 C C . LYS B 1 378 ? -9.609 -1.281 -9.195 1 88.12 378 LYS B C 1
ATOM 6579 O O . LYS B 1 378 ? -8.727 -0.688 -8.57 1 88.12 378 LYS B O 1
ATOM 6584 N N . GLY B 1 379 ? -9.391 -1.964 -10.375 1 91.31 379 GLY B N 1
ATOM 6585 C CA . GLY B 1 379 ? -8.102 -1.938 -11.039 1 91.31 379 GLY B CA 1
ATOM 6586 C C . GLY B 1 379 ? -7.703 -3.279 -11.633 1 91.31 379 GLY B C 1
ATOM 6587 O O . GLY B 1 379 ? -8.438 -4.258 -11.508 1 91.31 379 GLY B O 1
ATOM 6588 N N . LEU B 1 380 ? -6.57 -3.219 -12.234 1 96.06 380 LEU B N 1
ATOM 6589 C CA . LEU B 1 380 ? -6.039 -4.402 -12.906 1 96.06 380 LEU B CA 1
ATOM 6590 C C . LEU B 1 380 ? -5.879 -5.559 -11.93 1 96.06 380 LEU B C 1
ATOM 6592 O O . LEU B 1 380 ? -6.289 -6.684 -12.219 1 96.06 380 LEU B O 1
ATOM 6596 N N . GLU B 1 381 ? -5.348 -5.266 -10.766 1 97.38 381 GLU B N 1
ATOM 6597 C CA . GLU B 1 381 ? -5 -6.285 -9.781 1 97.38 381 GLU B CA 1
ATOM 6598 C C . GLU B 1 381 ? -6.25 -6.957 -9.219 1 97.38 381 GLU B C 1
ATOM 6600 O O . GLU B 1 381 ? -6.262 -8.164 -8.992 1 97.38 381 GLU B O 1
ATOM 6605 N N . ALA B 1 382 ? -7.293 -6.168 -9.031 1 96.75 382 ALA B N 1
ATOM 6606 C CA . ALA B 1 382 ? -8.547 -6.727 -8.531 1 96.75 382 ALA B CA 1
ATOM 6607 C C . ALA B 1 382 ? -9.172 -7.672 -9.555 1 96.75 382 ALA B C 1
ATOM 6609 O O . ALA B 1 382 ? -9.633 -8.766 -9.203 1 96.75 382 ALA B O 1
ATOM 6610 N N . GLN B 1 383 ? -9.188 -7.223 -10.812 1 98.25 383 GLN B N 1
ATOM 6611 C CA . GLN B 1 383 ? -9.711 -8.055 -11.891 1 98.25 383 GLN B CA 1
ATOM 6612 C C . GLN B 1 383 ? -8.883 -9.328 -12.055 1 98.25 383 GLN B C 1
ATOM 6614 O O . GLN B 1 383 ? -9.43 -10.422 -12.211 1 98.25 383 GLN B O 1
ATOM 6619 N N . MET B 1 384 ? -7.57 -9.172 -12.016 1 98.75 384 MET B N 1
ATOM 6620 C CA . MET B 1 384 ? -6.664 -10.305 -12.141 1 98.75 384 MET B CA 1
ATOM 6621 C C . MET B 1 384 ? -6.879 -11.305 -11.008 1 98.75 384 MET B C 1
ATOM 6623 O O . MET B 1 384 ? -6.871 -12.516 -11.227 1 98.75 384 MET B O 1
ATOM 6627 N N . SER B 1 385 ? -7.039 -10.766 -9.805 1 98.81 385 SER B N 1
ATOM 6628 C CA . SER B 1 385 ? -7.293 -11.617 -8.648 1 98.81 385 SER B CA 1
ATOM 6629 C C . SER B 1 385 ? -8.562 -12.445 -8.836 1 98.81 385 SER B C 1
ATOM 6631 O O . SER B 1 385 ? -8.562 -13.656 -8.602 1 98.81 385 SER B O 1
ATOM 6633 N N . ALA B 1 386 ? -9.602 -11.805 -9.266 1 98.69 386 ALA B N 1
ATOM 6634 C CA . ALA B 1 386 ? -10.867 -12.5 -9.516 1 98.69 386 ALA B CA 1
ATOM 6635 C C . ALA B 1 386 ? -10.703 -13.547 -10.609 1 98.69 386 ALA B C 1
ATOM 6637 O O . ALA B 1 386 ? -11.188 -14.672 -10.477 1 98.69 386 ALA B O 1
ATOM 6638 N N . LEU B 1 387 ? -10.023 -13.18 -11.672 1 98.88 387 LEU B N 1
ATOM 6639 C CA . LEU B 1 387 ? -9.789 -14.133 -12.75 1 98.88 387 LEU B CA 1
ATOM 6640 C C . LEU B 1 387 ? -9.016 -15.352 -12.242 1 98.88 387 LEU B C 1
ATOM 6642 O O . LEU B 1 387 ? -9.289 -16.484 -12.656 1 98.88 387 LEU B O 1
ATOM 6646 N N . GLY B 1 388 ? -8.047 -15.102 -11.406 1 98.88 388 GLY B N 1
ATOM 6647 C CA . GLY B 1 388 ? -7.328 -16.203 -10.797 1 98.88 388 GLY B CA 1
ATOM 6648 C C . GLY B 1 388 ? -8.227 -17.156 -10.039 1 98.88 388 GLY B C 1
ATOM 6649 O O . GLY B 1 388 ? -8.07 -18.375 -10.125 1 98.88 388 GLY B O 1
ATOM 6650 N N . GLY B 1 389 ? -9.172 -16.578 -9.281 1 98.81 389 GLY B N 1
ATOM 6651 C CA . GLY B 1 389 ? -10.141 -17.391 -8.578 1 98.81 389 GLY B CA 1
ATOM 6652 C C . GLY B 1 389 ? -10.984 -18.25 -9.508 1 98.81 389 GLY B C 1
ATOM 6653 O O . GLY B 1 389 ? -11.195 -19.438 -9.25 1 98.81 389 GLY B O 1
ATOM 6654 N N . VAL B 1 390 ? -11.438 -17.672 -10.578 1 98.81 390 VAL B N 1
ATOM 6655 C CA . VAL B 1 390 ? -12.234 -18.391 -11.562 1 98.81 390 VAL B CA 1
ATOM 6656 C C . VAL B 1 390 ? -11.383 -19.469 -12.242 1 98.81 390 VAL B C 1
ATOM 6658 O O . VAL B 1 390 ? -11.812 -20.609 -12.398 1 98.81 390 VAL B O 1
ATOM 6661 N N . THR B 1 391 ? -10.188 -19.078 -12.602 1 98.75 391 THR B N 1
ATOM 6662 C CA . THR B 1 391 ? -9.273 -19.984 -13.289 1 98.75 391 THR B CA 1
ATOM 6663 C C . THR B 1 391 ? -8.945 -21.188 -12.414 1 98.75 391 THR B C 1
ATOM 6665 O O . THR B 1 391 ? -8.891 -22.312 -12.906 1 98.75 391 THR B O 1
ATOM 6668 N N . GLY B 1 392 ? -8.719 -20.953 -11.102 1 98.56 392 GLY B N 1
ATOM 6669 C CA . GLY B 1 392 ? -8.492 -22.078 -10.195 1 98.56 392 GLY B CA 1
ATOM 6670 C C . GLY B 1 392 ? -9.586 -23.125 -10.258 1 98.56 392 GLY B C 1
ATOM 6671 O O . GLY B 1 392 ? -9.312 -24.328 -10.219 1 98.56 392 GLY B O 1
ATOM 6672 N N . ASN B 1 393 ? -10.781 -22.703 -10.422 1 98.56 393 ASN B N 1
ATOM 6673 C CA . ASN B 1 393 ? -11.906 -23.625 -10.516 1 98.56 393 ASN B CA 1
ATOM 6674 C C . ASN B 1 393 ? -11.961 -24.312 -11.875 1 98.56 393 ASN B C 1
ATOM 6676 O O . ASN B 1 393 ? -12.289 -25.484 -11.969 1 98.56 393 ASN B O 1
ATOM 6680 N N . LEU B 1 394 ? -11.68 -23.562 -12.914 1 98.56 394 LEU B N 1
ATOM 6681 C CA . LEU B 1 394 ? -11.617 -24.156 -14.25 1 98.56 394 LEU B CA 1
ATOM 6682 C C . LEU B 1 394 ? -10.562 -25.25 -14.32 1 98.56 394 LEU B C 1
ATOM 6684 O O . LEU B 1 394 ? -10.773 -26.281 -14.961 1 98.56 394 LEU B O 1
ATOM 6688 N N . MET B 1 395 ? -9.461 -25.031 -13.672 1 98 395 MET B N 1
ATOM 6689 C CA . MET B 1 395 ? -8.359 -25.984 -13.672 1 98 395 MET B CA 1
ATOM 6690 C C . MET B 1 395 ? -8.805 -27.328 -13.086 1 98 395 MET B C 1
ATOM 6692 O O . MET B 1 395 ? -8.336 -28.375 -13.516 1 98 395 MET B O 1
ATOM 6696 N N . LEU B 1 396 ? -9.688 -27.266 -12.133 1 96.38 396 LEU B N 1
ATOM 6697 C CA . LEU B 1 396 ? -10.141 -28.469 -11.453 1 96.38 396 LEU B CA 1
ATOM 6698 C C . LEU B 1 396 ? -11.023 -29.312 -12.367 1 96.38 396 LEU B C 1
ATOM 6700 O O . LEU B 1 396 ? -11.273 -30.484 -12.078 1 96.38 396 LEU B O 1
ATOM 6704 N N . MET B 1 397 ? -11.445 -28.75 -13.438 1 94.25 397 MET B N 1
ATOM 6705 C CA . MET B 1 397 ? -12.352 -29.438 -14.344 1 94.25 397 MET B CA 1
ATOM 6706 C C . MET B 1 397 ? -11.594 -30.094 -15.492 1 94.25 397 MET B C 1
ATOM 6708 O O . MET B 1 397 ? -12.172 -30.844 -16.281 1 94.25 397 MET B O 1
ATOM 6712 N N . VAL B 1 398 ? -10.383 -29.719 -15.508 1 85.44 398 VAL B N 1
ATOM 6713 C CA . VAL B 1 398 ? -9.555 -30.297 -16.547 1 85.44 398 VAL B CA 1
ATOM 6714 C C . VAL B 1 398 ? -8.922 -31.594 -16.047 1 85.44 398 VAL B C 1
ATOM 6716 O O . VAL B 1 398 ? -8.539 -31.688 -14.883 1 85.44 398 VAL B O 1
ATOM 6719 N N . THR B 1 399 ? -8.859 -32.5 -16.844 1 75.19 399 THR B N 1
ATOM 6720 C CA . THR B 1 399 ? -8.367 -33.812 -16.438 1 75.19 399 THR B CA 1
ATOM 6721 C C . THR B 1 399 ? -6.859 -33.906 -16.641 1 75.19 399 THR B C 1
ATOM 6723 O O . THR B 1 399 ? -6.199 -34.75 -16.047 1 75.19 399 THR B O 1
ATOM 6726 N N . GLU B 1 400 ? -6.32 -33.062 -17.344 1 82.56 400 GLU B N 1
ATOM 6727 C CA . GLU B 1 400 ? -4.914 -33.188 -17.719 1 82.56 400 GLU B CA 1
ATOM 6728 C C . GLU B 1 400 ? -4.004 -32.5 -16.703 1 82.56 400 GLU B C 1
ATOM 6730 O O . GLU B 1 400 ? -4.32 -31.422 -16.203 1 82.56 400 GLU B O 1
ATOM 6735 N N . SER B 1 401 ? -2.924 -33.25 -16.281 1 88.69 401 SER B N 1
ATOM 6736 C CA . SER B 1 401 ? -1.84 -32.656 -15.508 1 88.69 401 SER B CA 1
ATOM 6737 C C . SER B 1 401 ? -1.012 -31.688 -16.344 1 88.69 401 SER B C 1
ATOM 6739 O O . SER B 1 401 ? -0.997 -31.781 -17.578 1 88.69 401 SER B O 1
ATOM 6741 N N . PRO B 1 402 ? -0.389 -30.688 -15.656 1 95.69 402 PRO B N 1
ATOM 6742 C CA . PRO B 1 402 ? 0.5 -29.812 -16.422 1 95.69 402 PRO B CA 1
ATOM 6743 C C . PRO B 1 402 ? 1.52 -30.578 -17.25 1 95.69 402 PRO B C 1
ATOM 6745 O O . PRO B 1 402 ? 2.059 -31.594 -16.797 1 95.69 402 PRO B O 1
ATOM 6748 N N . ASN B 1 403 ? 1.799 -30.156 -18.453 1 97.31 403 ASN B N 1
ATOM 6749 C CA . ASN B 1 403 ? 2.711 -30.844 -19.359 1 97.31 403 ASN B CA 1
ATOM 6750 C C . ASN B 1 403 ? 4.125 -30.906 -18.797 1 97.31 403 ASN B C 1
ATOM 6752 O O . ASN B 1 403 ? 4.496 -30.109 -17.938 1 97.31 403 ASN B O 1
ATOM 6756 N N . THR B 1 404 ? 4.801 -31.875 -19.188 1 97.75 404 THR B N 1
ATOM 6757 C CA . THR B 1 404 ? 6.254 -31.969 -19.078 1 97.75 404 THR B CA 1
ATOM 6758 C C . THR B 1 404 ? 6.895 -31.984 -20.453 1 97.75 404 THR B C 1
ATOM 6760 O O . THR B 1 404 ? 6.207 -31.844 -21.469 1 97.75 404 THR B O 1
ATOM 6763 N N . ILE B 1 405 ? 8.172 -32.156 -20.469 1 97 405 ILE B N 1
ATOM 6764 C CA . ILE B 1 405 ? 8.883 -32.188 -21.734 1 97 405 ILE B CA 1
ATOM 6765 C C . ILE B 1 405 ? 8.445 -33.406 -22.547 1 97 405 ILE B C 1
ATOM 6767 O O . ILE B 1 405 ? 8.516 -33.375 -23.781 1 97 405 ILE B O 1
ATOM 6771 N N . ASP B 1 406 ? 7.887 -34.438 -21.922 1 96.75 406 ASP B N 1
ATOM 6772 C CA . ASP B 1 406 ? 7.41 -35.656 -22.594 1 96.75 406 ASP B CA 1
ATOM 6773 C C . ASP B 1 406 ? 6.137 -35.375 -23.391 1 96.75 406 ASP B C 1
ATOM 6775 O O . ASP B 1 406 ? 5.938 -35.938 -24.469 1 96.75 406 ASP B O 1
ATOM 6779 N N . THR B 1 407 ? 5.285 -34.531 -22.859 1 96.62 407 THR B N 1
ATOM 6780 C CA . THR B 1 407 ? 3.998 -34.281 -23.5 1 96.62 407 THR B CA 1
ATOM 6781 C C . THR B 1 407 ? 4.004 -32.938 -24.219 1 96.62 407 THR B C 1
ATOM 6783 O O . THR B 1 407 ? 3.037 -32.594 -24.906 1 96.62 407 THR B O 1
ATOM 6786 N N . ASN B 1 408 ? 5.008 -32.156 -24.062 1 96.75 408 ASN B N 1
ATOM 6787 C CA . ASN B 1 408 ? 5.254 -30.922 -24.797 1 96.75 408 ASN B CA 1
ATOM 6788 C C . ASN B 1 408 ? 6.707 -30.828 -25.25 1 96.75 408 ASN B C 1
ATOM 6790 O O . ASN B 1 408 ? 7.43 -29.922 -24.844 1 96.75 408 ASN B O 1
ATOM 6794 N N . PRO B 1 409 ? 7.137 -31.625 -26.172 1 94.88 409 PRO B N 1
ATOM 6795 C CA . PRO B 1 409 ? 8.547 -31.719 -26.547 1 94.88 409 PRO B CA 1
ATOM 6796 C C . PRO B 1 409 ? 9.062 -30.469 -27.25 1 94.88 409 PRO B C 1
ATOM 6798 O O . PRO B 1 409 ? 10.273 -30.219 -27.266 1 94.88 409 PRO B O 1
ATOM 6801 N N . ASN B 1 410 ? 8.227 -29.625 -27.875 1 92.19 410 ASN B N 1
ATOM 6802 C CA . ASN B 1 410 ? 8.625 -28.422 -28.578 1 92.19 410 ASN B CA 1
ATOM 6803 C C . ASN B 1 410 ? 9.133 -27.344 -27.609 1 92.19 410 ASN B C 1
ATOM 6805 O O . ASN B 1 410 ? 9.742 -26.375 -28.031 1 92.19 410 ASN B O 1
ATOM 6809 N N . ALA B 1 411 ? 8.906 -27.562 -26.281 1 95.06 411 ALA B N 1
ATOM 6810 C CA . ALA B 1 411 ? 9.281 -26.562 -25.281 1 95.06 411 ALA B CA 1
ATOM 6811 C C . ALA B 1 411 ? 10.633 -26.906 -24.656 1 95.06 411 ALA B C 1
ATOM 6813 O O . ALA B 1 411 ? 10.938 -26.469 -23.547 1 95.06 411 ALA B O 1
ATOM 6814 N N . LYS B 1 412 ? 11.391 -27.656 -25.328 1 92.12 412 LYS B N 1
ATOM 6815 C CA . LYS B 1 412 ? 12.703 -28.047 -24.812 1 92.12 412 LYS B CA 1
ATOM 6816 C C . LYS B 1 412 ? 13.555 -26.812 -24.531 1 92.12 412 LYS B C 1
ATOM 6818 O O . LYS B 1 412 ? 13.539 -25.844 -25.297 1 92.12 412 LYS B O 1
ATOM 6823 N N . GLU B 1 413 ? 14.227 -26.891 -23.375 1 88.69 413 GLU B N 1
ATOM 6824 C CA . GLU B 1 413 ? 15.047 -25.766 -22.953 1 88.69 413 GLU B CA 1
ATOM 6825 C C . GLU B 1 413 ? 16.344 -25.688 -23.766 1 88.69 413 GLU B C 1
ATOM 6827 O O . GLU B 1 413 ? 16.938 -26.719 -24.094 1 88.69 413 GLU B O 1
ATOM 6832 N N . HIS B 1 414 ? 16.703 -24.531 -24.125 1 85.19 414 HIS B N 1
ATOM 6833 C CA . HIS B 1 414 ? 18.016 -24.219 -24.688 1 85.19 414 HIS B CA 1
ATOM 6834 C C . HIS B 1 414 ? 18.703 -23.109 -23.906 1 85.19 414 HIS B C 1
ATOM 6836 O O . HIS B 1 414 ? 18.047 -22.375 -23.172 1 85.19 414 HIS B O 1
ATOM 6842 N N . ASN B 1 415 ? 20.078 -23.109 -24.031 1 79.94 415 ASN B N 1
ATOM 6843 C CA . ASN B 1 415 ? 20.812 -22.047 -23.359 1 79.94 415 ASN B CA 1
ATOM 6844 C C . ASN B 1 415 ? 20.609 -20.703 -24.062 1 79.94 415 ASN B C 1
ATOM 6846 O O . ASN B 1 415 ? 20.734 -20.609 -25.281 1 79.94 415 ASN B O 1
ATOM 6850 N N . VAL B 1 416 ? 20.078 -19.828 -23.281 1 80.88 416 VAL B N 1
ATOM 6851 C CA . VAL B 1 416 ? 20 -18.469 -23.797 1 80.88 416 VAL B CA 1
ATOM 6852 C C . VAL B 1 416 ? 21.078 -17.594 -23.156 1 80.88 416 VAL B C 1
ATOM 6854 O O . VAL B 1 416 ? 21.469 -17.828 -22.016 1 80.88 416 VAL B O 1
ATOM 6857 N N . PRO B 1 417 ? 21.688 -16.703 -23.938 1 67.25 417 PRO B N 1
ATOM 6858 C CA . PRO B 1 417 ? 22.688 -15.82 -23.328 1 67.25 417 PRO B CA 1
ATOM 6859 C C . PRO B 1 417 ? 22.125 -14.984 -22.188 1 67.25 417 PRO B C 1
ATOM 6861 O O . PRO B 1 417 ? 20.953 -14.57 -22.234 1 67.25 417 PRO B O 1
ATOM 6864 N N . SER B 1 418 ? 22.453 -15.086 -21.062 1 60.94 418 SER B N 1
ATOM 6865 C CA . SER B 1 418 ? 22.016 -14.266 -19.953 1 60.94 418 SER B CA 1
ATOM 6866 C C . SER B 1 418 ? 22.922 -13.055 -19.75 1 60.94 418 SER B C 1
ATOM 6868 O O . SER B 1 418 ? 24.125 -13.141 -19.969 1 60.94 418 SER B O 1
ATOM 6870 N N . ALA B 1 419 ? 22.422 -11.914 -19.812 1 53.25 419 ALA B N 1
ATOM 6871 C CA . ALA B 1 419 ? 23.219 -10.719 -19.547 1 53.25 419 ALA B CA 1
ATOM 6872 C C . ALA B 1 419 ? 23.922 -10.805 -18.188 1 53.25 419 ALA B C 1
ATOM 6874 O O . ALA B 1 419 ? 24.875 -10.078 -17.938 1 53.25 419 ALA B O 1
ATOM 6875 N N . GLY B 1 420 ? 23.312 -11.422 -17.266 1 50.44 420 GLY B N 1
ATOM 6876 C CA . GLY B 1 420 ? 23.812 -11.43 -15.906 1 50.44 420 GLY B CA 1
ATOM 6877 C C . GLY B 1 420 ? 25.141 -12.148 -15.758 1 50.44 420 GLY B C 1
ATOM 6878 O O . GLY B 1 420 ? 25.688 -12.25 -14.656 1 50.44 420 GLY B O 1
ATOM 6879 N N . GLU B 1 421 ? 25.516 -12.938 -16.703 1 39.47 421 GLU B N 1
ATOM 6880 C CA . GLU B 1 421 ? 26.828 -13.578 -16.672 1 39.47 421 GLU B CA 1
ATOM 6881 C C . GLU B 1 421 ? 27.938 -12.555 -16.781 1 39.47 421 GLU B C 1
ATOM 6883 O O . GLU B 1 421 ? 28.047 -11.844 -17.797 1 39.47 421 GLU B O 1
ATOM 6888 N N . GLY B 1 422 ? 28.5 -11.891 -15.617 1 42.62 422 GLY B N 1
ATOM 6889 C CA . GLY B 1 422 ? 29.641 -11.031 -15.336 1 42.62 422 GLY B CA 1
ATOM 6890 C C . GLY B 1 422 ? 29.266 -9.766 -14.578 1 42.62 422 GLY B C 1
ATOM 6891 O O . GLY B 1 422 ? 30.141 -9 -14.172 1 42.62 422 GLY B O 1
ATOM 6892 N N . LYS B 1 423 ? 28.062 -9.352 -14.633 1 47.59 423 LYS B N 1
ATOM 6893 C CA . LYS B 1 423 ? 27.875 -8.086 -13.938 1 47.59 423 LYS B CA 1
ATOM 6894 C C . LYS B 1 423 ? 27.469 -8.305 -12.484 1 47.59 423 LYS B C 1
ATOM 6896 O O . LYS B 1 423 ? 26.344 -8.734 -12.211 1 47.59 423 LYS B O 1
ATOM 6901 N N . ASP B 1 424 ? 28.422 -8.719 -11.758 1 42.75 424 ASP B N 1
ATOM 6902 C CA . ASP B 1 424 ? 28.266 -8.734 -10.312 1 42.75 424 ASP B CA 1
ATOM 6903 C C . ASP B 1 424 ? 27.688 -7.414 -9.805 1 42.75 424 ASP B C 1
ATOM 6905 O O . ASP B 1 424 ? 28.375 -6.383 -9.859 1 42.75 424 ASP B O 1
ATOM 6909 N N . PRO B 1 425 ? 26.469 -7.406 -9.57 1 45.91 425 PRO B N 1
ATOM 6910 C CA . PRO B 1 425 ? 25.891 -6.117 -9.18 1 45.91 425 PRO B CA 1
ATOM 6911 C C . PRO B 1 425 ? 26.703 -5.418 -8.086 1 45.91 425 PRO B C 1
ATOM 6913 O O . PRO B 1 425 ? 26.5 -4.23 -7.824 1 45.91 425 PRO B O 1
ATOM 6916 N N . SER B 1 426 ? 27.391 -6.234 -7.309 1 44.62 426 SER B N 1
ATOM 6917 C CA . SER B 1 426 ? 28.234 -5.594 -6.301 1 44.62 426 SER B CA 1
ATOM 6918 C C . SER B 1 426 ? 29.406 -4.871 -6.941 1 44.62 426 SER B C 1
ATOM 6920 O O . SER B 1 426 ? 30.109 -4.105 -6.277 1 44.62 426 SER B O 1
ATOM 6922 N N . LYS B 1 427 ? 29.688 -5.258 -8.211 1 47.75 427 LYS B N 1
ATOM 6923 C CA . LYS B 1 427 ? 30.859 -4.629 -8.812 1 47.75 427 LYS B CA 1
ATOM 6924 C C . LYS B 1 427 ? 30.469 -3.365 -9.57 1 47.75 427 LYS B C 1
ATOM 6926 O O . LYS B 1 427 ? 29.469 -3.348 -10.297 1 47.75 427 LYS B O 1
ATOM 6931 N N . PRO B 1 428 ? 31.141 -2.248 -9.344 1 40.72 428 PRO B N 1
ATOM 6932 C CA . PRO B 1 428 ? 30.844 -1.045 -10.125 1 40.72 428 PRO B CA 1
ATOM 6933 C C . PRO B 1 428 ? 30.859 -1.304 -11.633 1 40.72 428 PRO B C 1
ATOM 6935 O O . PRO B 1 428 ? 31.625 -2.154 -12.102 1 40.72 428 PRO B O 1
ATOM 6938 N N . LYS B 1 429 ? 29.938 -0.954 -12.414 1 44.06 429 LYS B N 1
ATOM 6939 C CA . LYS B 1 429 ? 29.953 -1.053 -13.875 1 44.06 429 LYS B CA 1
ATOM 6940 C C . LYS B 1 429 ? 31.281 -0.545 -14.438 1 44.06 429 LYS B C 1
ATOM 6942 O O . LYS B 1 429 ? 31.75 0.524 -14.055 1 44.06 429 LYS B O 1
ATOM 6947 N N . PRO B 1 430 ? 32.031 -1.312 -15.336 1 38.19 430 PRO B N 1
ATOM 6948 C CA . PRO B 1 430 ? 33.219 -0.721 -15.961 1 38.19 430 PRO B CA 1
ATOM 6949 C C . PRO B 1 430 ? 32.875 0.43 -16.906 1 38.19 430 PRO B C 1
ATOM 6951 O O . PRO B 1 430 ? 31.828 0.399 -17.578 1 38.19 430 PRO B O 1
ATOM 6954 N N . ILE B 1 431 ? 33.438 1.551 -16.75 1 45.03 431 ILE B N 1
ATOM 6955 C CA . ILE B 1 431 ? 33.281 2.693 -17.656 1 45.03 431 ILE B CA 1
ATOM 6956 C C . ILE B 1 431 ? 33.594 2.27 -19.078 1 45.03 431 ILE B C 1
ATOM 6958 O O . ILE B 1 431 ? 34.688 1.747 -19.359 1 45.03 431 ILE B O 1
ATOM 6962 N N . THR B 1 432 ? 32.719 2.137 -19.891 1 43.31 432 THR B N 1
ATOM 6963 C CA . THR B 1 432 ? 32.969 1.742 -21.281 1 43.31 432 THR B CA 1
ATOM 6964 C C . THR B 1 432 ? 33.531 2.912 -22.094 1 43.31 432 THR B C 1
ATOM 6966 O O . THR B 1 432 ? 33.5 4.055 -21.625 1 43.31 432 THR B O 1
ATOM 6969 N N . THR B 1 433 ? 33.938 2.58 -23.281 1 51.38 433 THR B N 1
ATOM 6970 C CA . THR B 1 433 ? 34.438 3.578 -24.219 1 51.38 433 THR B CA 1
ATOM 6971 C C . THR B 1 433 ? 33.344 4.57 -24.594 1 51.38 433 THR B C 1
ATOM 6973 O O . THR B 1 433 ? 33.594 5.773 -24.703 1 51.38 433 THR B O 1
ATOM 6976 N N . ALA B 1 434 ? 32.188 4.094 -24.75 1 51 434 ALA B N 1
ATOM 6977 C CA . ALA B 1 434 ? 31.062 4.961 -25.094 1 51 434 ALA B CA 1
ATOM 6978 C C . ALA B 1 434 ? 30.672 5.836 -23.906 1 51 434 ALA B C 1
ATOM 6980 O O . ALA B 1 434 ? 30.328 7.012 -24.078 1 51 434 ALA B O 1
ATOM 6981 N N . ASP B 1 435 ? 30.75 5.281 -22.75 1 48.94 435 ASP B N 1
ATOM 6982 C CA . ASP B 1 435 ? 30.531 6.062 -21.531 1 48.94 435 ASP B CA 1
ATOM 6983 C C . ASP B 1 435 ? 31.578 7.168 -21.406 1 48.94 435 ASP B C 1
ATOM 6985 O O . ASP B 1 435 ? 31.266 8.297 -21.016 1 48.94 435 ASP B O 1
ATOM 6989 N N . ARG B 1 436 ? 32.75 6.824 -21.766 1 53.12 436 ARG B N 1
ATOM 6990 C CA . ARG B 1 436 ? 33.844 7.785 -21.812 1 53.12 436 ARG B CA 1
ATOM 6991 C C . ARG B 1 436 ? 33.625 8.836 -22.891 1 53.12 436 ARG B C 1
ATOM 6993 O O . ARG B 1 436 ? 33.844 10.023 -22.672 1 53.12 436 ARG B O 1
ATOM 7000 N N . ALA B 1 437 ? 33.094 8.383 -23.984 1 57.47 437 ALA B N 1
ATOM 7001 C CA . ALA B 1 437 ? 32.812 9.289 -25.094 1 57.47 437 ALA B CA 1
ATOM 7002 C C . ALA B 1 437 ? 31.656 10.219 -24.75 1 57.47 437 ALA B C 1
ATOM 7004 O O . ALA B 1 437 ? 31.703 11.422 -25.031 1 57.47 437 ALA B O 1
ATOM 7005 N N . GLY B 1 438 ? 30.656 9.758 -24.172 1 51.56 438 GLY B N 1
ATOM 7006 C CA . GLY B 1 438 ? 29.547 10.586 -23.719 1 51.56 438 GLY B CA 1
ATOM 7007 C C . GLY B 1 438 ? 29.938 11.547 -22.609 1 51.56 438 GLY B C 1
ATOM 7008 O O . GLY B 1 438 ? 29.531 12.703 -22.609 1 51.56 438 GLY B O 1
ATOM 7009 N N . ALA B 1 439 ? 30.781 11.078 -21.797 1 54.78 439 ALA B N 1
ATOM 7010 C CA . ALA B 1 439 ? 31.328 11.953 -20.766 1 54.78 439 ALA B CA 1
ATOM 7011 C C . ALA B 1 439 ? 32.188 13.055 -21.391 1 54.78 439 ALA B C 1
ATOM 7013 O O . ALA B 1 439 ? 32.156 14.211 -20.953 1 54.78 439 ALA B O 1
ATOM 7014 N N . TRP B 1 440 ? 32.875 12.625 -22.438 1 57.75 440 TRP B N 1
ATOM 7015 C CA . TRP B 1 440 ? 33.656 13.586 -23.188 1 57.75 440 TRP B CA 1
ATOM 7016 C C . TRP B 1 440 ? 32.75 14.617 -23.875 1 57.75 440 TRP B C 1
ATOM 7018 O O . TRP B 1 440 ? 33.062 15.812 -23.859 1 57.75 440 TRP B O 1
ATOM 7028 N N . ILE B 1 441 ? 31.734 14.18 -24.391 1 58.84 441 ILE B N 1
ATOM 7029 C CA . ILE B 1 441 ? 30.828 15.078 -25.109 1 58.84 441 ILE B CA 1
ATOM 7030 C C . ILE B 1 441 ? 30.109 15.992 -24.109 1 58.84 441 ILE B C 1
ATOM 7032 O O . ILE B 1 441 ? 30.031 17.203 -24.312 1 58.84 441 ILE B O 1
ATOM 7036 N N . LEU B 1 442 ? 29.781 15.445 -23.047 1 56.47 442 LEU B N 1
ATOM 7037 C CA . LEU B 1 442 ? 29.156 16.281 -22.016 1 56.47 442 LEU B CA 1
ATOM 7038 C C . LEU B 1 442 ? 30.172 17.266 -21.438 1 56.47 442 LEU B C 1
ATOM 7040 O O . LEU B 1 442 ? 29.844 18.422 -21.172 1 56.47 442 LEU B O 1
ATOM 7044 N N . MET B 1 443 ? 31.391 16.797 -21.297 1 57.12 443 MET B N 1
ATOM 7045 C CA . MET B 1 443 ? 32.469 17.672 -20.859 1 57.12 443 MET B CA 1
ATOM 7046 C C . MET B 1 443 ? 32.719 18.781 -21.875 1 57.12 443 MET B C 1
ATOM 7048 O O . MET B 1 443 ? 32.875 19.953 -21.5 1 57.12 443 MET B O 1
ATOM 7052 N N . VAL B 1 444 ? 32.688 18.438 -23.094 1 62.62 444 VAL B N 1
ATOM 7053 C CA . VAL B 1 444 ? 32.906 19.422 -24.141 1 62.62 444 VAL B CA 1
ATOM 7054 C C . VAL B 1 444 ? 31.734 20.406 -24.188 1 62.62 444 VAL B C 1
ATOM 7056 O O . VAL B 1 444 ? 31.938 21.625 -24.297 1 62.62 444 VAL B O 1
ATOM 7059 N N . MET B 1 445 ? 30.641 19.891 -23.953 1 60.28 445 MET B N 1
ATOM 7060 C CA . MET B 1 445 ? 29.469 20.766 -23.969 1 60.28 445 MET B CA 1
ATOM 7061 C C . MET B 1 445 ? 29.438 21.656 -22.719 1 60.28 445 MET B C 1
ATOM 7063 O O . MET B 1 445 ? 29.109 22.844 -22.812 1 60.28 445 MET B O 1
ATOM 7067 N N . MET B 1 446 ? 29.859 21.109 -21.719 1 59.19 446 MET B N 1
ATOM 7068 C CA . MET B 1 446 ? 29.969 21.906 -20.5 1 59.19 446 MET B CA 1
ATOM 7069 C C . MET B 1 446 ? 31.047 22.969 -20.641 1 59.19 446 MET B C 1
ATOM 7071 O O . MET B 1 446 ? 30.859 24.125 -20.234 1 59.19 446 MET B O 1
ATOM 7075 N N . ILE B 1 447 ? 32.094 22.578 -21.172 1 61.69 447 ILE B N 1
ATOM 7076 C CA . ILE B 1 447 ? 33.188 23.531 -21.406 1 61.69 447 ILE B CA 1
ATOM 7077 C C . ILE B 1 447 ? 32.719 24.609 -22.391 1 61.69 447 ILE B C 1
ATOM 7079 O O . ILE B 1 447 ? 33 25.797 -22.172 1 61.69 447 ILE B O 1
ATOM 7083 N N . ALA B 1 448 ? 31.984 24.203 -23.359 1 63.28 448 ALA B N 1
ATOM 7084 C CA . ALA B 1 448 ? 31.484 25.156 -24.344 1 63.28 448 ALA B CA 1
ATOM 7085 C C . ALA B 1 448 ? 30.453 26.094 -23.719 1 63.28 448 ALA B C 1
ATOM 7087 O O . ALA B 1 448 ? 30.453 27.297 -23.984 1 63.28 448 ALA B O 1
ATOM 7088 N N . ALA B 1 449 ? 29.703 25.562 -22.891 1 60 449 ALA B N 1
ATOM 7089 C CA . ALA B 1 449 ? 28.703 26.375 -22.219 1 60 449 ALA B CA 1
ATOM 7090 C C . ALA B 1 449 ? 29.344 27.344 -21.234 1 60 449 ALA B C 1
ATOM 7092 O O . ALA B 1 449 ? 28.969 28.516 -21.172 1 60 449 ALA B O 1
ATOM 7093 N N . VAL B 1 450 ? 30.312 26.891 -20.547 1 61.44 450 VAL B N 1
ATOM 7094 C CA . VAL B 1 450 ? 31.031 27.75 -19.609 1 61.44 450 VAL B CA 1
ATOM 7095 C C . VAL B 1 450 ? 31.828 28.812 -20.375 1 61.44 450 VAL B C 1
ATOM 7097 O O . VAL B 1 450 ? 31.812 29.984 -20.031 1 61.44 450 VAL B O 1
ATOM 7100 N N . THR B 1 451 ? 32.5 28.359 -21.391 1 60.41 451 THR B N 1
ATOM 7101 C CA . THR B 1 451 ? 33.281 29.297 -22.188 1 60.41 451 THR B CA 1
ATOM 7102 C C . THR B 1 451 ? 32.375 30.297 -22.906 1 60.41 451 THR B C 1
ATOM 7104 O O . THR B 1 451 ? 32.719 31.469 -23.031 1 60.41 451 THR B O 1
ATOM 7107 N N . GLY B 1 452 ? 31.297 29.859 -23.359 1 59.44 452 GLY B N 1
ATOM 7108 C CA . GLY B 1 452 ? 30.328 30.781 -23.953 1 59.44 452 GLY B CA 1
ATOM 7109 C C . GLY B 1 452 ? 29.781 31.781 -22.969 1 59.44 452 GLY B C 1
ATOM 7110 O O . GLY B 1 452 ? 29.625 32.969 -23.297 1 59.44 452 GLY B O 1
ATOM 7111 N N . SER B 1 453 ? 29.5 31.328 -21.828 1 57.16 453 SER B N 1
ATOM 7112 C CA . SER B 1 453 ? 29 32.219 -20.797 1 57.16 453 SER B CA 1
ATOM 7113 C C . SER B 1 453 ? 30.078 33.219 -20.375 1 57.16 453 SER B C 1
ATOM 7115 O O . SER B 1 453 ? 29.781 34.406 -20.172 1 57.16 453 SER B O 1
ATOM 7117 N N . VAL B 1 454 ? 31.234 32.781 -20.281 1 56.94 454 VAL B N 1
ATOM 7118 C CA . VAL B 1 454 ? 32.312 33.688 -19.969 1 56.94 454 VAL B CA 1
ATOM 7119 C C . VAL B 1 454 ? 32.531 34.656 -21.125 1 56.94 454 VAL B C 1
ATOM 7121 O O . VAL B 1 454 ? 32.75 35.844 -20.906 1 56.94 454 VAL B O 1
ATOM 7124 N N . GLY B 1 455 ? 32.469 34.125 -22.312 1 57.34 455 GLY B N 1
ATOM 7125 C CA . GLY B 1 455 ? 32.562 35 -23.469 1 57.34 455 GLY B CA 1
ATOM 7126 C C . GLY B 1 455 ? 31.5 36.062 -23.516 1 57.34 455 GLY B C 1
ATOM 7127 O O . GLY B 1 455 ? 31.766 37.219 -23.891 1 57.34 455 GLY B O 1
ATOM 7128 N N . TRP B 1 456 ? 30.359 35.656 -23.156 1 56.91 456 TRP B N 1
ATOM 7129 C CA . TRP B 1 456 ? 29.281 36.625 -23.141 1 56.91 456 TRP B CA 1
ATOM 7130 C C . TRP B 1 456 ? 29.5 37.688 -22.062 1 56.91 456 TRP B C 1
ATOM 7132 O O . TRP B 1 456 ? 29.234 38.875 -22.266 1 56.91 456 TRP B O 1
ATOM 7142 N N . LEU B 1 457 ? 30.047 37.281 -20.984 1 50.91 457 LEU B N 1
ATOM 7143 C CA . LEU B 1 457 ? 30.281 38.219 -19.906 1 50.91 457 LEU B CA 1
ATOM 7144 C C . LEU B 1 457 ? 31.453 39.156 -20.234 1 50.91 457 LEU B C 1
ATOM 7146 O O . LEU B 1 457 ? 31.484 40.312 -19.781 1 50.91 457 LEU B O 1
ATOM 7150 N N . VAL B 1 458 ? 32.438 38.594 -20.922 1 45.91 458 VAL B N 1
ATOM 7151 C CA . VAL B 1 458 ? 33.625 39.406 -21.172 1 45.91 458 VAL B CA 1
ATOM 7152 C C . VAL B 1 458 ? 33.469 40.125 -22.5 1 45.91 458 VAL B C 1
ATOM 7154 O O . VAL B 1 458 ? 34.438 40.75 -22.984 1 45.91 458 VAL B O 1
ATOM 7157 N N . LYS B 1 459 ? 32.375 39.812 -23.188 1 47.22 459 LYS B N 1
ATOM 7158 C CA . LYS B 1 459 ? 32.281 40.75 -24.312 1 47.22 459 LYS B CA 1
ATOM 7159 C C . LYS B 1 459 ? 32.312 42.219 -23.828 1 47.22 459 LYS B C 1
ATOM 7161 O O . LYS B 1 459 ? 31.594 42.562 -22.891 1 47.22 459 LYS B O 1
ATOM 7166 N N . PRO B 1 460 ? 33.312 43.094 -24.438 1 44.19 460 PRO B N 1
ATOM 7167 C CA . PRO B 1 460 ? 33.469 44.531 -24.125 1 44.19 460 PRO B CA 1
ATOM 7168 C C . PRO B 1 460 ? 32.188 45.312 -24.297 1 44.19 460 PRO B C 1
ATOM 7170 O O . PRO B 1 460 ? 31.328 44.938 -25.094 1 44.19 460 PRO B O 1
#

Foldseek 3Di:
DDPPDPPDPPPPPPPPPPPCPVQLAQLQAALQDLVSLVSLLVQLVVVLVVLVVVQADPPQQQHGPPARLLSLLLLLLVLLLCLLNVDCVCLVSSQVRLQSCCEPQNQNQHPVPNVADWLLSSLSSLSSLLSCLLSVRDADPPDAFSLQNNVSSLVLQVVQWDCPFLNTAHFGHSFPVYPRRQKGFLSNLLSSLLSLLSSCLQAVDCVSVVVNVVSVVSCCVAQQAPLVQRAGATIAGRVVRRRHGDDAGALQSLLSNLLSLLSNCLSVVHDVVSVSNNVNSVVCSQDPQQDCVLPSQAGAGRRDVVVVRDDPVRQQRQLSNLQSLLLSCLSPVVCVVVSSSNLSSHLSLQSQAQSDDDPHGGRFRDRGSSVSHDPPHGHSRNSSNSSSSSSSSSSNVDNDRRHHCVRRVVSHHDHTRHPSVPPSSVDPPPCDPVNVVVVVVVVVVVVVVVVVVVCVVPPD/DDPPDPDDPPPPPPPPPPPCPVQLAQLQAALQDLVSLVSLLVQLVVVLVVLVVVQADPPQQQHGPPARLLSLLLLLLVLLLCLLNVDCVCLVSSQVRLQSCCEPQNQNQHPVPNVADWLLSSLSSLSSLLSCLLSLRDADPPDAFSLQNNVSSLVLQVVQWDCPFLNTAHFGHSFPVYPRRQKGFLSNLLSSLLSLLSSCQFAVDCVSVVVNVVSVVSCCPACQAPLVQRAGATIAGRVVRRRDGDDAGALQSLLSNLLSLLSNCLSVVHDVVSVSNNVNSVVCSQDPQQDCVLPSQAGAGRRDVVVVRDDPVRQQRQLSNLQSLLLSCLSPVVCVVVSSSSLSSHLSLQSQAQSDDDPHRGRFRDRGSSVSHDPPDGHSRNSSNSSSSSSSSSSNVDNDRRHHCVRRVVNHHDHTRHPSVPPSSVDDPPCDPVNVVVVVVVVVVVVVVVVVVVCVVPPD

pLDDT: mean 87.29, std 18.91, range [26.0, 98.94]

Organism: NCBI:txid656916